Protein AF-0000000082578858 (afdb_homodimer)

Sequence (910 aa):
MRLLLPALCVVLLLPAAPALAQPATAAIPHEADAALAATVSPKGSGATVLIARGDTILYRRARGMAEAELGMPMAPDQIFRIASITKSFTAALIVQMAERGEVALDAPAARYLPELPLDPRITLRQLLSHTAGIAENDATPQPPFGPGEVPLAQQVARIAARPLRSAPGSEQRYSNSGYMLLGAVIEKVTGQSWDEAMRTRLFVPLGLADTAYDRRDAIVARRVAGYTLAEGQLRNAAAFNMSLPKTAGSLRSSAADLMRWMRALAHGWVVSAAGFAQMAQPALAGVPLQQRYGLGLYIWQIRGQTAIGHTGQIDGFASALLYLPVSDTVIVVLANNDTFDAQTLARRMAAIALGKPYPLPGAGRALPPEAAALAGTYGSDPATSRTLAFAGGRLTLVREGRPAIPLMLDARGDIRFVPDEISYFTPVRDAAGKVIRLDYFAKGEGPALALERVNMRLLLPALCVVLLLPAAPALAQPATAAIPHEADAALAATVSPKGSGATVLIARGDTILYRRARGMAEAELGMPMAPDQIFRIASITKSFTAALIVQMAERGEVALDAPAARYLPELPLDPRITLRQLLSHTAGIAENDATPQPPFGPGEVPLAQQVARIAARPLRSAPGSEQRYSNSGYMLLGAVIEKVTGQSWDEAMRTRLFVPLGLADTAYDRRDAIVARRVAGYTLAEGQLRNAAAFNMSLPKTAGSLRSSAADLMRWMRALAHGWVVSAAGFAQMAQPALAGVPLQQRYGLGLYIWQIRGQTAIGHTGQIDGFASALLYLPVSDTVIVVLANNDTFDAQTLARRMAAIALGKPYPLPGAGRALPPEAAALAGTYGSDPATSRTLAFAGGRLTLVREGRPAIPLMLDARGDIRFVPDEISYFTPVRDAAGKVIRLDYFAKGEGPALALERVN

Nearest PDB structures (foldseek):
  4gdn-assembly3_C  TM=8.578E-01  e=8.640E-23  Staphylococcus aureus subsp. aureus N315
  4gdn-assembly4_D  TM=8.494E-01  e=1.144E-22  Staphylococcus aureus subsp. aureus N315
  4gdn-assembly2_B  TM=8.668E-01  e=7.305E-22  Staphylococcus aureus subsp. aureus N315
  2drw-assembly6_F  TM=8.230E-01  e=3.522E-21  Brucella anthropi
  7mde-assembly1_A-2  TM=8.189E-01  e=6.182E-20  Escherichia coli CFT073

Structure (mmCIF, N/CA/C/O backbone):
data_AF-0000000082578858-model_v1
#
loop_
_entity.id
_entity.type
_entity.pdbx_description
1 polymer 'CubicO group peptidase (Beta-lactamase class C family)'
#
loop_
_atom_site.group_PDB
_atom_site.id
_atom_site.type_symbol
_atom_site.label_atom_id
_atom_site.label_alt_id
_atom_site.label_comp_id
_atom_site.label_asym_id
_atom_site.label_entity_id
_atom_site.label_seq_id
_atom_site.pdbx_PDB_ins_code
_atom_site.Cartn_x
_atom_site.Cartn_y
_atom_site.Cartn_z
_atom_site.occupancy
_atom_site.B_iso_or_equiv
_atom_site.auth_seq_id
_atom_site.auth_comp_id
_atom_site.auth_asym_id
_atom_site.auth_atom_id
_atom_site.pdbx_PDB_model_num
ATOM 1 N N . MET A 1 1 ? -22.266 91.875 27.531 1 33.41 1 MET A N 1
ATOM 2 C CA . MET A 1 1 ? -22.047 91.5 26.141 1 33.41 1 MET A CA 1
ATOM 3 C C . MET A 1 1 ? -20.891 90.5 26.031 1 33.41 1 MET A C 1
ATOM 5 O O . MET A 1 1 ? -19.734 90.875 25.984 1 33.41 1 MET A O 1
ATOM 9 N N . ARG A 1 2 ? -20.984 89.375 26.844 1 42.59 2 ARG A N 1
ATOM 10 C CA . ARG A 1 2 ? -20 88.312 26.984 1 42.59 2 ARG A CA 1
ATOM 11 C C . ARG A 1 2 ? -19.75 87.625 25.656 1 42.59 2 ARG A C 1
ATOM 13 O O . ARG A 1 2 ? -20.688 87.188 24.969 1 42.59 2 ARG A O 1
ATOM 20 N N . LEU A 1 3 ? -18.625 87.938 25 1 39.69 3 LEU A N 1
ATOM 21 C CA . LEU A 1 3 ? -18.109 87.5 23.719 1 39.69 3 LEU A CA 1
ATOM 22 C C . LEU A 1 3 ? -17.938 86 23.734 1 39.69 3 LEU A C 1
ATOM 24 O O . LEU A 1 3 ? -17.172 85.438 24.531 1 39.69 3 LEU A O 1
ATOM 28 N N . LEU A 1 4 ? -18.953 85.188 23.438 1 43.09 4 LEU A N 1
ATOM 29 C CA . LEU A 1 4 ? -18.922 83.75 23.266 1 43.09 4 LEU A CA 1
ATOM 30 C C . LEU A 1 4 ? -18 83.375 22.125 1 43.09 4 LEU A C 1
ATOM 32 O O . LEU A 1 4 ? -18.234 83.75 20.969 1 43.09 4 LEU A O 1
ATOM 36 N N . LEU A 1 5 ? -16.672 83.25 22.406 1 45.66 5 LEU A N 1
ATOM 37 C CA . LEU A 1 5 ? -15.758 82.75 21.359 1 45.66 5 LEU A CA 1
ATOM 38 C C . LEU A 1 5 ? -16.156 81.375 20.859 1 45.66 5 LEU A C 1
ATOM 40 O O . LEU A 1 5 ? -16.391 80.5 21.672 1 45.66 5 LEU A O 1
ATOM 44 N N . PRO A 1 6 ? -16.594 81.25 19.594 1 45.47 6 PRO A N 1
ATOM 45 C CA . PRO A 1 6 ? -16.953 79.938 19.031 1 45.47 6 PRO A CA 1
ATOM 46 C C . PRO A 1 6 ? -15.758 79 18.938 1 45.47 6 PRO A C 1
ATOM 48 O O . PRO A 1 6 ? -14.648 79.438 18.609 1 45.47 6 PRO A O 1
ATOM 51 N N . ALA A 1 7 ? -15.656 78.062 19.859 1 47.47 7 ALA A N 1
ATOM 52 C CA . ALA A 1 7 ? -14.664 77 19.797 1 47.47 7 ALA A CA 1
ATOM 53 C C . ALA A 1 7 ? -14.719 76.25 18.453 1 47.47 7 ALA A C 1
ATOM 55 O O . ALA A 1 7 ? -15.758 75.688 18.094 1 47.47 7 ALA A O 1
ATOM 56 N N . LEU A 1 8 ? -13.961 76.75 17.484 1 43.69 8 LEU A N 1
ATOM 57 C CA . LEU A 1 8 ? -13.789 76.062 16.219 1 43.69 8 LEU A CA 1
ATOM 58 C C . LEU A 1 8 ? -13.234 74.625 16.453 1 43.69 8 LEU A C 1
ATOM 60 O O . LEU A 1 8 ? -12.133 74.5 16.969 1 43.69 8 LEU A O 1
ATOM 64 N N . CYS A 1 9 ? -14.07 73.688 16.625 1 42.84 9 CYS A N 1
ATOM 65 C CA . CYS A 1 9 ? -13.68 72.25 16.641 1 42.84 9 CYS A CA 1
ATOM 66 C C . CYS A 1 9 ? -12.977 71.875 15.344 1 42.84 9 CYS A C 1
ATOM 68 O O . CYS A 1 9 ? -13.602 71.875 14.281 1 42.84 9 CYS A O 1
ATOM 70 N N . VAL A 1 10 ? -11.68 72.125 15.234 1 45.03 10 VAL A N 1
ATOM 71 C CA . VAL A 1 10 ? -10.914 71.625 14.117 1 45.03 10 VAL A CA 1
ATOM 72 C C . VAL A 1 10 ? -11 70.062 14.109 1 45.03 10 VAL A C 1
ATOM 74 O O . VAL A 1 10 ? -10.531 69.438 15.031 1 45.03 10 VAL A O 1
ATOM 77 N N . VAL A 1 11 ? -11.969 69.562 13.469 1 46.12 11 VAL A N 1
ATOM 78 C CA . VAL A 1 11 ? -11.977 68.125 13.156 1 46.12 11 VAL A CA 1
ATOM 79 C C . VAL A 1 11 ? -10.711 67.75 12.383 1 46.12 11 VAL A C 1
ATOM 81 O O . VAL A 1 11 ? -10.531 68.188 11.242 1 46.12 11 VAL A O 1
ATOM 84 N N . LEU A 1 12 ? -9.633 67.5 13.078 1 42.41 12 LEU A N 1
ATOM 85 C CA . LEU A 1 12 ? -8.492 66.875 12.406 1 42.41 12 LEU A CA 1
ATOM 86 C C . LEU A 1 12 ? -8.914 65.625 11.648 1 42.41 12 LEU A C 1
ATOM 88 O O . LEU A 1 12 ? -9.305 64.625 12.266 1 42.41 12 LEU A O 1
ATOM 92 N N . LEU A 1 13 ? -9.32 65.75 10.43 1 43.62 13 LEU A N 1
ATOM 93 C CA . LEU A 1 13 ? -9.445 64.625 9.547 1 43.62 13 LEU A CA 1
ATOM 94 C C . LEU A 1 13 ? -8.148 63.812 9.516 1 43.62 13 LEU A C 1
ATOM 96 O O . LEU A 1 13 ? -7.133 64.312 9 1 43.62 13 LEU A O 1
ATOM 100 N N . LEU A 1 14 ? -7.918 62.969 10.461 1 43.88 14 LEU A N 1
ATOM 101 C CA . LEU A 1 14 ? -6.82 62 10.297 1 43.88 14 LEU A CA 1
ATOM 102 C C . LEU A 1 14 ? -6.875 61.344 8.922 1 43.88 14 LEU A C 1
ATOM 104 O O . LEU A 1 14 ? -7.926 60.844 8.508 1 43.88 14 LEU A O 1
ATOM 108 N N . PRO A 1 15 ? -5.93 61.656 8.023 1 43.22 15 PRO A N 1
ATOM 109 C CA . PRO A 1 15 ? -5.934 60.938 6.742 1 43.22 15 PRO A CA 1
ATOM 110 C C . PRO A 1 15 ? -6.078 59.438 6.902 1 43.22 15 PRO A C 1
ATOM 112 O O . PRO A 1 15 ? -5.605 58.875 7.891 1 43.22 15 PRO A O 1
ATOM 115 N N . ALA A 1 16 ? -7.148 58.812 6.398 1 42.12 16 ALA A N 1
ATOM 116 C CA . ALA A 1 16 ? -7.293 57.375 6.285 1 42.12 16 ALA A CA 1
ATOM 117 C C . ALA A 1 16 ? -5.992 56.719 5.824 1 42.12 16 ALA A C 1
ATOM 119 O O . ALA A 1 16 ? -5.332 57.219 4.906 1 42.12 16 ALA A O 1
ATOM 120 N N . ALA A 1 17 ? -5.262 56 6.617 1 43.88 17 ALA A N 1
ATOM 121 C CA . ALA A 1 17 ? -4.121 55.219 6.188 1 43.88 17 ALA A CA 1
ATOM 122 C C . ALA A 1 17 ? -4.371 54.594 4.82 1 43.88 17 ALA A C 1
ATOM 124 O O . ALA A 1 17 ? -5.484 54.125 4.531 1 43.88 17 ALA A O 1
ATOM 125 N N . PRO A 1 18 ? -3.605 54.906 3.789 1 39.41 18 PRO A N 1
ATOM 126 C CA . PRO A 1 18 ? -3.836 54.281 2.496 1 39.41 18 PRO A CA 1
ATOM 127 C C . PRO A 1 18 ? -4.148 52.781 2.629 1 39.41 18 PRO A C 1
ATOM 129 O O . PRO A 1 18 ? -3.58 52.094 3.49 1 39.41 18 PRO A O 1
ATOM 132 N N . ALA A 1 19 ? -5.344 52.375 2.375 1 40.09 19 ALA A N 1
ATOM 133 C CA . ALA A 1 19 ? -5.664 50.969 2.236 1 40.09 19 ALA A CA 1
ATOM 134 C C . ALA A 1 19 ? -4.508 50.188 1.592 1 40.09 19 ALA A C 1
ATOM 136 O O . ALA A 1 19 ? -4.039 50.562 0.511 1 40.09 19 ALA A O 1
ATOM 137 N N . LEU A 1 20 ? -3.609 49.562 2.262 1 44.19 20 LEU A N 1
ATOM 138 C CA . LEU A 1 20 ? -2.619 48.688 1.651 1 44.19 20 LEU A CA 1
ATOM 139 C C . LEU A 1 20 ? -3.18 48.031 0.393 1 44.19 20 LEU A C 1
ATOM 141 O O . LEU A 1 20 ? -4.25 47.406 0.431 1 44.19 20 LEU A O 1
ATOM 145 N N . ALA A 1 21 ? -2.904 48.5 -0.784 1 41.44 21 ALA A N 1
ATOM 146 C CA . ALA A 1 21 ? -3.318 48.031 -2.104 1 41.44 21 ALA A CA 1
ATOM 147 C C . ALA A 1 21 ? -3.264 46.5 -2.186 1 41.44 21 ALA A C 1
ATOM 149 O O . ALA A 1 21 ? -2.223 45.875 -1.917 1 41.44 21 ALA A O 1
ATOM 150 N N . GLN A 1 22 ? -4.348 45.719 -2.064 1 53.47 22 GLN A N 1
ATOM 151 C CA . GLN A 1 22 ? -4.441 44.281 -2.375 1 53.47 22 GLN A CA 1
ATOM 152 C C . GLN A 1 22 ? -3.764 43.969 -3.703 1 53.47 22 GLN A C 1
ATOM 154 O O . GLN A 1 22 ? -3.945 44.688 -4.688 1 53.47 22 GLN A O 1
ATOM 159 N N . PRO A 1 23 ? -2.525 43.219 -3.756 1 55.09 23 PRO A N 1
ATOM 160 C CA . PRO A 1 23 ? -1.964 42.875 -5.062 1 55.09 23 PRO A CA 1
ATOM 161 C C . PRO A 1 23 ? -3.037 42.625 -6.121 1 55.09 23 PRO A C 1
ATOM 163 O O . PRO A 1 23 ? -4.129 42.156 -5.797 1 55.09 23 PRO A O 1
ATOM 166 N N . ALA A 1 24 ? -2.754 43.094 -7.293 1 59.88 24 ALA A N 1
ATOM 167 C CA . ALA A 1 24 ? -3.648 42.844 -8.422 1 59.88 24 ALA A CA 1
ATOM 168 C C . ALA A 1 24 ? -3.883 41.344 -8.609 1 59.88 24 ALA A C 1
ATOM 170 O O . ALA A 1 24 ? -2.93 40.562 -8.734 1 59.88 24 ALA A O 1
ATOM 171 N N . THR A 1 25 ? -5.027 40.812 -8.219 1 76.19 25 THR A N 1
ATOM 172 C CA . THR A 1 25 ? -5.512 39.438 -8.391 1 76.19 25 THR A CA 1
ATOM 173 C C . THR A 1 25 ? -4.969 38.844 -9.68 1 76.19 25 THR A C 1
ATOM 175 O O . THR A 1 25 ? -4.75 37.625 -9.75 1 76.19 25 THR A O 1
ATOM 178 N N . ALA A 1 26 ? -4.395 39.75 -10.523 1 81.31 26 ALA A N 1
ATOM 179 C CA . ALA A 1 26 ? -4.016 39.25 -11.844 1 81.31 26 ALA A CA 1
ATOM 180 C C . ALA A 1 26 ? -2.639 38.594 -11.812 1 81.31 26 ALA A C 1
ATOM 182 O O . ALA A 1 26 ? -2.33 37.75 -12.648 1 81.31 26 ALA A O 1
ATOM 183 N N . ALA A 1 27 ? -1.867 38.938 -10.812 1 91.06 27 ALA A N 1
ATOM 184 C CA . ALA A 1 27 ? -0.499 38.406 -10.781 1 91.06 27 ALA A CA 1
ATOM 185 C C . ALA A 1 27 ? -0.427 37.094 -10.047 1 91.06 27 ALA A C 1
ATOM 187 O O . ALA A 1 27 ? 0.558 36.344 -10.164 1 91.06 27 ALA A O 1
ATOM 188 N N . ILE A 1 28 ? -1.408 36.75 -9.336 1 95.69 28 ILE A N 1
ATOM 189 C CA . ILE A 1 28 ? -1.378 35.625 -8.406 1 95.69 28 ILE A CA 1
ATOM 190 C C . ILE A 1 28 ? -1.169 34.344 -9.18 1 95.69 28 ILE A C 1
ATOM 192 O O . ILE A 1 28 ? -0.272 33.562 -8.852 1 95.69 28 ILE A O 1
ATOM 196 N N . PRO A 1 29 ? -1.864 34.156 -10.312 1 96.75 29 PRO A N 1
ATOM 197 C CA . PRO A 1 29 ? -1.688 32.875 -11.008 1 96.75 29 PRO A CA 1
ATOM 198 C C . PRO A 1 29 ? -0.267 32.656 -11.531 1 96.75 29 PRO A C 1
ATOM 200 O O . PRO A 1 29 ? 0.299 31.578 -11.391 1 96.75 29 PRO A O 1
ATOM 203 N N . HIS A 1 30 ? 0.287 33.688 -12.062 1 96.31 30 HIS A N 1
ATOM 204 C CA . HIS A 1 30 ? 1.629 33.562 -12.625 1 96.31 30 HIS A CA 1
ATOM 205 C C . HIS A 1 30 ? 2.664 33.312 -11.531 1 96.31 30 HIS A C 1
ATOM 207 O O . HIS A 1 30 ? 3.525 32.438 -11.68 1 96.31 30 HIS A O 1
ATOM 213 N N . GLU A 1 31 ? 2.625 34.062 -10.484 1 96.25 31 GLU A N 1
ATOM 214 C CA . GLU A 1 31 ? 3.566 33.906 -9.375 1 96.25 31 GLU A CA 1
ATOM 215 C C . GLU A 1 31 ? 3.387 32.562 -8.688 1 96.25 31 GLU A C 1
ATOM 217 O O . GLU A 1 31 ? 4.367 31.922 -8.305 1 96.25 31 GLU A O 1
ATOM 222 N N . ALA A 1 32 ? 2.148 32.156 -8.5 1 98.06 32 ALA A N 1
ATOM 223 C CA . ALA A 1 32 ? 1.862 30.875 -7.875 1 98.06 32 ALA A CA 1
ATOM 224 C C . ALA A 1 32 ? 2.361 29.719 -8.742 1 98.06 32 ALA A C 1
ATOM 226 O O . ALA A 1 32 ? 2.904 28.734 -8.227 1 98.06 32 ALA A O 1
ATOM 227 N N . ASP A 1 33 ? 2.227 29.891 -10.055 1 97.81 33 ASP A N 1
ATOM 228 C CA . ASP A 1 33 ? 2.756 28.891 -10.969 1 97.81 33 ASP A CA 1
ATOM 229 C C . ASP A 1 33 ? 4.27 28.75 -10.828 1 97.81 33 ASP A C 1
ATOM 231 O O . ASP A 1 33 ? 4.801 27.641 -10.828 1 97.81 33 ASP A O 1
ATOM 235 N N . ALA A 1 34 ? 4.875 29.844 -10.781 1 95.25 34 ALA A N 1
ATOM 236 C CA . ALA A 1 34 ? 6.328 29.844 -10.656 1 95.25 34 ALA A CA 1
ATOM 237 C C . ALA A 1 34 ? 6.77 29.172 -9.367 1 95.25 34 ALA A C 1
ATOM 239 O O . ALA A 1 34 ? 7.723 28.391 -9.359 1 95.25 34 ALA A O 1
ATOM 240 N N . ALA A 1 35 ? 6.074 29.469 -8.289 1 95.12 35 ALA A N 1
ATOM 241 C CA . ALA A 1 35 ? 6.398 28.875 -7.004 1 95.12 35 ALA A CA 1
ATOM 242 C C . ALA A 1 35 ? 6.168 27.359 -7.031 1 95.12 35 ALA A C 1
ATOM 244 O O . ALA A 1 35 ? 6.996 26.594 -6.539 1 95.12 35 ALA A O 1
ATOM 245 N N . LEU A 1 36 ? 5.059 26.953 -7.59 1 96.94 36 LEU A N 1
ATOM 246 C CA . LEU A 1 36 ? 4.738 25.531 -7.699 1 96.94 36 LEU A CA 1
ATOM 247 C C . LEU A 1 36 ? 5.762 24.797 -8.57 1 96.94 36 LEU A C 1
ATOM 249 O O . LEU A 1 36 ? 6.227 23.719 -8.211 1 96.94 36 LEU A O 1
ATOM 253 N N . ALA A 1 37 ? 6.156 25.406 -9.664 1 95.12 37 ALA A N 1
ATOM 254 C CA . ALA A 1 37 ? 7.125 24.812 -10.578 1 95.12 37 ALA A CA 1
ATOM 255 C C . ALA A 1 37 ? 8.5 24.703 -9.93 1 95.12 37 ALA A C 1
ATOM 257 O O . ALA A 1 37 ? 9.242 23.75 -10.195 1 95.12 37 ALA A O 1
ATOM 258 N N . ALA A 1 38 ? 8.797 25.625 -9.094 1 91 38 ALA A N 1
ATOM 259 C CA . ALA A 1 38 ? 10.094 25.625 -8.422 1 91 38 ALA A CA 1
ATOM 260 C C . ALA A 1 38 ? 10.156 24.562 -7.336 1 91 38 ALA A C 1
ATOM 262 O O . ALA A 1 38 ? 11.242 24.156 -6.918 1 91 38 ALA A O 1
ATOM 263 N N . THR A 1 39 ? 9.023 24.109 -6.918 1 92.38 39 THR A N 1
ATOM 264 C CA . THR A 1 39 ? 8.961 23.25 -5.742 1 92.38 39 THR A CA 1
ATOM 265 C C . THR A 1 39 ? 8.648 21.812 -6.137 1 92.38 39 THR A C 1
ATOM 267 O O . THR A 1 39 ? 9.094 20.859 -5.473 1 92.38 39 THR A O 1
ATOM 270 N N . VAL A 1 40 ? 7.914 21.609 -7.227 1 95.38 40 VAL A N 1
ATOM 271 C CA . VAL A 1 40 ? 7.406 20.297 -7.578 1 95.38 40 VAL A CA 1
ATOM 272 C C . VAL A 1 40 ? 7.895 19.906 -8.977 1 95.38 40 VAL A C 1
ATOM 274 O O . VAL A 1 40 ? 7.57 20.578 -9.953 1 95.38 40 VAL A O 1
ATOM 277 N N . SER A 1 41 ? 8.625 18.812 -9.047 1 94.25 41 SER A N 1
ATOM 278 C CA . SER A 1 41 ? 9.023 18.266 -10.336 1 94.25 41 SER A CA 1
ATOM 279 C C . SER A 1 41 ? 7.836 17.625 -11.047 1 94.25 41 SER A C 1
ATOM 281 O O . SER A 1 41 ? 7.012 16.953 -10.414 1 94.25 41 SER A O 1
ATOM 283 N N . PRO A 1 42 ? 7.727 17.781 -12.336 1 95.94 42 PRO A N 1
ATOM 284 C CA . PRO A 1 42 ? 6.594 17.203 -13.062 1 95.94 42 PRO A CA 1
ATOM 285 C C . PRO A 1 42 ? 6.617 15.672 -13.07 1 95.94 42 PRO A C 1
ATOM 287 O O . PRO A 1 42 ? 5.582 15.039 -13.281 1 95.94 42 PRO A O 1
ATOM 290 N N . LYS A 1 43 ? 7.762 15.094 -12.82 1 94.56 43 LYS A N 1
ATOM 291 C CA . LYS A 1 43 ? 7.875 13.641 -12.883 1 94.56 43 LYS A CA 1
ATOM 292 C C . LYS A 1 43 ? 7.98 13.031 -11.492 1 94.56 43 LYS A C 1
ATOM 294 O O . LYS A 1 43 ? 8.055 11.812 -11.344 1 94.56 43 LYS A O 1
ATOM 299 N N . GLY A 1 44 ? 8.023 13.836 -10.5 1 96.12 44 GLY A N 1
ATOM 300 C CA . GLY A 1 44 ? 8.07 13.375 -9.117 1 96.12 44 GLY A CA 1
ATOM 301 C C . GLY A 1 44 ? 6.699 13.273 -8.477 1 96.12 44 GLY A C 1
ATOM 302 O O . GLY A 1 44 ? 5.68 13.289 -9.172 1 96.12 44 GLY A O 1
ATOM 303 N N . SER A 1 45 ? 6.707 13.086 -7.16 1 97.81 45 SER A N 1
ATOM 304 C CA . SER A 1 45 ? 5.445 13.133 -6.426 1 97.81 45 SER A CA 1
ATOM 305 C C . SER A 1 45 ? 4.703 14.438 -6.684 1 97.81 45 SER A C 1
ATOM 307 O O . SER A 1 45 ? 5.273 15.391 -7.219 1 97.81 45 SER A O 1
ATOM 309 N N . GLY A 1 46 ? 3.439 14.445 -6.375 1 98.44 46 GLY A N 1
ATOM 310 C CA . GLY A 1 46 ? 2.619 15.57 -6.797 1 98.44 46 GLY A CA 1
ATOM 311 C C . GLY A 1 46 ? 2.125 16.406 -5.637 1 98.44 46 GLY A C 1
ATOM 312 O O . GLY A 1 46 ? 2.271 16.031 -4.477 1 98.44 46 GLY A O 1
ATOM 313 N N . ALA A 1 47 ? 1.573 17.547 -6.016 1 98.75 47 ALA A N 1
ATOM 314 C CA . ALA A 1 47 ? 0.92 18.453 -5.086 1 98.75 47 ALA A CA 1
ATOM 315 C C . ALA A 1 47 ? -0.198 19.234 -5.773 1 98.75 47 ALA A C 1
ATOM 317 O O . ALA A 1 47 ? -0.163 19.438 -6.988 1 98.75 47 ALA A O 1
ATOM 318 N N . THR A 1 48 ? -1.165 19.578 -5.035 1 98.81 48 THR A N 1
ATOM 319 C CA . THR A 1 48 ? -2.205 20.5 -5.469 1 98.81 48 THR A CA 1
ATOM 320 C C . THR A 1 48 ? -2.242 21.734 -4.574 1 98.81 48 THR A C 1
ATOM 322 O O . THR A 1 48 ? -2 21.641 -3.367 1 98.81 48 THR A O 1
ATOM 325 N N . VAL A 1 49 ? -2.498 22.859 -5.18 1 98.88 49 VAL A N 1
ATOM 326 C CA . VAL A 1 49 ? -2.547 24.141 -4.473 1 98.88 49 VAL A CA 1
ATOM 327 C C . VAL A 1 49 ? -3.846 24.875 -4.809 1 98.88 49 VAL A C 1
ATOM 329 O O . VAL A 1 49 ? -4.27 24.891 -5.969 1 98.88 49 VAL A O 1
ATOM 332 N N . LEU A 1 50 ? -4.445 25.359 -3.834 1 98.88 50 LEU A N 1
ATOM 333 C CA . LEU A 1 50 ? -5.629 26.203 -3.992 1 98.88 50 LEU A CA 1
ATOM 334 C C . LEU A 1 50 ? -5.5 27.484 -3.193 1 98.88 50 LEU A C 1
ATOM 336 O O . LEU A 1 50 ? -5.078 27.469 -2.035 1 98.88 50 LEU A O 1
ATOM 340 N N . ILE A 1 51 ? -5.711 28.656 -3.795 1 98.81 51 ILE A N 1
ATOM 341 C CA . ILE A 1 51 ? -5.84 29.969 -3.172 1 98.81 51 ILE A CA 1
ATOM 342 C C . ILE A 1 51 ? -7.23 30.531 -3.451 1 98.81 51 ILE A C 1
ATOM 344 O O . ILE A 1 51 ? -7.641 30.641 -4.609 1 98.81 51 ILE A O 1
ATOM 348 N N . ALA A 1 52 ? -7.883 30.859 -2.414 1 98.44 52 ALA A N 1
ATOM 349 C CA . ALA A 1 52 ? -9.203 31.453 -2.572 1 98.44 52 ALA A CA 1
ATOM 350 C C . ALA A 1 52 ? -9.352 32.688 -1.683 1 98.44 52 ALA A C 1
ATOM 352 O O . ALA A 1 52 ? -8.859 32.719 -0.553 1 98.44 52 ALA A O 1
ATOM 353 N N . ARG A 1 53 ? -9.992 33.688 -2.109 1 97.19 53 ARG A N 1
ATOM 354 C CA . ARG A 1 53 ? -10.414 34.875 -1.37 1 97.19 53 ARG A CA 1
ATOM 355 C C . ARG A 1 53 ? -11.938 35 -1.328 1 97.19 53 ARG A C 1
ATOM 357 O O . ARG A 1 53 ? -12.578 35.188 -2.361 1 97.19 53 ARG A O 1
ATOM 364 N N . GLY A 1 54 ? -12.43 34.875 -0.082 1 94.44 54 GLY A N 1
ATOM 365 C CA . GLY A 1 54 ? -13.859 34.656 -0.04 1 94.44 54 GLY A CA 1
ATOM 366 C C . GLY A 1 54 ? -14.289 33.406 -0.829 1 94.44 54 GLY A C 1
ATOM 367 O O . GLY A 1 54 ? -13.734 32.344 -0.647 1 94.44 54 GLY A O 1
ATOM 368 N N . ASP A 1 55 ? -15.219 33.656 -1.715 1 91.25 55 ASP A N 1
ATOM 369 C CA . ASP A 1 55 ? -15.727 32.531 -2.506 1 91.25 55 ASP A CA 1
ATOM 370 C C . ASP A 1 55 ? -15.062 32.469 -3.879 1 91.25 55 ASP A C 1
ATOM 372 O O . ASP A 1 55 ? -15.359 31.594 -4.688 1 91.25 55 ASP A O 1
ATOM 376 N N . THR A 1 56 ? -14.133 33.344 -4.086 1 96.19 56 THR A N 1
ATOM 377 C CA . THR A 1 56 ? -13.477 33.406 -5.387 1 96.19 56 THR A CA 1
ATOM 378 C C . THR A 1 56 ? -12.188 32.594 -5.383 1 96.19 56 THR A C 1
ATOM 380 O O . THR A 1 56 ? -11.289 32.844 -4.582 1 96.19 56 THR A O 1
ATOM 383 N N . ILE A 1 57 ? -12.109 31.688 -6.297 1 97.62 57 ILE A N 1
ATOM 384 C CA . ILE A 1 57 ? -10.883 30.922 -6.469 1 97.62 57 ILE A CA 1
ATOM 385 C C . ILE A 1 57 ? -9.891 31.719 -7.305 1 97.62 57 ILE A C 1
ATOM 387 O O . ILE A 1 57 ? -10.164 32.062 -8.461 1 97.62 57 ILE A O 1
ATOM 391 N N . LEU A 1 58 ? -8.758 32.031 -6.77 1 97.88 58 LEU A N 1
ATOM 392 C CA . LEU A 1 58 ? -7.727 32.812 -7.445 1 97.88 58 LEU A CA 1
ATOM 393 C C . LEU A 1 58 ? -6.715 31.891 -8.133 1 97.88 58 LEU A C 1
ATOM 395 O O . LEU A 1 58 ? -6.066 32.281 -9.102 1 97.88 58 LEU A O 1
ATOM 399 N N . TYR A 1 59 ? -6.551 30.703 -7.621 1 98.25 59 TYR A N 1
ATOM 400 C CA . TYR A 1 59 ? -5.574 29.734 -8.133 1 98.25 59 TYR A CA 1
ATOM 401 C C . TYR A 1 59 ? -5.953 28.312 -7.742 1 98.25 59 TYR A C 1
ATOM 403 O O . TYR A 1 59 ? -6.316 28.062 -6.594 1 98.25 59 TYR A O 1
ATOM 411 N N . ARG A 1 60 ? -5.992 27.453 -8.617 1 98.62 60 ARG A N 1
ATOM 412 C CA . ARG A 1 60 ? -6.254 26.031 -8.43 1 98.62 60 ARG A CA 1
ATOM 413 C C . ARG A 1 60 ? -5.496 25.188 -9.453 1 98.62 60 ARG A C 1
ATOM 415 O O . ARG A 1 60 ? -5.934 25.062 -10.602 1 98.62 60 ARG A O 1
ATOM 422 N N . ARG A 1 61 ? -4.371 24.719 -9.008 1 98.69 61 ARG A N 1
ATOM 423 C CA . ARG A 1 61 ? -3.523 23.953 -9.922 1 98.69 61 ARG A CA 1
ATOM 424 C C . ARG A 1 61 ? -2.855 22.781 -9.211 1 98.69 61 ARG A C 1
ATOM 426 O O . ARG A 1 61 ? -2.902 22.688 -7.984 1 98.69 61 ARG A O 1
ATOM 433 N N . ALA A 1 62 ? -2.43 21.828 -9.992 1 98.75 62 ALA A N 1
ATOM 434 C CA . ALA A 1 62 ? -1.675 20.672 -9.523 1 98.75 62 ALA A CA 1
ATOM 435 C C . ALA A 1 62 ? -0.44 20.438 -10.391 1 98.75 62 ALA A C 1
ATOM 437 O O . ALA A 1 62 ? -0.363 20.938 -11.516 1 98.75 62 ALA A O 1
ATOM 438 N N . ARG A 1 63 ? 0.485 19.828 -9.891 1 98.62 63 ARG A N 1
ATOM 439 C CA . ARG A 1 63 ? 1.711 19.453 -10.586 1 98.62 63 ARG A CA 1
ATOM 440 C C . ARG A 1 63 ? 2.277 18.156 -10.039 1 98.62 63 ARG A C 1
ATOM 442 O O . ARG A 1 63 ? 2.037 17.812 -8.875 1 98.62 63 ARG A O 1
ATOM 449 N N . GLY A 1 64 ? 3.002 17.406 -10.891 1 98.56 64 GLY A N 1
ATOM 450 C CA . GLY A 1 64 ? 3.584 16.141 -10.484 1 98.56 64 GLY A CA 1
ATOM 451 C C . GLY A 1 64 ? 2.676 14.953 -10.75 1 98.56 64 GLY A C 1
ATOM 452 O O . GLY A 1 64 ? 1.742 15.047 -11.547 1 98.56 64 GLY A O 1
ATOM 453 N N . MET A 1 65 ? 2.996 13.828 -10.078 1 98.56 65 MET A N 1
ATOM 454 C CA . MET A 1 65 ? 2.301 12.586 -10.391 1 98.56 65 MET A CA 1
ATOM 455 C C . MET A 1 65 ? 1.372 12.18 -9.25 1 98.56 65 MET A C 1
ATOM 457 O O . MET A 1 65 ? 1.756 12.242 -8.078 1 98.56 65 MET A O 1
ATOM 461 N N . ALA A 1 66 ? 0.105 11.828 -9.586 1 98.62 66 ALA A N 1
ATOM 462 C CA . ALA A 1 66 ? -0.815 11.203 -8.648 1 98.62 66 ALA A CA 1
ATOM 463 C C . ALA A 1 66 ? -0.424 9.75 -8.383 1 98.62 66 ALA A C 1
ATOM 465 O O . ALA A 1 66 ? -0.665 9.227 -7.293 1 98.62 66 ALA A O 1
ATOM 466 N N . GLU A 1 67 ? 0.124 9.148 -9.391 1 98 67 GLU A N 1
ATOM 467 C CA . GLU A 1 67 ? 0.614 7.777 -9.391 1 98 67 GLU A CA 1
ATOM 468 C C . GLU A 1 67 ? 1.852 7.629 -10.273 1 98 67 GLU A C 1
ATOM 470 O O . GLU A 1 67 ? 1.742 7.559 -11.5 1 98 67 GLU A O 1
ATOM 475 N N . ALA A 1 68 ? 2.949 7.461 -9.695 1 97.69 68 ALA A N 1
ATOM 476 C CA . ALA A 1 68 ? 4.227 7.492 -10.398 1 97.69 68 ALA A CA 1
ATOM 477 C C . ALA A 1 68 ? 4.418 6.234 -11.242 1 97.69 68 ALA A C 1
ATOM 479 O O . ALA A 1 68 ? 4.91 6.309 -12.375 1 97.69 68 ALA A O 1
ATOM 480 N N . GLU A 1 69 ? 4.051 5.078 -10.758 1 97.56 69 GLU A N 1
ATOM 481 C CA . GLU A 1 69 ? 4.277 3.811 -11.453 1 97.56 69 GLU A CA 1
ATOM 482 C C . GLU A 1 69 ? 3.541 3.773 -12.789 1 97.56 69 GLU A C 1
ATOM 484 O O . GLU A 1 69 ? 4.031 3.191 -13.758 1 97.56 69 GLU A O 1
ATOM 489 N N . LEU A 1 70 ? 2.395 4.449 -12.805 1 97.12 70 LEU A N 1
ATOM 490 C CA . LEU A 1 70 ? 1.566 4.363 -14.008 1 97.12 70 LEU A CA 1
ATOM 491 C C . LEU A 1 70 ? 1.607 5.672 -14.789 1 97.12 70 LEU A C 1
ATOM 493 O O . LEU A 1 70 ? 0.875 5.836 -15.766 1 97.12 70 LEU A O 1
ATOM 497 N N . GLY A 1 71 ? 2.393 6.605 -14.336 1 96.94 71 GLY A N 1
ATOM 498 C CA . GLY A 1 71 ? 2.566 7.871 -15.023 1 96.94 71 GLY A CA 1
ATOM 499 C C . GLY A 1 71 ? 1.308 8.719 -15.047 1 96.94 71 GLY A C 1
ATOM 500 O O . GLY A 1 71 ? 0.996 9.359 -16.047 1 96.94 71 GLY A O 1
ATOM 501 N N . MET A 1 72 ? 0.517 8.68 -13.984 1 97.31 72 MET A N 1
ATOM 502 C CA . MET A 1 72 ? -0.716 9.461 -13.914 1 97.31 72 MET A CA 1
ATOM 503 C C . MET A 1 72 ? -0.453 10.844 -13.336 1 97.31 72 MET A C 1
ATOM 505 O O . MET A 1 72 ? -0.055 10.969 -12.172 1 97.31 72 MET A O 1
ATOM 509 N N . PRO A 1 73 ? -0.719 11.891 -14.047 1 98.12 73 PRO A N 1
ATOM 510 C CA . PRO A 1 73 ? -0.5 13.242 -13.531 1 98.12 73 PRO A CA 1
ATOM 511 C C . PRO A 1 73 ? -1.488 13.617 -12.43 1 98.12 73 PRO A C 1
ATOM 513 O O . PRO A 1 73 ? -2.629 13.148 -12.43 1 98.12 73 PRO A O 1
ATOM 516 N N . MET A 1 74 ? -1.069 14.484 -11.562 1 98.5 74 MET A N 1
ATOM 517 C CA . MET A 1 74 ? -1.897 15.016 -10.484 1 98.5 74 MET A CA 1
ATOM 518 C C . MET A 1 74 ? -2.98 15.938 -11.023 1 98.5 74 MET A C 1
ATOM 520 O O . MET A 1 74 ? -2.719 16.75 -11.914 1 98.5 74 MET A O 1
ATOM 524 N N . ALA A 1 75 ? -4.164 15.773 -10.555 1 98.44 75 ALA A N 1
ATOM 525 C CA . ALA A 1 75 ? -5.25 16.719 -10.828 1 98.44 75 ALA A CA 1
ATOM 526 C C . ALA A 1 75 ? -5.613 17.516 -9.578 1 98.44 75 ALA A C 1
ATOM 528 O O . ALA A 1 75 ? -5.363 17.062 -8.453 1 98.44 75 ALA A O 1
ATOM 529 N N . PRO A 1 76 ? -6.199 18.672 -9.734 1 98.5 76 PRO A N 1
ATOM 530 C CA . PRO A 1 76 ? -6.445 19.562 -8.594 1 98.5 76 PRO A CA 1
ATOM 531 C C . PRO A 1 76 ? -7.504 19.031 -7.637 1 98.5 76 PRO A C 1
ATOM 533 O O . PRO A 1 76 ? -7.605 19.484 -6.496 1 98.5 76 PRO A O 1
ATOM 536 N N . ASP A 1 77 ? -8.305 18.062 -8.062 1 98.06 77 ASP A N 1
ATOM 537 C CA . ASP A 1 77 ? -9.43 17.625 -7.238 1 98.06 77 ASP A CA 1
ATOM 538 C C . ASP A 1 77 ? -9.156 16.266 -6.598 1 98.06 77 ASP A C 1
ATOM 540 O O . ASP A 1 77 ? -10.086 15.586 -6.156 1 98.06 77 ASP A O 1
ATOM 544 N N . GLN A 1 78 ? -7.938 15.906 -6.539 1 98.31 78 GLN A N 1
ATOM 545 C CA . GLN A 1 78 ? -7.57 14.602 -5.992 1 98.31 78 GLN A CA 1
ATOM 546 C C . GLN A 1 78 ? -7.73 14.578 -4.477 1 98.31 78 GLN A C 1
ATOM 548 O O . GLN A 1 78 ? -7.871 15.625 -3.842 1 98.31 78 GLN A O 1
ATOM 553 N N . ILE A 1 79 ? -7.863 13.367 -3.91 1 98.81 79 ILE A N 1
ATOM 554 C CA . ILE A 1 79 ? -8.094 13.133 -2.486 1 98.81 79 ILE A CA 1
ATOM 555 C C . ILE A 1 79 ? -6.789 12.711 -1.817 1 98.81 79 ILE A C 1
ATOM 557 O O . ILE A 1 79 ? -6.055 11.875 -2.352 1 98.81 79 ILE A O 1
ATOM 561 N N . PHE A 1 80 ? -6.492 13.312 -0.65 1 98.81 80 PHE A N 1
ATOM 562 C CA . PHE A 1 80 ? -5.273 13.094 0.118 1 98.81 80 PHE A CA 1
ATOM 563 C C . PHE A 1 80 ? -5.598 12.766 1.571 1 98.81 80 PHE A C 1
ATOM 565 O O . PHE A 1 80 ? -6.656 13.148 2.076 1 98.81 80 PHE A O 1
ATOM 572 N N . ARG A 1 81 ? -4.676 12.031 2.213 1 98.75 81 ARG A N 1
ATOM 573 C CA . ARG A 1 81 ? -4.672 12.102 3.67 1 98.75 81 ARG A CA 1
ATOM 574 C C . ARG A 1 81 ? -4.227 13.484 4.145 1 98.75 81 ARG A C 1
ATOM 576 O O . ARG A 1 81 ? -3.236 14.023 3.654 1 98.75 81 ARG A O 1
ATOM 583 N N . ILE A 1 82 ? -4.918 13.992 5.074 1 98.94 82 ILE A N 1
ATOM 584 C CA . ILE A 1 82 ? -4.594 15.359 5.465 1 98.94 82 ILE A CA 1
ATOM 585 C C . ILE A 1 82 ? -3.918 15.359 6.832 1 98.94 82 ILE A C 1
ATOM 587 O O . ILE A 1 82 ? -3.541 16.422 7.344 1 98.94 82 ILE A O 1
ATOM 591 N N . ALA A 1 83 ? -3.779 14.203 7.418 1 98.5 83 ALA A N 1
ATOM 592 C CA . ALA A 1 83 ? -3.004 14.016 8.641 1 98.5 83 ALA A CA 1
ATOM 593 C C . ALA A 1 83 ? -3.49 14.953 9.742 1 98.5 83 ALA A C 1
ATOM 595 O O . ALA A 1 83 ? -4.68 14.977 10.07 1 98.5 83 ALA A O 1
ATOM 596 N N . SER A 1 84 ? -2.654 15.672 10.336 1 98.69 84 SER A N 1
ATOM 597 C CA . SER A 1 84 ? -2.918 16.422 11.562 1 98.69 84 SER A CA 1
ATOM 598 C C . SER A 1 84 ? -3.896 17.562 11.312 1 98.69 84 SER A C 1
ATOM 600 O O . SER A 1 84 ? -4.426 18.156 12.258 1 98.69 84 SER A O 1
ATOM 602 N N . ILE A 1 85 ? -4.176 17.906 10.125 1 98.94 85 ILE A N 1
ATOM 603 C CA . ILE A 1 85 ? -5.266 18.859 9.914 1 98.94 85 ILE A CA 1
ATOM 604 C C . ILE A 1 85 ? -6.551 18.312 10.523 1 98.94 85 ILE A C 1
ATOM 606 O O . ILE A 1 85 ? -7.449 19.062 10.883 1 98.94 85 ILE A O 1
ATOM 610 N N . THR A 1 86 ? -6.629 17 10.68 1 98.88 86 THR A N 1
ATOM 611 C CA . THR A 1 86 ? -7.715 16.312 11.375 1 98.88 86 THR A CA 1
ATOM 612 C C . THR A 1 86 ? -7.984 16.953 12.734 1 98.88 86 THR A C 1
ATOM 614 O O . THR A 1 86 ? -9.141 17.078 13.148 1 98.88 86 THR A O 1
ATOM 617 N N . LYS A 1 87 ? -7 17.422 13.375 1 98.88 87 LYS A N 1
ATOM 618 C CA . LYS A 1 87 ? -7.125 17.984 14.711 1 98.88 87 LYS A CA 1
ATOM 619 C C . LYS A 1 87 ? -8.031 19.219 14.703 1 98.88 87 LYS A C 1
ATOM 621 O O . LYS A 1 87 ? -8.742 19.484 15.672 1 98.88 87 LYS A O 1
ATOM 626 N N . SER A 1 88 ? -8.008 19.953 13.617 1 98.88 88 SER A N 1
ATOM 627 C CA . SER A 1 88 ? -8.867 21.125 13.555 1 98.88 88 SER A CA 1
ATOM 628 C C . SER A 1 88 ? -10.344 20.734 13.586 1 98.88 88 SER A C 1
ATOM 630 O O . SER A 1 88 ? -11.164 21.438 14.172 1 98.88 88 SER A O 1
ATOM 632 N N . PHE A 1 89 ? -10.703 19.609 12.992 1 98.94 89 PHE A N 1
ATOM 633 C CA . PHE A 1 89 ? -12.07 19.109 13.008 1 98.94 89 PHE A CA 1
ATOM 634 C C . PHE A 1 89 ? -12.461 18.641 14.398 1 98.94 89 PHE A C 1
ATOM 636 O O . PHE A 1 89 ? -13.539 18.984 14.898 1 98.94 89 PHE A O 1
ATOM 643 N N . THR A 1 90 ? -11.586 17.859 14.992 1 98.94 90 THR A N 1
ATOM 644 C CA . THR A 1 90 ? -11.844 17.375 16.344 1 98.94 90 THR A CA 1
ATOM 645 C C . THR A 1 90 ? -12.008 18.547 17.312 1 98.94 90 THR A C 1
ATOM 647 O O . THR A 1 90 ? -12.945 18.562 18.109 1 98.94 90 THR A O 1
ATOM 650 N N . ALA A 1 91 ? -11.164 19.516 17.188 1 98.94 91 ALA A N 1
ATOM 651 C CA . ALA A 1 91 ? -11.211 20.688 18.062 1 98.94 91 ALA A CA 1
ATOM 652 C C . ALA A 1 91 ? -12.492 21.484 17.844 1 98.94 91 ALA A C 1
ATOM 654 O O . ALA A 1 91 ? -13.156 21.875 18.812 1 98.94 91 ALA A O 1
ATOM 655 N N . ALA A 1 92 ? -12.82 21.656 16.625 1 98.88 92 ALA A N 1
ATOM 656 C CA . ALA A 1 92 ? -14.016 22.422 16.297 1 98.88 92 ALA A CA 1
ATOM 657 C C . ALA A 1 92 ? -15.266 21.766 16.875 1 98.88 92 ALA A C 1
ATOM 659 O O . ALA A 1 92 ? -16.172 22.438 17.375 1 98.88 92 ALA A O 1
ATOM 660 N N . LEU A 1 93 ? -15.289 20.453 16.75 1 98.88 93 LEU A N 1
ATOM 661 C CA . LEU A 1 93 ? -16.469 19.781 17.266 1 98.88 93 LEU A CA 1
ATOM 662 C C . LEU A 1 93 ? -16.547 19.922 18.781 1 98.88 93 LEU A C 1
ATOM 664 O O . LEU A 1 93 ? -17.641 20.094 19.344 1 98.88 93 LEU A O 1
ATOM 668 N N . ILE A 1 94 ? -15.445 19.875 19.5 1 98.94 94 ILE A N 1
ATOM 669 C CA . ILE A 1 94 ? -15.438 20.062 20.938 1 98.94 94 ILE A CA 1
ATOM 670 C C . ILE A 1 94 ? -15.922 21.484 21.281 1 98.94 94 ILE A C 1
ATOM 672 O O . ILE A 1 94 ? -16.75 21.656 22.172 1 98.94 94 ILE A O 1
ATOM 676 N N . VAL A 1 95 ? -15.445 22.453 20.547 1 98.88 95 VAL A N 1
ATOM 677 C CA . VAL A 1 95 ? -15.844 23.828 20.797 1 98.88 95 VAL A CA 1
ATOM 678 C C . VAL A 1 95 ? -17.328 24.016 20.484 1 98.88 95 VAL A C 1
ATOM 680 O O . VAL A 1 95 ? -18.047 24.672 21.234 1 98.88 95 VAL A O 1
ATOM 683 N N . GLN A 1 96 ? -17.75 23.406 19.375 1 98.75 96 GLN A N 1
ATOM 684 C CA . GLN A 1 96 ? -19.172 23.422 19.031 1 98.75 96 GLN A CA 1
ATOM 685 C C . GLN A 1 96 ? -20.016 22.828 20.141 1 98.75 96 GLN A C 1
ATOM 687 O O . GLN A 1 96 ? -21.062 23.375 20.516 1 98.75 96 GLN A O 1
ATOM 692 N N . MET A 1 97 ? -19.609 21.719 20.688 1 98.75 97 MET A N 1
ATOM 693 C CA . MET A 1 97 ? -20.328 21.047 21.766 1 98.75 97 MET A CA 1
ATOM 694 C C . MET A 1 97 ? -20.344 21.906 23.016 1 98.75 97 MET A C 1
ATOM 696 O O . MET A 1 97 ? -21.328 21.906 23.766 1 98.75 97 MET A O 1
ATOM 700 N N . ALA A 1 98 ? -19.312 22.625 23.25 1 98.81 98 ALA A N 1
ATOM 701 C CA . ALA A 1 98 ? -19.25 23.531 24.406 1 98.81 98 ALA A CA 1
ATOM 702 C C . ALA A 1 98 ? -20.281 24.656 24.25 1 98.81 98 ALA A C 1
ATOM 704 O O . ALA A 1 98 ? -20.953 25.016 25.219 1 98.81 98 ALA A O 1
ATOM 705 N N . GLU A 1 99 ? -20.375 25.188 23.094 1 98.44 99 GLU A N 1
ATOM 706 C CA . GLU A 1 99 ? -21.328 26.25 22.828 1 98.44 99 GLU A CA 1
ATOM 707 C C . GLU A 1 99 ? -22.766 25.766 23.016 1 98.44 99 GLU A C 1
ATOM 709 O O . GLU A 1 99 ? -23.641 26.547 23.375 1 98.44 99 GLU A O 1
ATOM 714 N N . ARG A 1 100 ? -22.953 24.531 22.844 1 97.81 100 ARG A N 1
ATOM 715 C CA . ARG A 1 100 ? -24.281 23.922 22.984 1 97.81 100 ARG A CA 1
ATOM 716 C C . ARG A 1 100 ? -24.516 23.422 24.406 1 97.81 100 ARG A C 1
ATOM 718 O O . ARG A 1 100 ? -25.547 22.828 24.688 1 97.81 100 ARG A O 1
ATOM 725 N N . GLY A 1 101 ? -23.562 23.5 25.172 1 98.31 101 GLY A N 1
ATOM 726 C CA . GLY A 1 101 ? -23.688 23.109 26.578 1 98.31 101 GLY A CA 1
ATOM 727 C C . GLY A 1 101 ? -23.5 21.625 26.797 1 98.31 101 GLY A C 1
ATOM 728 O O . GLY A 1 101 ? -23.828 21.109 27.875 1 98.31 101 GLY A O 1
ATOM 729 N N . GLU A 1 102 ? -22.969 20.906 25.844 1 98.56 102 GLU A N 1
ATOM 730 C CA . GLU A 1 102 ? -22.766 19.469 25.953 1 98.56 102 GLU A CA 1
ATOM 731 C C . GLU A 1 102 ? -21.5 19.141 26.719 1 98.56 102 GLU A C 1
ATOM 733 O O . GLU A 1 102 ? -21.406 18.078 27.344 1 98.56 102 GLU A O 1
ATOM 738 N N . VAL A 1 103 ? -20.5 20.078 26.641 1 98.75 103 VAL A N 1
ATOM 739 C CA . VAL A 1 103 ? -19.266 19.969 27.406 1 98.75 103 VAL A CA 1
ATOM 740 C C . VAL A 1 103 ? -18.859 21.359 27.922 1 98.75 103 VAL A C 1
ATOM 742 O O . VAL A 1 103 ? -19.469 22.359 27.547 1 98.75 103 VAL A O 1
ATOM 745 N N . ALA A 1 104 ? -17.922 21.359 28.812 1 98.69 104 ALA A N 1
ATOM 746 C CA . ALA A 1 104 ? -17.281 22.578 29.266 1 98.69 104 ALA A CA 1
ATOM 747 C C . ALA A 1 104 ? -15.773 22.547 29.047 1 98.69 104 ALA A C 1
ATOM 749 O O . ALA A 1 104 ? -15.102 21.609 29.484 1 98.69 104 ALA A O 1
ATOM 750 N N . LEU A 1 105 ? -15.273 23.516 28.391 1 98.62 105 LEU A N 1
ATOM 751 C CA . LEU A 1 105 ? -13.875 23.5 27.984 1 98.62 105 LEU A CA 1
ATOM 752 C C . LEU A 1 105 ? -12.961 23.484 29.203 1 98.62 105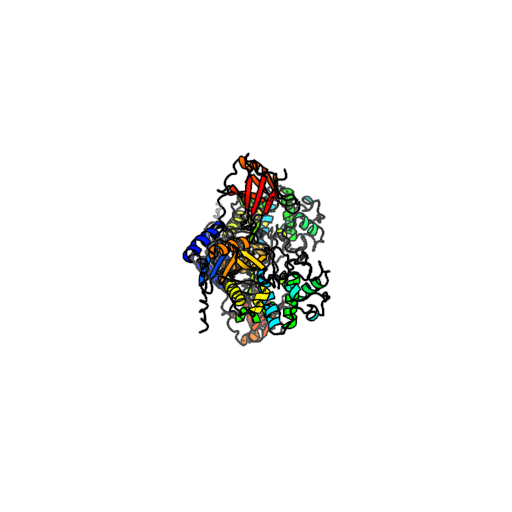 LEU A C 1
ATOM 754 O O . LEU A 1 105 ? -11.859 22.922 29.141 1 98.62 105 LEU A O 1
ATOM 758 N N . ASP A 1 106 ? -13.453 24.031 30.266 1 98.19 106 ASP A N 1
ATOM 759 C CA . ASP A 1 106 ? -12.594 24.141 31.438 1 98.19 106 ASP A CA 1
ATOM 760 C C . ASP A 1 106 ? -12.914 23.062 32.469 1 98.19 106 ASP A C 1
ATOM 762 O O . ASP A 1 106 ? -12.344 23.031 33.562 1 98.19 106 ASP A O 1
ATOM 766 N N . ALA A 1 107 ? -13.789 22.188 32.125 1 98 107 ALA A N 1
ATOM 767 C CA . ALA A 1 107 ? -14.078 21.047 33 1 98 107 ALA A CA 1
ATOM 768 C C . ALA A 1 107 ? -12.984 19.984 32.875 1 98 107 ALA A C 1
ATOM 770 O O . ALA A 1 107 ? -12.359 19.844 31.828 1 98 107 ALA A O 1
ATOM 771 N N . PRO A 1 108 ? -12.812 19.219 33.969 1 98.12 108 PRO A N 1
ATOM 772 C CA . PRO A 1 108 ? -11.883 18.094 33.875 1 98.12 108 PRO A CA 1
ATOM 773 C C . PRO A 1 108 ? -12.305 17.062 32.844 1 98.12 108 PRO A C 1
ATOM 775 O O . PRO A 1 108 ? -13.492 16.734 32.719 1 98.12 108 PRO A O 1
ATOM 778 N N . ALA A 1 109 ? -11.352 16.609 32.062 1 98.38 109 ALA A N 1
ATOM 779 C CA . ALA A 1 109 ? -11.625 15.562 31.078 1 98.38 109 ALA A CA 1
ATOM 780 C C . ALA A 1 109 ? -12.188 14.312 31.75 1 98.38 109 ALA A C 1
ATOM 782 O O . ALA A 1 109 ? -13.016 13.602 31.172 1 98.38 109 ALA A O 1
ATOM 783 N N . ALA A 1 110 ? -11.828 14.062 33 1 97.75 110 ALA A N 1
ATOM 784 C CA . ALA A 1 110 ? -12.25 12.891 33.75 1 97.75 110 ALA A CA 1
ATOM 785 C C . ALA A 1 110 ? -13.758 12.891 33.969 1 97.75 110 ALA A C 1
ATOM 787 O O . ALA A 1 110 ? -14.359 11.836 34.219 1 97.75 110 ALA A O 1
ATOM 788 N N . ARG A 1 111 ? -14.297 14.008 33.938 1 97.94 111 ARG A N 1
ATOM 789 C CA . ARG A 1 111 ? -15.75 14.117 34.062 1 97.94 111 ARG A CA 1
ATOM 790 C C . ARG A 1 111 ? -16.453 13.32 32.969 1 97.94 111 ARG A C 1
ATOM 792 O O . ARG A 1 111 ? -17.516 12.75 33.188 1 97.94 111 ARG A O 1
ATOM 799 N N . TYR A 1 112 ? -15.852 13.273 31.859 1 98.38 112 TYR A N 1
ATOM 800 C CA . TYR A 1 112 ? -16.469 12.648 30.688 1 98.38 112 TYR A CA 1
ATOM 801 C C . TYR A 1 112 ? -15.93 11.242 30.484 1 98.38 112 TYR A C 1
ATOM 803 O O . TYR A 1 112 ? -16.531 10.438 29.766 1 98.38 112 TYR A O 1
ATOM 811 N N . LEU A 1 113 ? -14.812 10.984 31.031 1 98.31 113 LEU A N 1
ATOM 812 C CA . LEU A 1 113 ? -14.172 9.68 30.906 1 98.31 113 LEU A CA 1
ATOM 813 C C . LEU A 1 113 ? -13.859 9.086 32.281 1 98.31 113 LEU A C 1
ATOM 815 O O . LEU A 1 113 ? -12.703 8.773 32.594 1 98.31 113 LEU A O 1
ATOM 819 N N . PRO A 1 114 ? -14.812 8.859 33.062 1 96.94 114 PRO A N 1
ATOM 820 C CA . PRO A 1 114 ? -14.586 8.469 34.438 1 96.94 114 PRO A CA 1
ATOM 821 C C . PRO A 1 114 ? -13.938 7.086 34.562 1 96.94 114 PRO A C 1
ATOM 823 O O . PRO A 1 114 ? -13.367 6.762 35.625 1 96.94 114 PRO A O 1
ATOM 826 N N . GLU A 1 115 ? -14.039 6.301 33.562 1 96.75 115 GLU A N 1
ATOM 827 C CA . GLU A 1 115 ? -13.492 4.945 33.594 1 96.75 115 GLU A CA 1
ATOM 828 C C . GLU A 1 115 ? -11.977 4.957 33.438 1 96.75 115 GLU A C 1
ATOM 830 O O . GLU A 1 115 ? -11.312 3.953 33.688 1 96.75 115 GLU A O 1
ATOM 835 N N . LEU A 1 116 ? -11.422 6.059 33.031 1 97.25 116 LEU A N 1
ATOM 836 C CA . LEU A 1 116 ? -9.984 6.172 32.812 1 97.25 116 LEU A CA 1
ATOM 837 C C . LEU A 1 116 ? -9.312 6.852 34 1 97.25 116 LEU A C 1
ATOM 839 O O . LEU A 1 116 ? -9.883 7.773 34.594 1 97.25 116 LEU A O 1
ATOM 843 N N . PRO A 1 117 ? -8.125 6.438 34.312 1 96.38 117 PRO A N 1
ATOM 844 C CA . PRO A 1 117 ? -7.387 7.082 35.406 1 96.38 117 PRO A CA 1
ATOM 845 C C . PRO A 1 117 ? -6.707 8.383 34.969 1 96.38 117 PRO A C 1
ATOM 847 O O . PRO A 1 117 ? -5.484 8.5 35.062 1 96.38 117 PRO A O 1
ATOM 850 N N . LEU A 1 118 ? -7.48 9.352 34.625 1 96.5 118 LEU A N 1
ATOM 851 C CA . LEU A 1 118 ? -6.945 10.633 34.156 1 96.5 118 LEU A CA 1
ATOM 852 C C . LEU A 1 118 ? -6.707 11.57 35.344 1 96.5 118 LEU A C 1
ATOM 854 O O . LEU A 1 118 ? -7.484 11.578 36.312 1 96.5 118 LEU A O 1
ATOM 858 N N . ASP A 1 119 ? -5.637 12.289 35.281 1 95.69 119 ASP A N 1
ATOM 859 C CA . ASP A 1 119 ? -5.43 13.375 36.25 1 95.69 119 ASP A CA 1
ATOM 860 C C . ASP A 1 119 ? -6.609 14.344 36.25 1 95.69 119 ASP A C 1
ATOM 862 O O . ASP A 1 119 ? -6.961 14.898 35.188 1 95.69 119 ASP A O 1
ATOM 866 N N . PRO A 1 120 ? -7.172 14.57 37.375 1 95.5 120 PRO A N 1
ATOM 867 C CA . PRO A 1 120 ? -8.375 15.406 37.438 1 95.5 120 PRO A CA 1
ATOM 868 C C . PRO A 1 120 ? -8.094 16.859 37.094 1 95.5 120 PRO A C 1
ATOM 870 O O . PRO A 1 120 ? -9.023 17.641 36.844 1 95.5 120 PRO A O 1
ATOM 873 N N . ARG A 1 121 ? -6.926 17.203 37.125 1 95.31 121 ARG A N 1
ATOM 874 C CA . ARG A 1 121 ? -6.574 18.594 36.812 1 95.31 121 ARG A CA 1
ATOM 875 C C . ARG A 1 121 ? -6.641 18.859 35.344 1 95.31 121 ARG A C 1
ATOM 877 O O . ARG A 1 121 ? -6.703 20.016 34.906 1 95.31 121 ARG A O 1
ATOM 884 N N . ILE A 1 122 ? -6.582 17.906 34.375 1 97.75 122 ILE A N 1
ATOM 885 C CA . ILE A 1 122 ? -6.555 18.031 32.938 1 97.75 122 ILE A CA 1
ATOM 886 C C . ILE A 1 122 ? -7.926 18.469 32.406 1 97.75 122 ILE A C 1
ATOM 888 O O . ILE A 1 122 ? -8.93 17.797 32.656 1 97.75 122 ILE A O 1
ATOM 892 N N . THR A 1 123 ? -7.945 19.594 31.703 1 98.44 123 THR A N 1
ATOM 893 C CA . THR A 1 123 ? -9.195 20.094 31.141 1 98.44 123 THR A CA 1
ATOM 894 C C . THR A 1 123 ? -9.25 19.828 29.641 1 98.44 123 THR A C 1
ATOM 896 O O . THR A 1 123 ? -8.242 19.484 29.031 1 98.44 123 THR A O 1
ATOM 899 N N . LEU A 1 124 ? -10.43 19.969 29.094 1 98.75 124 LEU A N 1
ATOM 900 C CA . LEU A 1 124 ? -10.578 19.844 27.656 1 98.75 124 LEU A CA 1
ATOM 901 C C . LEU A 1 124 ? -9.797 20.922 26.922 1 98.75 124 LEU A C 1
ATOM 903 O O . LEU A 1 124 ? -9.18 20.672 25.891 1 98.75 124 LEU A O 1
ATOM 907 N N . ARG A 1 125 ? -9.828 22.156 27.484 1 98.5 125 ARG A N 1
ATOM 908 C CA . ARG A 1 125 ? -9.086 23.281 26.906 1 98.5 125 ARG A CA 1
ATOM 909 C C . ARG A 1 125 ? -7.598 22.953 26.828 1 98.5 125 ARG A C 1
ATOM 911 O O . ARG A 1 125 ? -6.945 23.266 25.812 1 98.5 125 ARG A O 1
ATOM 918 N N . GLN A 1 126 ? -7.125 22.344 27.828 1 98.06 126 GLN A N 1
ATOM 919 C CA . GLN A 1 126 ? -5.703 22.016 27.875 1 98.06 126 GLN A CA 1
ATOM 920 C C . GLN A 1 126 ? -5.359 20.906 26.875 1 98.06 126 GLN A C 1
ATOM 922 O O . GLN A 1 126 ? -4.273 20.906 26.297 1 98.06 126 GLN A O 1
ATOM 927 N N . LEU A 1 127 ? -6.238 19.922 26.703 1 98.38 127 LEU A N 1
ATOM 928 C CA . LEU A 1 127 ? -6.043 18.906 25.656 1 98.38 127 LEU A CA 1
ATOM 929 C C . LEU A 1 127 ? -6.051 19.547 24.281 1 98.38 127 LEU A C 1
ATOM 931 O O . LEU A 1 127 ? -5.184 19.25 23.453 1 98.38 127 LEU A O 1
ATOM 935 N N . LEU A 1 128 ? -6.938 20.469 24.047 1 98.75 128 LEU A N 1
ATOM 936 C CA . LEU A 1 128 ? -7.09 21.141 22.766 1 98.75 128 LEU A CA 1
ATOM 937 C C . LEU A 1 128 ? -5.84 21.938 22.422 1 98.75 128 LEU A C 1
ATOM 939 O O . LEU A 1 128 ? -5.465 22.047 21.25 1 98.75 128 LEU A O 1
ATOM 943 N N . SER A 1 129 ? -5.195 22.5 23.438 1 98 129 SER A N 1
ATOM 944 C CA . SER A 1 129 ? -4.113 23.453 23.234 1 98 129 SER A CA 1
ATOM 945 C C . SER A 1 129 ? -2.75 22.812 23.438 1 98 129 SER A C 1
ATOM 947 O O . SER A 1 129 ? -1.728 23.484 23.484 1 98 129 SER A O 1
ATOM 949 N N . HIS A 1 130 ? -2.723 21.516 23.672 1 96.94 130 HIS A N 1
ATOM 950 C CA . HIS A 1 130 ? -1.498 20.75 23.891 1 96.94 130 HIS A CA 1
ATOM 951 C C . HIS A 1 130 ? -0.774 21.219 25.141 1 96.94 130 HIS A C 1
ATOM 953 O O . HIS A 1 130 ? 0.456 21.312 25.172 1 96.94 130 HIS A O 1
ATOM 959 N N . THR A 1 131 ? -1.562 21.562 26.188 1 96.19 131 THR A N 1
ATOM 960 C CA . THR A 1 131 ? -0.954 22.031 27.422 1 96.19 131 THR A CA 1
ATOM 961 C C . THR A 1 131 ? -1.305 21.094 28.578 1 96.19 131 THR A C 1
ATOM 963 O O . THR A 1 131 ? -1.065 21.422 29.75 1 96.19 131 THR A O 1
ATOM 966 N N . ALA A 1 132 ? -1.808 19.938 28.281 1 96.56 132 ALA A N 1
ATOM 967 C CA . ALA A 1 132 ? -2.303 19.047 29.328 1 96.56 132 ALA A CA 1
ATOM 968 C C . ALA A 1 132 ? -1.167 18.234 29.938 1 96.56 132 ALA A C 1
ATOM 970 O O . ALA A 1 132 ? -1.328 17.625 31 1 96.56 132 ALA A O 1
ATOM 971 N N . GLY A 1 133 ? -0.057 18.203 29.203 1 94.75 133 GLY A N 1
ATOM 972 C CA . GLY A 1 133 ? 1.065 17.438 29.719 1 94.75 133 GLY A CA 1
ATOM 973 C C . GLY A 1 133 ? 1.005 15.977 29.344 1 94.75 133 GLY A C 1
ATOM 974 O O . GLY A 1 133 ? 1.812 15.172 29.812 1 94.75 133 GLY A O 1
ATOM 975 N N . ILE A 1 134 ? 0.119 15.625 28.484 1 93.44 134 ILE A N 1
ATOM 976 C CA . ILE A 1 134 ? -0.046 14.242 28.047 1 93.44 134 ILE A CA 1
ATOM 977 C C . ILE A 1 134 ? 1.126 13.836 27.156 1 93.44 134 ILE A C 1
ATOM 979 O O . ILE A 1 134 ? 1.419 14.508 26.172 1 93.44 134 ILE A O 1
ATOM 983 N N . ALA A 1 135 ? 1.768 12.734 27.516 1 87.25 135 ALA A N 1
ATOM 984 C CA . ALA A 1 135 ? 2.904 12.242 26.734 1 87.25 135 ALA A CA 1
ATOM 985 C C . ALA A 1 135 ? 2.451 11.688 25.391 1 87.25 135 ALA A C 1
ATOM 987 O O . ALA A 1 135 ? 1.375 11.094 25.281 1 87.25 135 ALA A O 1
ATOM 988 N N . GLU A 1 136 ? 3.277 12.016 24.422 1 84.31 136 GLU A N 1
ATOM 989 C CA . GLU A 1 136 ? 3.004 11.422 23.109 1 84.31 136 GLU A CA 1
ATOM 990 C C . GLU A 1 136 ? 3.203 9.906 23.141 1 84.31 136 GLU A C 1
ATOM 992 O O . GLU A 1 136 ? 4.09 9.406 23.828 1 84.31 136 GLU A O 1
ATOM 997 N N . ASN A 1 137 ? 2.154 9.156 22.734 1 64 137 ASN A N 1
ATOM 998 C CA . ASN A 1 137 ? 2.275 7.703 22.688 1 64 137 ASN A CA 1
ATOM 999 C C . ASN A 1 137 ? 3.52 7.273 21.906 1 64 137 ASN A C 1
ATOM 1001 O O . ASN A 1 137 ? 3.699 7.66 20.75 1 64 137 ASN A O 1
ATOM 1005 N N . ASP A 1 138 ? 4.621 7.277 22.641 1 53.03 138 ASP A N 1
ATOM 1006 C CA . ASP A 1 138 ? 5.793 6.668 22.016 1 53.03 138 ASP A CA 1
ATOM 1007 C C . ASP A 1 138 ? 5.391 5.477 21.141 1 53.03 138 ASP A C 1
ATOM 1009 O O . ASP A 1 138 ? 4.309 4.91 21.328 1 53.03 138 ASP A O 1
ATOM 1013 N N . ALA A 1 139 ? 6.215 5.133 20.094 1 46.31 139 ALA A N 1
ATOM 1014 C CA . ALA A 1 139 ? 6.152 4.133 19.031 1 46.31 139 ALA A CA 1
ATOM 1015 C C . ALA A 1 139 ? 5.695 2.781 19.578 1 46.31 139 ALA A C 1
ATOM 1017 O O . ALA A 1 139 ? 6.512 1.989 20.047 1 46.31 139 ALA A O 1
ATOM 1018 N N . THR A 1 140 ? 4.746 2.82 20.531 1 44.41 140 THR A N 1
ATOM 1019 C CA . THR A 1 140 ? 4.398 1.407 20.656 1 44.41 140 THR A CA 1
ATOM 1020 C C . THR A 1 140 ? 4.543 0.702 19.297 1 44.41 140 THR A C 1
ATOM 1022 O O . THR A 1 140 ? 4.078 1.204 18.281 1 44.41 140 THR A O 1
ATOM 1025 N N . PRO A 1 141 ? 5.477 -0.141 19.375 1 43.84 141 PRO A N 1
ATOM 1026 C CA . PRO A 1 141 ? 5.582 -0.909 18.125 1 43.84 141 PRO A CA 1
ATOM 1027 C C . PRO A 1 141 ? 4.223 -1.25 17.531 1 43.84 141 PRO A C 1
ATOM 1029 O O . PRO A 1 141 ? 3.314 -1.676 18.25 1 43.84 141 PRO A O 1
ATOM 1032 N N . GLN A 1 142 ? 3.752 -0.452 16.688 1 48.31 142 GLN A N 1
ATOM 1033 C CA . GLN A 1 142 ? 2.559 -0.75 15.898 1 48.31 142 GLN A CA 1
ATOM 1034 C C . GLN A 1 142 ? 2.379 -2.256 15.719 1 48.31 142 GLN A C 1
ATOM 1036 O O . GLN A 1 142 ? 3.316 -2.955 15.336 1 48.31 142 GLN A O 1
ATOM 1041 N N . PRO A 1 143 ? 1.503 -2.83 16.469 1 44.31 143 PRO A N 1
ATOM 1042 C CA . PRO A 1 143 ? 1.284 -4.188 15.961 1 44.31 143 PRO A CA 1
ATOM 1043 C C . PRO A 1 143 ? 1.351 -4.273 14.438 1 44.31 143 PRO A C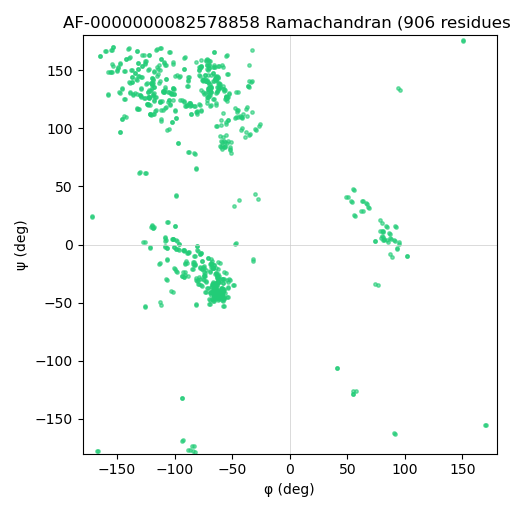 1
ATOM 1045 O O . PRO A 1 143 ? 1.062 -3.289 13.75 1 44.31 143 PRO A O 1
ATOM 1048 N N . PRO A 1 144 ? 1.989 -5.25 13.984 1 43.16 144 PRO A N 1
ATOM 1049 C CA . PRO A 1 144 ? 2.004 -5.535 12.547 1 43.16 144 PRO A CA 1
ATOM 1050 C C . PRO A 1 144 ? 0.675 -5.211 11.867 1 43.16 144 PRO A C 1
ATOM 1052 O O . PRO A 1 144 ? -0.362 -5.145 12.531 1 43.16 144 PRO A O 1
ATOM 1055 N N . PHE A 1 145 ? 0.604 -4.648 10.648 1 48.38 145 PHE A N 1
ATOM 1056 C CA . PHE A 1 145 ? -0.559 -4.445 9.797 1 48.38 145 PHE A CA 1
ATOM 1057 C C . PHE A 1 145 ? -1.604 -5.527 10.031 1 48.38 145 PHE A C 1
ATOM 1059 O O . PHE A 1 145 ? -1.549 -6.598 9.422 1 48.38 145 PHE A O 1
ATOM 1066 N N . GLY A 1 146 ? -1.845 -5.859 11.266 1 52.12 146 GLY A N 1
ATOM 1067 C CA . GLY A 1 146 ? -2.977 -6.773 11.25 1 52.12 146 GLY A CA 1
ATOM 1068 C C . GLY A 1 146 ? -4.234 -6.152 10.664 1 52.12 146 GLY A C 1
ATOM 1069 O O . GLY A 1 146 ? -4.379 -4.93 10.648 1 52.12 146 GLY A O 1
ATOM 1070 N N . PRO A 1 147 ? -4.977 -6.824 9.797 1 58.28 147 PRO A 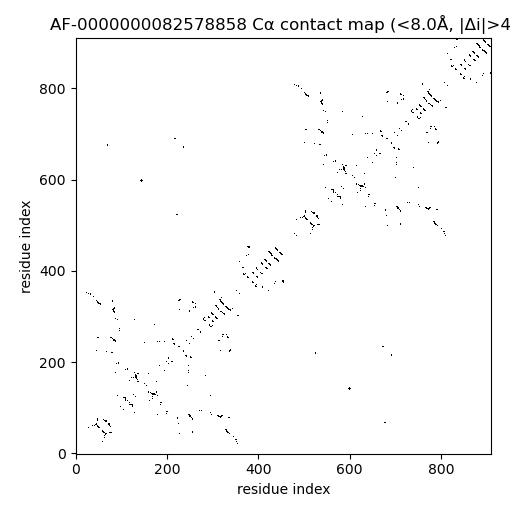N 1
ATOM 1071 C CA . PRO A 1 147 ? -6.176 -6.41 9.062 1 58.28 147 PRO A CA 1
ATOM 1072 C C . PRO A 1 147 ? -7.199 -5.707 9.953 1 58.28 147 PRO A C 1
ATOM 1074 O O . PRO A 1 147 ? -8.078 -5.008 9.453 1 58.28 147 PRO A O 1
ATOM 1077 N N . GLY A 1 148 ? -6.859 -5.547 11.266 1 72.62 148 GLY A N 1
ATOM 1078 C CA . GLY A 1 148 ? -7.98 -5.012 12.023 1 72.62 148 GLY A CA 1
ATOM 1079 C C . GLY A 1 148 ? -7.715 -3.629 12.594 1 72.62 148 GLY A C 1
ATOM 1080 O O . GLY A 1 148 ? -6.562 -3.199 12.672 1 72.62 148 GLY A O 1
ATOM 1081 N N . GLU A 1 149 ? -8.758 -2.842 12.805 1 85.94 149 GLU A N 1
ATOM 1082 C CA . GLU A 1 149 ? -8.688 -1.528 13.438 1 85.94 149 GLU A CA 1
ATOM 1083 C C . GLU A 1 149 ? -8.414 -1.647 14.93 1 85.94 149 GLU A C 1
ATOM 1085 O O . GLU A 1 149 ? -8.922 -2.553 15.594 1 85.94 149 GLU A O 1
ATOM 1090 N N . VAL A 1 150 ? -7.598 -0.744 15.438 1 87.56 150 VAL A N 1
ATOM 1091 C CA . VAL A 1 150 ? -7.398 -0.626 16.875 1 87.56 150 VAL A CA 1
ATOM 1092 C C . VAL A 1 150 ? -8.477 0.281 17.469 1 87.56 150 VAL A C 1
ATOM 1094 O O . VAL A 1 150 ? -8.57 1.457 17.109 1 87.56 150 VAL A O 1
ATOM 1097 N N . PRO A 1 151 ? -9.211 -0.257 18.344 1 91.69 151 PRO A N 1
ATOM 1098 C CA . PRO A 1 151 ? -10.281 0.56 18.922 1 91.69 151 PRO A CA 1
ATOM 1099 C C . PRO A 1 151 ? -9.75 1.755 19.703 1 91.69 151 PRO A C 1
ATOM 1101 O O . PRO A 1 151 ? -8.758 1.631 20.422 1 91.69 151 PRO A O 1
ATOM 1104 N N . LEU A 1 152 ? -10.398 2.848 19.609 1 94.81 152 LEU A N 1
ATOM 1105 C CA . LEU A 1 152 ? -10.008 4.062 20.312 1 94.81 152 LEU A CA 1
ATOM 1106 C C . LEU A 1 152 ? -9.984 3.832 21.812 1 94.81 152 LEU A C 1
ATOM 1108 O O . LEU A 1 152 ? -9.094 4.324 22.516 1 94.81 152 LEU A O 1
ATOM 1112 N N . ALA A 1 153 ? -10.938 3.061 22.312 1 95.06 153 ALA A N 1
ATOM 1113 C CA . ALA A 1 153 ? -11.047 2.785 23.75 1 95.06 153 ALA A CA 1
ATOM 1114 C C . ALA A 1 153 ? -9.766 2.137 24.281 1 95.06 153 ALA A C 1
ATOM 1116 O O . ALA A 1 153 ? -9.32 2.447 25.391 1 95.06 153 ALA A O 1
ATOM 1117 N N . GLN A 1 154 ? -9.242 1.235 23.5 1 92.25 154 GLN A N 1
ATOM 1118 C CA . GLN A 1 154 ? -8.008 0.567 23.891 1 92.25 154 GLN A CA 1
ATOM 1119 C C . GLN A 1 154 ? -6.836 1.546 23.922 1 92.25 154 GLN A C 1
ATOM 1121 O O . GLN A 1 154 ? -5.996 1.492 24.828 1 92.25 154 GLN A O 1
ATOM 1126 N N . GLN A 1 155 ? -6.801 2.391 23 1 92.88 155 GLN A N 1
ATOM 1127 C CA . GLN A 1 155 ? -5.699 3.344 22.891 1 92.88 155 GLN A CA 1
ATOM 1128 C C . GLN A 1 155 ? -5.738 4.367 24.016 1 92.88 155 GLN A C 1
ATOM 1130 O O . GLN A 1 155 ? -4.707 4.656 24.625 1 92.88 155 GLN A O 1
ATOM 1135 N N . VAL A 1 156 ? -6.883 4.844 24.328 1 95.69 156 VAL A N 1
ATOM 1136 C CA . VAL A 1 156 ? -6.965 5.887 25.344 1 95.69 156 VAL A CA 1
ATOM 1137 C C . VAL A 1 156 ? -6.738 5.273 26.734 1 95.69 156 VAL A C 1
ATOM 1139 O O . VAL A 1 156 ? -6.246 5.949 27.641 1 95.69 156 VAL A O 1
ATOM 1142 N N . ALA A 1 157 ? -7.059 4.008 26.891 1 94.75 157 ALA A N 1
ATOM 1143 C CA . ALA A 1 157 ? -6.734 3.334 28.141 1 94.75 157 ALA A CA 1
ATOM 1144 C C . ALA A 1 157 ? -5.227 3.299 28.375 1 94.75 157 ALA A C 1
ATOM 1146 O O . ALA A 1 157 ? -4.758 3.525 29.5 1 94.75 157 ALA A O 1
ATOM 1147 N N . ARG A 1 158 ? -4.523 3.023 27.312 1 92.38 158 ARG A N 1
ATOM 1148 C CA . ARG A 1 158 ? -3.066 2.998 27.391 1 92.38 158 ARG A CA 1
ATOM 1149 C C . ARG A 1 158 ? -2.512 4.391 27.672 1 92.38 158 ARG A C 1
ATOM 1151 O O . ARG A 1 158 ? -1.567 4.543 28.453 1 92.38 158 ARG A O 1
ATOM 1158 N N . ILE A 1 159 ? -3.062 5.371 27.062 1 93.94 159 ILE A N 1
ATOM 1159 C CA . ILE A 1 159 ? -2.637 6.758 27.234 1 93.94 159 ILE A CA 1
ATOM 1160 C C . ILE A 1 159 ? -2.863 7.191 28.672 1 93.94 159 ILE A C 1
ATOM 1162 O O . ILE A 1 159 ? -1.975 7.773 29.297 1 93.94 159 ILE A O 1
ATOM 1166 N N . ALA A 1 160 ? -4.004 6.867 29.203 1 94.06 160 ALA A N 1
ATOM 1167 C CA . ALA A 1 160 ? -4.406 7.309 30.531 1 94.06 160 ALA A CA 1
ATOM 1168 C C . ALA A 1 160 ? -3.562 6.641 31.609 1 94.06 160 ALA A C 1
ATOM 1170 O O . ALA A 1 160 ? -3.42 7.172 32.719 1 94.06 160 ALA A O 1
ATOM 1171 N N . ALA A 1 161 ? -3.025 5.539 31.266 1 92.25 161 ALA A N 1
ATOM 1172 C CA . ALA A 1 161 ? -2.268 4.762 32.25 1 92.25 161 ALA A CA 1
ATOM 1173 C C . ALA A 1 161 ? -0.84 5.289 32.375 1 92.25 161 ALA A C 1
ATOM 1175 O O . ALA A 1 161 ? -0.126 4.938 33.312 1 92.25 161 ALA A O 1
ATOM 1176 N N . ARG A 1 162 ? -0.454 6.16 31.516 1 92.38 162 ARG A N 1
ATOM 1177 C CA . ARG A 1 162 ? 0.907 6.688 31.531 1 92.38 162 ARG A CA 1
ATOM 1178 C C . ARG A 1 162 ? 1 7.945 32.375 1 92.38 162 ARG A C 1
ATOM 1180 O O . ARG A 1 162 ? 0.054 8.734 32.438 1 92.38 162 ARG A O 1
ATOM 1187 N N . PRO A 1 163 ? 2.164 8.148 32.938 1 92.31 163 PRO A N 1
ATOM 1188 C CA . PRO A 1 163 ? 2.352 9.391 33.688 1 92.31 163 PRO A CA 1
ATOM 1189 C C . PRO A 1 163 ? 2.4 10.625 32.781 1 92.31 163 PRO A C 1
ATOM 1191 O O . PRO A 1 163 ? 2.791 10.523 31.609 1 92.31 163 PRO A O 1
ATOM 1194 N N . LEU A 1 164 ? 2.031 11.75 33.375 1 93.94 164 LEU A N 1
ATOM 1195 C CA . LEU A 1 164 ? 2.145 13.008 32.656 1 93.94 164 LEU A CA 1
ATOM 1196 C C . LEU A 1 164 ? 3.607 13.391 32.438 1 93.94 164 LEU A C 1
ATOM 1198 O O . LEU A 1 164 ? 4.453 13.094 33.281 1 93.94 164 LEU A O 1
ATOM 1202 N N . ARG A 1 165 ? 3.873 13.992 31.375 1 92.5 165 ARG A N 1
ATOM 1203 C CA . ARG A 1 165 ? 5.219 14.484 31.094 1 92.5 165 ARG A CA 1
ATOM 1204 C C . ARG A 1 165 ? 5.492 15.781 31.828 1 92.5 165 ARG A C 1
ATOM 1206 O O . ARG A 1 165 ? 6.641 16.094 32.156 1 92.5 165 ARG A O 1
ATOM 1213 N N . SER A 1 166 ? 4.426 16.562 32.094 1 93.81 166 SER A N 1
ATOM 1214 C CA . SER A 1 166 ? 4.488 17.844 32.781 1 93.81 166 SER A CA 1
ATOM 1215 C C . SER A 1 166 ? 3.158 18.172 33.438 1 93.81 166 SER A C 1
ATOM 1217 O O . SER A 1 166 ? 2.133 17.562 33.156 1 93.81 166 SER A O 1
ATOM 1219 N N . ALA A 1 167 ? 3.25 19.203 34.312 1 94.5 167 ALA A N 1
ATOM 1220 C CA . ALA A 1 167 ? 2.014 19.625 34.969 1 94.5 167 ALA A CA 1
ATOM 1221 C C . ALA A 1 167 ? 1.072 20.297 33.969 1 94.5 167 ALA A C 1
ATOM 1223 O O . ALA A 1 167 ? 1.512 21.062 33.125 1 94.5 167 ALA A O 1
ATOM 1224 N N . PRO A 1 168 ? -0.211 19.984 34.062 1 95.5 168 PRO A N 1
ATOM 1225 C CA . PRO A 1 168 ? -1.158 20.625 33.156 1 95.5 168 PRO A CA 1
ATOM 1226 C C . PRO A 1 168 ? -1.065 22.156 33.188 1 95.5 168 PRO A C 1
ATOM 1228 O O . PRO A 1 168 ? -1.037 22.75 34.281 1 95.5 168 PRO A O 1
ATOM 1231 N N . GLY A 1 169 ? -0.91 22.734 32.031 1 93.81 169 GLY A N 1
ATOM 1232 C CA . GLY A 1 169 ? -0.887 24.188 31.906 1 93.81 169 GLY A CA 1
ATOM 1233 C C . GLY A 1 169 ? 0.513 24.766 31.953 1 93.81 169 GLY A C 1
ATOM 1234 O O . GLY A 1 169 ? 0.712 25.938 31.656 1 93.81 169 GLY A O 1
ATOM 1235 N N . SER A 1 170 ? 1.535 23.969 32.156 1 92.88 170 SER A N 1
ATOM 1236 C CA . SER A 1 170 ? 2.873 24.5 32.438 1 92.88 170 SER A CA 1
ATOM 1237 C C . SER A 1 170 ? 3.646 24.688 31.125 1 92.88 170 SER A C 1
ATOM 1239 O O . SER A 1 170 ? 4.566 25.5 31.062 1 92.88 170 SER A O 1
ATOM 1241 N N . GLU A 1 171 ? 3.305 23.938 30.172 1 92.44 171 GLU A N 1
ATOM 1242 C CA . GLU A 1 171 ? 4.012 24.016 28.891 1 92.44 171 GLU A CA 1
ATOM 1243 C C . GLU A 1 171 ? 3.123 23.562 27.734 1 92.44 171 GLU A C 1
ATOM 1245 O O . GLU A 1 171 ? 2.119 22.891 27.953 1 92.44 171 GLU A O 1
ATOM 1250 N N . GLN A 1 172 ? 3.477 24.094 26.656 1 93.81 172 GLN A N 1
ATOM 1251 C CA 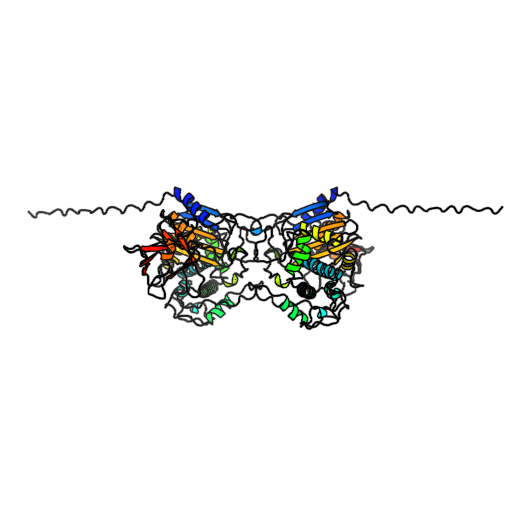. GLN A 1 172 ? 2.838 23.641 25.422 1 93.81 172 GLN A CA 1
ATOM 1252 C C . GLN A 1 172 ? 3.707 22.625 24.688 1 93.81 172 GLN A C 1
ATOM 1254 O O . GLN A 1 172 ? 4.773 22.953 24.172 1 93.81 172 GLN A O 1
ATOM 1259 N N . ARG A 1 173 ? 3.275 21.359 24.688 1 91.69 173 ARG A N 1
ATOM 1260 C CA . ARG A 1 173 ? 3.951 20.281 23.984 1 91.69 173 ARG A CA 1
ATOM 1261 C C . ARG A 1 173 ? 2.963 19.453 23.172 1 91.69 173 ARG A C 1
ATOM 1263 O O . ARG A 1 173 ? 2.078 18.797 23.719 1 91.69 173 ARG A O 1
ATOM 1270 N N . TYR A 1 174 ? 3.23 19.516 21.953 1 92.56 174 TYR A N 1
ATOM 1271 C CA . TYR A 1 174 ? 2.344 18.859 21 1 92.56 174 TYR A CA 1
ATOM 1272 C C . TYR A 1 174 ? 2.121 17.406 21.359 1 92.56 174 TYR A C 1
ATOM 1274 O O . TYR A 1 174 ? 3.076 16.672 21.625 1 92.56 174 TYR A O 1
ATOM 1282 N N . SER A 1 175 ? 0.814 16.984 21.406 1 95.19 175 SER A N 1
ATOM 1283 C CA . SER A 1 175 ? 0.46 15.633 21.828 1 95.19 175 SER A CA 1
ATOM 1284 C C . SER A 1 175 ? -0.709 15.086 21.016 1 95.19 175 SER A C 1
ATOM 1286 O O . SER A 1 175 ? -1.856 15.492 21.219 1 95.19 175 SER A O 1
ATOM 1288 N N . ASN A 1 176 ? -0.432 14.094 20.156 1 96.38 176 ASN A N 1
ATOM 1289 C CA . ASN A 1 176 ? -1.511 13.383 19.469 1 96.38 176 ASN A CA 1
ATOM 1290 C C . ASN A 1 176 ? -2.391 12.617 20.453 1 96.38 176 ASN A C 1
ATOM 1292 O O . ASN A 1 176 ? -3.605 12.531 20.281 1 96.38 176 ASN A O 1
ATOM 1296 N N . SER A 1 177 ? -1.76 12.148 21.469 1 96.12 177 SER A N 1
ATOM 1297 C CA . SER A 1 177 ? -2.461 11.391 22.5 1 96.12 177 SER A CA 1
ATOM 1298 C C . SER A 1 177 ? -3.551 12.234 23.156 1 96.12 177 SER A C 1
ATOM 1300 O O . SER A 1 177 ? -4.625 11.719 23.484 1 96.12 177 SER A O 1
ATOM 1302 N N . GLY A 1 178 ? -3.252 13.453 23.375 1 97.38 178 GLY A N 1
ATOM 1303 C CA . GLY A 1 178 ? -4.273 14.336 23.922 1 97.38 178 GLY A CA 1
ATOM 1304 C C . GLY A 1 178 ? -5.504 14.43 23.047 1 97.38 178 GLY A C 1
ATOM 1305 O O . GLY A 1 178 ? -6.629 14.484 23.547 1 97.38 178 GLY A O 1
ATOM 1306 N N . TYR A 1 179 ? -5.309 14.422 21.797 1 98.12 179 TYR A N 1
ATOM 1307 C CA . TYR A 1 179 ? -6.43 14.516 20.859 1 98.12 179 TYR A CA 1
ATOM 1308 C C . TYR A 1 179 ? -7.191 13.203 20.797 1 98.12 179 TYR A C 1
ATOM 1310 O O . TYR A 1 179 ? -8.391 13.188 20.516 1 98.12 179 TYR A O 1
ATOM 1318 N N . MET A 1 180 ? -6.512 12.102 21.078 1 97.75 180 MET A N 1
ATOM 1319 C CA . MET A 1 180 ? -7.223 10.828 21.203 1 97.75 180 MET A CA 1
ATOM 1320 C C . MET A 1 180 ? -8.203 10.859 22.375 1 97.75 180 MET A C 1
ATOM 1322 O O . MET A 1 180 ? -9.312 10.328 22.266 1 97.75 180 MET A O 1
ATOM 1326 N N . LEU A 1 181 ? -7.773 11.469 23.422 1 98 181 LEU A N 1
ATOM 1327 C CA . LEU A 1 181 ? -8.664 11.609 24.562 1 98 181 LEU A CA 1
ATOM 1328 C C . LEU A 1 181 ? -9.867 12.484 24.203 1 98 181 LEU A C 1
ATOM 1330 O O . LEU A 1 181 ? -10.992 12.188 24.609 1 98 181 LEU A O 1
ATOM 1334 N N . LEU A 1 182 ? -9.602 13.578 23.438 1 98.75 182 LEU A N 1
ATOM 1335 C CA . LEU A 1 182 ? -10.703 14.422 22.969 1 98.75 182 LEU A CA 1
ATOM 1336 C C . LEU A 1 182 ? -11.68 13.617 22.125 1 98.75 182 LEU A C 1
ATOM 1338 O O . LEU A 1 182 ? -12.891 13.797 22.219 1 98.75 182 LEU A O 1
ATOM 1342 N N . GLY A 1 183 ? -11.109 12.734 21.281 1 98.69 183 GLY A N 1
ATOM 1343 C CA . GLY A 1 183 ? -11.961 11.852 20.516 1 98.69 183 GLY A CA 1
ATOM 1344 C C . GLY A 1 183 ? -12.844 10.961 21.375 1 98.69 183 GLY A C 1
ATOM 1345 O O . GLY A 1 183 ? -14.023 10.781 21.094 1 98.69 183 GLY A O 1
ATOM 1346 N N . ALA A 1 184 ? -12.281 10.43 22.422 1 98.56 184 ALA A N 1
ATOM 1347 C CA . ALA A 1 184 ? -13.039 9.586 23.344 1 98.56 184 ALA A CA 1
ATOM 1348 C C . ALA A 1 184 ? -14.156 10.383 24.016 1 98.56 184 ALA A C 1
ATOM 1350 O O . ALA A 1 184 ? -15.25 9.859 24.234 1 98.56 184 ALA A O 1
ATOM 1351 N N . VAL A 1 185 ? -13.891 11.609 24.359 1 98.81 185 VAL A N 1
ATOM 1352 C CA . VAL A 1 185 ? -14.906 12.477 24.953 1 98.81 185 VAL A CA 1
ATOM 1353 C C . VAL A 1 185 ? -16.062 12.664 23.984 1 98.81 185 VAL A C 1
ATOM 1355 O O . VAL A 1 185 ? -17.234 12.57 24.359 1 98.81 185 VAL A O 1
ATOM 1358 N N . ILE A 1 186 ? -15.742 12.922 22.719 1 98.88 186 ILE A N 1
ATOM 1359 C CA . ILE A 1 186 ? -16.766 13.094 21.688 1 98.88 186 ILE A CA 1
ATOM 1360 C C . ILE A 1 186 ? -17.625 11.836 21.594 1 98.88 186 ILE A C 1
ATOM 1362 O O . ILE A 1 186 ? -18.859 11.922 21.562 1 98.88 186 ILE A O 1
ATOM 1366 N N . GLU A 1 187 ? -16.953 10.672 21.578 1 98.75 187 GLU A N 1
ATOM 1367 C CA . GLU A 1 187 ? -17.703 9.422 21.5 1 98.75 187 GLU A CA 1
ATOM 1368 C C . GLU A 1 187 ? -18.625 9.242 22.703 1 98.75 187 GLU A C 1
ATOM 1370 O O . GLU A 1 187 ? -19.781 8.867 22.547 1 98.75 187 GLU A O 1
ATOM 1375 N N . LYS A 1 188 ? -18.125 9.539 23.859 1 98.38 188 LYS A N 1
ATOM 1376 C CA . LYS A 1 188 ? -18.891 9.359 25.094 1 98.38 188 LYS A CA 1
ATOM 1377 C C . LYS A 1 188 ? -20.109 10.289 25.125 1 98.38 188 LYS A C 1
ATOM 1379 O O . LYS A 1 188 ? -21.203 9.859 25.469 1 98.38 188 LYS A O 1
ATOM 1384 N N . VAL A 1 189 ? -19.922 11.492 24.766 1 98.5 189 VAL A N 1
ATOM 1385 C CA . VAL A 1 189 ? -20.938 12.523 24.922 1 98.5 189 VAL A CA 1
ATOM 1386 C C . VAL A 1 189 ? -22 12.367 23.828 1 98.5 189 VAL A C 1
ATOM 1388 O O . VAL A 1 189 ? -23.188 12.57 24.078 1 98.5 189 VAL A O 1
ATOM 1391 N N . THR A 1 190 ? -21.609 11.953 22.625 1 98.19 190 THR A N 1
ATOM 1392 C CA . THR A 1 190 ? -22.531 11.883 21.5 1 98.19 190 THR A CA 1
ATOM 1393 C C . THR A 1 190 ? -23.172 10.5 21.406 1 98.19 190 THR A C 1
ATOM 1395 O O . THR A 1 190 ? -24.219 10.336 20.766 1 98.19 190 THR A O 1
ATOM 1398 N N . GLY A 1 191 ? -22.453 9.484 21.891 1 98 191 GLY A N 1
ATOM 1399 C CA . GLY A 1 191 ? -22.891 8.109 21.734 1 98 191 GLY A CA 1
ATOM 1400 C C . GLY A 1 191 ? -22.594 7.543 20.359 1 98 191 GLY A C 1
ATOM 1401 O O . GLY A 1 191 ? -23.047 6.453 20.016 1 98 191 GLY A O 1
ATOM 1402 N N . GLN A 1 192 ? -21.906 8.305 19.578 1 98 192 GLN A N 1
ATOM 1403 C CA . GLN A 1 192 ? -21.484 7.91 18.25 1 98 192 GLN A CA 1
ATOM 1404 C C . GLN A 1 192 ? -19.984 7.648 18.203 1 98 192 GLN A C 1
ATOM 1406 O O . GLN A 1 192 ? -19.234 8.148 19.031 1 98 192 GLN A O 1
ATOM 1411 N N . SER A 1 193 ? -19.562 6.797 17.25 1 98.06 193 SER A N 1
ATOM 1412 C CA . SER A 1 193 ? -18.125 6.773 16.953 1 98.06 193 SER A CA 1
ATOM 1413 C C . SER A 1 193 ? -17.625 8.148 16.531 1 98.06 193 SER A C 1
ATOM 1415 O O . SER A 1 193 ? -18.406 8.977 16.047 1 98.06 193 SER A O 1
ATOM 1417 N N . TRP A 1 194 ? -16.391 8.375 16.766 1 98.31 194 TRP A N 1
ATOM 1418 C CA . TRP A 1 194 ? -15.82 9.672 16.406 1 98.31 194 TRP A CA 1
ATOM 1419 C C . TRP A 1 194 ? -16.078 10.008 14.953 1 98.31 194 TRP A C 1
ATOM 1421 O O . TRP A 1 194 ? -16.5 11.125 14.625 1 98.31 194 TRP A O 1
ATOM 1431 N N . ASP A 1 195 ? -15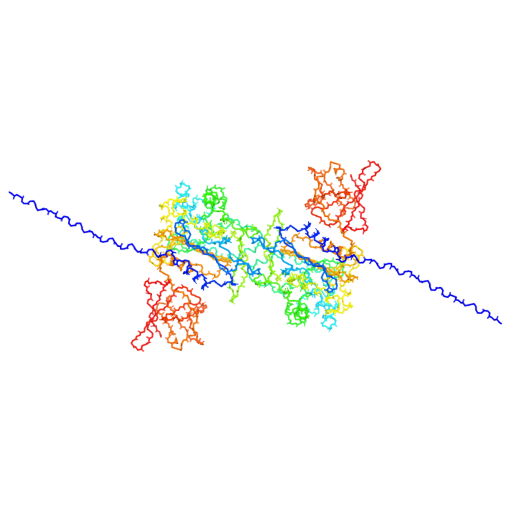.859 9.039 14.062 1 97.69 195 ASP A N 1
ATOM 1432 C CA . ASP A 1 195 ? -16.016 9.297 12.641 1 97.69 195 ASP A CA 1
ATOM 1433 C C . ASP A 1 195 ? -17.484 9.555 12.289 1 97.69 195 ASP A C 1
ATOM 1435 O O . ASP A 1 195 ? -17.781 10.367 11.406 1 97.69 195 ASP A O 1
ATOM 1439 N N . GLU A 1 196 ? -18.375 8.906 12.953 1 98.12 196 GLU A N 1
ATOM 1440 C CA . GLU A 1 196 ? -19.797 9.172 12.727 1 98.12 196 GLU A CA 1
ATOM 1441 C C . GLU A 1 196 ? -20.188 10.555 13.234 1 98.12 196 GLU A C 1
ATOM 1443 O O . GLU A 1 196 ? -20.984 11.25 12.609 1 98.12 196 GLU A O 1
ATOM 1448 N N . ALA A 1 197 ? -19.672 10.922 14.375 1 98.75 197 ALA A N 1
ATOM 1449 C CA . ALA A 1 197 ? -19.922 12.258 14.906 1 98.75 197 ALA A CA 1
ATOM 1450 C C . ALA A 1 197 ? -19.406 13.336 13.969 1 98.75 197 ALA A C 1
ATOM 1452 O O . ALA A 1 197 ? -20.094 14.336 13.711 1 98.75 197 ALA A O 1
ATOM 1453 N N . MET A 1 198 ? -18.203 13.164 13.461 1 98.75 198 MET A N 1
ATOM 1454 C CA . MET A 1 198 ? -17.641 14.102 12.492 1 98.75 198 MET A CA 1
ATOM 1455 C C . MET A 1 198 ? -18.547 14.211 11.266 1 98.75 198 MET A C 1
ATOM 1457 O O . MET A 1 198 ? -18.844 15.32 10.805 1 98.75 198 MET A O 1
ATOM 1461 N N . ARG A 1 199 ? -18.984 13.078 10.758 1 98.56 199 ARG A N 1
ATOM 1462 C CA . ARG A 1 199 ? -19.812 13.031 9.555 1 98.56 199 ARG A CA 1
ATOM 1463 C C . ARG A 1 199 ? -21.141 13.758 9.773 1 98.56 199 ARG A C 1
ATOM 1465 O O . ARG A 1 199 ? -21.516 14.625 8.984 1 98.56 199 ARG A O 1
ATOM 1472 N N . THR A 1 200 ? -21.812 13.484 10.875 1 98.31 200 THR A N 1
ATOM 1473 C CA . THR A 1 200 ? -23.172 13.969 11.078 1 98.31 200 THR A CA 1
ATOM 1474 C C . THR A 1 200 ? -23.156 15.422 11.531 1 98.31 200 THR A C 1
ATOM 1476 O O . THR A 1 200 ? -24.062 16.188 11.18 1 98.31 200 THR A O 1
ATOM 1479 N N . ARG A 1 201 ? -22.109 15.828 12.258 1 98.31 201 ARG A N 1
ATOM 1480 C CA . ARG A 1 201 ? -22.125 17.156 12.859 1 98.31 201 ARG A CA 1
ATOM 1481 C C . ARG A 1 201 ? -21.359 18.156 12 1 98.31 201 ARG A C 1
ATOM 1483 O O . ARG A 1 201 ? -21.609 19.359 12.07 1 98.31 201 ARG A O 1
ATOM 1490 N N . LEU A 1 202 ? -20.453 17.672 11.203 1 98.69 202 LEU A N 1
ATOM 1491 C CA . LEU A 1 202 ? -19.609 18.625 10.484 1 98.69 202 LEU A CA 1
ATOM 1492 C C . LEU A 1 202 ? -19.641 18.359 8.984 1 98.69 202 LEU A C 1
ATOM 1494 O O . LEU A 1 202 ? -20.031 19.234 8.203 1 98.69 202 LEU A O 1
ATOM 1498 N N . PHE A 1 203 ? -19.375 17.125 8.508 1 98.81 203 PHE A N 1
ATOM 1499 C CA . PHE A 1 203 ? -19.141 16.875 7.09 1 98.81 203 PHE A CA 1
ATOM 1500 C C . PHE A 1 203 ? -20.422 17.047 6.281 1 98.81 203 PHE A C 1
ATOM 1502 O O . PHE A 1 203 ? -20.438 17.766 5.277 1 98.81 203 PHE A O 1
ATOM 1509 N N . VAL A 1 204 ? -21.484 16.406 6.703 1 98.56 204 VAL A N 1
ATOM 1510 C CA . VAL A 1 204 ? -22.734 16.406 5.953 1 98.56 204 VAL A CA 1
ATOM 1511 C C . VAL A 1 204 ? -23.328 17.812 5.938 1 98.56 204 VAL A C 1
ATOM 1513 O O . VAL A 1 204 ? -23.625 18.344 4.871 1 98.56 204 VAL A O 1
ATOM 1516 N N . PRO A 1 205 ? -23.422 18.484 7.055 1 98.5 205 PRO A N 1
ATOM 1517 C CA . PRO A 1 205 ? -24 19.828 7.039 1 98.5 205 PRO A CA 1
ATOM 1518 C C . PRO A 1 205 ? -23.203 20.797 6.172 1 98.5 205 PRO A C 1
ATOM 1520 O O . PRO A 1 205 ? -23.781 21.734 5.59 1 98.5 205 PRO A O 1
ATOM 1523 N N . LEU A 1 206 ? -21.938 20.656 6.078 1 98.5 206 LEU A N 1
ATOM 1524 C CA . LEU A 1 206 ? -21.094 21.594 5.352 1 98.5 206 LEU A CA 1
ATOM 1525 C C . LEU A 1 206 ? -20.906 21.156 3.904 1 98.5 206 LEU A C 1
ATOM 1527 O O . LEU A 1 206 ? -20.266 21.859 3.113 1 98.5 206 LEU A O 1
ATOM 1531 N N . GLY A 1 207 ? -21.422 20.016 3.559 1 98.5 207 GLY A N 1
ATOM 1532 C CA . GLY A 1 207 ? -21.266 19.484 2.211 1 98.5 207 GLY A CA 1
ATOM 1533 C C . GLY A 1 207 ? -19.844 19.078 1.889 1 98.5 207 GLY A C 1
ATOM 1534 O O . GLY A 1 207 ? -19.375 19.25 0.76 1 98.5 207 GLY A O 1
ATOM 1535 N N . LEU A 1 208 ? -19.078 18.625 2.848 1 98.75 208 LEU A N 1
ATOM 1536 C CA . LEU A 1 208 ? -17.719 18.156 2.629 1 98.75 208 LEU A CA 1
ATOM 1537 C C . LEU A 1 208 ? -17.703 16.719 2.129 1 98.75 208 LEU A C 1
ATOM 1539 O O . LEU A 1 208 ? -17.266 15.812 2.846 1 98.75 208 LEU A O 1
ATOM 1543 N N . ALA A 1 209 ? -17.969 16.5 0.908 1 98.19 209 ALA A N 1
ATOM 1544 C CA . ALA A 1 209 ? -18.219 15.18 0.326 1 98.19 209 ALA A CA 1
ATOM 1545 C C . ALA A 1 209 ? -16.922 14.383 0.198 1 98.19 209 ALA A C 1
ATOM 1547 O O . ALA A 1 209 ? -16.938 13.148 0.149 1 98.19 209 ALA A O 1
ATOM 1548 N N . ASP A 1 210 ? -15.805 15.102 0.13 1 98.69 210 ASP A N 1
ATOM 1549 C CA . ASP A 1 210 ? -14.523 14.438 -0.06 1 98.69 210 ASP A CA 1
ATOM 1550 C C . ASP A 1 210 ? -13.82 14.211 1.276 1 98.69 210 ASP A C 1
ATOM 1552 O O . ASP A 1 210 ? -12.703 13.68 1.316 1 98.69 210 ASP A O 1
ATOM 1556 N N . THR A 1 211 ? -14.406 14.609 2.391 1 98.88 211 THR A N 1
ATOM 1557 C CA . THR A 1 211 ? -13.789 14.508 3.709 1 98.88 211 THR A CA 1
ATOM 1558 C C . THR A 1 211 ? -14.406 13.352 4.504 1 98.88 211 THR A C 1
ATOM 1560 O O . THR A 1 211 ? -15.625 13.258 4.621 1 98.88 211 THR A O 1
ATOM 1563 N N . ALA A 1 212 ? -13.547 12.422 4.973 1 98.69 212 ALA A N 1
ATOM 1564 C CA . ALA A 1 212 ? -14.008 11.258 5.73 1 98.69 212 ALA A CA 1
ATOM 1565 C C . ALA A 1 212 ? -12.852 10.578 6.453 1 98.69 212 ALA A C 1
ATOM 1567 O O . ALA A 1 212 ? -11.68 10.852 6.164 1 98.69 212 ALA A O 1
ATOM 1568 N N . TYR A 1 213 ? -13.227 9.773 7.43 1 98 213 TYR A N 1
ATOM 1569 C CA . TYR A 1 213 ? -12.266 8.836 7.992 1 98 213 TYR A CA 1
ATOM 1570 C C . TYR A 1 213 ? -11.664 7.953 6.902 1 98 213 TYR A C 1
ATOM 1572 O O . TYR A 1 213 ? -12.391 7.379 6.09 1 98 213 TYR A O 1
ATOM 1580 N N . ASP A 1 214 ? -10.328 7.93 6.855 1 96.56 214 ASP A N 1
ATOM 1581 C CA . ASP A 1 214 ? -9.664 7.191 5.781 1 96.56 214 ASP A CA 1
ATOM 1582 C C . ASP A 1 214 ? -9.438 5.734 6.176 1 96.56 214 ASP A C 1
ATOM 1584 O O . ASP A 1 214 ? -9.086 5.441 7.324 1 96.56 214 ASP A O 1
ATOM 1588 N N . ARG A 1 215 ? -9.688 4.852 5.297 1 92.62 215 ARG A N 1
ATOM 1589 C CA . ARG A 1 215 ? -9.367 3.436 5.41 1 92.62 215 ARG A CA 1
ATOM 1590 C C . ARG A 1 215 ? -8.492 2.977 4.242 1 92.62 215 ARG A C 1
ATOM 1592 O O . ARG A 1 215 ? -8.828 3.223 3.082 1 92.62 215 ARG A O 1
ATOM 1599 N N . ARG A 1 216 ? -7.453 2.295 4.586 1 89 216 ARG A N 1
ATOM 1600 C CA . ARG A 1 216 ? -6.48 1.915 3.564 1 89 216 ARG A CA 1
ATOM 1601 C C . ARG A 1 216 ? -7.094 0.944 2.562 1 89 216 ARG A C 1
ATOM 1603 O O . ARG A 1 216 ? -6.809 1.016 1.365 1 89 216 ARG A O 1
ATOM 1610 N N . ASP A 1 217 ? -7.914 0.068 3.049 1 92.5 217 ASP A N 1
ATOM 1611 C CA . ASP A 1 217 ? -8.383 -1.022 2.199 1 92.5 217 ASP A CA 1
ATOM 1612 C C . ASP A 1 217 ? -9.57 -0.581 1.346 1 92.5 217 ASP A C 1
ATOM 1614 O O . ASP A 1 217 ? -9.938 -1.261 0.385 1 92.5 217 ASP A O 1
ATOM 1618 N N . ALA A 1 218 ? -10.211 0.532 1.663 1 94.56 218 ALA A N 1
ATOM 1619 C CA . ALA A 1 218 ? -11.359 1.002 0.889 1 94.56 218 ALA A CA 1
ATOM 1620 C C . ALA A 1 218 ? -10.914 1.616 -0.434 1 94.56 218 ALA A C 1
ATOM 1622 O O . ALA A 1 218 ? -9.891 2.309 -0.492 1 94.56 218 ALA A O 1
ATOM 1623 N N . ILE A 1 219 ? -11.641 1.388 -1.455 1 97.12 219 ILE A N 1
ATOM 1624 C CA . ILE A 1 219 ? -11.422 2.082 -2.719 1 97.12 219 ILE A CA 1
ATOM 1625 C C . ILE A 1 219 ? -12.062 3.467 -2.666 1 97.12 219 ILE A C 1
ATOM 1627 O O . ILE A 1 219 ? -13.281 3.588 -2.572 1 97.12 219 ILE A O 1
ATOM 1631 N N . VAL A 1 220 ? -11.281 4.48 -2.678 1 97.81 220 VAL A N 1
ATOM 1632 C CA . VAL A 1 220 ? -11.734 5.867 -2.666 1 97.81 220 VAL A CA 1
ATOM 1633 C C . VAL A 1 220 ? -11.445 6.52 -4.016 1 97.81 220 VAL A C 1
ATOM 1635 O O . VAL A 1 220 ? -10.289 6.684 -4.402 1 97.81 220 VAL A O 1
ATOM 1638 N N . ALA A 1 221 ? -12.562 6.898 -4.727 1 97.69 221 ALA A N 1
ATOM 1639 C CA . ALA A 1 221 ? -12.391 7.547 -6.023 1 97.69 221 ALA A CA 1
ATOM 1640 C C . ALA A 1 221 ? -11.508 8.789 -5.906 1 97.69 221 ALA A C 1
ATOM 1642 O O . ALA A 1 221 ? -11.711 9.617 -5.016 1 97.69 221 ALA A O 1
ATOM 1643 N N . ARG A 1 222 ? -10.43 8.891 -6.738 1 98.31 222 ARG A N 1
ATOM 1644 C CA . ARG A 1 222 ? -9.547 10.039 -6.898 1 98.31 222 ARG A CA 1
ATOM 1645 C C . ARG A 1 222 ? -8.484 10.062 -5.805 1 98.31 222 ARG A C 1
ATOM 1647 O O . ARG A 1 222 ? -7.719 11.023 -5.699 1 98.31 222 ARG A O 1
ATOM 1654 N N . ARG A 1 223 ? -8.406 9.055 -4.918 1 98.44 223 ARG A N 1
ATOM 1655 C CA . ARG A 1 223 ? -7.336 9.008 -3.934 1 98.44 223 ARG A CA 1
ATOM 1656 C C . ARG A 1 223 ? -5.988 8.758 -4.605 1 98.44 223 ARG A C 1
ATOM 1658 O O . ARG A 1 223 ? -5.867 7.867 -5.449 1 98.44 223 ARG A O 1
ATOM 1665 N N . VAL A 1 224 ? -5.012 9.523 -4.273 1 98.56 224 VAL A N 1
ATOM 1666 C CA . VAL A 1 224 ? -3.688 9.422 -4.887 1 98.56 224 VAL A CA 1
ATOM 1667 C C . VAL A 1 224 ? -2.816 8.469 -4.07 1 98.56 224 VAL A C 1
ATOM 1669 O O . VAL A 1 224 ? -3.102 8.203 -2.902 1 98.56 224 VAL A O 1
ATOM 1672 N N . ALA A 1 225 ? -1.747 7.961 -4.676 1 97.75 225 ALA A N 1
ATOM 1673 C CA . ALA A 1 225 ? -0.74 7.16 -3.984 1 97.75 225 ALA A CA 1
ATOM 1674 C C . ALA A 1 225 ? 0.107 8.023 -3.055 1 97.75 225 ALA A C 1
ATOM 1676 O O . ALA A 1 225 ? 0.222 9.234 -3.258 1 97.75 225 ALA A O 1
ATOM 1677 N N . GLY A 1 226 ? 0.68 7.438 -2.02 1 98.12 226 GLY A N 1
ATOM 1678 C CA . GLY A 1 226 ? 1.564 8.125 -1.095 1 98.12 226 GLY A CA 1
ATOM 1679 C C . GLY A 1 226 ? 3.021 7.738 -1.261 1 98.12 226 GLY A C 1
ATOM 1680 O O . GLY A 1 226 ? 3.338 6.566 -1.458 1 98.12 226 GLY A O 1
ATOM 1681 N N . TYR A 1 227 ? 3.908 8.703 -1.117 1 98.31 227 TYR A N 1
ATOM 1682 C CA . TYR A 1 227 ? 5.324 8.469 -1.372 1 98.31 227 TYR A CA 1
ATOM 1683 C C . TYR A 1 227 ? 6.18 9.031 -0.245 1 98.31 227 TYR A C 1
ATOM 1685 O O . TYR A 1 227 ? 5.676 9.734 0.639 1 98.31 227 TYR A O 1
ATOM 1693 N N . THR A 1 228 ? 7.426 8.648 -0.216 1 96.69 228 THR A N 1
ATOM 1694 C CA . THR A 1 228 ? 8.484 9.219 0.609 1 96.69 228 THR A CA 1
ATOM 1695 C C . THR A 1 228 ? 9.773 9.375 -0.196 1 96.69 228 THR A C 1
ATOM 1697 O O . THR A 1 228 ? 9.922 8.766 -1.26 1 96.69 228 THR A O 1
ATOM 1700 N N . LEU A 1 229 ? 10.539 10.305 0.133 1 93.56 229 LEU A N 1
ATOM 1701 C CA . LEU A 1 229 ? 11.867 10.43 -0.448 1 93.56 229 LEU A CA 1
ATOM 1702 C C . LEU A 1 229 ? 12.93 9.867 0.495 1 93.56 229 LEU A C 1
ATOM 1704 O O . LEU A 1 229 ? 13.055 10.328 1.634 1 93.56 229 LEU A O 1
ATOM 1708 N N . ALA A 1 230 ? 13.57 8.828 0.062 1 88.25 230 ALA A N 1
ATOM 1709 C CA . ALA A 1 230 ? 14.648 8.227 0.831 1 88.25 230 ALA A CA 1
ATOM 1710 C C . ALA A 1 230 ? 15.922 8.102 -0.008 1 88.25 230 ALA A C 1
ATOM 1712 O O . ALA A 1 230 ? 15.891 7.555 -1.111 1 88.25 230 ALA A O 1
ATOM 1713 N N . GLU A 1 231 ? 17.016 8.656 0.536 1 85.12 231 GLU A N 1
ATOM 1714 C CA . GLU A 1 231 ? 18.297 8.633 -0.149 1 85.12 231 GLU A CA 1
ATOM 1715 C C . GLU A 1 231 ? 18.188 9.219 -1.555 1 85.12 231 GLU A C 1
ATOM 1717 O O . GLU A 1 231 ? 18.688 8.633 -2.518 1 85.12 231 GLU A O 1
ATOM 1722 N N . GLY A 1 232 ? 17.391 10.211 -1.673 1 86.44 232 GLY A N 1
ATOM 1723 C CA . GLY A 1 232 ? 17.266 10.945 -2.92 1 86.44 232 GLY A CA 1
ATOM 1724 C C . GLY A 1 232 ? 16.359 10.266 -3.93 1 86.44 232 GLY A C 1
ATOM 1725 O O . GLY A 1 232 ? 16.25 10.719 -5.074 1 86.44 232 GLY A O 1
ATOM 1726 N N . GLN A 1 233 ? 15.734 9.227 -3.498 1 93.06 233 GLN A N 1
ATOM 1727 C CA . GLN A 1 233 ? 14.883 8.484 -4.414 1 93.06 233 GLN A CA 1
ATOM 1728 C C . GLN A 1 233 ? 13.438 8.445 -3.918 1 93.06 233 GLN A C 1
ATOM 1730 O O . GLN A 1 233 ? 13.195 8.32 -2.715 1 93.06 233 GLN A O 1
ATOM 1735 N N . LEU A 1 234 ? 12.547 8.617 -4.898 1 96.5 234 LEU A N 1
ATOM 1736 C CA . LEU A 1 234 ? 11.133 8.469 -4.594 1 96.5 234 LEU A CA 1
ATOM 1737 C C . LEU A 1 234 ? 10.789 7.008 -4.309 1 96.5 234 LEU A C 1
ATOM 1739 O O . LEU A 1 234 ? 11.188 6.113 -5.059 1 96.5 234 LEU A O 1
ATOM 1743 N N . ARG A 1 235 ? 10.148 6.742 -3.252 1 96.81 235 ARG A N 1
ATOM 1744 C CA . ARG A 1 235 ? 9.719 5.41 -2.844 1 96.81 235 ARG A CA 1
ATOM 1745 C C . ARG A 1 235 ? 8.25 5.418 -2.424 1 96.81 235 ARG A C 1
ATOM 1747 O O . ARG A 1 235 ? 7.727 6.449 -1.999 1 96.81 235 ARG A O 1
ATOM 1754 N N . ASN A 1 236 ? 7.578 4.277 -2.607 1 95.88 236 ASN A N 1
ATOM 1755 C CA . ASN A 1 236 ? 6.258 4.133 -2.006 1 95.88 236 ASN A CA 1
ATOM 1756 C C . ASN A 1 236 ? 6.324 4.23 -0.484 1 95.88 236 ASN A C 1
ATOM 1758 O O . ASN A 1 236 ? 7.199 3.633 0.145 1 95.88 236 ASN A O 1
ATOM 1762 N N . ALA A 1 237 ? 5.426 4.984 0.048 1 94.94 237 ALA A N 1
ATOM 1763 C CA . ALA A 1 237 ? 5.398 5.109 1.503 1 94.94 237 ALA A CA 1
ATOM 1764 C C . ALA A 1 237 ? 4.949 3.805 2.156 1 94.94 237 ALA A C 1
ATOM 1766 O O . ALA A 1 237 ? 4.289 2.979 1.521 1 94.94 237 ALA A O 1
ATOM 1767 N N . ALA A 1 238 ? 5.316 3.66 3.398 1 88.56 238 ALA A N 1
ATOM 1768 C CA . ALA A 1 238 ? 4.883 2.494 4.164 1 88.56 238 ALA A CA 1
ATOM 1769 C C . ALA A 1 238 ? 3.375 2.518 4.391 1 88.56 238 ALA A C 1
ATOM 1771 O O . ALA A 1 238 ? 2.77 3.59 4.473 1 88.56 238 ALA A O 1
ATOM 1772 N N . ALA A 1 239 ? 2.816 1.333 4.438 1 85.81 239 ALA A N 1
ATOM 1773 C CA . ALA A 1 239 ? 1.415 1.249 4.84 1 85.81 239 ALA A CA 1
ATOM 1774 C C . ALA A 1 239 ? 1.232 1.685 6.289 1 85.81 239 ALA A C 1
ATOM 1776 O O . ALA A 1 239 ? 2.076 1.396 7.141 1 85.81 239 ALA A O 1
ATOM 1777 N N . PHE A 1 240 ? 0.122 2.357 6.469 1 86.62 240 PHE A N 1
ATOM 1778 C CA . PHE A 1 240 ? -0.145 2.867 7.809 1 86.62 240 PHE A CA 1
ATOM 1779 C C . PHE A 1 240 ? -1.596 2.619 8.203 1 86.62 240 PHE A C 1
ATOM 1781 O O . PHE A 1 240 ? -2.51 2.869 7.418 1 86.62 240 PHE A O 1
ATOM 1788 N N . ASN A 1 241 ? -1.8 2.039 9.398 1 89.19 241 ASN A N 1
ATOM 1789 C CA . ASN A 1 241 ? -3.139 1.833 9.945 1 89.19 241 ASN A CA 1
ATOM 1790 C C . ASN A 1 241 ? -3.717 3.123 10.516 1 89.19 241 ASN A C 1
ATOM 1792 O O . ASN A 1 241 ? -3.268 3.596 11.562 1 89.19 241 ASN A O 1
ATOM 1796 N N . MET A 1 242 ? -4.75 3.619 9.961 1 92.56 242 MET A N 1
ATOM 1797 C CA . MET A 1 242 ? -5.254 4.957 10.273 1 92.56 242 MET A CA 1
ATOM 1798 C C . MET A 1 242 ? -6.02 4.953 11.586 1 92.56 242 MET A C 1
ATOM 1800 O O . MET A 1 242 ? -6.344 6.016 12.125 1 92.56 242 MET A O 1
ATOM 1804 N N . SER A 1 243 ? -6.277 3.775 12.164 1 92.06 243 SER A N 1
ATOM 1805 C CA . SER A 1 243 ? -6.879 3.727 13.484 1 92.06 243 SER A CA 1
ATOM 1806 C C . SER A 1 243 ? -5.895 4.184 14.562 1 92.06 243 SER A C 1
ATOM 1808 O O . SER A 1 243 ? -6.293 4.484 15.688 1 92.06 243 SER A O 1
ATOM 1810 N N . LEU A 1 244 ? -4.695 4.293 14.164 1 91 244 LEU A N 1
ATOM 1811 C CA . LEU A 1 244 ? -3.676 4.684 15.133 1 91 244 LEU A CA 1
ATOM 1812 C C . LEU A 1 244 ? -3.676 6.195 15.336 1 91 244 LEU A C 1
ATOM 1814 O O . LEU A 1 244 ? -3.811 6.668 16.469 1 91 244 LEU A O 1
ATOM 1818 N N . PRO A 1 245 ? -3.613 6.961 14.25 1 93.25 245 PRO A N 1
ATOM 1819 C CA . PRO A 1 245 ? -3.74 8.398 14.484 1 93.25 245 PRO A CA 1
ATOM 1820 C C . PRO A 1 245 ? -5.176 8.828 14.789 1 93.25 245 PRO A C 1
ATOM 1822 O O . PRO A 1 245 ? -5.395 9.812 15.5 1 93.25 245 PRO A O 1
ATOM 1825 N N . LYS A 1 246 ? -6.145 8.102 14.234 1 94.88 246 LYS A N 1
ATOM 1826 C CA . LYS A 1 246 ? -7.578 8.227 14.492 1 94.88 246 LYS A CA 1
ATOM 1827 C C . LYS A 1 246 ? -7.988 9.695 14.602 1 94.88 246 LYS A C 1
ATOM 1829 O O . LYS A 1 246 ? -7.844 10.461 13.641 1 94.88 246 LYS A O 1
ATOM 1834 N N . THR A 1 247 ? -8.281 10.227 15.812 1 98.12 247 THR A N 1
ATOM 1835 C CA . THR A 1 247 ? -8.906 11.523 16.047 1 98.12 247 THR A CA 1
ATOM 1836 C C . THR A 1 247 ? -7.898 12.648 15.867 1 98.12 247 THR A C 1
ATOM 1838 O O . THR A 1 247 ? -8.273 13.82 15.828 1 98.12 247 THR A O 1
ATOM 1841 N N . ALA A 1 248 ? -6.629 12.273 15.695 1 97.81 248 ALA A N 1
ATOM 1842 C CA . ALA A 1 248 ? -5.566 13.273 15.578 1 97.81 248 ALA A CA 1
ATOM 1843 C C . ALA A 1 248 ? -5.066 13.383 14.141 1 97.81 248 ALA A C 1
ATOM 1845 O O . ALA A 1 248 ? -4.352 14.32 13.797 1 97.81 248 ALA A O 1
ATOM 1846 N N . GLY A 1 249 ? -5.465 12.383 13.273 1 97.88 249 GLY A N 1
ATOM 1847 C CA . GLY A 1 249 ? -4.742 12.484 12.016 1 97.88 249 GLY A CA 1
ATOM 1848 C C . GLY A 1 249 ? -5.273 11.547 10.945 1 97.88 249 GLY A C 1
ATOM 1849 O O . GLY A 1 249 ? -4.566 11.234 9.984 1 97.88 249 GLY A O 1
ATOM 1850 N N . SER A 1 250 ? -6.547 11.086 10.977 1 97.5 250 SER A N 1
ATOM 1851 C CA . SER A 1 250 ? -6.953 9.953 10.156 1 97.5 250 SER A CA 1
ATOM 1852 C C . SER A 1 250 ? -7.848 10.398 9 1 97.5 250 SER A C 1
ATOM 1854 O O . SER A 1 250 ? -8.383 9.57 8.266 1 97.5 250 SER A O 1
ATOM 1856 N N . LEU A 1 251 ? -8.039 11.711 8.797 1 98.88 251 LEU A N 1
ATOM 1857 C CA . LEU A 1 251 ? -9 12.141 7.793 1 98.88 251 LEU A CA 1
ATOM 1858 C C . LEU A 1 251 ? -8.344 12.258 6.422 1 98.88 251 LEU A C 1
ATOM 1860 O O . LEU A 1 251 ? -7.176 12.641 6.32 1 98.88 251 LEU A O 1
ATOM 1864 N N . ARG A 1 252 ? -9.07 11.93 5.398 1 98.81 252 ARG A N 1
ATOM 1865 C CA . ARG A 1 252 ? -8.797 12.289 4.012 1 98.81 252 ARG A CA 1
ATOM 1866 C C . ARG A 1 252 ? -9.672 13.453 3.566 1 98.81 252 ARG A C 1
ATOM 1868 O O . ARG A 1 252 ? -10.758 13.672 4.117 1 98.81 252 ARG A O 1
ATOM 1875 N N . SER A 1 253 ? -9.227 14.188 2.57 1 98.94 253 SER A N 1
ATOM 1876 C CA . SER A 1 253 ? -9.992 15.328 2.07 1 98.94 253 SER A CA 1
ATOM 1877 C C . SER A 1 253 ? -9.445 15.812 0.73 1 98.94 253 SER A C 1
ATOM 1879 O O . SER A 1 253 ? -8.617 15.141 0.112 1 98.94 253 SER A O 1
ATOM 1881 N N . SER A 1 254 ? -10.031 16.891 0.163 1 98.88 254 SER A N 1
ATOM 1882 C CA . SER A 1 254 ? -9.617 17.609 -1.045 1 98.88 254 SER A CA 1
ATOM 1883 C C . SER A 1 254 ? -9.359 19.078 -0.762 1 98.88 254 SER A C 1
ATOM 1885 O O . SER A 1 254 ? -9.734 19.594 0.298 1 98.88 254 SER A O 1
ATOM 1887 N N . ALA A 1 255 ? -8.68 19.656 -1.679 1 98.88 255 ALA A N 1
ATOM 1888 C CA . ALA A 1 255 ? -8.406 21.078 -1.518 1 98.88 255 ALA A CA 1
ATOM 1889 C C . ALA A 1 255 ? -9.695 21.891 -1.431 1 98.88 255 ALA A C 1
ATOM 1891 O O . ALA A 1 255 ? -9.82 22.797 -0.601 1 98.88 255 ALA A O 1
ATOM 1892 N N . ALA A 1 256 ? -10.664 21.547 -2.223 1 98.69 256 ALA A N 1
ATOM 1893 C CA . ALA A 1 256 ? -11.938 22.266 -2.23 1 98.69 256 ALA A CA 1
ATOM 1894 C C . ALA A 1 256 ? -12.672 22.094 -0.905 1 98.69 256 ALA A C 1
ATOM 1896 O O . ALA A 1 256 ? -13.219 23.047 -0.36 1 98.69 256 ALA A O 1
ATOM 1897 N N . ASP A 1 257 ? -12.711 20.875 -0.408 1 98.88 257 ASP A N 1
ATOM 1898 C CA . ASP A 1 257 ? -13.359 20.641 0.873 1 98.88 257 ASP A CA 1
ATOM 1899 C C . ASP A 1 257 ? -12.68 21.406 1.999 1 98.88 257 ASP A C 1
ATOM 1901 O O . ASP A 1 257 ? -13.344 21.953 2.881 1 98.88 257 ASP A O 1
ATOM 1905 N N . LEU A 1 258 ? -11.344 21.422 1.99 1 98.94 258 LEU A N 1
ATOM 1906 C CA . LEU A 1 258 ? -10.617 22.094 3.061 1 98.94 258 LEU A CA 1
ATOM 1907 C C . LEU A 1 258 ? -10.836 23.594 2.994 1 98.94 258 LEU A C 1
ATOM 1909 O O . LEU A 1 258 ? -10.875 24.266 4.027 1 98.94 258 LEU A O 1
ATOM 1913 N N . MET A 1 259 ? -10.914 24.109 1.772 1 98.75 259 MET A N 1
ATOM 1914 C CA . MET A 1 259 ? -11.281 25.516 1.625 1 98.75 259 MET A CA 1
ATOM 1915 C C . MET A 1 259 ? -12.633 25.797 2.264 1 98.75 259 MET A C 1
ATOM 1917 O O . MET A 1 259 ? -12.766 26.734 3.053 1 98.75 259 MET A O 1
ATOM 1921 N N . ARG A 1 260 ? -13.617 24.984 1.96 1 98.5 260 ARG A N 1
ATOM 1922 C CA . ARG A 1 260 ? -14.953 25.141 2.525 1 98.5 260 ARG A CA 1
ATOM 1923 C C . ARG A 1 260 ? -14.922 25.016 4.043 1 98.5 260 ARG A C 1
ATOM 1925 O O . ARG A 1 260 ? -15.586 25.781 4.75 1 98.5 260 ARG A O 1
ATOM 1932 N N . TRP A 1 261 ? -14.188 24.062 4.504 1 98.75 261 TRP A N 1
ATOM 1933 C CA . TRP A 1 261 ? -14.039 23.828 5.938 1 98.75 261 TRP A CA 1
ATOM 1934 C C . TRP A 1 261 ? -13.516 25.078 6.645 1 98.75 261 TRP A C 1
ATOM 1936 O O . TRP A 1 261 ? -14.117 25.547 7.617 1 98.75 261 TRP A O 1
ATOM 1946 N N . MET A 1 262 ? -12.414 25.609 6.141 1 98.62 262 MET A N 1
ATOM 1947 C CA . MET A 1 262 ? -11.773 26.734 6.809 1 98.62 262 MET A CA 1
ATOM 1948 C C . MET A 1 262 ? -12.68 27.969 6.773 1 98.62 262 MET A C 1
ATOM 1950 O O . MET A 1 262 ? -12.766 28.703 7.754 1 98.62 262 MET A O 1
ATOM 1954 N N . ARG A 1 263 ? -13.328 28.156 5.719 1 97.75 263 ARG A N 1
ATOM 1955 C CA . ARG A 1 263 ? -14.258 29.281 5.625 1 97.75 263 ARG A CA 1
ATOM 1956 C C . ARG A 1 263 ? -15.422 29.109 6.594 1 97.75 263 ARG A C 1
ATOM 1958 O O . ARG A 1 263 ? -15.812 30.062 7.266 1 97.75 263 ARG A O 1
ATOM 1965 N N . ALA A 1 264 ? -15.953 27.922 6.598 1 98.31 264 ALA A N 1
ATOM 1966 C CA . ALA A 1 264 ? -17.062 27.656 7.512 1 98.31 264 ALA A CA 1
ATOM 1967 C C . ALA A 1 264 ? -16.641 27.891 8.961 1 98.31 264 ALA A C 1
ATOM 1969 O O . ALA A 1 264 ? -17.406 28.438 9.75 1 98.31 264 ALA A O 1
ATOM 1970 N N . LEU A 1 265 ? -15.477 27.453 9.266 1 98.44 265 LEU A N 1
ATOM 1971 C CA . LEU A 1 265 ? -14.961 27.609 10.625 1 98.44 265 LEU A CA 1
ATOM 1972 C C . LEU A 1 265 ? -14.781 29.078 10.977 1 98.44 265 LEU A C 1
ATOM 1974 O O . LEU A 1 265 ? -15.141 29.5 12.07 1 98.44 265 LEU A O 1
ATOM 1978 N N . ALA A 1 266 ? -14.344 29.875 10.07 1 97.62 266 ALA A N 1
ATOM 1979 C CA . ALA A 1 266 ? -13.984 31.266 10.305 1 97.62 266 ALA A CA 1
ATOM 1980 C C . ALA A 1 266 ? -15.219 32.156 10.281 1 97.62 266 ALA A C 1
ATOM 1982 O O . ALA A 1 266 ? -15.203 33.281 10.828 1 97.62 266 ALA A O 1
ATOM 1983 N N . HIS A 1 267 ? -16.328 31.688 9.727 1 96.81 267 HIS A N 1
ATOM 1984 C CA . HIS A 1 267 ? -17.438 32.594 9.484 1 96.81 267 HIS A CA 1
ATOM 1985 C C . HIS A 1 267 ? -18.688 32.188 10.273 1 96.81 267 HIS A C 1
ATOM 1987 O O . HIS A 1 267 ? -19.797 32.594 9.953 1 96.81 267 HIS A O 1
ATOM 1993 N N . GLY A 1 268 ? -18.547 31.375 11.188 1 95.44 268 GLY A N 1
ATOM 1994 C CA . GLY A 1 268 ? -19.609 31.172 12.148 1 95.44 268 GLY A CA 1
ATOM 1995 C C . GLY A 1 268 ? -20.547 30.047 11.766 1 95.44 268 GLY A C 1
ATOM 1996 O O . GLY A 1 268 ? -21.625 29.906 12.344 1 95.44 268 GLY A O 1
ATOM 1997 N N . TRP A 1 269 ? -20.141 29.219 10.82 1 95.94 269 TRP A N 1
ATOM 1998 C CA . TRP A 1 269 ? -21.031 28.156 10.375 1 95.94 269 TRP A CA 1
ATOM 1999 C C . TRP A 1 269 ? -20.812 26.891 11.18 1 95.94 269 TRP A C 1
ATOM 2001 O O . TRP A 1 269 ? -21.641 25.984 11.172 1 95.94 269 TRP A O 1
ATOM 2011 N N . VAL A 1 270 ? -19.703 26.781 11.898 1 98 270 VAL A N 1
ATOM 2012 C CA . VAL A 1 270 ? -19.375 25.625 12.711 1 98 270 VAL A CA 1
ATOM 2013 C C . VAL A 1 270 ? -19.422 26 14.188 1 98 270 VAL A C 1
ATOM 2015 O O . VAL A 1 270 ? -20.062 25.328 14.992 1 98 270 VAL A O 1
ATOM 2018 N N . VAL A 1 271 ? -18.703 27.078 14.508 1 98.38 271 VAL A N 1
ATOM 2019 C CA . VAL A 1 271 ? -18.688 27.719 15.828 1 98.38 271 VAL A CA 1
ATOM 2020 C C . VAL A 1 271 ? -19 29.203 15.695 1 98.38 271 VAL A C 1
ATOM 2022 O O . VAL A 1 271 ? -18.922 29.766 14.602 1 98.38 271 VAL A O 1
ATOM 2025 N N . SER A 1 272 ? -19.344 29.797 16.781 1 98.25 272 SER A N 1
ATOM 2026 C CA . SER A 1 272 ? -19.594 31.234 16.781 1 98.25 272 SER A CA 1
ATOM 2027 C C . SER A 1 272 ? -18.312 32 16.484 1 98.25 272 SER A C 1
ATOM 2029 O O . SER A 1 272 ? -17.219 31.453 16.516 1 98.25 272 SER A O 1
ATOM 2031 N N . ALA A 1 273 ? -18.5 33.281 16.172 1 96.81 273 ALA A N 1
ATOM 2032 C CA . ALA A 1 273 ? -17.344 34.156 15.992 1 96.81 273 ALA A CA 1
ATOM 2033 C C . ALA A 1 273 ? -16.453 34.156 17.234 1 96.81 273 ALA A C 1
ATOM 2035 O O . ALA A 1 273 ? -15.227 34.188 17.109 1 96.81 273 ALA A O 1
ATOM 2036 N N . ALA A 1 274 ? -17.094 34.188 18.328 1 97.06 274 ALA A N 1
ATOM 2037 C CA . ALA A 1 274 ? -16.344 34.125 19.578 1 97.06 274 ALA A CA 1
ATOM 2038 C C . ALA A 1 274 ? -15.617 32.781 19.734 1 97.06 274 ALA A C 1
ATOM 2040 O O . ALA A 1 274 ? -14.492 32.75 20.234 1 97.06 274 ALA A O 1
ATOM 2041 N N . GLY A 1 275 ? -16.328 31.75 19.344 1 97.81 275 GLY A N 1
ATOM 2042 C CA . GLY A 1 275 ? -15.688 30.438 19.375 1 97.81 275 GLY A CA 1
ATOM 2043 C C . GLY A 1 275 ? -14.445 30.359 18.5 1 97.81 275 GLY A C 1
ATOM 2044 O O . GLY A 1 275 ? -13.406 29.875 18.938 1 97.81 275 GLY A O 1
ATOM 2045 N N . PHE A 1 276 ? -14.602 30.891 17.312 1 98.19 276 PHE A N 1
ATOM 2046 C CA . PHE A 1 276 ? -13.461 30.891 16.406 1 98.19 276 PHE A CA 1
ATOM 2047 C C . PHE A 1 276 ? -12.328 31.75 16.953 1 98.19 276 PHE A C 1
ATOM 2049 O O . PHE A 1 276 ? -11.156 31.391 16.859 1 98.19 276 PHE A O 1
ATOM 2056 N N . ALA A 1 277 ? -12.648 32.875 17.484 1 97.25 277 ALA A N 1
ATOM 2057 C CA . ALA A 1 277 ? -11.641 33.75 18.078 1 97.25 277 ALA A CA 1
ATOM 2058 C C . ALA A 1 277 ? -10.875 33.031 19.172 1 97.25 277 ALA A C 1
ATOM 2060 O O . ALA A 1 277 ? -9.656 33.188 19.312 1 97.25 277 ALA A O 1
ATOM 2061 N N . GLN A 1 278 ? -11.578 32.25 19.906 1 96.81 278 GLN A N 1
ATOM 2062 C CA . GLN A 1 278 ? -10.938 31.484 20.969 1 96.81 278 GLN A CA 1
ATOM 2063 C C . GLN A 1 278 ? -9.984 30.438 20.391 1 96.81 278 GLN A C 1
ATOM 2065 O O . GLN A 1 278 ? -8.891 30.234 20.906 1 96.81 278 GLN A O 1
ATOM 2070 N N . MET A 1 279 ? -10.414 29.781 19.359 1 98.5 279 MET A N 1
ATOM 2071 C CA . MET A 1 279 ? -9.586 28.781 18.719 1 98.5 279 MET A CA 1
ATOM 2072 C C . MET A 1 279 ? -8.312 29.391 18.156 1 98.5 279 MET A C 1
ATOM 2074 O O . MET A 1 279 ? -7.262 28.75 18.125 1 98.5 279 MET A O 1
ATOM 2078 N N . ALA A 1 280 ? -8.438 30.656 17.781 1 97.31 280 ALA A N 1
ATOM 2079 C CA . ALA A 1 280 ? -7.359 31.328 17.047 1 97.31 280 ALA A CA 1
ATOM 2080 C C . ALA A 1 280 ? -6.523 32.188 17.984 1 97.31 280 ALA A C 1
ATOM 2082 O O . ALA A 1 280 ? -5.75 33.031 17.531 1 97.31 280 ALA A O 1
ATOM 2083 N N . GLN A 1 281 ? -6.633 32 19.234 1 95.81 281 GLN A N 1
ATOM 2084 C CA . GLN A 1 281 ? -5.844 32.719 20.234 1 95.81 281 GLN A CA 1
ATOM 2085 C C . GLN A 1 281 ? -4.801 31.812 20.875 1 95.81 281 GLN A C 1
ATOM 2087 O O . GLN A 1 281 ? -5.105 30.688 21.25 1 95.81 281 GLN A O 1
ATOM 2092 N N . PRO A 1 282 ? -3.602 32.344 20.969 1 95.19 282 PRO A N 1
ATOM 2093 C CA . PRO A 1 282 ? -2.59 31.516 21.625 1 95.19 282 PRO A CA 1
ATOM 2094 C C . PRO A 1 282 ? -3.004 31.094 23.047 1 95.19 282 PRO A C 1
ATOM 2096 O O . PRO A 1 282 ? -3.48 31.922 23.828 1 95.19 282 PRO A O 1
ATOM 2099 N N . ALA A 1 283 ? -2.826 29.875 23.328 1 92.75 283 ALA A N 1
ATOM 2100 C CA . ALA A 1 283 ? -3.279 29.312 24.609 1 92.75 283 ALA A CA 1
ATOM 2101 C C . ALA A 1 283 ? -2.307 29.656 25.734 1 92.75 283 ALA A C 1
ATOM 2103 O O . ALA A 1 283 ? -2.697 29.734 26.891 1 92.75 283 ALA A O 1
ATOM 2104 N N . LEU A 1 284 ? -1.103 29.703 25.359 1 89.38 284 LEU A N 1
ATOM 2105 C CA . LEU A 1 284 ? -0.079 30 26.359 1 89.38 284 LEU A CA 1
ATOM 2106 C C . LEU A 1 284 ? 0.754 31.203 25.938 1 89.38 284 LEU A C 1
ATOM 2108 O O . LEU A 1 284 ? 1.126 31.328 24.766 1 89.38 284 LEU A O 1
ATOM 2112 N N . ALA A 1 285 ? 1.001 31.969 26.844 1 83.38 285 ALA A N 1
ATOM 2113 C CA . ALA A 1 285 ? 1.857 33.125 26.609 1 83.38 285 ALA A CA 1
ATOM 2114 C C . ALA A 1 285 ? 3.326 32.719 26.562 1 83.38 285 ALA A C 1
ATOM 2116 O O . ALA A 1 285 ? 3.709 31.688 27.094 1 83.38 285 ALA A O 1
ATOM 2117 N N . GLY A 1 286 ? 4.121 33.438 25.875 1 82.06 286 GLY A N 1
ATOM 2118 C CA . GLY A 1 286 ? 5.559 33.219 25.891 1 82.06 286 GLY A CA 1
ATOM 2119 C C . GLY A 1 286 ? 6.02 32.219 24.859 1 82.06 286 GLY A C 1
ATOM 2120 O O . GLY A 1 286 ? 7.219 31.969 24.719 1 82.06 286 GLY A O 1
ATOM 2121 N N . VAL A 1 287 ? 5.109 31.578 24.297 1 83.19 287 VAL A N 1
ATOM 2122 C CA . VAL A 1 287 ? 5.457 30.641 23.234 1 83.19 287 VAL A CA 1
ATOM 2123 C C . VAL A 1 287 ? 5.93 31.391 22 1 83.19 287 VAL A C 1
ATOM 2125 O O . VAL A 1 287 ? 5.336 32.406 21.625 1 83.19 287 VAL A O 1
ATOM 2128 N N . PRO A 1 288 ? 7.039 30.891 21.422 1 78.31 288 PRO A N 1
ATOM 2129 C CA . PRO A 1 288 ? 7.516 31.547 20.203 1 78.31 288 PRO A CA 1
ATOM 2130 C C . PRO A 1 288 ? 6.441 31.625 19.125 1 78.31 288 PRO A C 1
ATOM 2132 O O . PRO A 1 288 ? 5.613 30.719 19 1 78.31 288 PRO A O 1
ATOM 2135 N N . LEU A 1 289 ? 6.543 32.656 18.422 1 72.38 289 LEU A N 1
ATOM 2136 C CA . LEU A 1 289 ? 5.535 33.031 17.438 1 72.38 289 LEU A CA 1
ATOM 2137 C C . LEU A 1 289 ? 5.266 31.859 16.469 1 72.38 289 LEU A C 1
ATOM 2139 O O . LEU A 1 289 ? 4.113 31.609 16.109 1 72.38 289 LEU A O 1
ATOM 2143 N N . GLN A 1 290 ? 6.285 31.172 16.156 1 74.25 290 GLN A N 1
ATOM 2144 C CA . GLN A 1 290 ? 6.168 30.141 15.125 1 74.25 290 GLN A CA 1
ATOM 2145 C C . GLN A 1 290 ? 5.555 28.859 15.695 1 74.25 290 GLN A C 1
ATOM 2147 O O . GLN A 1 290 ? 5.191 27.953 14.953 1 74.25 290 GLN A O 1
ATOM 2152 N N . GLN A 1 291 ? 5.258 28.859 16.953 1 82.81 291 GLN A N 1
ATOM 2153 C CA . GLN A 1 291 ? 4.785 27.656 17.609 1 82.81 291 GLN A CA 1
ATOM 2154 C C . GLN A 1 291 ? 3.463 27.891 18.328 1 82.81 291 GLN A C 1
ATOM 2156 O O . GLN A 1 291 ? 2.926 26.984 18.969 1 82.81 291 GLN A O 1
ATOM 2161 N N . ARG A 1 292 ? 3.016 29.109 18.156 1 92.56 292 ARG A N 1
ATOM 2162 C CA . ARG A 1 292 ? 1.79 29.453 18.875 1 92.56 292 ARG A CA 1
ATOM 2163 C C . ARG A 1 292 ? 0.623 28.594 18.406 1 92.56 292 ARG A C 1
ATOM 2165 O O . ARG A 1 292 ? 0.468 28.344 17.219 1 92.56 292 ARG A O 1
ATOM 2172 N N . TYR A 1 293 ? -0.046 28.078 19.391 1 97 293 TYR A N 1
ATOM 2173 C CA . TYR A 1 293 ? -1.157 27.156 19.188 1 97 293 TYR A CA 1
ATOM 2174 C C . TYR A 1 293 ? -2.359 27.547 20.031 1 97 293 TYR A C 1
ATOM 2176 O O . TYR A 1 293 ? -2.205 27.953 21.188 1 97 293 TYR A O 1
ATOM 2184 N N . GLY A 1 294 ? -3.539 27.641 19.422 1 98 294 GLY A N 1
ATOM 2185 C CA . GLY A 1 294 ? -4.793 27.828 20.125 1 98 294 GLY A CA 1
ATOM 2186 C C . GLY A 1 294 ? -5.512 26.531 20.422 1 98 294 GLY A C 1
ATOM 2187 O O . GLY A 1 294 ? -4.918 25.594 20.969 1 98 294 GLY A O 1
ATOM 2188 N N . LEU A 1 295 ? -6.785 26.547 20.109 1 98.5 295 LEU A N 1
ATOM 2189 C CA . LEU A 1 295 ? -7.547 25.312 20.234 1 98.5 295 LEU A CA 1
ATOM 2190 C C . LEU A 1 295 ? -7.652 24.594 18.891 1 98.5 295 LEU A C 1
ATOM 2192 O O . LEU A 1 295 ? -8.641 24.75 18.172 1 98.5 295 LEU A O 1
ATOM 2196 N N . GLY A 1 296 ? -6.684 23.781 18.594 1 98.5 296 GLY A N 1
ATOM 2197 C CA . GLY A 1 296 ? -6.711 22.953 17.391 1 98.5 296 GLY A CA 1
ATOM 2198 C C . GLY A 1 296 ? -6.141 23.672 16.188 1 98.5 296 GLY A C 1
ATOM 2199 O O . GLY A 1 296 ? -6.145 23.125 15.078 1 98.5 296 GLY A O 1
ATOM 2200 N N . LEU A 1 297 ? -5.582 24.906 16.406 1 98.5 297 LEU A N 1
ATOM 2201 C CA . LEU A 1 297 ? -5.074 25.688 15.289 1 98.5 297 LEU A CA 1
ATOM 2202 C C . LEU A 1 297 ? -3.738 26.328 15.648 1 98.5 297 LEU A C 1
ATOM 2204 O O . LEU A 1 297 ? -3.566 26.844 16.75 1 98.5 297 LEU A O 1
ATOM 2208 N N . TYR A 1 298 ? -2.855 26.312 14.68 1 97.81 298 TYR A N 1
ATOM 2209 C CA . TYR A 1 298 ? -1.642 27.109 14.789 1 97.81 298 TYR A CA 1
ATOM 2210 C C . TYR A 1 298 ? -1.926 28.578 14.461 1 97.81 298 TYR A C 1
ATOM 2212 O O . TYR A 1 298 ? -2.85 28.875 13.703 1 97.81 298 TYR A O 1
ATOM 2220 N N . ILE A 1 299 ? -1.126 29.422 15.094 1 96.5 299 ILE A N 1
ATOM 2221 C CA . ILE A 1 299 ? -1.16 30.859 14.836 1 96.5 299 ILE A CA 1
ATOM 2222 C C . ILE A 1 299 ? 0.214 31.328 14.359 1 96.5 299 ILE A C 1
ATOM 2224 O O . ILE A 1 299 ? 1.167 31.375 15.148 1 96.5 299 ILE A O 1
ATOM 2228 N N . TRP A 1 300 ? 0.24 31.719 13.125 1 94.12 300 TRP A N 1
ATOM 2229 C CA . TRP A 1 300 ? 1.497 32.125 12.5 1 94.12 300 TRP A CA 1
ATOM 2230 C C . TRP A 1 300 ? 1.456 33.594 12.102 1 94.12 300 TRP A C 1
ATOM 2232 O O . TRP A 1 300 ? 0.426 34.25 12.242 1 94.12 300 TRP A O 1
ATOM 2242 N N . GLN A 1 301 ? 2.621 34.062 11.781 1 92.81 301 GLN A N 1
ATOM 2243 C CA . GLN A 1 301 ? 2.773 35.375 11.164 1 92.81 301 GLN A CA 1
ATOM 2244 C C . GLN A 1 301 ? 3.41 35.25 9.781 1 92.81 301 GLN A C 1
ATOM 2246 O O . GLN A 1 301 ? 4.449 34.625 9.617 1 92.81 301 GLN A O 1
ATOM 2251 N N . ILE A 1 302 ? 2.744 35.875 8.773 1 94.88 302 ILE A N 1
ATOM 2252 C CA . ILE A 1 302 ? 3.26 35.875 7.41 1 94.88 302 ILE A CA 1
ATOM 2253 C C . ILE A 1 302 ? 3.207 37.281 6.852 1 94.88 302 ILE A C 1
ATOM 2255 O O . ILE A 1 302 ? 2.125 37.844 6.684 1 94.88 302 ILE A O 1
ATOM 2259 N N . ARG A 1 303 ? 4.363 37.844 6.551 1 93.94 303 ARG A N 1
ATOM 2260 C CA . ARG A 1 303 ? 4.492 39.188 5.996 1 93.94 303 ARG A CA 1
ATOM 2261 C C . ARG A 1 303 ? 3.699 40.188 6.82 1 93.94 303 ARG A C 1
ATOM 2263 O O . ARG A 1 303 ? 2.959 41 6.27 1 93.94 303 ARG A O 1
ATOM 2270 N N . GLY A 1 304 ? 3.795 40 8.102 1 91.75 304 GLY A N 1
ATOM 2271 C CA . GLY A 1 304 ? 3.209 40.938 9.039 1 91.75 304 GLY A CA 1
ATOM 2272 C C . GLY A 1 304 ? 1.74 40.656 9.312 1 91.75 304 GLY A C 1
ATOM 2273 O O . GLY A 1 304 ? 1.106 41.406 10.086 1 91.75 304 GLY A O 1
ATOM 2274 N N . GLN A 1 305 ? 1.208 39.625 8.742 1 94.75 305 GLN A N 1
ATOM 2275 C CA . GLN A 1 305 ? -0.199 39.312 8.953 1 94.75 305 GLN A CA 1
ATOM 2276 C C . GLN A 1 305 ? -0.353 38 9.695 1 94.75 305 GLN A C 1
ATOM 2278 O O . GLN A 1 305 ? 0.434 37.062 9.484 1 94.75 305 GLN A O 1
ATOM 2283 N N . THR A 1 306 ? -1.378 37.938 10.508 1 95.5 306 THR A N 1
ATOM 2284 C CA . THR A 1 306 ? -1.703 36.688 11.203 1 95.5 306 THR A CA 1
ATOM 2285 C C . THR A 1 306 ? -2.248 35.656 10.219 1 95.5 306 THR A C 1
ATOM 2287 O O . THR A 1 306 ? -3.055 35.969 9.352 1 95.5 306 THR A O 1
ATOM 2290 N N . ALA A 1 307 ? -1.742 34.5 10.32 1 96.94 307 ALA A N 1
ATOM 2291 C CA . ALA A 1 307 ? -2.248 33.344 9.594 1 96.94 307 ALA A CA 1
ATOM 2292 C C . ALA A 1 307 ? -2.656 32.219 10.547 1 96.94 307 ALA A C 1
ATOM 2294 O O . ALA A 1 307 ? -1.928 31.922 11.492 1 96.94 307 ALA A O 1
ATOM 2295 N N . ILE A 1 308 ? -3.832 31.672 10.312 1 98.25 308 ILE A N 1
ATOM 2296 C CA . ILE A 1 308 ? -4.391 30.625 11.18 1 98.25 308 ILE A CA 1
ATOM 2297 C C . ILE A 1 308 ? -4.578 29.344 10.375 1 98.25 308 ILE A C 1
ATOM 2299 O O . ILE A 1 308 ? -5.02 29.375 9.227 1 98.25 308 ILE A O 1
ATOM 2303 N N . GLY A 1 309 ? -4.195 28.234 10.961 1 98.31 309 GLY A N 1
ATOM 2304 C CA . GLY A 1 309 ? -4.418 26.984 10.25 1 98.31 309 GLY A CA 1
ATOM 2305 C C . GLY A 1 309 ? -3.723 25.797 10.891 1 98.31 309 GLY A C 1
ATOM 2306 O O . GLY A 1 309 ? -3.572 25.75 12.117 1 98.31 309 GLY A O 1
ATOM 2307 N N . HIS A 1 310 ? -3.426 24.781 10.156 1 98.69 310 HIS A N 1
ATOM 2308 C CA . HIS A 1 310 ? -2.77 23.562 10.617 1 98.69 310 HIS A CA 1
ATOM 2309 C C . HIS A 1 310 ? -2.037 22.859 9.469 1 98.69 310 HIS A C 1
ATOM 2311 O O . HIS A 1 310 ? -2.439 22.984 8.312 1 98.69 310 HIS A O 1
ATOM 2317 N N . THR A 1 311 ? -0.977 22.219 9.789 1 98.12 311 THR A N 1
ATOM 2318 C CA . THR A 1 311 ? -0.264 21.375 8.828 1 98.12 311 THR A CA 1
ATOM 2319 C C . THR A 1 311 ? -0.383 19.906 9.203 1 98.12 311 THR A C 1
ATOM 2321 O O . THR A 1 311 ? -0.843 19.562 10.297 1 98.12 311 THR A O 1
ATOM 2324 N N . GLY A 1 312 ? -0.149 19.078 8.203 1 98.44 312 GLY A N 1
ATOM 2325 C CA . GLY A 1 312 ? -0.21 17.641 8.43 1 98.44 312 GLY A CA 1
ATOM 2326 C C . GLY A 1 312 ? 0.893 16.875 7.727 1 98.44 312 GLY A C 1
ATOM 2327 O O . GLY A 1 312 ? 1.296 17.25 6.617 1 98.44 312 GLY A O 1
ATOM 2328 N N . GLN A 1 313 ? 1.421 15.93 8.398 1 97.81 313 GLN A N 1
ATOM 2329 C CA . GLN A 1 313 ? 2.371 14.977 7.844 1 97.81 313 GLN A CA 1
ATOM 2330 C C . GLN A 1 313 ? 2.084 13.562 8.336 1 97.81 313 GLN A C 1
ATOM 2332 O O . GLN A 1 313 ? 1.812 13.352 9.523 1 97.81 313 GLN A O 1
ATOM 2337 N N . ILE A 1 314 ? 2.029 12.656 7.457 1 96.62 314 ILE A N 1
ATOM 2338 C CA . ILE A 1 314 ? 1.822 11.242 7.738 1 96.62 314 ILE A CA 1
ATOM 2339 C C . ILE A 1 314 ? 2.438 10.398 6.621 1 96.62 314 ILE A C 1
ATOM 2341 O O . ILE A 1 314 ? 2.859 10.93 5.594 1 96.62 314 ILE A O 1
ATOM 2345 N N . ASP A 1 315 ? 2.535 9.117 6.773 1 93.69 315 ASP A N 1
ATOM 2346 C CA . ASP A 1 315 ? 3.188 8.258 5.789 1 93.69 315 ASP A CA 1
ATOM 2347 C C . ASP A 1 315 ? 2.598 8.477 4.398 1 93.69 315 ASP A C 1
ATOM 2349 O O . ASP A 1 315 ? 1.432 8.148 4.156 1 93.69 315 ASP A O 1
ATOM 2353 N N . GLY A 1 316 ? 3.402 9.148 3.574 1 97.69 316 GLY A N 1
ATOM 2354 C CA . GLY A 1 316 ? 3.041 9.297 2.174 1 97.69 316 GLY A CA 1
ATOM 2355 C C . GLY A 1 316 ? 2.471 10.664 1.852 1 97.69 316 GLY A C 1
ATOM 2356 O O . GLY A 1 316 ? 2.32 11.023 0.68 1 97.69 316 GLY A O 1
ATOM 2357 N N . PHE A 1 317 ? 2.17 11.477 2.885 1 98.69 317 PHE A N 1
ATOM 2358 C CA . PHE A 1 317 ? 1.407 12.688 2.582 1 98.69 317 PHE A CA 1
ATOM 2359 C C . PHE A 1 317 ? 1.868 13.852 3.449 1 98.69 317 PHE A C 1
ATOM 2361 O O . PHE A 1 317 ? 2.312 13.648 4.582 1 98.69 317 PHE A O 1
ATOM 2368 N N . ALA A 1 318 ? 1.76 15.016 2.92 1 98.75 318 ALA A N 1
ATOM 2369 C CA . ALA A 1 318 ? 1.947 16.281 3.609 1 98.75 318 ALA A CA 1
ATOM 2370 C C . ALA A 1 318 ? 0.871 17.297 3.209 1 98.75 318 ALA A C 1
ATOM 2372 O O . ALA A 1 318 ? 0.425 17.312 2.059 1 98.75 318 ALA A O 1
ATOM 2373 N N . SER A 1 319 ? 0.459 18.094 4.152 1 98.88 319 SER A N 1
ATOM 2374 C CA . SER A 1 319 ? -0.643 19.016 3.889 1 98.88 319 SER A CA 1
ATOM 2375 C C . SER A 1 319 ? -0.478 20.312 4.676 1 98.88 319 SER A C 1
ATOM 2377 O O . SER A 1 319 ? 0.241 20.359 5.676 1 98.88 319 SER A O 1
ATOM 2379 N N . ALA A 1 320 ? -1.087 21.391 4.184 1 98.88 320 ALA A N 1
ATOM 2380 C CA . ALA A 1 320 ? -1.149 22.688 4.859 1 98.88 320 ALA A CA 1
ATOM 2381 C C . ALA A 1 320 ? -2.451 23.406 4.535 1 98.88 320 ALA A C 1
ATOM 2383 O O . ALA A 1 320 ? -2.887 23.438 3.381 1 98.88 320 ALA A O 1
ATOM 2384 N N . LEU A 1 321 ? -3.053 23.844 5.516 1 98.94 321 LEU A N 1
ATOM 2385 C CA . LEU A 1 321 ? -4.246 24.688 5.457 1 98.94 321 LEU A CA 1
ATOM 2386 C C . LEU A 1 321 ? -4.027 25.984 6.215 1 98.94 321 LEU A C 1
ATOM 2388 O O . LEU A 1 321 ? -3.744 25.984 7.414 1 98.94 321 LEU A O 1
ATOM 2392 N N . LEU A 1 322 ? -4.172 27.156 5.473 1 98.44 322 LEU A N 1
ATOM 2393 C CA . LEU A 1 322 ? -3.943 28.469 6.059 1 98.44 322 LEU A CA 1
ATOM 2394 C C . LEU A 1 322 ? -5.102 29.406 5.746 1 98.44 322 LEU A C 1
ATOM 2396 O O . LEU A 1 322 ? -5.648 29.391 4.641 1 98.44 322 LEU A O 1
ATOM 2400 N N . TYR A 1 323 ? -5.359 30.219 6.707 1 98.56 323 TYR A N 1
ATOM 2401 C CA . TYR A 1 323 ? -6.379 31.266 6.582 1 98.56 323 TYR A CA 1
ATOM 2402 C C . TYR A 1 323 ? -5.828 32.625 6.996 1 98.56 323 TYR A C 1
ATOM 2404 O O . TYR A 1 323 ? -5.25 32.75 8.07 1 98.56 323 TYR A O 1
ATOM 2412 N N . LEU A 1 324 ? -5.977 33.594 6.133 1 98.38 324 LEU A N 1
ATOM 2413 C CA . LEU A 1 324 ? -5.656 35 6.402 1 98.38 324 LEU A CA 1
ATOM 2414 C C . LEU A 1 324 ? -6.922 35.812 6.684 1 98.38 324 LEU A C 1
ATOM 2416 O O . LEU A 1 324 ? -7.621 36.219 5.754 1 98.38 324 LEU A O 1
ATOM 2420 N N . PRO A 1 325 ? -7.098 36.125 7.965 1 97.38 325 PRO A N 1
ATOM 2421 C CA . PRO A 1 325 ? -8.383 36.75 8.328 1 97.38 325 PRO A CA 1
ATOM 2422 C C . PRO A 1 325 ? -8.594 38.125 7.688 1 97.38 325 PRO A C 1
ATOM 2424 O O . PRO A 1 325 ? -9.703 38.438 7.246 1 97.38 325 PRO A O 1
ATOM 2427 N N . VAL A 1 326 ? -7.57 38.906 7.625 1 96.38 326 VAL A N 1
ATOM 2428 C CA . VAL A 1 326 ? -7.73 40.281 7.168 1 96.38 326 VAL A CA 1
ATOM 2429 C C . VAL A 1 326 ? -8.18 40.312 5.711 1 96.38 326 VAL A C 1
ATOM 2431 O O . VAL A 1 326 ? -9.078 41.062 5.336 1 96.38 326 VAL A O 1
ATOM 2434 N N . SER A 1 327 ? -7.652 39.469 4.906 1 95.75 327 SER A N 1
ATOM 2435 C CA . SER A 1 327 ? -8 39.438 3.488 1 95.75 327 SER A CA 1
ATOM 2436 C C . SER A 1 327 ? -9.023 38.344 3.189 1 95.75 327 SER A C 1
ATOM 2438 O O . SER A 1 327 ? -9.461 38.219 2.047 1 95.75 327 SER A O 1
ATOM 2440 N N . ASP A 1 328 ? -9.375 37.562 4.184 1 97.56 328 ASP A N 1
ATOM 2441 C CA . ASP A 1 328 ? -10.281 36.438 4.02 1 97.56 328 ASP A CA 1
ATOM 2442 C C . ASP A 1 328 ? -9.773 35.469 2.945 1 97.56 328 ASP A C 1
ATOM 2444 O O . ASP A 1 328 ? -10.508 35.125 2.014 1 97.56 328 ASP A O 1
ATOM 2448 N N . THR A 1 329 ? -8.547 35.156 3.016 1 98.31 329 THR A N 1
ATOM 2449 C CA . THR A 1 329 ? -7.895 34.312 2.023 1 98.31 329 THR A CA 1
ATOM 2450 C C . THR A 1 329 ? -7.578 32.938 2.609 1 98.31 329 THR A C 1
ATOM 2452 O O . THR A 1 329 ? -7.062 32.812 3.725 1 98.31 329 THR A O 1
ATOM 2455 N N . VAL A 1 330 ? -7.93 31.859 1.893 1 98.81 330 VAL A N 1
ATOM 2456 C CA . VAL A 1 330 ? -7.605 30.484 2.273 1 98.81 330 VAL A CA 1
ATOM 2457 C C . VAL A 1 330 ? -6.566 29.922 1.314 1 98.81 330 VAL A C 1
ATOM 2459 O O . VAL A 1 330 ? -6.664 30.109 0.099 1 98.81 330 VAL A O 1
ATOM 2462 N N . ILE A 1 331 ? -5.523 29.328 1.828 1 98.88 331 ILE A N 1
ATOM 2463 C CA . ILE A 1 331 ? -4.5 28.625 1.069 1 98.88 331 ILE A CA 1
ATOM 2464 C C . ILE A 1 331 ? -4.504 27.141 1.456 1 98.88 331 ILE A C 1
ATOM 2466 O O . ILE A 1 331 ? -4.457 26.797 2.641 1 98.88 331 ILE A O 1
ATOM 2470 N N . VAL A 1 332 ? -4.594 26.25 0.494 1 98.94 332 VAL A N 1
ATOM 2471 C CA . VAL A 1 332 ? -4.508 24.797 0.711 1 98.94 332 VAL A CA 1
ATOM 2472 C C . VAL A 1 332 ? -3.375 24.219 -0.129 1 98.94 332 VAL A C 1
ATOM 2474 O O . VAL A 1 332 ? -3.271 24.5 -1.326 1 98.94 332 VAL A O 1
ATOM 2477 N N . VAL A 1 333 ? -2.506 23.516 0.474 1 98.94 333 VAL A N 1
ATOM 2478 C CA . VAL A 1 333 ? -1.479 22.719 -0.197 1 98.94 333 VAL A CA 1
ATOM 2479 C C . VAL A 1 333 ? -1.589 21.266 0.228 1 98.94 333 VAL A C 1
ATOM 2481 O O . VAL A 1 333 ? -1.53 20.953 1.419 1 98.94 333 VAL A O 1
ATOM 2484 N N . LEU A 1 334 ? -1.799 20.359 -0.689 1 98.94 334 LEU A N 1
ATOM 2485 C CA . LEU A 1 334 ? -1.824 18.922 -0.459 1 98.94 334 LEU A CA 1
ATOM 2486 C C . LEU A 1 334 ? -0.784 18.203 -1.322 1 98.94 334 LEU A C 1
ATOM 2488 O O . LEU A 1 334 ? -0.726 18.422 -2.535 1 98.94 334 LEU A O 1
ATOM 2492 N N . ALA A 1 335 ? 0.051 17.422 -0.705 1 98.88 335 ALA A N 1
ATOM 2493 C CA . ALA A 1 335 ? 1.099 16.703 -1.421 1 98.88 335 ALA A CA 1
ATOM 2494 C C . ALA A 1 335 ? 1.082 15.219 -1.067 1 98.88 335 ALA A C 1
ATOM 2496 O O . ALA A 1 335 ? 0.785 14.852 0.072 1 98.88 335 ALA A O 1
ATOM 2497 N N . ASN A 1 336 ? 1.385 14.352 -2.053 1 98.81 336 ASN A N 1
ATOM 2498 C CA . ASN A 1 336 ? 1.396 12.914 -1.808 1 98.81 336 ASN A CA 1
ATOM 2499 C C . ASN A 1 336 ? 2.812 12.398 -1.573 1 98.81 336 ASN A C 1
ATOM 2501 O O . ASN A 1 336 ? 3.205 11.375 -2.135 1 98.81 336 ASN A O 1
ATOM 2505 N N . ASN A 1 337 ? 3.545 13.141 -0.835 1 98.56 337 ASN A N 1
ATOM 2506 C CA . ASN A 1 337 ? 4.895 12.852 -0.363 1 98.56 337 ASN A CA 1
ATOM 2507 C C . ASN A 1 337 ? 5.113 13.359 1.058 1 98.56 337 ASN A C 1
ATOM 2509 O O . ASN A 1 337 ? 5.004 14.562 1.312 1 98.56 337 ASN A O 1
ATOM 2513 N N . ASP A 1 338 ? 5.551 12.391 1.902 1 97.88 338 ASP A N 1
ATOM 2514 C CA . ASP A 1 338 ? 5.59 12.758 3.316 1 97.88 338 ASP A CA 1
ATOM 2515 C C . ASP A 1 338 ? 6.84 13.562 3.641 1 97.88 338 ASP A C 1
ATOM 2517 O O . ASP A 1 338 ? 6.961 14.117 4.734 1 97.88 338 ASP A O 1
ATOM 2521 N N . THR A 1 339 ? 7.746 13.758 2.713 1 95.12 339 THR A N 1
ATOM 2522 C CA . THR A 1 339 ? 8.938 14.578 2.912 1 95.12 339 THR A CA 1
ATOM 2523 C C . THR A 1 339 ? 8.75 15.961 2.297 1 95.12 339 THR A C 1
ATOM 2525 O O . THR A 1 339 ? 9.625 16.812 2.4 1 95.12 339 THR A O 1
ATOM 2528 N N . PHE A 1 340 ? 7.633 16.172 1.688 1 95.88 340 PHE A N 1
ATOM 2529 C CA . PHE A 1 340 ? 7.32 17.438 1.059 1 95.88 340 PHE A CA 1
ATOM 2530 C C . PHE A 1 340 ? 7.078 18.516 2.111 1 95.88 340 PHE A C 1
ATOM 2532 O O . PHE A 1 340 ? 6.379 18.281 3.1 1 95.88 340 PHE A O 1
ATOM 2539 N N . ASP A 1 341 ? 7.633 19.672 1.958 1 95.38 341 ASP A N 1
ATOM 2540 C CA . ASP A 1 341 ? 7.43 20.781 2.891 1 95.38 341 ASP A CA 1
ATOM 2541 C C . ASP A 1 341 ? 6.203 21.594 2.508 1 95.38 341 ASP A C 1
ATOM 2543 O O . ASP A 1 341 ? 6.332 22.734 2.029 1 95.38 341 ASP A O 1
ATOM 2547 N N . ALA A 1 342 ? 5.109 21.141 2.836 1 97.81 342 ALA A N 1
ATOM 2548 C CA . ALA A 1 342 ? 3.848 21.781 2.48 1 97.81 342 ALA A CA 1
ATOM 2549 C C . ALA A 1 342 ? 3.697 23.125 3.186 1 97.81 342 ALA A C 1
ATOM 2551 O O . ALA A 1 342 ? 3.109 24.062 2.637 1 97.81 342 ALA A O 1
ATOM 2552 N N . GLN A 1 343 ? 4.215 23.219 4.383 1 96 343 GLN A N 1
ATOM 2553 C CA . GLN A 1 343 ? 4.098 24.469 5.145 1 96 343 GLN A CA 1
ATOM 2554 C C . GLN A 1 343 ? 4.816 25.609 4.438 1 96 343 GLN A C 1
ATOM 2556 O O . GLN A 1 343 ? 4.273 26.719 4.328 1 96 343 GLN A O 1
ATOM 2561 N N . THR A 1 344 ? 6 25.328 3.992 1 94.62 344 THR A N 1
ATOM 2562 C CA . THR A 1 344 ? 6.789 26.359 3.326 1 94.62 344 THR A CA 1
ATOM 2563 C C . THR A 1 344 ? 6.113 26.812 2.033 1 94.62 344 THR A C 1
ATOM 2565 O O . THR A 1 344 ? 6.043 28 1.742 1 94.62 344 THR A O 1
ATOM 2568 N N . LEU A 1 345 ? 5.641 25.859 1.275 1 96.81 345 LEU A N 1
ATOM 2569 C CA . LEU A 1 345 ? 4.953 26.25 0.048 1 96.81 345 LEU A CA 1
ATOM 2570 C C . LEU A 1 345 ? 3.697 27.047 0.36 1 96.81 345 LEU A C 1
ATOM 2572 O O . LEU A 1 345 ? 3.408 28.047 -0.314 1 96.81 345 LEU A O 1
ATOM 2576 N N . ALA A 1 346 ? 2.955 26.656 1.351 1 98.25 346 ALA A N 1
ATOM 2577 C CA . ALA A 1 346 ? 1.763 27.406 1.744 1 98.25 346 ALA A CA 1
ATOM 2578 C C . ALA A 1 346 ? 2.119 28.844 2.15 1 98.25 346 ALA A C 1
ATOM 2580 O O . ALA A 1 346 ? 1.401 29.781 1.816 1 98.25 346 ALA A O 1
ATOM 2581 N N . ARG A 1 347 ? 3.166 28.984 2.879 1 96.75 347 ARG A N 1
ATOM 2582 C CA . ARG A 1 347 ? 3.637 30.312 3.275 1 96.75 347 ARG A CA 1
ATOM 2583 C C . ARG A 1 347 ? 3.967 31.156 2.055 1 96.75 347 ARG A C 1
ATOM 2585 O O . ARG A 1 347 ? 3.6 32.344 1.994 1 96.75 347 ARG A O 1
ATOM 2592 N N . ARG A 1 348 ? 4.66 30.578 1.104 1 96.44 348 ARG A N 1
ATOM 2593 C CA . ARG A 1 348 ? 4.961 31.297 -0.135 1 96.44 348 ARG A CA 1
ATOM 2594 C C . ARG A 1 348 ? 3.684 31.719 -0.848 1 96.44 348 ARG A C 1
ATOM 2596 O O . ARG A 1 348 ? 3.58 32.844 -1.326 1 96.44 348 ARG A O 1
ATOM 2603 N N . MET A 1 349 ? 2.764 30.781 -0.896 1 98.06 349 MET A N 1
ATOM 2604 C CA . MET A 1 349 ? 1.505 31.078 -1.575 1 98.06 349 MET A CA 1
ATOM 2605 C C . MET A 1 349 ? 0.738 32.188 -0.852 1 98.06 349 MET A C 1
ATOM 2607 O O . MET A 1 349 ? 0.135 33.031 -1.49 1 98.06 349 MET A O 1
ATOM 2611 N N . ALA A 1 350 ? 0.756 32.156 0.448 1 97.94 350 ALA A N 1
ATOM 2612 C CA . ALA A 1 350 ? 0.122 33.188 1.237 1 97.94 350 ALA A CA 1
ATOM 2613 C C . ALA A 1 350 ? 0.762 34.562 0.957 1 97.94 350 ALA A C 1
ATOM 2615 O O . ALA A 1 350 ? 0.061 35.562 0.783 1 97.94 350 ALA A O 1
ATOM 2616 N N . ALA A 1 351 ? 2.043 34.594 0.902 1 96.88 351 ALA A N 1
ATOM 2617 C CA . ALA A 1 351 ? 2.76 35.844 0.622 1 96.88 351 ALA A CA 1
ATOM 2618 C C . ALA A 1 351 ? 2.412 36.375 -0.765 1 96.88 351 ALA A C 1
ATOM 2620 O O . ALA A 1 351 ? 2.273 37.562 -0.955 1 96.88 351 ALA A O 1
ATOM 2621 N N . ILE A 1 352 ? 2.318 35.438 -1.684 1 97.19 352 ILE A N 1
ATOM 2622 C CA . ILE A 1 352 ? 1.912 35.812 -3.035 1 97.19 352 ILE A CA 1
ATOM 2623 C C . ILE A 1 352 ? 0.511 36.406 -3.008 1 97.19 352 ILE A C 1
ATOM 2625 O O . ILE A 1 352 ? 0.267 37.469 -3.621 1 97.19 352 ILE A O 1
ATOM 2629 N N . ALA A 1 353 ? -0.396 35.812 -2.285 1 97.5 353 ALA A N 1
ATOM 2630 C CA . ALA A 1 353 ? -1.764 36.312 -2.172 1 97.5 353 ALA A CA 1
ATOM 2631 C C . ALA A 1 353 ? -1.79 37.719 -1.539 1 97.5 353 ALA A C 1
ATOM 2633 O O . ALA A 1 353 ? -2.689 38.5 -1.816 1 97.5 353 ALA A O 1
ATOM 2634 N N . LEU A 1 354 ? -0.812 38.031 -0.719 1 95.81 354 LEU A N 1
ATOM 2635 C CA . LEU A 1 354 ? -0.729 39.312 -0.022 1 95.81 354 LEU A CA 1
ATOM 2636 C C . LEU A 1 354 ? -0.005 40.344 -0.873 1 95.81 354 LEU A C 1
ATOM 2638 O O . LEU A 1 354 ? 0.068 41.531 -0.5 1 95.81 354 LEU A O 1
ATOM 2642 N N . GLY A 1 355 ? 0.547 39.906 -2.012 1 94.75 355 GLY A N 1
ATOM 2643 C CA . GLY A 1 355 ? 1.286 40.781 -2.889 1 94.75 355 GLY A CA 1
ATOM 2644 C C . GLY A 1 355 ? 2.705 41.062 -2.416 1 94.75 355 GLY A C 1
ATOM 2645 O O . GLY A 1 355 ? 3.305 42.062 -2.77 1 94.75 355 GLY A O 1
ATOM 2646 N N . LYS A 1 356 ? 3.191 40.188 -1.579 1 94.06 356 LYS A N 1
ATOM 2647 C CA . LYS A 1 356 ? 4.535 40.312 -1.019 1 94.06 356 LYS A CA 1
ATOM 2648 C C . LYS A 1 356 ? 5.289 39 -1.146 1 94.06 356 LYS A C 1
ATOM 2650 O O . LYS A 1 356 ? 5.785 38.438 -0.153 1 94.06 356 LYS A O 1
ATOM 2655 N N . PRO A 1 357 ? 5.496 38.531 -2.381 1 94.25 357 PRO A N 1
ATOM 2656 C CA . PRO A 1 357 ? 6.102 37.219 -2.572 1 94.25 357 PRO A CA 1
ATOM 2657 C C . PRO A 1 357 ? 7.531 37.156 -2.041 1 94.25 357 PRO A C 1
ATOM 2659 O O . PRO A 1 357 ? 8.273 38.125 -2.113 1 94.25 357 PRO A O 1
ATOM 2662 N N . TYR A 1 358 ? 7.863 35.969 -1.45 1 91.94 358 TYR A N 1
ATOM 2663 C CA . TYR A 1 358 ? 9.258 35.656 -1.141 1 91.94 358 TYR A CA 1
ATOM 2664 C C . TYR A 1 358 ? 10.047 35.375 -2.412 1 91.94 358 TYR A C 1
ATOM 2666 O O . TYR A 1 358 ? 9.492 34.906 -3.408 1 91.94 358 TYR A O 1
ATOM 2674 N N . PRO A 1 359 ? 11.336 35.688 -2.328 1 86.56 359 PRO A N 1
ATOM 2675 C CA . PRO A 1 359 ? 12.148 35.281 -3.471 1 86.56 359 PRO A CA 1
ATOM 2676 C C . PRO A 1 359 ? 12.164 33.75 -3.656 1 86.56 359 PRO A C 1
ATOM 2678 O O . PRO A 1 359 ? 12.195 33 -2.674 1 86.56 359 PRO A O 1
ATOM 2681 N N . LEU A 1 360 ? 12.078 33.344 -4.922 1 85.19 360 LEU A N 1
ATOM 2682 C CA . LEU A 1 360 ? 12.172 31.922 -5.227 1 85.19 360 LEU A CA 1
ATOM 2683 C C . LEU A 1 360 ? 13.617 31.453 -5.188 1 85.19 360 LEU A C 1
ATOM 2685 O O . LEU A 1 360 ? 14.539 32.219 -5.441 1 85.19 360 LEU A O 1
ATOM 2689 N N . PRO A 1 361 ? 13.742 30.062 -4.848 1 71.12 361 PRO A N 1
ATOM 2690 C CA . PRO A 1 361 ? 15.102 29.516 -4.832 1 71.12 361 PRO A CA 1
ATOM 2691 C C . PRO A 1 361 ? 15.758 29.547 -6.211 1 71.12 361 PRO A C 1
ATOM 2693 O O . PRO A 1 361 ? 15.094 29.312 -7.223 1 71.12 361 PRO A O 1
ATOM 2696 N N . GLY A 1 362 ? 16.781 30.172 -6.375 1 68.44 362 GLY A N 1
ATOM 2697 C CA . GLY A 1 362 ? 17.5 30.094 -7.637 1 68.44 362 GLY A CA 1
ATOM 2698 C C . GLY A 1 362 ? 18.297 28.797 -7.781 1 68.44 362 GLY A C 1
ATOM 2699 O O . GLY A 1 362 ? 18.344 28 -6.852 1 68.44 362 GLY A O 1
ATOM 2700 N N . ALA A 1 363 ? 18.656 28.359 -9.07 1 63.59 363 ALA A N 1
ATOM 2701 C CA . ALA A 1 363 ? 19.516 27.203 -9.297 1 63.59 363 ALA A CA 1
ATOM 2702 C C . ALA A 1 363 ? 20.844 27.344 -8.539 1 63.59 363 ALA A C 1
ATOM 2704 O O . ALA A 1 363 ? 21.359 28.438 -8.391 1 63.59 363 ALA A O 1
ATOM 2705 N N . GLY A 1 364 ? 21.109 26.359 -7.715 1 61.44 364 GLY A N 1
ATOM 2706 C CA . GLY A 1 364 ? 22.375 26.344 -7.004 1 61.44 364 GLY A CA 1
ATOM 2707 C C . GLY A 1 364 ? 23.562 26.672 -7.891 1 61.44 364 GLY A C 1
ATOM 2708 O O . GLY A 1 364 ? 23.594 26.297 -9.062 1 61.44 364 GLY A O 1
ATOM 2709 N N . ARG A 1 365 ? 24.234 27.781 -7.609 1 65.12 365 ARG A N 1
ATOM 2710 C CA . ARG A 1 365 ? 25.484 28.016 -8.305 1 65.12 365 ARG A CA 1
ATOM 2711 C C . ARG A 1 365 ? 26.672 27.531 -7.473 1 65.12 365 ARG A C 1
ATOM 2713 O O . ARG A 1 365 ? 26.578 27.422 -6.246 1 65.12 365 ARG A O 1
ATOM 2720 N N . ALA A 1 366 ? 27.672 27.016 -8.242 1 70.75 366 ALA A N 1
ATOM 2721 C CA . ALA A 1 366 ? 28.938 26.719 -7.578 1 70.75 366 ALA A CA 1
ATOM 2722 C C . ALA A 1 366 ? 29.359 27.859 -6.668 1 70.75 366 ALA A C 1
ATOM 2724 O O . ALA A 1 366 ? 29.219 29.031 -7.027 1 70.75 366 ALA A O 1
ATOM 2725 N N . LEU A 1 367 ? 29.734 27.469 -5.398 1 82.62 367 LEU A N 1
ATOM 2726 C CA . LEU A 1 367 ? 30.141 28.5 -4.441 1 82.62 367 LEU A CA 1
ATOM 2727 C C . LEU A 1 367 ? 31.531 29.016 -4.773 1 82.62 367 LEU A C 1
ATOM 2729 O O . LEU A 1 367 ? 32.438 28.234 -5.082 1 82.62 367 LEU A O 1
ATOM 2733 N N . PRO A 1 368 ? 31.656 30.312 -4.84 1 82.38 368 PRO A N 1
ATOM 2734 C CA . PRO A 1 368 ? 33 30.875 -5.023 1 82.38 368 PRO A CA 1
ATOM 2735 C C . PRO A 1 368 ? 33.938 30.547 -3.867 1 82.38 368 PRO A C 1
ATOM 2737 O O . PRO A 1 368 ? 33.5 30.25 -2.758 1 82.38 368 PRO A O 1
ATOM 2740 N N . PRO A 1 369 ? 35.219 30.516 -4.125 1 82.38 369 PRO A N 1
ATOM 2741 C CA . PRO A 1 369 ? 36.188 30.219 -3.072 1 82.38 369 PRO A CA 1
ATOM 2742 C C . PRO A 1 369 ? 36.031 31.125 -1.855 1 82.38 369 PRO A C 1
ATOM 2744 O O . PRO A 1 369 ? 36.344 30.719 -0.731 1 82.38 369 PRO A O 1
ATOM 2747 N N . GLU A 1 370 ? 35.625 32.312 -2.064 1 84.75 370 GLU A N 1
ATOM 2748 C CA . GLU A 1 370 ? 35.438 33.281 -0.987 1 84.75 370 GLU A CA 1
ATOM 2749 C C . GLU A 1 370 ? 34.406 32.812 0.02 1 84.75 370 GLU A C 1
ATOM 2751 O O . GLU A 1 370 ? 34.344 33.312 1.144 1 84.75 370 GLU A O 1
ATOM 2756 N N . ALA A 1 371 ? 33.625 31.812 -0.391 1 90.75 371 ALA A N 1
ATOM 2757 C CA . ALA A 1 371 ? 32.625 31.281 0.507 1 90.75 371 ALA A CA 1
ATOM 2758 C C . ALA A 1 371 ? 33.25 30.562 1.692 1 90.75 371 ALA A C 1
ATOM 2760 O O . ALA A 1 371 ? 32.625 30.375 2.734 1 90.75 371 ALA A O 1
ATOM 2761 N N . ALA A 1 372 ? 34.5 30.188 1.539 1 91.62 372 ALA A N 1
ATOM 2762 C CA . ALA A 1 372 ? 35.25 29.547 2.629 1 91.62 372 ALA A CA 1
ATOM 2763 C C . ALA A 1 372 ? 35.312 30.453 3.857 1 91.62 372 ALA A C 1
ATOM 2765 O O . ALA A 1 372 ? 35.344 29.969 4.988 1 91.62 372 ALA A O 1
ATOM 2766 N N . ALA A 1 373 ? 35.281 31.781 3.582 1 92.5 373 ALA A N 1
ATOM 2767 C CA . ALA A 1 373 ? 35.344 32.75 4.672 1 92.5 373 ALA A CA 1
ATOM 2768 C C . ALA A 1 373 ? 34.125 32.688 5.559 1 92.5 373 ALA A C 1
ATOM 2770 O O . ALA A 1 373 ? 34.125 33.188 6.684 1 92.5 373 ALA A O 1
ATOM 2771 N N . LEU A 1 374 ? 33.062 32.094 5.098 1 94.75 374 LEU A N 1
ATOM 2772 C CA . LEU A 1 374 ? 31.828 31.984 5.84 1 94.75 374 LEU A CA 1
ATOM 2773 C C . LEU A 1 374 ? 31.922 30.875 6.891 1 94.75 374 LEU A C 1
ATOM 2775 O O . LEU A 1 374 ? 31.109 30.844 7.828 1 94.75 374 LEU A O 1
ATOM 2779 N N . ALA A 1 375 ? 32.875 29.953 6.723 1 94.44 375 ALA A N 1
ATOM 2780 C CA . ALA A 1 375 ? 33.031 28.844 7.672 1 94.44 375 ALA A CA 1
ATOM 2781 C C . ALA A 1 375 ? 33.344 29.375 9.07 1 94.44 375 ALA A C 1
ATOM 2783 O O . ALA A 1 375 ? 34.125 30.297 9.227 1 94.44 375 ALA A O 1
ATOM 2784 N N . GLY A 1 376 ? 32.75 28.812 10.031 1 93.12 376 GLY A N 1
ATOM 2785 C CA . GLY A 1 376 ? 32.906 29.219 11.414 1 93.12 376 GLY A CA 1
ATOM 2786 C C . GLY A 1 376 ? 31.688 28.969 12.273 1 93.12 376 GLY A C 1
ATOM 2787 O O . GLY A 1 376 ? 30.703 28.422 11.805 1 93.12 376 GLY A O 1
ATOM 2788 N N . THR A 1 377 ? 31.891 29.266 13.539 1 93.5 377 THR A N 1
ATOM 2789 C CA . THR A 1 377 ? 30.797 29.156 14.492 1 93.5 377 THR A CA 1
ATOM 2790 C C . THR A 1 377 ? 30.234 30.531 14.82 1 93.5 377 THR A C 1
ATOM 2792 O O . THR A 1 377 ? 30.984 31.484 15.078 1 93.5 377 THR A O 1
ATOM 2795 N N . TYR A 1 378 ? 28.969 30.609 14.727 1 93.81 378 TYR A N 1
ATOM 2796 C CA . TYR A 1 378 ? 28.266 31.859 14.961 1 93.81 378 TYR A CA 1
ATOM 2797 C C . TYR A 1 378 ? 27.266 31.703 16.109 1 93.81 378 TYR A C 1
ATOM 2799 O O . TYR A 1 378 ? 26.469 30.75 16.125 1 93.81 378 TYR A O 1
ATOM 2807 N N . GLY A 1 379 ? 27.125 32.656 17 1 89.62 379 GLY A N 1
ATOM 2808 C CA . GLY A 1 379 ? 26.266 32.594 18.172 1 89.62 379 GLY A CA 1
ATOM 2809 C C . GLY A 1 379 ? 26.984 32.125 19.422 1 89.62 379 GLY A C 1
ATOM 2810 O O . GLY A 1 379 ? 27.797 31.203 19.375 1 89.62 379 GLY A O 1
ATOM 2811 N N . SER A 1 380 ? 26.781 32.781 20.531 1 78 380 SER A N 1
ATOM 2812 C CA . SER A 1 380 ? 27.5 32.5 21.766 1 78 380 SER A CA 1
ATOM 2813 C C . SER A 1 380 ? 26.734 31.5 22.625 1 78 380 SER A C 1
ATOM 2815 O O . SER A 1 380 ? 27.312 30.859 23.5 1 78 380 SER A O 1
ATOM 2817 N N . ASP A 1 381 ? 25.484 31.391 22.469 1 78.06 381 ASP A N 1
ATOM 2818 C CA . ASP A 1 381 ? 24.656 30.438 23.203 1 78.06 381 ASP A CA 1
ATOM 2819 C C . ASP A 1 381 ? 24.656 29.078 22.5 1 78.06 381 ASP A C 1
ATOM 2821 O O . ASP A 1 381 ? 24.359 28.984 21.312 1 78.06 381 ASP A O 1
ATOM 2825 N N . PRO A 1 382 ? 25.109 28.109 23.234 1 68.56 382 PRO A N 1
ATOM 2826 C CA . PRO A 1 382 ? 25.188 26.781 22.641 1 68.56 382 PRO A CA 1
ATOM 2827 C C . PRO A 1 382 ? 23.875 26.344 22 1 68.56 382 PRO A C 1
ATOM 2829 O O . PRO A 1 382 ? 23.875 25.594 21.016 1 68.56 382 PRO A O 1
ATOM 2832 N N . ALA A 1 383 ? 22.797 26.828 22.562 1 69.5 383 ALA A N 1
ATOM 2833 C CA . ALA A 1 383 ? 21.484 26.406 22.078 1 69.5 383 ALA A CA 1
ATOM 2834 C C . ALA A 1 383 ? 21.172 27.016 20.734 1 69.5 383 ALA A C 1
ATOM 2836 O O . ALA A 1 383 ? 20.406 26.453 19.938 1 69.5 383 ALA A O 1
ATOM 2837 N N . THR A 1 384 ? 21.812 28.094 20.422 1 74.62 384 THR A N 1
ATOM 2838 C CA . THR A 1 384 ? 21.438 28.828 19.219 1 74.62 384 THR A CA 1
ATOM 2839 C C . THR A 1 384 ? 22.625 28.938 18.266 1 74.62 384 THR A C 1
ATOM 2841 O O . THR A 1 384 ? 22.484 29.469 17.156 1 74.62 384 THR A O 1
ATOM 2844 N N . SER A 1 385 ? 23.719 28.391 18.75 1 83.81 385 SER A N 1
ATOM 2845 C CA . SER A 1 385 ? 24.922 28.531 17.922 1 83.81 385 SER A CA 1
ATOM 2846 C C . SER A 1 385 ? 24.781 27.75 16.625 1 83.81 385 SER A C 1
ATOM 2848 O O . SER A 1 385 ? 24.078 26.734 16.562 1 83.81 385 SER A O 1
ATOM 2850 N N . ARG A 1 386 ? 25.266 28.328 15.531 1 87.75 386 ARG A N 1
ATOM 2851 C CA . ARG A 1 386 ? 25.328 27.719 14.203 1 87.75 386 ARG A CA 1
ATOM 2852 C C . ARG A 1 386 ? 26.766 27.594 13.727 1 87.75 386 ARG A C 1
ATOM 2854 O O . ARG A 1 386 ? 27.547 28.547 13.812 1 87.75 386 ARG A O 1
ATOM 2861 N N . THR A 1 387 ? 27.109 26.422 13.281 1 92.56 387 THR A N 1
ATOM 2862 C CA . THR A 1 387 ? 28.438 26.203 12.711 1 92.56 387 THR A CA 1
ATOM 2863 C C . THR A 1 387 ? 28.344 25.906 11.219 1 92.56 387 THR A C 1
ATOM 2865 O O . THR A 1 387 ? 27.641 24.969 10.812 1 92.56 387 THR A O 1
ATOM 2868 N N . LEU A 1 388 ? 29.016 26.719 10.461 1 94.94 388 LEU A N 1
ATOM 2869 C CA . LEU A 1 388 ? 29.125 26.5 9.023 1 94.94 388 LEU A CA 1
ATOM 2870 C C . LEU A 1 388 ? 30.469 25.891 8.664 1 94.94 388 LEU A C 1
ATOM 2872 O O . LEU A 1 388 ? 31.516 26.297 9.195 1 94.94 388 LEU A O 1
ATOM 2876 N N . ALA A 1 389 ? 30.406 24.891 7.82 1 94.25 389 ALA A N 1
ATOM 2877 C CA . ALA A 1 389 ? 31.625 24.25 7.312 1 94.25 389 ALA A CA 1
ATOM 2878 C C . ALA A 1 389 ? 31.719 24.375 5.793 1 94.25 389 ALA A C 1
ATOM 2880 O O . ALA A 1 389 ? 30.688 24.391 5.105 1 94.25 389 ALA A O 1
ATOM 2881 N N . PHE A 1 390 ? 32.875 24.578 5.359 1 92.81 390 PHE A N 1
ATOM 2882 C CA . PHE A 1 390 ? 33.156 24.625 3.93 1 92.81 390 PHE A CA 1
ATOM 2883 C C . PHE A 1 390 ? 34.188 23.562 3.541 1 92.81 390 PHE A C 1
ATOM 2885 O O . PHE A 1 390 ? 35.312 23.594 4.008 1 92.81 390 PHE A O 1
ATOM 2892 N N . ALA A 1 391 ? 33.75 22.578 2.781 1 90 391 ALA A N 1
ATOM 2893 C CA . ALA A 1 391 ? 34.625 21.5 2.314 1 90 391 ALA A CA 1
ATOM 2894 C C . ALA A 1 391 ? 34.219 21.031 0.918 1 90 391 ALA A C 1
ATOM 2896 O O . ALA A 1 391 ? 33.031 20.875 0.63 1 90 391 ALA A O 1
ATOM 2897 N N . GLY A 1 392 ? 35.219 20.859 0.03 1 86.88 392 GLY A N 1
ATOM 2898 C CA . GLY A 1 392 ? 34.969 20.344 -1.307 1 86.88 392 GLY A CA 1
ATOM 2899 C C . GLY A 1 392 ? 34.062 21.25 -2.127 1 86.88 392 GLY A C 1
ATOM 2900 O O . GLY A 1 392 ? 33.219 20.781 -2.883 1 86.88 392 GLY A O 1
ATOM 2901 N N . GLY A 1 393 ? 34.156 22.484 -1.797 1 87.38 393 GLY A N 1
ATOM 2902 C CA . GLY A 1 393 ? 33.375 23.453 -2.564 1 87.38 393 GLY A CA 1
ATOM 2903 C C . GLY A 1 393 ? 31.938 23.531 -2.123 1 87.38 393 GLY A C 1
ATOM 2904 O O . GLY A 1 393 ? 31.094 24.094 -2.832 1 87.38 393 GLY A O 1
ATOM 2905 N N . ARG A 1 394 ? 31.656 22.906 -0.969 1 90.12 394 ARG A N 1
ATOM 2906 C CA . ARG A 1 394 ? 30.297 22.922 -0.456 1 90.12 394 ARG A CA 1
ATOM 2907 C C . ARG A 1 394 ? 30.234 23.594 0.915 1 90.12 394 ARG A C 1
ATOM 2909 O O . ARG A 1 394 ? 31.156 23.438 1.723 1 90.12 394 ARG A O 1
ATOM 2916 N N . LEU A 1 395 ? 29.219 24.391 1.108 1 92.56 395 LEU A N 1
ATOM 2917 C CA . LEU A 1 395 ? 28.922 25 2.4 1 92.56 395 LEU A CA 1
ATOM 2918 C C . LEU A 1 395 ? 27.797 24.234 3.1 1 92.56 395 LEU A C 1
ATOM 2920 O O . LEU A 1 395 ? 26.781 23.906 2.479 1 92.56 395 LEU A O 1
ATOM 2924 N N . THR A 1 396 ? 28.047 23.875 4.387 1 94.31 396 THR A N 1
ATOM 2925 C CA . THR A 1 396 ? 27.031 23.125 5.125 1 94.31 396 THR A CA 1
ATOM 2926 C C . THR A 1 396 ? 26.844 23.719 6.527 1 94.31 396 THR A C 1
ATOM 2928 O O . THR A 1 396 ? 27.766 24.312 7.078 1 94.31 396 THR A O 1
ATOM 2931 N N . LEU A 1 397 ? 25.656 23.641 7.031 1 93.12 397 LEU A N 1
ATOM 2932 C CA . LEU A 1 397 ? 25.375 23.891 8.438 1 93.12 397 LEU A CA 1
ATOM 2933 C C . LEU A 1 397 ? 25.547 22.609 9.266 1 93.12 397 LEU A C 1
ATOM 2935 O O . LEU A 1 397 ? 24.906 21.594 8.977 1 93.12 397 LEU A O 1
ATOM 2939 N N . VAL A 1 398 ? 26.391 22.656 10.203 1 89.75 398 VAL A N 1
ATOM 2940 C CA . VAL A 1 398 ? 26.734 21.469 10.977 1 89.75 398 VAL A CA 1
ATOM 2941 C C . VAL A 1 398 ? 26.016 21.5 12.328 1 89.75 398 VAL A C 1
ATOM 2943 O O . VAL A 1 398 ? 25.984 22.547 12.984 1 89.75 398 VAL A O 1
ATOM 2946 N N . ARG A 1 399 ? 25.297 20.547 12.641 1 78.69 399 ARG A N 1
ATOM 2947 C CA . ARG A 1 399 ? 24.656 20.359 13.938 1 78.69 399 ARG A CA 1
ATOM 2948 C C . ARG A 1 399 ? 25.109 19.062 14.594 1 78.69 399 ARG A C 1
ATOM 2950 O O . ARG A 1 399 ? 25.234 18.047 13.93 1 78.69 399 ARG A O 1
ATOM 2957 N N . GLU A 1 400 ? 25.453 19.094 15.82 1 73.38 400 GLU A N 1
ATOM 2958 C CA . GLU A 1 400 ? 25.906 17.891 16.516 1 73.38 400 GLU A CA 1
ATOM 2959 C C . GLU A 1 400 ? 24.859 16.781 16.453 1 73.38 400 GLU A C 1
ATOM 2961 O O . GLU A 1 400 ? 23.688 17 16.781 1 73.38 400 GLU A O 1
ATOM 2966 N N . GLY A 1 401 ? 25.312 15.719 16.125 1 75.75 401 GLY A N 1
ATOM 2967 C CA . GLY A 1 401 ? 24.484 14.523 16.156 1 75.75 401 GLY A CA 1
ATOM 2968 C C . GLY A 1 401 ? 23.469 14.484 15.016 1 75.75 401 GLY A C 1
ATOM 2969 O O . GLY A 1 401 ? 22.625 13.594 14.977 1 75.75 401 GLY A O 1
ATOM 2970 N N . ARG A 1 402 ? 23.469 15.477 14.086 1 80.62 402 ARG A N 1
ATOM 2971 C CA . ARG A 1 402 ? 22.531 15.508 12.977 1 80.62 402 ARG A CA 1
ATOM 2972 C C . ARG A 1 402 ? 23.266 15.617 11.641 1 80.62 402 ARG A C 1
ATOM 2974 O O . ARG A 1 402 ? 24.422 16.016 11.594 1 80.62 402 ARG A O 1
ATOM 2981 N N . PRO A 1 403 ? 22.609 15.18 10.664 1 81.94 403 PRO A N 1
ATOM 2982 C CA . PRO A 1 403 ? 23.219 15.352 9.344 1 81.94 403 PRO A CA 1
ATOM 2983 C C . PRO A 1 403 ? 23.422 16.828 8.977 1 81.94 403 PRO A C 1
ATOM 2985 O O . PRO A 1 403 ? 22.594 17.672 9.32 1 81.94 403 PRO A O 1
ATOM 2988 N N . ALA A 1 404 ? 24.516 17.016 8.32 1 89.12 404 ALA A N 1
ATOM 2989 C CA . ALA A 1 404 ? 24.797 18.375 7.844 1 89.12 404 ALA A CA 1
ATOM 2990 C C . ALA A 1 404 ? 23.75 18.828 6.84 1 89.12 404 ALA A C 1
ATOM 2992 O O . ALA A 1 404 ? 23.219 18.016 6.066 1 89.12 404 ALA A O 1
ATOM 2993 N N . ILE A 1 405 ? 23.391 20.094 6.832 1 90.69 405 ILE A N 1
ATOM 2994 C CA . ILE A 1 405 ? 22.406 20.688 5.918 1 90.69 405 ILE A CA 1
ATOM 2995 C C . ILE A 1 405 ? 23.141 21.484 4.836 1 90.69 405 ILE A C 1
ATOM 2997 O O . ILE A 1 405 ? 23.859 22.438 5.145 1 90.69 405 ILE A O 1
ATOM 3001 N N . PRO A 1 406 ? 22.938 21.109 3.615 1 89.56 406 PRO A N 1
ATOM 3002 C CA . PRO A 1 406 ? 23.594 21.875 2.545 1 89.56 406 PRO A CA 1
ATOM 3003 C C . PRO A 1 406 ? 23.078 23.312 2.455 1 89.56 406 PRO A C 1
ATOM 3005 O O . PRO A 1 406 ? 21.891 23.562 2.654 1 89.56 406 PRO A O 1
ATOM 3008 N N . LEU A 1 407 ? 24 24.188 2.113 1 91.06 407 LEU A N 1
ATOM 3009 C CA . LEU A 1 407 ? 23.703 25.609 1.941 1 91.06 407 LEU A CA 1
ATOM 3010 C C . LEU A 1 407 ? 24.156 26.094 0.571 1 91.06 407 LEU A C 1
ATOM 3012 O O . LEU A 1 407 ? 25 25.469 -0.067 1 91.06 407 LEU A O 1
ATOM 3016 N N . MET A 1 408 ? 23.562 27.156 0.156 1 88.81 408 MET A N 1
ATOM 3017 C CA . MET A 1 408 ? 23.953 27.812 -1.081 1 88.81 408 MET A CA 1
ATOM 3018 C C . MET A 1 408 ? 23.938 29.328 -0.907 1 88.81 408 MET A C 1
ATOM 3020 O O . MET A 1 408 ? 23.391 29.844 0.065 1 88.81 408 MET A O 1
ATOM 3024 N N . LEU A 1 409 ? 24.656 30 -1.823 1 88.5 409 LEU A N 1
ATOM 3025 C CA . LEU A 1 409 ? 24.609 31.453 -1.885 1 88.5 409 LEU A CA 1
ATOM 3026 C C . LEU A 1 409 ? 23.719 31.938 -3.027 1 88.5 409 LEU A C 1
ATOM 3028 O O . LEU A 1 409 ? 23.812 31.422 -4.148 1 88.5 409 LEU A O 1
ATOM 3032 N N . ASP A 1 410 ? 22.828 32.812 -2.705 1 86 410 ASP A N 1
ATOM 3033 C CA . ASP A 1 410 ? 22.016 33.375 -3.787 1 86 410 ASP A CA 1
ATOM 3034 C C . ASP A 1 410 ? 22.703 34.562 -4.422 1 86 410 ASP A C 1
ATOM 3036 O O . ASP A 1 410 ? 23.859 34.875 -4.113 1 86 410 ASP A O 1
ATOM 3040 N N . ALA A 1 411 ? 22.016 35.219 -5.402 1 80.25 411 ALA A N 1
ATOM 3041 C CA . ALA A 1 411 ? 22.594 36.312 -6.188 1 80.25 411 ALA A CA 1
ATOM 3042 C C . ALA A 1 411 ? 22.953 37.5 -5.309 1 80.25 411 ALA A C 1
ATOM 3044 O O . ALA A 1 411 ? 23.859 38.281 -5.629 1 80.25 411 ALA A O 1
ATOM 3045 N N . ARG A 1 412 ? 22.344 37.594 -4.133 1 82.5 412 ARG A N 1
ATOM 3046 C CA . ARG A 1 412 ? 22.562 38.75 -3.242 1 82.5 412 ARG A CA 1
ATOM 3047 C C . ARG A 1 412 ? 23.609 38.406 -2.188 1 82.5 412 ARG A C 1
ATOM 3049 O O . ARG A 1 412 ? 23.969 39.281 -1.382 1 82.5 412 ARG A O 1
ATOM 3056 N N . GLY A 1 413 ? 24.031 37.219 -2.219 1 85.69 413 GLY A N 1
ATOM 3057 C CA . GLY A 1 413 ? 25.047 36.812 -1.263 1 85.69 413 GLY A CA 1
ATOM 3058 C C . GLY A 1 413 ? 24.469 36.25 0.017 1 85.69 413 GLY A C 1
ATOM 3059 O O . GLY A 1 413 ? 25.203 35.938 0.957 1 85.69 413 GLY A O 1
ATOM 3060 N N . ASP A 1 414 ? 23.203 36.156 0.026 1 90.12 414 ASP A N 1
ATOM 3061 C CA . ASP A 1 414 ? 22.562 35.531 1.183 1 90.12 414 ASP A CA 1
ATOM 3062 C C . ASP A 1 414 ? 22.766 34 1.167 1 90.12 414 ASP A C 1
ATOM 3064 O O . ASP A 1 414 ? 22.844 33.406 0.099 1 90.12 414 ASP A O 1
ATOM 3068 N N . ILE A 1 415 ? 22.891 33.5 2.379 1 91.12 415 ILE A N 1
ATOM 3069 C CA . ILE A 1 415 ? 23.062 32.062 2.541 1 91.12 415 ILE A CA 1
ATOM 3070 C C . ILE A 1 415 ? 21.703 31.391 2.689 1 91.12 415 ILE A C 1
ATOM 3072 O O . ILE A 1 415 ? 20.969 31.656 3.646 1 91.12 415 ILE A O 1
ATOM 3076 N N . ARG A 1 416 ? 21.422 30.516 1.77 1 90.81 416 ARG A N 1
ATOM 3077 C CA . ARG A 1 416 ? 20.125 29.844 1.77 1 90.81 416 ARG A CA 1
ATOM 3078 C C . ARG A 1 416 ? 20.281 28.359 2.037 1 90.81 416 ARG A C 1
ATOM 3080 O O . ARG A 1 416 ? 21.312 27.766 1.71 1 90.81 416 ARG A O 1
ATOM 3087 N N . PHE A 1 417 ? 19.219 27.828 2.631 1 89.62 417 PHE A N 1
ATOM 3088 C CA . PHE A 1 417 ? 19.188 26.391 2.887 1 89.62 417 PHE A CA 1
ATOM 3089 C C . PHE A 1 417 ? 18.828 25.625 1.62 1 89.62 417 PHE A C 1
ATOM 3091 O O . PHE A 1 417 ? 18.125 26.141 0.752 1 89.62 417 PHE A O 1
ATOM 3098 N N . VAL A 1 418 ? 19.406 24.422 1.456 1 83.12 418 VAL A N 1
ATOM 3099 C CA . VAL A 1 418 ? 19.047 23.469 0.406 1 83.12 418 VAL A CA 1
ATOM 3100 C C . VAL A 1 418 ? 18.531 22.188 1.033 1 83.12 418 VAL A C 1
ATOM 3102 O O . VAL A 1 418 ? 19.297 21.391 1.583 1 83.12 418 VAL A O 1
ATOM 3105 N N . PRO A 1 419 ? 17.234 21.859 0.873 1 80.31 419 PRO A N 1
ATOM 3106 C CA . PRO A 1 419 ? 16.234 22.609 0.114 1 80.31 419 PRO A CA 1
ATOM 3107 C C . PRO A 1 419 ? 15.836 23.922 0.789 1 80.31 419 PRO A C 1
ATOM 3109 O O . PRO A 1 419 ? 16.031 24.078 1.997 1 80.31 419 PRO A O 1
ATOM 3112 N N . ASP A 1 420 ? 15.312 24.797 -0.037 1 82 420 ASP A N 1
ATOM 3113 C CA . ASP A 1 420 ? 14.938 26.125 0.43 1 82 420 ASP A CA 1
ATOM 3114 C C . ASP A 1 420 ? 13.828 26.062 1.471 1 82 420 ASP A C 1
ATOM 3116 O O . ASP A 1 420 ? 12.797 25.422 1.245 1 82 420 ASP A O 1
ATOM 3120 N N . GLU A 1 421 ? 14.016 26.75 2.596 1 86.62 421 GLU A N 1
ATOM 3121 C CA . GLU A 1 421 ? 13.008 26.828 3.648 1 86.62 421 GLU A CA 1
ATOM 3122 C C . GLU A 1 421 ? 12.578 28.266 3.906 1 86.62 421 GLU A C 1
ATOM 3124 O O . GLU A 1 421 ? 12.008 28.578 4.953 1 86.62 421 GLU A O 1
ATOM 3129 N N . ILE A 1 422 ? 12.867 29.156 2.996 1 91.19 422 ILE A N 1
ATOM 3130 C CA . ILE A 1 422 ? 12.562 30.578 3.043 1 91.19 422 ILE A CA 1
ATOM 3131 C C . ILE A 1 422 ? 13.531 31.281 3.99 1 91.19 422 ILE A C 1
ATOM 3133 O O . ILE A 1 422 ? 13.977 32.406 3.723 1 91.19 422 ILE A O 1
ATOM 3137 N N . SER A 1 423 ? 13.977 30.641 5.105 1 91.31 423 SER A N 1
ATOM 3138 C CA . SER A 1 423 ? 14.953 31.219 6.027 1 91.31 423 SER A CA 1
ATOM 3139 C C . SER A 1 423 ? 16.312 31.391 5.359 1 91.31 423 SER A C 1
ATOM 3141 O O . SER A 1 423 ? 16.656 30.641 4.441 1 91.31 423 SER A O 1
ATOM 3143 N N . TYR A 1 424 ? 17.031 32.312 5.832 1 90.75 424 TYR A N 1
ATOM 3144 C CA . TYR A 1 424 ? 18.344 32.562 5.254 1 90.75 424 TYR A CA 1
ATOM 3145 C C . TYR A 1 424 ? 19.234 33.344 6.215 1 90.75 424 TYR A C 1
ATOM 3147 O O . TYR A 1 424 ? 18.766 33.812 7.25 1 90.75 424 TYR A O 1
ATOM 3155 N N . PHE A 1 425 ? 20.516 33.375 5.906 1 92.81 425 PHE A N 1
ATOM 3156 C CA . PHE A 1 425 ? 21.484 34.188 6.617 1 92.81 425 PHE A CA 1
ATOM 3157 C C . PHE A 1 425 ? 22.031 35.281 5.715 1 92.81 425 PHE A C 1
ATOM 3159 O O . PHE A 1 425 ? 22.25 35.062 4.523 1 92.81 425 PHE A O 1
ATOM 3166 N N . THR A 1 426 ? 22.172 36.406 6.262 1 94 426 THR A N 1
ATOM 3167 C CA . THR A 1 426 ? 22.938 37.469 5.605 1 94 426 THR A CA 1
ATOM 3168 C C . THR A 1 426 ? 24.281 37.688 6.312 1 94 426 THR A C 1
ATOM 3170 O O . THR A 1 426 ? 24.312 38.062 7.492 1 94 426 THR A O 1
ATOM 3173 N N . PRO A 1 427 ? 25.344 37.469 5.586 1 95.25 427 PRO A N 1
ATOM 3174 C CA . PRO A 1 427 ? 26.641 37.75 6.195 1 95.25 427 PRO A CA 1
ATOM 3175 C C . PRO A 1 427 ? 26.891 39.25 6.375 1 95.25 427 PRO A C 1
ATOM 3177 O O . PRO A 1 427 ? 26.609 40.031 5.469 1 95.25 427 PRO A O 1
ATOM 3180 N N . VAL A 1 428 ? 27.297 39.562 7.555 1 96.06 428 VAL A N 1
ATOM 3181 C CA . VAL A 1 428 ? 27.719 40.938 7.852 1 96.06 428 VAL A CA 1
ATOM 3182 C C . VAL A 1 428 ? 29.25 41 7.938 1 96.06 428 VAL A C 1
ATOM 3184 O O . VAL A 1 428 ? 29.859 40.25 8.68 1 96.06 428 VAL A O 1
ATOM 3187 N N . ARG A 1 429 ? 29.797 41.906 7.285 1 94 429 ARG A N 1
ATOM 3188 C CA . ARG A 1 429 ? 31.25 42 7.188 1 94 429 ARG A CA 1
ATOM 3189 C C . ARG A 1 429 ? 31.766 43.312 7.797 1 94 429 ARG A C 1
ATOM 3191 O O . ARG A 1 429 ? 31.047 44.312 7.805 1 94 429 ARG A O 1
ATOM 3198 N N . ASP A 1 430 ? 32.969 43.25 8.336 1 94.62 430 ASP A N 1
ATOM 3199 C CA . ASP A 1 430 ? 33.594 44.469 8.82 1 94.62 430 ASP A CA 1
ATOM 3200 C C . ASP A 1 430 ? 34.312 45.219 7.684 1 94.62 430 ASP A C 1
ATOM 3202 O O . ASP A 1 430 ? 34.125 44.875 6.512 1 94.62 430 ASP A O 1
ATOM 3206 N N . ALA A 1 431 ? 35.031 46.281 8.07 1 93.88 431 ALA A N 1
ATOM 3207 C CA . ALA A 1 431 ? 35.656 47.156 7.09 1 93.88 431 ALA A CA 1
ATOM 3208 C C . ALA A 1 431 ? 36.719 46.406 6.301 1 93.88 431 ALA A C 1
ATOM 3210 O O . ALA A 1 431 ? 37.031 46.75 5.152 1 93.88 431 ALA A O 1
ATOM 3211 N N . ALA A 1 432 ? 37.281 45.344 6.859 1 92.62 432 ALA A N 1
ATOM 3212 C CA . ALA A 1 432 ? 38.344 44.531 6.219 1 92.62 432 ALA A CA 1
ATOM 3213 C C . ALA A 1 432 ? 37.75 43.406 5.387 1 92.62 432 ALA A C 1
ATOM 3215 O O . ALA A 1 432 ? 38.469 42.656 4.727 1 92.62 432 ALA A O 1
ATOM 3216 N N . GLY A 1 433 ? 36.406 43.25 5.492 1 90.94 433 GLY A N 1
ATOM 3217 C CA . GLY A 1 433 ? 35.75 42.219 4.691 1 90.94 433 GLY A CA 1
ATOM 3218 C C . GLY A 1 433 ? 35.562 40.906 5.434 1 90.94 433 GLY A C 1
ATOM 3219 O O . GLY A 1 433 ? 35.031 39.969 4.883 1 90.94 433 GLY A O 1
ATOM 3220 N N . LYS A 1 434 ? 35.969 40.875 6.613 1 92.56 434 LYS A N 1
ATOM 3221 C CA . LYS A 1 434 ? 35.812 39.688 7.422 1 92.56 434 LYS A CA 1
ATOM 3222 C C . LYS A 1 434 ? 34.375 39.5 7.914 1 92.56 434 LYS A C 1
ATOM 3224 O O . LYS A 1 434 ? 33.781 40.469 8.375 1 92.56 434 LYS A O 1
ATOM 3229 N N . VAL A 1 435 ? 33.844 38.312 7.754 1 95.75 435 VAL A N 1
ATOM 3230 C CA . VAL A 1 435 ? 32.5 38.031 8.25 1 95.75 435 VAL A CA 1
ATOM 3231 C C . VAL A 1 435 ? 32.5 38.031 9.773 1 95.75 435 VAL A C 1
ATOM 3233 O O . VAL A 1 435 ? 33.156 37.219 10.406 1 95.75 435 VAL A O 1
ATOM 3236 N N . ILE A 1 436 ? 31.719 38.906 10.383 1 95.31 436 ILE A N 1
ATOM 3237 C CA . ILE A 1 436 ? 31.781 39.031 11.836 1 95.31 436 ILE A CA 1
ATOM 3238 C C . ILE A 1 436 ? 30.453 38.562 12.438 1 95.31 436 ILE A C 1
ATOM 3240 O O . ILE A 1 436 ? 30.359 38.375 13.656 1 95.31 436 ILE A O 1
ATOM 3244 N N . ARG A 1 437 ? 29.5 38.5 11.578 1 95.31 437 ARG A N 1
ATOM 3245 C CA . ARG A 1 437 ? 28.172 38.156 12.062 1 95.31 437 ARG A CA 1
ATOM 3246 C C . ARG A 1 437 ? 27.312 37.562 10.953 1 95.31 437 ARG A C 1
ATOM 3248 O O . ARG A 1 437 ? 27.516 37.875 9.773 1 95.31 437 ARG A O 1
ATOM 3255 N N . LEU A 1 438 ? 26.453 36.688 11.344 1 95.31 438 LEU A N 1
ATOM 3256 C CA . LEU A 1 438 ? 25.375 36.281 10.469 1 95.31 438 LEU A CA 1
ATOM 3257 C C . LEU A 1 438 ? 24.031 36.781 11 1 95.31 438 LEU A C 1
ATOM 3259 O O . LEU A 1 438 ? 23.688 36.531 12.156 1 95.31 438 LEU A O 1
ATOM 3263 N N . ASP A 1 439 ? 23.297 37.531 10.188 1 94.69 439 ASP A N 1
ATOM 3264 C CA . ASP A 1 439 ? 21.906 37.844 10.492 1 94.69 439 ASP A CA 1
ATOM 3265 C C . ASP A 1 439 ? 20.953 36.75 9.992 1 94.69 439 ASP A C 1
ATOM 3267 O O . ASP A 1 439 ? 20.828 36.562 8.781 1 94.69 439 ASP A O 1
ATOM 3271 N N . TYR A 1 440 ? 20.391 36.125 10.938 1 92.62 440 TYR A N 1
ATOM 3272 C CA . TYR A 1 440 ? 19.484 35.031 10.594 1 92.62 440 TYR A CA 1
ATOM 3273 C C . TYR A 1 440 ? 18.062 35.531 10.477 1 92.62 440 TYR A C 1
ATOM 3275 O O . TYR A 1 440 ? 17.516 36.094 11.43 1 92.62 440 TYR A O 1
ATOM 3283 N N . PHE A 1 441 ? 17.438 35.312 9.336 1 90.81 441 PHE A N 1
ATOM 3284 C CA . PHE A 1 441 ? 16.047 35.656 9.078 1 90.81 441 PHE A CA 1
ATOM 3285 C C . PHE A 1 441 ? 15.188 34.406 9.055 1 90.81 441 PHE A C 1
ATOM 3287 O O . PHE A 1 441 ? 15.117 33.688 8.039 1 90.81 441 PHE A O 1
ATOM 3294 N N . ALA A 1 442 ? 14.531 34.188 10.227 1 87.81 442 ALA A N 1
ATOM 3295 C CA . ALA A 1 442 ? 13.672 33 10.328 1 87.81 442 ALA A CA 1
ATOM 3296 C C . ALA A 1 442 ? 12.422 33.156 9.461 1 87.81 442 ALA A C 1
ATOM 3298 O O . ALA A 1 442 ? 11.734 34.188 9.531 1 87.81 442 ALA A O 1
ATOM 3299 N N . LYS A 1 443 ? 12.188 32.188 8.633 1 89.19 443 LYS A N 1
ATOM 3300 C CA . LYS A 1 443 ? 11.047 32.156 7.719 1 89.19 443 LYS A CA 1
ATOM 3301 C C . LYS A 1 443 ? 11.016 33.375 6.82 1 89.19 443 LYS A C 1
ATOM 3303 O O . LYS A 1 443 ? 9.945 33.875 6.441 1 89.19 443 LYS A O 1
ATOM 3308 N N . GLY A 1 444 ? 12.203 33.969 6.629 1 87 444 GLY A N 1
ATOM 3309 C CA . GLY A 1 444 ? 12.391 35.031 5.664 1 87 444 GLY A CA 1
ATOM 3310 C C . GLY A 1 444 ? 11.914 36.406 6.172 1 87 444 GLY A C 1
ATOM 3311 O O . GLY A 1 444 ? 11.703 37.312 5.383 1 87 444 GLY A O 1
ATOM 3312 N N . GLU A 1 445 ? 11.672 36.344 7.445 1 88.56 445 GLU A N 1
ATOM 3313 C CA . GLU A 1 445 ? 11.141 37.594 7.996 1 88.56 445 GLU A CA 1
ATOM 3314 C C . GLU A 1 445 ? 12.023 38.125 9.117 1 88.56 445 GLU A C 1
ATOM 3316 O O . GLU A 1 445 ? 12.773 37.375 9.742 1 88.56 445 GLU A O 1
ATOM 3321 N N . GLY A 1 446 ? 12.016 39.5 9.266 1 85.38 446 GLY A N 1
ATOM 3322 C CA . GLY A 1 446 ? 12.742 40.125 10.359 1 85.38 446 GLY A CA 1
ATOM 3323 C C . GLY A 1 446 ? 11.961 40.156 11.656 1 85.38 446 GLY A C 1
ATOM 3324 O O . GLY A 1 446 ? 10.805 39.75 11.703 1 85.38 446 GLY A O 1
ATOM 3325 N N . PRO A 1 447 ? 12.484 40.719 12.648 1 87.06 447 PRO A N 1
ATOM 3326 C CA . PRO A 1 447 ? 13.883 41.156 12.727 1 87.06 447 PRO A CA 1
ATOM 3327 C C . PRO A 1 447 ? 14.867 39.969 12.695 1 87.06 447 PRO A C 1
ATOM 3329 O O . PRO A 1 447 ? 14.508 38.844 13.07 1 87.06 447 PRO A O 1
ATOM 3332 N N . ALA A 1 448 ? 16.016 40.281 12.258 1 91 448 ALA A N 1
ATOM 3333 C CA . ALA A 1 448 ? 17.047 39.25 12.164 1 91 448 ALA A CA 1
ATOM 3334 C C . ALA A 1 448 ? 17.609 38.906 13.547 1 91 448 ALA A C 1
ATOM 3336 O O . ALA A 1 448 ? 17.641 39.75 14.438 1 91 448 ALA A O 1
ATOM 3337 N N . LEU A 1 449 ? 17.859 37.656 13.75 1 89.69 449 LEU A N 1
ATOM 3338 C CA . LEU A 1 449 ? 18.672 37.219 14.883 1 89.69 449 LEU A CA 1
ATOM 3339 C C . LEU A 1 449 ? 20.156 37.375 14.57 1 89.69 449 LEU A C 1
ATOM 3341 O O . LEU A 1 449 ? 20.672 36.719 13.664 1 89.69 449 LEU A O 1
ATOM 3345 N N . ALA A 1 450 ? 20.781 38.219 15.273 1 92.44 450 ALA A N 1
ATOM 3346 C CA . ALA A 1 450 ? 22.203 38.438 15.055 1 92.44 450 ALA A CA 1
ATOM 3347 C C . ALA A 1 450 ? 23.047 37.344 15.711 1 92.44 450 ALA A C 1
ATOM 3349 O O . ALA A 1 450 ? 22.938 37.125 16.922 1 92.44 450 ALA A O 1
ATOM 3350 N N . LEU A 1 451 ? 23.797 36.688 14.906 1 94.06 451 LEU A N 1
ATOM 3351 C CA . LEU A 1 451 ? 24.719 35.656 15.398 1 94.06 451 LEU A CA 1
ATOM 3352 C C . LEU A 1 451 ? 26.156 36.094 15.219 1 94.06 451 LEU A C 1
ATOM 3354 O O . LEU A 1 451 ? 26.703 36.031 14.117 1 94.06 451 LEU A O 1
ATOM 3358 N N . GLU A 1 452 ? 26.75 36.438 16.281 1 94.25 452 GLU A N 1
ATOM 3359 C CA . GLU A 1 452 ? 28.125 36.906 16.219 1 94.25 452 GLU A CA 1
ATOM 3360 C C . GLU A 1 452 ? 29.094 35.75 15.969 1 94.25 452 GLU A C 1
ATOM 3362 O O . GLU A 1 452 ? 28.906 34.656 16.5 1 94.25 452 GLU A O 1
ATOM 3367 N N . ARG A 1 453 ? 30.047 36.062 15.211 1 94.12 453 ARG A N 1
ATOM 3368 C CA . ARG A 1 453 ? 31.078 35.062 14.953 1 94.12 453 ARG A CA 1
ATOM 3369 C C . ARG A 1 453 ? 31.906 34.781 16.203 1 94.12 453 ARG A C 1
ATOM 3371 O O . ARG A 1 453 ? 32.344 35.719 16.875 1 94.12 453 ARG A O 1
ATOM 3378 N N . VAL A 1 454 ? 32.156 33.562 16.516 1 91.5 454 VAL A N 1
ATOM 3379 C CA . VAL A 1 454 ? 32.875 33.188 17.703 1 91.5 454 VAL A CA 1
ATOM 3380 C C . VAL A 1 454 ? 34.312 32.812 17.344 1 91.5 454 VAL A C 1
ATOM 3382 O O . VAL A 1 454 ? 35.25 33 18.156 1 91.5 454 VAL A O 1
ATOM 3385 N N . ASN A 1 455 ? 34.531 32.125 16.25 1 81.31 455 ASN A N 1
ATOM 3386 C CA . ASN A 1 455 ? 35.875 31.766 15.812 1 81.31 455 ASN A CA 1
ATOM 3387 C C . ASN A 1 455 ? 36.094 32.125 14.344 1 81.31 455 ASN A C 1
ATOM 3389 O O . ASN A 1 455 ? 35.125 32.312 13.594 1 81.31 455 ASN A O 1
ATOM 3393 N N . MET B 1 1 ? 12.398 -77.438 -60.188 1 33.5 1 MET B N 1
ATOM 3394 C CA . MET B 1 1 ? 11.758 -76.188 -60.531 1 33.5 1 MET B CA 1
ATOM 3395 C C . MET B 1 1 ? 11.031 -75.562 -59.344 1 33.5 1 MET B C 1
ATOM 3397 O O . MET B 1 1 ? 9.977 -76.062 -58.938 1 33.5 1 MET B O 1
ATOM 3401 N N . ARG B 1 2 ? 11.844 -75.188 -58.312 1 42.28 2 ARG B N 1
ATOM 3402 C CA . ARG B 1 2 ? 11.484 -74.625 -57 1 42.28 2 ARG B CA 1
ATOM 3403 C C . ARG B 1 2 ? 10.75 -73.312 -57.156 1 42.28 2 ARG B C 1
ATOM 3405 O O . ARG B 1 2 ? 11.266 -72.375 -57.781 1 42.28 2 ARG B O 1
ATOM 3412 N N . LEU B 1 3 ? 9.406 -73.375 -57.188 1 40 3 LEU B N 1
ATOM 3413 C CA . LEU B 1 3 ? 8.492 -72.25 -57.312 1 40 3 LEU B CA 1
ATOM 3414 C C . LEU B 1 3 ? 8.734 -71.188 -56.219 1 40 3 LEU B C 1
ATOM 3416 O O . LEU B 1 3 ? 8.68 -71.562 -55.031 1 40 3 LEU B O 1
ATOM 3420 N N . LEU B 1 4 ? 9.516 -70.188 -56.5 1 43.12 4 LEU B N 1
ATOM 3421 C CA . LEU B 1 4 ? 9.766 -69 -55.719 1 43.12 4 LEU B CA 1
ATOM 3422 C C . LEU B 1 4 ? 8.477 -68.188 -55.469 1 43.12 4 LEU B C 1
ATOM 3424 O O . LEU B 1 4 ? 7.832 -67.75 -56.438 1 43.12 4 LEU B O 1
ATOM 3428 N N . LEU B 1 5 ? 7.703 -68.562 -54.438 1 46.03 5 LEU B N 1
ATOM 3429 C CA . LEU B 1 5 ? 6.516 -67.812 -54.094 1 46.03 5 LEU B CA 1
ATOM 3430 C C . LEU B 1 5 ? 6.887 -66.375 -53.75 1 46.03 5 LEU B C 1
ATOM 3432 O O . LEU B 1 5 ? 7.75 -66.125 -52.906 1 46.03 5 LEU B O 1
ATOM 3436 N N . PRO B 1 6 ? 6.594 -65.375 -54.625 1 45.69 6 PRO B N 1
ATOM 3437 C CA . PRO B 1 6 ? 6.883 -64 -54.281 1 45.69 6 PRO B CA 1
ATOM 3438 C C . PRO B 1 6 ? 6.098 -63.5 -53.062 1 45.69 6 PRO B C 1
ATOM 3440 O O . PRO B 1 6 ? 4.91 -63.781 -52.938 1 45.69 6 PRO B O 1
ATOM 3443 N N . ALA B 1 7 ? 6.734 -63.438 -51.938 1 47.41 7 ALA B N 1
ATOM 3444 C CA . ALA B 1 7 ? 6.148 -62.844 -50.75 1 47.41 7 ALA B CA 1
ATOM 3445 C C . ALA B 1 7 ? 5.707 -61.406 -51.031 1 47.41 7 ALA B C 1
ATOM 3447 O O . ALA B 1 7 ? 6.531 -60.531 -51.375 1 47.41 7 ALA B O 1
ATOM 3448 N N . LEU B 1 8 ? 4.477 -61.219 -51.5 1 43.78 8 LEU B N 1
ATOM 3449 C CA . LEU B 1 8 ? 3.889 -59.906 -51.625 1 43.78 8 LEU B CA 1
ATOM 3450 C C . LEU B 1 8 ? 3.859 -59.188 -50.281 1 43.78 8 LEU B C 1
ATOM 3452 O O . LEU B 1 8 ? 3.217 -59.656 -49.344 1 43.78 8 LEU B O 1
ATOM 3456 N N . CYS B 1 9 ? 4.863 -58.438 -50 1 43.53 9 CYS B N 1
ATOM 3457 C CA . CYS B 1 9 ? 4.879 -57.5 -48.844 1 43.53 9 CYS B CA 1
ATOM 3458 C C . CYS B 1 9 ? 3.729 -56.5 -48.969 1 43.53 9 CYS B C 1
ATOM 3460 O O . CYS B 1 9 ? 3.736 -55.625 -49.812 1 43.53 9 CYS B O 1
ATOM 3462 N N . VAL B 1 10 ? 2.529 -56.906 -48.562 1 45.75 10 VAL B N 1
ATOM 3463 C CA . VAL B 1 10 ? 1.464 -55.906 -48.406 1 45.75 10 VAL B CA 1
ATOM 3464 C C . VAL B 1 10 ? 1.88 -54.844 -47.406 1 45.75 10 VAL B C 1
ATOM 3466 O O . VAL B 1 10 ? 2.062 -55.125 -46.219 1 45.75 10 VAL B O 1
ATOM 3469 N N . VAL B 1 11 ? 2.521 -53.844 -47.875 1 46.69 11 VAL B N 1
ATOM 3470 C CA . VAL B 1 11 ? 2.701 -52.625 -47.062 1 46.69 11 VAL B CA 1
ATOM 3471 C C . VAL B 1 11 ? 1.34 -52.094 -46.625 1 46.69 11 VAL B C 1
ATOM 3473 O O . VAL B 1 11 ? 0.545 -51.656 -47.469 1 46.69 11 VAL B O 1
ATOM 3476 N N . LEU B 1 12 ? 0.812 -52.594 -45.562 1 42.59 12 LEU B N 1
ATOM 3477 C CA . LEU B 1 12 ? -0.337 -51.938 -44.969 1 42.59 12 LEU B CA 1
ATOM 3478 C C . LEU B 1 12 ? -0.039 -50.469 -44.688 1 42.59 12 LEU B C 1
ATOM 3480 O O . LEU B 1 12 ? 0.799 -50.125 -43.844 1 42.59 12 LEU B O 1
ATOM 3484 N N . LEU B 1 13 ? -0.262 -49.656 -45.656 1 44.41 13 LEU B N 1
ATOM 3485 C CA . LEU B 1 13 ? -0.309 -48.219 -45.406 1 44.41 13 LEU B CA 1
ATOM 3486 C C . LEU B 1 13 ? -1.275 -47.906 -44.25 1 44.41 13 LEU B C 1
ATOM 3488 O O . LEU B 1 13 ? -2.49 -48.062 -44.406 1 44.41 13 LEU B O 1
ATOM 3492 N N . LEU B 1 14 ? -0.861 -48.031 -43.031 1 44.16 14 LEU B N 1
ATOM 3493 C CA . LEU B 1 14 ? -1.68 -47.469 -41.969 1 44.16 14 LEU B CA 1
ATOM 3494 C C . LEU B 1 14 ? -2.102 -46.062 -42.281 1 44.16 14 LEU B C 1
ATOM 3496 O O . LEU B 1 14 ? -1.266 -45.219 -42.656 1 44.16 14 LEU B O 1
ATOM 3500 N N . PRO B 1 15 ? -3.387 -45.812 -42.594 1 43.53 15 PRO B N 1
ATOM 3501 C CA . PRO B 1 15 ? -3.789 -44.406 -42.781 1 43.53 15 PRO B CA 1
ATOM 3502 C C . PRO B 1 15 ? -3.271 -43.469 -41.688 1 43.53 15 PRO B C 1
ATOM 3504 O O . PRO B 1 15 ? -3.17 -43.875 -40.531 1 43.53 15 PRO B O 1
ATOM 3507 N N . ALA B 1 16 ? -2.402 -42.5 -42 1 42.88 16 ALA B N 1
ATOM 3508 C CA . ALA B 1 16 ? -2.014 -41.438 -41.094 1 42.88 16 ALA B CA 1
ATOM 3509 C C . ALA B 1 16 ? -3.219 -40.906 -40.344 1 42.88 16 ALA B C 1
ATOM 3511 O O . ALA B 1 16 ? -4.285 -40.688 -40.906 1 42.88 16 ALA B O 1
ATOM 3512 N N . ALA B 1 17 ? -3.375 -41.125 -39.062 1 43.84 17 ALA B N 1
ATOM 3513 C CA . ALA B 1 17 ? -4.395 -40.469 -38.25 1 43.84 17 ALA B CA 1
ATOM 3514 C C . ALA B 1 17 ? -4.586 -39.031 -38.656 1 43.84 17 ALA B C 1
ATOM 3516 O O . ALA B 1 17 ? -3.617 -38.312 -38.969 1 43.84 17 ALA B O 1
ATOM 3517 N N . PRO B 1 18 ? -5.758 -38.594 -39.156 1 39.47 18 PRO B N 1
ATOM 3518 C CA . PRO B 1 18 ? -5.934 -37.188 -39.531 1 39.47 18 PRO B CA 1
ATOM 3519 C C . PRO B 1 18 ? -5.285 -36.25 -38.531 1 39.47 18 PRO B C 1
ATOM 3521 O O . PRO B 1 18 ? -5.293 -36.531 -37.312 1 39.47 18 PRO B O 1
ATOM 3524 N N . ALA B 1 19 ? -4.242 -35.562 -38.906 1 40.03 19 ALA B N 1
ATOM 3525 C CA . ALA B 1 19 ? -3.732 -34.469 -38.094 1 40.03 19 ALA B CA 1
ATOM 3526 C C . ALA B 1 19 ? -4.871 -33.719 -37.406 1 40.03 19 ALA B C 1
ATOM 3528 O O . ALA B 1 19 ? -5.805 -33.25 -38.062 1 40.03 19 ALA B O 1
ATOM 3529 N N . LEU B 1 20 ? -5.273 -33.969 -36.219 1 44.44 20 LEU B N 1
ATOM 3530 C CA . LEU B 1 20 ? -6.227 -33.125 -35.5 1 44.44 20 LEU B CA 1
ATOM 3531 C C . LEU B 1 20 ? -6.102 -31.656 -35.969 1 44.44 20 LEU B C 1
ATOM 3533 O O . LEU B 1 20 ? -5.012 -31.094 -35.938 1 44.44 20 LEU B O 1
ATOM 3537 N N . ALA B 1 21 ? -6.922 -31.156 -36.844 1 41.53 21 ALA B N 1
ATOM 3538 C CA . ALA B 1 21 ? -6.988 -29.812 -37.406 1 41.53 21 ALA B CA 1
ATOM 3539 C C . ALA B 1 21 ? -6.781 -28.75 -36.344 1 41.53 21 ALA B C 1
ATOM 3541 O O . ALA B 1 21 ? -7.5 -28.734 -35.344 1 41.53 21 ALA B O 1
ATOM 3542 N N . GLN B 1 22 ? -5.609 -28.125 -36.125 1 53.66 22 GLN B N 1
ATOM 3543 C CA . GLN B 1 22 ? -5.375 -26.938 -35.312 1 53.66 22 GLN B CA 1
ATOM 3544 C C . GLN B 1 22 ? -6.457 -25.891 -35.562 1 53.66 22 GLN B C 1
ATOM 3546 O O . GLN B 1 22 ? -6.836 -25.625 -36.688 1 53.66 22 GLN B O 1
ATOM 3551 N N . PRO B 1 23 ? -7.438 -25.562 -34.531 1 55.31 23 PRO B N 1
ATOM 3552 C CA . PRO B 1 23 ? -8.406 -24.484 -34.781 1 55.31 23 PRO B CA 1
ATOM 3553 C C . PRO B 1 23 ? -7.82 -23.359 -35.625 1 55.31 23 PRO B C 1
ATOM 3555 O O . PRO B 1 23 ? -6.621 -23.078 -35.562 1 55.31 23 PRO B O 1
ATOM 3558 N N . ALA B 1 24 ? -8.633 -22.891 -36.5 1 60.12 24 ALA B N 1
ATOM 3559 C CA . ALA B 1 24 ? -8.242 -21.734 -37.312 1 60.12 24 ALA B CA 1
ATOM 3560 C C . ALA B 1 24 ? -7.828 -20.562 -36.438 1 60.12 24 ALA B C 1
ATOM 3562 O O . ALA B 1 24 ? -8.578 -20.141 -35.562 1 60.12 24 ALA B O 1
ATOM 3563 N N . THR B 1 25 ? -6.555 -20.25 -36.312 1 76.19 25 THR B N 1
ATOM 3564 C CA . THR B 1 25 ? -5.934 -19.141 -35.625 1 76.19 25 THR B CA 1
ATOM 3565 C C . THR B 1 25 ? -6.832 -17.906 -35.656 1 76.19 25 THR B C 1
ATOM 3567 O O . THR B 1 25 ? -6.828 -17.094 -34.75 1 76.19 25 THR B O 1
ATOM 3570 N N . ALA B 1 26 ? -7.871 -18 -36.562 1 81.19 26 ALA B N 1
ATOM 3571 C CA . ALA B 1 26 ? -8.664 -16.797 -36.781 1 81.19 26 ALA B CA 1
ATOM 3572 C C . ALA B 1 26 ? -9.75 -16.656 -35.719 1 81.19 26 ALA B C 1
ATOM 3574 O O . ALA B 1 26 ? -10.211 -15.539 -35.438 1 81.19 26 ALA B O 1
ATOM 3575 N N . ALA B 1 27 ? -10.086 -17.75 -35.094 1 91 27 ALA B N 1
ATOM 3576 C CA . ALA B 1 27 ? -11.195 -17.703 -34.125 1 91 27 ALA B CA 1
ATOM 3577 C C . ALA B 1 27 ? -10.695 -17.359 -32.75 1 91 27 ALA B C 1
ATOM 3579 O O . ALA B 1 27 ? -11.477 -16.969 -31.859 1 91 27 ALA B O 1
ATOM 3580 N N . ILE B 1 28 ? -9.461 -17.469 -32.531 1 95.69 28 ILE B N 1
ATOM 3581 C CA . ILE B 1 28 ? -8.883 -17.406 -31.188 1 95.69 28 ILE B CA 1
ATOM 3582 C C . ILE B 1 28 ? -9.133 -16.016 -30.578 1 95.69 28 ILE B C 1
ATOM 3584 O O . ILE B 1 28 ? -9.648 -15.906 -29.469 1 95.69 28 ILE B O 1
ATOM 3588 N N . PRO B 1 29 ? -8.945 -14.945 -31.359 1 96.69 29 PRO B N 1
ATOM 3589 C CA . PRO B 1 29 ? -9.141 -13.633 -30.75 1 96.69 29 PRO B CA 1
ATOM 3590 C C . PRO B 1 29 ? -10.586 -13.391 -30.312 1 96.69 29 PRO B C 1
ATOM 3592 O O . PRO B 1 29 ? -10.82 -12.883 -29.203 1 96.69 29 PRO B O 1
ATOM 3595 N N . HIS B 1 30 ? -11.5 -13.773 -31.094 1 96.31 30 HIS B N 1
ATOM 3596 C CA . HIS B 1 30 ? -12.906 -13.547 -30.766 1 96.31 30 HIS B CA 1
ATOM 3597 C C . HIS B 1 30 ? -13.328 -14.367 -29.562 1 96.31 30 HIS B C 1
ATOM 3599 O O . HIS B 1 30 ? -13.984 -13.852 -28.656 1 96.31 30 HIS B O 1
ATOM 3605 N N . GLU B 1 31 ? -13 -15.617 -29.531 1 96.31 31 GLU B N 1
ATOM 3606 C CA . GLU B 1 31 ? -13.359 -16.5 -28.422 1 96.31 31 GLU B CA 1
ATOM 3607 C C . GLU B 1 31 ? -12.656 -16.062 -27.141 1 96.31 31 GLU B C 1
ATOM 3609 O O . GLU B 1 31 ? -13.25 -16.109 -26.062 1 96.31 31 GLU B O 1
ATOM 3614 N N . ALA B 1 32 ? -11.391 -15.695 -27.25 1 98.06 32 ALA B N 1
ATOM 3615 C CA . ALA B 1 32 ? -10.633 -15.242 -26.094 1 98.06 32 ALA B CA 1
ATOM 3616 C C . ALA B 1 32 ? -11.203 -13.945 -25.531 1 98.06 32 ALA B C 1
ATOM 3618 O O . ALA B 1 32 ? -11.289 -13.773 -24.312 1 98.06 32 ALA B O 1
ATOM 3619 N N . ASP B 1 33 ? -11.656 -13.086 -26.438 1 97.81 33 ASP B N 1
ATOM 3620 C CA . ASP B 1 33 ? -12.312 -11.859 -26 1 97.81 33 ASP B CA 1
ATOM 3621 C C . ASP B 1 33 ? -13.578 -12.156 -25.203 1 97.81 33 ASP B C 1
ATOM 3623 O O . ASP B 1 33 ? -13.836 -11.523 -24.172 1 97.81 33 ASP B O 1
ATOM 3627 N N . ALA B 1 34 ? -14.312 -13.031 -25.719 1 95.38 34 ALA B N 1
ATOM 3628 C CA . ALA B 1 34 ? -15.555 -13.391 -25.062 1 95.38 34 ALA B CA 1
ATOM 3629 C C . ALA B 1 34 ? -15.281 -13.969 -23.672 1 95.38 34 ALA B C 1
ATOM 3631 O O . ALA B 1 34 ? -15.977 -13.641 -22.703 1 95.38 34 ALA B O 1
ATOM 3632 N N . ALA B 1 35 ? -14.281 -14.82 -23.578 1 95.19 35 ALA B N 1
ATOM 3633 C CA . ALA B 1 35 ? -13.922 -15.422 -22.297 1 95.19 35 ALA B CA 1
ATOM 3634 C C . ALA B 1 35 ? -13.438 -14.359 -21.312 1 95.19 35 ALA B C 1
ATOM 3636 O O . ALA B 1 35 ? -13.828 -14.367 -20.141 1 95.19 35 ALA B O 1
ATOM 3637 N N . LEU B 1 36 ? -12.594 -13.461 -21.781 1 97 36 LEU B N 1
ATOM 3638 C CA . LEU B 1 36 ? -12.078 -12.383 -20.953 1 97 36 LEU B CA 1
ATOM 3639 C C . LEU B 1 36 ? -13.203 -11.477 -20.484 1 97 36 LEU B C 1
ATOM 3641 O O . LEU B 1 36 ? -13.258 -11.102 -19.297 1 97 36 LEU B O 1
ATOM 3645 N N . ALA B 1 37 ? -14.133 -11.156 -21.344 1 95.25 37 ALA B N 1
ATOM 3646 C CA . ALA B 1 37 ? -15.258 -10.281 -21.031 1 95.25 37 ALA B CA 1
ATOM 3647 C C . ALA B 1 37 ? -16.188 -10.945 -20.016 1 95.25 37 ALA B C 1
ATOM 3649 O O . ALA B 1 37 ? -16.781 -10.266 -19.172 1 95.25 37 ALA B O 1
ATOM 3650 N N . ALA B 1 38 ? -16.281 -12.219 -20.094 1 91.12 38 ALA B N 1
ATOM 3651 C CA . ALA B 1 38 ? -17.172 -12.961 -19.203 1 91.12 38 ALA B CA 1
ATOM 3652 C C . ALA B 1 38 ? -16.562 -13.055 -17.797 1 91.12 38 ALA B C 1
ATOM 3654 O O . ALA B 1 38 ? -17.281 -13.297 -16.828 1 91.12 38 ALA B O 1
ATOM 3655 N N . THR B 1 39 ? -15.297 -12.852 -17.719 1 92.38 39 THR B N 1
ATOM 3656 C CA . THR B 1 39 ? -14.594 -13.125 -16.469 1 92.38 39 THR B CA 1
ATOM 3657 C C . THR B 1 39 ? -14.211 -11.828 -15.766 1 92.38 39 THR B C 1
ATOM 3659 O O . THR B 1 39 ? -14.141 -11.773 -14.531 1 92.38 39 THR B O 1
ATOM 3662 N N . VAL B 1 40 ? -13.953 -10.766 -16.531 1 95.38 40 VAL B N 1
ATOM 3663 C CA . VAL B 1 40 ? -13.398 -9.539 -15.977 1 95.38 40 VAL B CA 1
ATOM 3664 C C . VAL B 1 40 ? -14.336 -8.367 -16.266 1 95.38 40 VAL B C 1
ATOM 3666 O O . VAL B 1 40 ? -14.586 -8.031 -17.422 1 95.38 40 VAL B O 1
ATOM 3669 N N . SER B 1 41 ? -14.805 -7.734 -15.211 1 94.25 41 SER B N 1
ATOM 3670 C CA . SER B 1 41 ? -15.578 -6.508 -15.359 1 94.25 41 SER B CA 1
ATOM 3671 C C . SER B 1 41 ? -14.695 -5.336 -15.773 1 94.25 41 SER B C 1
ATOM 3673 O O . SER B 1 41 ? -13.57 -5.199 -15.281 1 94.25 41 SER B O 1
ATOM 3675 N N . PRO B 1 42 ? -15.164 -4.488 -16.641 1 95.88 42 PRO B N 1
ATOM 3676 C CA . PRO B 1 42 ? -14.344 -3.357 -17.078 1 95.88 42 PRO B CA 1
ATOM 3677 C C . PRO B 1 42 ? -14.07 -2.35 -15.969 1 95.88 42 PRO B C 1
ATOM 3679 O O . PRO B 1 42 ? -13.117 -1.574 -16.047 1 95.88 42 PRO B O 1
ATOM 3682 N N . LYS B 1 43 ? -14.883 -2.373 -14.945 1 94.5 43 LYS B N 1
ATOM 3683 C CA . LYS B 1 43 ? -14.734 -1.384 -13.883 1 94.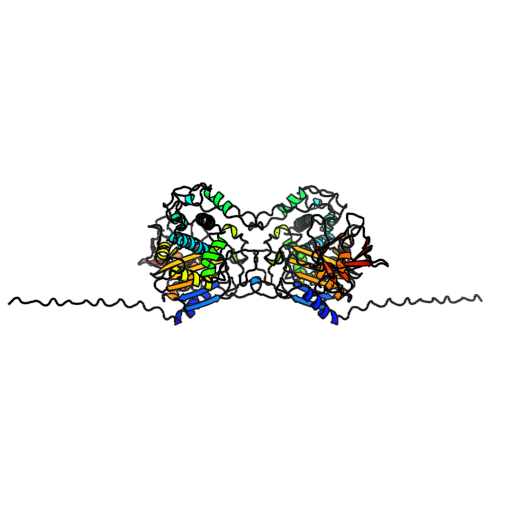5 43 LYS B CA 1
ATOM 3684 C C . LYS B 1 43 ? -14.133 -2.014 -12.625 1 94.5 43 LYS B C 1
ATOM 3686 O O . LYS B 1 43 ? -13.906 -1.327 -11.625 1 94.5 43 LYS B O 1
ATOM 3691 N N . GLY B 1 44 ? -13.914 -3.275 -12.641 1 96.06 44 GLY B N 1
ATOM 3692 C CA . GLY B 1 44 ? -13.297 -3.982 -11.531 1 96.06 44 GLY B CA 1
ATOM 3693 C C . GLY B 1 44 ? -11.789 -4.113 -11.664 1 96.06 44 GLY B C 1
ATOM 3694 O O . GLY B 1 44 ? -11.172 -3.424 -12.477 1 96.06 44 GLY B O 1
ATOM 3695 N N . SER B 1 45 ? -11.227 -4.945 -10.812 1 97.81 45 SER B N 1
ATOM 3696 C CA . SER B 1 45 ? -9.805 -5.262 -10.961 1 97.81 45 SER B CA 1
ATOM 3697 C C . SER B 1 45 ? -9.5 -5.793 -12.352 1 97.81 45 SER B C 1
ATOM 3699 O O . SER B 1 45 ? -10.414 -6.141 -13.102 1 97.81 45 SER B O 1
ATOM 3701 N N . GLY B 1 46 ? -8.25 -5.762 -12.711 1 98.44 46 GLY B N 1
ATOM 3702 C CA . GLY B 1 46 ? -7.906 -6.043 -14.094 1 98.44 46 GLY B CA 1
ATOM 3703 C C . GLY B 1 46 ? -7.148 -7.348 -14.273 1 98.44 46 GLY B C 1
ATOM 3704 O O . GLY B 1 46 ? -6.73 -7.965 -13.289 1 98.44 46 GLY B O 1
ATOM 3705 N N . ALA B 1 47 ? -7.039 -7.723 -15.523 1 98.75 47 ALA B N 1
ATOM 3706 C CA . ALA B 1 47 ? -6.25 -8.875 -15.945 1 98.75 47 ALA B CA 1
ATOM 3707 C C . ALA B 1 47 ? -5.691 -8.68 -17.344 1 98.75 47 ALA B C 1
ATOM 3709 O O . ALA B 1 47 ? -6.266 -7.949 -18.156 1 98.75 47 ALA B O 1
ATOM 3710 N N . THR B 1 48 ? -4.582 -9.242 -17.594 1 98.81 48 THR B N 1
ATOM 3711 C CA . THR B 1 48 ? -4.02 -9.336 -18.938 1 98.81 48 THR B CA 1
ATOM 3712 C C . THR B 1 48 ? -3.85 -10.797 -19.344 1 98.81 48 THR B C 1
ATOM 3714 O O . THR B 1 48 ? -3.553 -11.656 -18.5 1 98.81 48 THR B O 1
ATOM 3717 N N . VAL B 1 49 ? -4.09 -11.07 -20.609 1 98.88 49 VAL B N 1
ATOM 3718 C CA . VAL B 1 49 ? -4 -12.414 -21.156 1 98.88 49 VAL B CA 1
ATOM 3719 C C . VAL B 1 49 ? -3.123 -12.398 -22.406 1 98.88 49 VAL B C 1
ATOM 3721 O O . VAL B 1 49 ? -3.23 -11.492 -23.234 1 98.88 49 VAL B O 1
ATOM 3724 N N . LEU B 1 50 ? -2.277 -13.312 -22.469 1 98.88 50 LEU B N 1
ATOM 3725 C CA . LEU B 1 50 ? -1.45 -13.523 -23.656 1 98.88 50 LEU B CA 1
ATOM 3726 C C . LEU B 1 50 ? -1.486 -14.984 -24.094 1 98.88 50 LEU B C 1
ATOM 3728 O O . LEU B 1 50 ? -1.38 -15.883 -23.266 1 98.88 50 LEU B O 1
ATOM 3732 N N . ILE B 1 51 ? -1.771 -15.273 -25.359 1 98.81 51 ILE B N 1
ATOM 3733 C CA . ILE B 1 51 ? -1.653 -16.562 -26.016 1 98.81 51 ILE B CA 1
ATOM 3734 C C . ILE B 1 51 ? -0.644 -16.484 -27.156 1 98.81 51 ILE B C 1
ATOM 3736 O O . ILE B 1 51 ? -0.777 -15.633 -28.047 1 98.81 51 ILE B O 1
ATOM 3740 N N . ALA B 1 52 ? 0.309 -17.312 -27.094 1 98.44 52 ALA B N 1
ATOM 3741 C CA . ALA B 1 52 ? 1.303 -17.344 -28.156 1 98.44 52 ALA B CA 1
ATOM 3742 C C . ALA B 1 52 ? 1.562 -18.766 -28.625 1 98.44 52 ALA B C 1
ATOM 3744 O O . ALA B 1 52 ? 1.598 -19.703 -27.812 1 98.44 52 ALA B O 1
ATOM 3745 N N . ARG B 1 53 ? 1.755 -19.016 -29.859 1 97.19 53 ARG B N 1
ATOM 3746 C CA . ARG B 1 53 ? 2.209 -20.25 -30.484 1 97.19 53 ARG B CA 1
ATOM 3747 C C . ARG B 1 53 ? 3.559 -20.062 -31.172 1 97.19 53 ARG B C 1
ATOM 3749 O O . ARG B 1 53 ? 3.666 -19.312 -32.156 1 97.19 53 ARG B O 1
ATOM 3756 N N . GLY B 1 54 ? 4.531 -20.797 -30.609 1 94.38 54 GLY B N 1
ATOM 3757 C CA . GLY B 1 54 ? 5.871 -20.391 -31 1 94.38 54 GLY B CA 1
ATOM 3758 C C . GLY B 1 54 ? 6.16 -18.922 -30.734 1 94.38 54 GLY B C 1
ATOM 3759 O O . GLY B 1 54 ? 5.957 -18.453 -29.609 1 94.38 54 GLY B O 1
ATOM 3760 N N . ASP B 1 55 ? 6.578 -18.25 -31.766 1 91.25 55 ASP B N 1
ATOM 3761 C CA . ASP B 1 55 ? 6.922 -16.844 -31.594 1 91.25 55 ASP B CA 1
ATOM 3762 C C . ASP B 1 55 ? 5.77 -15.938 -32.031 1 91.25 55 ASP B C 1
ATOM 3764 O O . ASP B 1 55 ? 5.871 -14.711 -31.984 1 91.25 55 ASP B O 1
ATOM 3768 N N . THR B 1 56 ? 4.695 -16.531 -32.406 1 96.12 56 THR B N 1
ATOM 3769 C CA . THR B 1 56 ? 3.561 -15.766 -32.875 1 96.12 56 THR B CA 1
ATOM 3770 C C . THR B 1 56 ? 2.572 -15.477 -31.75 1 96.12 56 THR B C 1
ATOM 3772 O O . THR B 1 56 ? 2.051 -16.406 -31.125 1 96.12 56 THR B O 1
ATOM 3775 N N . ILE B 1 57 ? 2.301 -14.234 -31.578 1 97.62 57 ILE B N 1
ATOM 3776 C CA . ILE B 1 57 ? 1.288 -13.844 -30.609 1 97.62 57 ILE B CA 1
ATOM 3777 C C . ILE B 1 57 ? -0.1 -13.953 -31.234 1 97.62 57 ILE B C 1
ATOM 3779 O O . ILE B 1 57 ? -0.4 -13.273 -32.219 1 97.62 57 ILE B O 1
ATOM 3783 N N . LEU B 1 58 ? -0.938 -14.766 -30.688 1 97.81 58 LEU B N 1
ATOM 3784 C CA . LEU B 1 58 ? -2.283 -14.992 -31.203 1 97.81 58 LEU B CA 1
ATOM 3785 C C . LEU B 1 58 ? -3.291 -14.078 -30.5 1 97.81 58 LEU B C 1
ATOM 3787 O O . LEU B 1 58 ? -4.344 -13.773 -31.062 1 97.81 58 LEU B O 1
ATOM 3791 N N . TYR B 1 59 ? -2.992 -13.695 -29.297 1 98.25 59 TYR B N 1
ATOM 3792 C CA . TYR B 1 59 ? -3.889 -12.883 -28.469 1 98.25 59 TYR B CA 1
ATOM 3793 C C . TYR B 1 59 ? -3.115 -12.148 -27.391 1 98.25 59 TYR B C 1
ATOM 3795 O O . TYR B 1 59 ? -2.268 -12.742 -26.719 1 98.25 59 TYR B O 1
ATOM 3803 N N . ARG B 1 60 ? -3.275 -10.93 -27.266 1 98.62 60 ARG B N 1
ATOM 3804 C CA . ARG B 1 60 ? -2.695 -10.07 -26.234 1 98.62 60 ARG B CA 1
ATOM 3805 C C . ARG B 1 60 ? -3.633 -8.922 -25.891 1 98.62 60 ARG B C 1
ATOM 3807 O O . ARG B 1 60 ? -3.691 -7.922 -26.609 1 98.62 60 ARG B O 1
ATOM 3814 N N . ARG B 1 61 ? -4.367 -9.141 -24.828 1 98.69 61 ARG B N 1
ATOM 3815 C CA . ARG B 1 61 ? -5.352 -8.141 -24.438 1 98.69 61 ARG B CA 1
ATOM 3816 C C . ARG B 1 61 ? -5.426 -8.016 -22.922 1 98.69 61 ARG B C 1
ATOM 3818 O O . ARG B 1 61 ? -4.863 -8.836 -22.188 1 98.69 61 ARG B O 1
ATOM 3825 N N . ALA B 1 62 ? -5.941 -6.906 -22.484 1 98.75 62 ALA B N 1
ATOM 3826 C CA . ALA B 1 62 ? -6.199 -6.625 -21.078 1 98.75 62 ALA B CA 1
ATOM 3827 C C . ALA B 1 62 ? -7.609 -6.082 -20.875 1 98.75 62 ALA B C 1
ATOM 3829 O O . ALA B 1 62 ? -8.242 -5.605 -21.828 1 98.75 62 ALA B O 1
ATOM 3830 N N . ARG B 1 63 ? -8.109 -6.219 -19.781 1 98.62 63 ARG B N 1
ATOM 3831 C CA . ARG B 1 63 ? -9.414 -5.703 -19.391 1 98.62 63 ARG B CA 1
ATOM 3832 C C . ARG B 1 63 ? -9.438 -5.352 -17.906 1 98.62 63 ARG B C 1
ATOM 3834 O O . ARG B 1 63 ? -8.688 -5.918 -17.109 1 98.62 63 ARG B O 1
ATOM 3841 N N . GLY B 1 64 ? -10.297 -4.387 -17.531 1 98.56 64 GLY B N 1
ATOM 3842 C CA . GLY B 1 64 ? -10.398 -3.953 -16.156 1 98.56 64 GLY B CA 1
ATOM 3843 C C . GLY B 1 64 ? -9.477 -2.797 -15.812 1 98.56 64 GLY B C 1
ATOM 3844 O O . GLY B 1 64 ? -9.008 -2.09 -16.703 1 98.56 64 GLY B O 1
ATOM 3845 N N . MET B 1 65 ? -9.258 -2.596 -14.484 1 98.56 65 MET B N 1
ATOM 3846 C CA . MET B 1 65 ? -8.531 -1.413 -14.039 1 98.56 65 MET B CA 1
ATOM 3847 C C . MET B 1 65 ? -7.156 -1.793 -13.508 1 98.56 65 MET B C 1
ATOM 3849 O O . MET B 1 65 ? -7.023 -2.752 -12.742 1 98.56 65 MET B O 1
ATOM 3853 N N . ALA B 1 66 ? -6.105 -1.069 -13.969 1 98.62 66 ALA B N 1
ATOM 3854 C CA . ALA B 1 66 ? -4.773 -1.16 -13.367 1 98.62 66 ALA B CA 1
ATOM 3855 C C . ALA B 1 66 ? -4.734 -0.465 -12.016 1 98.62 66 ALA B C 1
ATOM 3857 O O . ALA B 1 66 ? -3.971 -0.862 -11.125 1 98.62 66 ALA B O 1
ATOM 3858 N N . GLU B 1 67 ? -5.527 0.558 -11.914 1 98 67 GLU B N 1
ATOM 3859 C CA . GLU B 1 67 ? -5.699 1.371 -10.711 1 98 67 GLU B CA 1
ATOM 3860 C C . GLU B 1 67 ? -7.137 1.866 -10.578 1 98 67 GLU B C 1
ATOM 3862 O O . GLU B 1 67 ? -7.535 2.82 -11.25 1 98 67 GLU B O 1
ATOM 3867 N N . ALA B 1 68 ? -7.836 1.356 -9.688 1 97.75 68 ALA B N 1
ATOM 3868 C CA . ALA B 1 68 ? -9.273 1.603 -9.57 1 97.75 68 ALA B CA 1
ATOM 3869 C C . ALA B 1 68 ? -9.547 3.01 -9.047 1 97.75 68 ALA B C 1
ATOM 3871 O O . ALA B 1 68 ? -10.461 3.684 -9.516 1 97.75 68 ALA B O 1
ATOM 3872 N N . GLU B 1 69 ? -8.797 3.484 -8.086 1 97.56 69 GLU B N 1
ATOM 3873 C CA . GLU B 1 69 ? -9.039 4.781 -7.457 1 97.56 69 GLU B CA 1
ATOM 3874 C C . GLU B 1 69 ? -8.93 5.914 -8.469 1 97.56 69 GLU B C 1
ATOM 3876 O O . GLU B 1 69 ? -9.664 6.906 -8.383 1 97.56 69 GLU B O 1
ATOM 3881 N N . LEU B 1 70 ? -8.047 5.707 -9.453 1 97.19 70 LEU B N 1
ATOM 3882 C CA . LEU B 1 70 ? -7.793 6.793 -10.391 1 97.19 70 LEU B CA 1
ATOM 3883 C C . LEU B 1 70 ? -8.406 6.488 -11.75 1 97.19 70 LEU B C 1
ATOM 3885 O O . LEU B 1 70 ? -8.188 7.227 -12.719 1 97.19 70 LEU B O 1
ATOM 3889 N N . GLY B 1 71 ? -9.094 5.395 -11.859 1 96.94 71 GLY B N 1
ATOM 3890 C CA . GLY B 1 71 ? -9.781 5.027 -13.086 1 96.94 71 GLY B CA 1
ATOM 3891 C C . GLY B 1 71 ? -8.828 4.715 -14.227 1 96.94 71 GLY B C 1
ATOM 3892 O O . GLY B 1 71 ? -9.086 5.086 -15.375 1 96.94 71 GLY B O 1
ATOM 3893 N N . MET B 1 72 ? -7.688 4.125 -13.945 1 97.31 72 MET B N 1
ATOM 3894 C CA . MET B 1 72 ? -6.707 3.793 -14.977 1 97.31 72 MET B CA 1
ATOM 3895 C C . MET B 1 72 ? -6.969 2.404 -15.547 1 97.31 72 MET B C 1
ATOM 3897 O O . MET B 1 72 ? -6.867 1.405 -14.828 1 97.31 72 MET B O 1
ATOM 3901 N N . PRO B 1 73 ? -7.227 2.279 -16.812 1 98.12 73 PRO B N 1
ATOM 3902 C CA . PRO B 1 73 ? -7.465 0.965 -17.422 1 98.12 73 PRO B CA 1
ATOM 3903 C C . PRO B 1 73 ? -6.203 0.109 -17.484 1 98.12 73 PRO B C 1
ATOM 3905 O O . PRO B 1 73 ? -5.098 0.642 -17.625 1 98.12 73 PRO B O 1
ATOM 3908 N N . MET B 1 74 ? -6.395 -1.186 -17.453 1 98.5 74 MET B N 1
ATOM 3909 C CA . MET B 1 74 ? -5.312 -2.16 -17.578 1 98.5 74 MET B CA 1
ATOM 3910 C C . MET B 1 74 ? -4.754 -2.166 -19 1 98.5 74 MET B C 1
ATOM 3912 O O . MET B 1 74 ? -5.508 -2.107 -19.969 1 98.5 74 MET B O 1
ATOM 3916 N N . ALA B 1 75 ? -3.461 -2.17 -19.109 1 98.44 75 ALA B N 1
ATOM 3917 C CA . ALA B 1 75 ? -2.789 -2.381 -20.391 1 98.44 75 ALA B CA 1
ATOM 3918 C C . ALA B 1 75 ? -2.1 -3.742 -20.438 1 98.44 75 ALA B C 1
ATOM 3920 O O . ALA B 1 75 ? -1.781 -4.316 -19.391 1 98.44 75 ALA B O 1
ATOM 3921 N N . PRO B 1 76 ? -1.868 -4.301 -21.609 1 98.5 76 PRO B N 1
ATOM 3922 C CA . PRO B 1 76 ? -1.348 -5.664 -21.734 1 98.5 76 PRO B CA 1
ATOM 3923 C C . PRO B 1 76 ? 0.095 -5.789 -21.25 1 98.5 76 PRO B C 1
ATOM 3925 O O . PRO B 1 76 ? 0.573 -6.898 -21 1 98.5 76 PRO B O 1
ATOM 3928 N N . ASP B 1 77 ? 0.824 -4.68 -21.109 1 98.06 77 ASP B N 1
ATOM 3929 C CA . ASP B 1 77 ? 2.25 -4.77 -20.812 1 98.06 77 ASP B CA 1
ATOM 3930 C C . ASP B 1 77 ? 2.533 -4.391 -19.359 1 98.06 77 ASP B C 1
ATOM 3932 O O . ASP B 1 77 ? 3.674 -4.086 -19 1 98.06 77 ASP B O 1
ATOM 3936 N N . GLN B 1 78 ? 1.538 -4.43 -18.547 1 98.31 78 GLN B N 1
ATOM 3937 C CA . GLN B 1 78 ? 1.685 -4.035 -17.156 1 98.31 78 GLN B CA 1
ATOM 3938 C C . GLN B 1 78 ? 2.459 -5.082 -16.359 1 98.31 78 GLN B C 1
ATOM 3940 O O . GLN B 1 78 ? 2.65 -6.207 -16.828 1 98.31 78 GLN B O 1
ATOM 3945 N N . ILE B 1 79 ? 3.049 -4.66 -15.234 1 98.81 79 ILE B N 1
ATOM 3946 C CA . ILE B 1 79 ? 3.881 -5.496 -14.375 1 98.81 79 ILE B CA 1
ATOM 3947 C C . ILE B 1 79 ? 3.074 -5.949 -13.156 1 98.81 79 ILE B C 1
ATOM 3949 O O . ILE B 1 79 ? 2.355 -5.152 -12.547 1 98.81 79 ILE B O 1
ATOM 3953 N N . PHE B 1 80 ? 3.172 -7.262 -12.836 1 98.88 80 PHE B N 1
ATOM 3954 C CA . PHE B 1 80 ? 2.447 -7.91 -11.75 1 98.88 80 PHE B CA 1
ATOM 3955 C C . PHE B 1 80 ? 3.4 -8.68 -10.844 1 98.88 80 PHE B C 1
ATOM 3957 O O . PHE B 1 80 ? 4.477 -9.102 -11.281 1 98.88 80 PHE B O 1
ATOM 3964 N N . ARG B 1 81 ? 2.984 -8.828 -9.578 1 98.75 81 ARG B N 1
ATOM 3965 C CA . ARG B 1 81 ? 3.57 -9.938 -8.828 1 98.75 81 ARG B CA 1
ATOM 3966 C C . ARG B 1 81 ? 3.105 -11.281 -9.375 1 98.75 81 ARG B C 1
ATOM 3968 O O . ARG B 1 81 ? 1.916 -11.477 -9.633 1 98.75 81 ARG B O 1
ATOM 3975 N N . ILE B 1 82 ? 4.012 -12.156 -9.508 1 98.94 82 ILE B N 1
ATOM 3976 C CA . ILE B 1 82 ? 3.619 -13.406 -10.148 1 98.94 82 ILE B CA 1
ATOM 3977 C C . ILE B 1 82 ? 3.578 -14.531 -9.117 1 98.94 82 ILE B C 1
ATOM 3979 O O . ILE B 1 82 ? 3.256 -15.672 -9.445 1 98.94 82 ILE B O 1
ATOM 3983 N N . ALA B 1 83 ? 3.912 -14.219 -7.906 1 98.5 83 ALA B N 1
ATOM 3984 C CA . ALA B 1 83 ? 3.764 -15.133 -6.773 1 98.5 83 ALA B CA 1
ATOM 3985 C C . ALA B 1 83 ? 4.473 -16.453 -7.043 1 98.5 83 ALA B C 1
ATOM 3987 O O . ALA B 1 83 ? 5.66 -16.484 -7.367 1 98.5 83 ALA B O 1
ATOM 3988 N N . SER B 1 84 ? 3.838 -17.516 -6.891 1 98.69 84 SER B N 1
ATOM 3989 C CA . SER B 1 84 ? 4.434 -18.859 -6.867 1 98.69 84 SER B CA 1
ATOM 3990 C C . SER B 1 84 ? 4.988 -19.234 -8.234 1 98.69 84 SER B C 1
ATOM 3992 O O . SER B 1 84 ? 5.734 -20.203 -8.359 1 98.69 84 SER B O 1
ATOM 3994 N N . ILE B 1 85 ? 4.676 -18.562 -9.266 1 98.94 85 ILE B N 1
ATOM 3995 C CA . ILE B 1 85 ? 5.375 -18.812 -10.516 1 98.94 85 ILE B CA 1
ATOM 3996 C C . ILE B 1 85 ? 6.879 -18.656 -10.312 1 98.94 85 ILE B C 1
ATOM 3998 O O . ILE B 1 85 ? 7.684 -19.234 -11.039 1 98.94 85 ILE B O 1
ATOM 4002 N N . THR B 1 86 ? 7.266 -17.875 -9.305 1 98.94 86 THR B N 1
ATOM 4003 C CA . THR B 1 86 ? 8.648 -17.719 -8.875 1 98.94 86 THR B CA 1
ATOM 4004 C C . THR B 1 86 ? 9.328 -19.062 -8.711 1 98.94 86 THR B C 1
ATOM 4006 O O . THR B 1 86 ? 10.5 -19.234 -9.039 1 98.94 86 THR B O 1
ATOM 4009 N N . LYS B 1 87 ? 8.625 -20.047 -8.289 1 98.88 87 LYS B N 1
ATOM 4010 C CA . LYS B 1 87 ? 9.18 -21.359 -8.016 1 98.88 87 LYS B CA 1
ATOM 4011 C C . LYS B 1 87 ? 9.742 -22 -9.281 1 98.88 87 LYS B C 1
ATOM 4013 O O . LYS B 1 87 ? 10.734 -22.734 -9.227 1 98.88 87 LYS B O 1
ATOM 4018 N N . SER B 1 88 ? 9.141 -21.703 -10.406 1 98.88 88 SER B N 1
ATOM 4019 C CA . SER B 1 88 ? 9.656 -22.266 -11.648 1 98.88 88 SER B CA 1
ATOM 4020 C C . SER B 1 88 ? 11.055 -21.734 -11.945 1 98.88 88 SER B C 1
ATOM 4022 O O . SER B 1 88 ? 11.898 -22.469 -12.477 1 98.88 88 SER B O 1
ATOM 4024 N N . PHE B 1 89 ? 11.344 -20.5 -11.609 1 98.94 89 PHE B N 1
ATOM 4025 C CA . PHE B 1 89 ? 12.664 -19.922 -11.805 1 98.94 89 PHE B CA 1
ATOM 4026 C C . PHE B 1 89 ? 13.68 -20.531 -10.852 1 98.94 89 PHE B C 1
ATOM 4028 O O . PHE B 1 89 ? 14.773 -20.922 -11.273 1 98.94 89 PHE B O 1
ATOM 4035 N N . THR B 1 90 ? 13.289 -20.609 -9.594 1 98.94 90 THR B N 1
ATOM 4036 C CA . THR B 1 90 ? 14.172 -21.219 -8.602 1 98.94 90 THR B CA 1
ATOM 4037 C C . THR B 1 90 ? 14.492 -22.672 -8.984 1 98.94 90 THR B C 1
ATOM 4039 O O . THR B 1 90 ? 15.656 -23.078 -8.938 1 98.94 90 THR B O 1
ATOM 4042 N N . ALA B 1 91 ? 13.508 -23.391 -9.414 1 98.94 91 ALA B N 1
ATOM 4043 C CA . ALA B 1 91 ? 13.68 -24.797 -9.805 1 98.94 91 ALA B CA 1
ATOM 4044 C C . ALA B 1 91 ? 14.586 -24.906 -11.023 1 98.94 91 ALA B C 1
ATOM 4046 O O . ALA B 1 91 ? 15.492 -25.75 -11.047 1 98.94 91 ALA B O 1
ATOM 4047 N N . ALA B 1 92 ? 14.336 -24.078 -11.969 1 98.88 92 ALA B N 1
ATOM 4048 C CA . ALA B 1 92 ? 15.125 -24.125 -13.195 1 98.88 92 ALA B CA 1
ATOM 4049 C C . ALA B 1 92 ? 16.594 -23.859 -12.914 1 98.88 92 ALA B C 1
ATOM 4051 O O . ALA B 1 92 ? 17.469 -24.5 -13.5 1 98.88 92 ALA B O 1
ATOM 4052 N N . LEU B 1 93 ? 16.828 -22.891 -12.047 1 98.88 93 LEU B N 1
ATOM 4053 C CA . LEU B 1 93 ? 18.219 -22.594 -11.75 1 98.88 93 LEU B CA 1
ATOM 4054 C C . LEU B 1 93 ? 18.891 -23.766 -11.047 1 98.88 93 LEU B C 1
ATOM 4056 O O . LEU B 1 93 ? 20.047 -24.078 -11.32 1 98.88 93 LEU B O 1
ATOM 4060 N N . ILE B 1 94 ? 18.203 -24.484 -10.164 1 98.94 94 ILE B N 1
ATOM 4061 C CA . ILE B 1 94 ? 18.75 -25.656 -9.508 1 98.94 94 ILE B CA 1
ATOM 4062 C C . ILE B 1 94 ? 19.047 -26.734 -10.539 1 98.94 94 ILE B C 1
ATOM 4064 O O . ILE B 1 94 ? 20.125 -27.344 -10.523 1 98.94 94 ILE B O 1
ATOM 4068 N N . VAL B 1 95 ? 18.141 -26.938 -11.453 1 98.88 95 VAL B N 1
ATOM 4069 C CA . VAL B 1 95 ? 18.328 -27.953 -12.484 1 98.88 95 VAL B CA 1
ATOM 4070 C C . VAL B 1 95 ? 19.484 -27.562 -13.398 1 98.88 95 VAL B C 1
ATOM 4072 O O . VAL B 1 95 ? 20.312 -28.406 -13.766 1 98.88 95 VAL B O 1
ATOM 4075 N N . GLN B 1 96 ? 19.531 -26.266 -13.742 1 98.75 96 GLN B N 1
ATOM 4076 C CA . GLN B 1 96 ? 20.641 -25.766 -14.539 1 98.75 96 GLN B CA 1
ATOM 4077 C C . GLN B 1 96 ? 21.984 -26 -13.828 1 98.75 96 GLN B C 1
ATOM 4079 O O . GLN B 1 96 ? 22.938 -26.438 -14.453 1 98.75 96 GLN B O 1
ATOM 4084 N N . MET B 1 97 ? 22.047 -25.75 -12.57 1 98.81 97 MET B N 1
ATOM 4085 C CA . MET B 1 97 ? 23.25 -25.953 -11.781 1 98.81 97 MET B CA 1
ATOM 4086 C C . MET B 1 97 ? 23.625 -27.422 -11.727 1 98.81 97 MET B C 1
ATOM 4088 O O . MET B 1 97 ? 24.812 -27.781 -11.719 1 98.81 97 MET B O 1
ATOM 4092 N N . ALA B 1 98 ? 22.656 -28.266 -11.688 1 98.81 98 ALA B N 1
ATOM 4093 C CA . ALA B 1 98 ? 22.906 -29.719 -11.688 1 98.81 98 ALA B CA 1
ATOM 4094 C C . ALA B 1 98 ? 23.547 -30.156 -13.008 1 98.81 98 ALA B C 1
ATOM 4096 O O . ALA B 1 98 ? 24.484 -30.953 -13.016 1 98.81 98 ALA B O 1
ATOM 4097 N N . GLU B 1 99 ? 23.047 -29.625 -14.062 1 98.44 99 GLU B N 1
ATOM 4098 C CA . GLU B 1 99 ? 23.594 -29.969 -15.375 1 98.44 99 GLU B CA 1
ATOM 4099 C C . GLU B 1 99 ? 25.031 -29.5 -15.516 1 98.44 99 GLU B C 1
ATOM 4101 O O . GLU B 1 99 ? 25.828 -30.094 -16.25 1 98.44 99 GLU B O 1
ATOM 4106 N N . ARG B 1 100 ? 25.375 -28.516 -14.781 1 97.81 100 ARG B N 1
ATOM 4107 C CA . ARG B 1 100 ? 26.719 -27.953 -14.82 1 97.81 100 ARG B CA 1
ATOM 4108 C C . ARG B 1 100 ? 27.609 -28.609 -13.766 1 97.81 100 ARG B C 1
ATOM 4110 O O . ARG B 1 100 ? 28.781 -28.234 -13.617 1 97.81 100 ARG B O 1
ATOM 4117 N N . GLY B 1 101 ? 27.078 -29.406 -13.008 1 98.31 101 GLY B N 1
ATOM 4118 C CA . GLY B 1 101 ? 27.828 -30.156 -12.008 1 98.31 101 GLY B CA 1
ATOM 4119 C C . GLY B 1 101 ? 28.047 -29.375 -10.727 1 98.31 101 GLY B C 1
ATOM 4120 O O . GLY B 1 101 ? 28.859 -29.75 -9.891 1 98.31 101 GLY B O 1
ATOM 4121 N N . GLU B 1 102 ? 27.312 -28.312 -10.523 1 98.56 102 GLU B N 1
ATOM 4122 C CA . GLU B 1 102 ? 27.453 -27.469 -9.336 1 98.56 102 GLU B CA 1
ATOM 4123 C C . GLU B 1 102 ? 26.719 -28.062 -8.148 1 98.56 102 GLU B C 1
ATOM 4125 O O . GLU B 1 102 ? 27.094 -27.828 -6.996 1 98.56 102 GLU B O 1
ATOM 4130 N N . VAL B 1 103 ? 25.594 -28.812 -8.453 1 98.75 103 VAL B N 1
ATOM 4131 C CA . VAL B 1 103 ? 24.844 -29.547 -7.441 1 98.75 103 VAL B CA 1
ATOM 4132 C C . VAL B 1 103 ? 24.422 -30.906 -7.996 1 98.75 103 VAL B C 1
ATOM 4134 O O . VAL B 1 103 ? 24.625 -31.188 -9.18 1 98.75 103 VAL B O 1
ATOM 4137 N N . ALA B 1 104 ? 23.953 -31.719 -7.113 1 98.69 104 ALA B N 1
ATOM 4138 C CA . ALA B 1 104 ? 23.344 -33 -7.492 1 98.69 104 ALA B CA 1
ATOM 4139 C C . ALA B 1 104 ? 21.922 -33.094 -6.961 1 98.69 104 ALA B C 1
ATOM 4141 O O . ALA B 1 104 ? 21.688 -32.938 -5.762 1 98.69 104 ALA B O 1
ATOM 4142 N N . LEU B 1 105 ? 21.031 -33.375 -7.82 1 98.62 105 LEU B N 1
ATOM 4143 C CA . LEU B 1 105 ? 19.609 -33.344 -7.461 1 98.62 105 LEU B CA 1
ATOM 4144 C C . LEU B 1 105 ? 19.297 -34.375 -6.395 1 98.62 105 LEU B C 1
ATOM 4146 O O . LEU B 1 105 ? 18.406 -34.188 -5.57 1 98.62 105 LEU B O 1
ATOM 4150 N N . ASP B 1 106 ? 20.062 -35.406 -6.41 1 98.19 106 ASP B N 1
ATOM 4151 C CA . ASP B 1 106 ? 19.766 -36.5 -5.484 1 98.19 106 ASP B CA 1
ATOM 4152 C C . ASP B 1 106 ? 20.688 -36.469 -4.27 1 98.19 106 ASP B C 1
ATOM 4154 O O . ASP B 1 106 ? 20.641 -37.344 -3.414 1 98.19 106 ASP B O 1
ATOM 4158 N N . ALA B 1 107 ? 21.484 -35.5 -4.18 1 98.06 107 ALA B N 1
ATOM 4159 C CA . ALA B 1 107 ? 22.328 -35.312 -2.992 1 98.06 107 ALA B CA 1
ATOM 4160 C C . ALA B 1 107 ? 21.516 -34.75 -1.836 1 98.06 107 ALA B C 1
ATOM 4162 O O . ALA B 1 107 ? 20.547 -34 -2.051 1 98.06 107 ALA B O 1
ATOM 4163 N N . PRO B 1 108 ? 21.969 -35.031 -0.613 1 98.12 108 PRO B N 1
ATOM 4164 C CA . PRO B 1 108 ? 21.328 -34.406 0.538 1 98.12 108 PRO B CA 1
ATOM 4165 C C . PRO B 1 108 ? 21.469 -32.906 0.533 1 98.12 108 PRO B C 1
ATOM 4167 O O . PRO B 1 108 ? 22.547 -32.375 0.227 1 98.12 108 PRO B O 1
ATOM 4170 N N . ALA B 1 109 ? 20.375 -32.219 0.828 1 98.38 109 ALA B N 1
ATOM 4171 C CA . ALA B 1 109 ? 20.422 -30.766 0.929 1 98.38 109 ALA B CA 1
ATOM 4172 C C . ALA B 1 109 ? 21.438 -30.312 1.971 1 98.38 109 ALA B C 1
ATOM 4174 O O . ALA B 1 109 ? 22.062 -29.266 1.817 1 98.38 109 ALA B O 1
ATOM 4175 N N . ALA B 1 110 ? 21.672 -31.109 2.994 1 97.75 110 ALA B N 1
ATOM 4176 C CA . ALA B 1 110 ? 22.594 -30.812 4.094 1 97.75 110 ALA B CA 1
ATOM 4177 C C . ALA B 1 110 ? 24.016 -30.672 3.596 1 97.75 110 ALA B C 1
ATOM 4179 O O . ALA B 1 110 ? 24.844 -30.016 4.234 1 97.75 110 ALA B O 1
ATOM 4180 N N . ARG B 1 111 ? 24.281 -31.281 2.537 1 97.94 111 ARG B N 1
ATOM 4181 C CA . ARG B 1 111 ? 25.594 -31.156 1.923 1 97.94 111 ARG B CA 1
ATOM 4182 C C . ARG B 1 111 ? 25.922 -29.703 1.604 1 97.94 111 ARG B C 1
ATOM 4184 O O . ARG B 1 111 ? 27.062 -29.266 1.704 1 97.94 111 ARG B O 1
ATOM 4191 N N . TYR B 1 112 ? 24.938 -28.984 1.278 1 98.38 112 TYR B N 1
ATOM 4192 C CA . TYR B 1 112 ? 25.125 -27.609 0.829 1 98.38 112 TYR B CA 1
ATOM 4193 C C . TYR B 1 112 ? 24.828 -26.625 1.953 1 98.38 112 TYR B C 1
ATOM 4195 O O . TYR B 1 112 ? 25.219 -25.453 1.886 1 98.38 112 TYR B O 1
ATOM 4203 N N . LEU B 1 113 ? 24.109 -27.078 2.914 1 98.31 113 LEU B N 1
ATOM 4204 C CA . LEU B 1 113 ? 23.75 -26.234 4.055 1 98.31 113 LEU B CA 1
ATOM 4205 C C . LEU B 1 113 ? 24.156 -26.906 5.367 1 98.31 113 LEU B C 1
ATOM 4207 O O . LEU B 1 113 ? 23.312 -27.141 6.238 1 98.31 113 LEU B O 1
ATOM 4211 N N . PRO B 1 114 ? 25.359 -27.141 5.566 1 96.88 114 PRO B N 1
ATOM 4212 C CA . PRO B 1 114 ? 25.797 -27.922 6.711 1 96.88 114 PRO B CA 1
ATOM 4213 C C . PRO B 1 114 ? 25.547 -27.234 8.047 1 96.88 114 PRO B C 1
ATOM 4215 O O . PRO B 1 114 ? 25.531 -27.891 9.094 1 96.88 114 PRO B O 1
ATOM 4218 N N . GLU B 1 115 ? 25.375 -25.953 8.016 1 96.75 115 GLU B N 1
ATOM 4219 C CA . GLU B 1 115 ? 25.172 -25.203 9.25 1 96.75 115 GLU B CA 1
ATOM 4220 C C . GLU B 1 115 ? 23.75 -25.391 9.781 1 96.75 115 GLU B C 1
ATOM 4222 O O . GLU B 1 115 ? 23.469 -25.031 10.93 1 96.75 115 GLU B O 1
ATOM 4227 N N . LEU B 1 116 ? 22.875 -25.906 8.984 1 97.25 116 LEU B N 1
ATOM 4228 C CA . LEU B 1 116 ? 21.484 -26.109 9.383 1 97.25 116 LEU B CA 1
ATOM 4229 C C . LEU B 1 116 ? 21.25 -27.547 9.828 1 97.25 116 LEU B C 1
ATOM 4231 O O . LEU B 1 116 ? 21.812 -28.484 9.25 1 97.25 116 LEU B O 1
ATOM 4235 N N . PRO B 1 117 ? 20.391 -27.734 10.781 1 96.31 117 PRO B N 1
ATOM 4236 C CA . PRO B 1 117 ? 20.062 -29.094 11.219 1 96.31 117 PRO B CA 1
ATOM 4237 C C . PRO B 1 117 ? 19.031 -29.766 10.32 1 96.31 117 PRO B C 1
ATOM 4239 O O . PRO B 1 117 ? 17.953 -30.156 10.789 1 96.31 117 PRO B O 1
ATOM 4242 N N . LEU B 1 118 ? 19.391 -30 9.102 1 96.5 118 LEU B N 1
ATOM 4243 C CA . LEU B 1 118 ? 18.469 -30.625 8.148 1 96.5 118 LEU B CA 1
ATOM 4244 C C . LEU B 1 118 ? 18.578 -32.156 8.211 1 96.5 118 LEU B C 1
ATOM 4246 O O . LEU B 1 118 ? 19.656 -32.688 8.414 1 96.5 118 LEU B O 1
ATOM 4250 N N . ASP B 1 119 ? 17.453 -32.781 8.094 1 95.62 119 ASP B N 1
ATOM 4251 C CA . ASP B 1 119 ? 17.453 -34.25 7.926 1 95.62 119 ASP B CA 1
ATOM 4252 C C . ASP B 1 119 ? 18.312 -34.656 6.734 1 95.62 119 ASP B C 1
ATOM 4254 O O . ASP B 1 119 ? 18.094 -34.188 5.609 1 95.62 119 ASP B O 1
ATOM 4258 N N . PRO B 1 120 ? 19.25 -35.531 6.977 1 95.44 120 PRO B N 1
ATOM 4259 C CA . PRO B 1 120 ? 20.188 -35.875 5.902 1 95.44 120 PRO B CA 1
ATOM 4260 C C . PRO B 1 120 ? 19.5 -36.656 4.766 1 95.44 120 PRO B C 1
ATOM 4262 O O . PRO B 1 120 ? 20.094 -36.781 3.689 1 95.44 120 PRO B O 1
ATOM 4265 N N . ARG B 1 121 ? 18.422 -37.125 5.02 1 95.25 121 ARG B N 1
ATOM 4266 C CA . ARG B 1 121 ? 17.734 -37.906 3.998 1 95.25 121 ARG B CA 1
ATOM 4267 C C . ARG B 1 121 ? 17.125 -36.969 2.941 1 95.25 121 ARG B C 1
ATOM 4269 O O . ARG B 1 121 ? 16.781 -37.438 1.846 1 95.25 121 ARG B O 1
ATOM 4276 N N . ILE B 1 122 ? 16.859 -35.656 3.131 1 97.81 122 ILE B N 1
ATOM 4277 C CA . ILE B 1 122 ? 16.203 -34.719 2.244 1 97.81 122 ILE B CA 1
ATOM 4278 C C . ILE B 1 122 ? 17.125 -34.375 1.077 1 97.81 122 ILE B C 1
ATOM 4280 O O . ILE B 1 122 ? 18.25 -33.875 1.28 1 97.81 122 ILE B O 1
ATOM 4284 N N . THR B 1 123 ? 16.625 -34.594 -0.127 1 98.44 123 THR B N 1
ATOM 4285 C CA . THR B 1 123 ? 17.406 -34.281 -1.312 1 98.44 123 THR B CA 1
ATOM 4286 C C . THR B 1 123 ? 16.891 -33 -1.977 1 98.44 123 THR B C 1
ATOM 4288 O O . THR B 1 123 ? 15.805 -32.531 -1.652 1 98.44 123 THR B O 1
ATOM 4291 N N . LEU B 1 124 ? 17.688 -32.469 -2.861 1 98.75 124 LEU B N 1
ATOM 4292 C CA . LEU B 1 124 ? 17.25 -31.312 -3.629 1 98.75 124 LEU B CA 1
ATOM 4293 C C . LEU B 1 124 ? 16.047 -31.656 -4.492 1 98.75 124 LEU B C 1
ATOM 4295 O O . LEU B 1 124 ? 15.117 -30.844 -4.621 1 98.75 124 LEU B O 1
ATOM 4299 N N . ARG B 1 125 ? 16.062 -32.875 -5.094 1 98.5 125 ARG B N 1
ATOM 4300 C CA . ARG B 1 125 ? 14.953 -33.312 -5.914 1 98.5 125 ARG B CA 1
ATOM 4301 C C . ARG B 1 125 ? 13.656 -33.344 -5.113 1 98.5 125 ARG B C 1
ATOM 4303 O O . ARG B 1 125 ? 12.602 -32.938 -5.617 1 98.5 125 ARG B O 1
ATOM 4310 N N . GLN B 1 126 ? 13.766 -33.75 -3.918 1 98.06 126 GLN B N 1
ATOM 4311 C CA . GLN B 1 126 ? 12.586 -33.844 -3.07 1 98.06 126 GLN B CA 1
ATOM 4312 C C . GLN B 1 126 ? 12.078 -32.469 -2.674 1 98.06 126 GLN B C 1
ATOM 4314 O O . GLN B 1 126 ? 10.875 -32.25 -2.535 1 98.06 126 GLN B O 1
ATOM 4319 N N . LEU B 1 127 ? 12.977 -31.5 -2.416 1 98.38 127 LEU B N 1
ATOM 4320 C CA . LEU B 1 127 ? 12.57 -30.125 -2.178 1 98.38 127 LEU B CA 1
ATOM 4321 C C . LEU B 1 127 ? 11.875 -29.547 -3.404 1 98.38 127 LEU B C 1
ATOM 4323 O O . LEU B 1 127 ? 10.82 -28.906 -3.287 1 98.38 127 LEU B O 1
ATOM 4327 N N . LEU B 1 128 ? 12.398 -29.812 -4.566 1 98.75 128 LEU B N 1
ATOM 4328 C CA . LEU B 1 128 ? 11.867 -29.297 -5.824 1 98.75 128 LEU B CA 1
ATOM 4329 C C . LEU B 1 128 ? 10.461 -29.828 -6.078 1 98.75 128 LEU B C 1
ATOM 4331 O O . LEU B 1 128 ? 9.617 -29.125 -6.637 1 98.75 128 LEU B O 1
ATOM 4335 N N . SER B 1 129 ? 10.203 -31.062 -5.664 1 98.06 129 SER B N 1
ATOM 4336 C CA . SER B 1 129 ? 8.969 -31.75 -6.02 1 98.06 129 SER B CA 1
ATOM 4337 C C . SER B 1 129 ? 7.973 -31.734 -4.867 1 98.06 129 SER B C 1
ATOM 4339 O O . SER B 1 129 ? 6.953 -32.438 -4.914 1 98.06 129 SER B O 1
ATOM 4341 N N . HIS B 1 130 ? 8.289 -31.062 -3.799 1 96.94 130 HIS B N 1
ATOM 4342 C CA . HIS B 1 130 ? 7.438 -30.953 -2.621 1 96.94 130 HIS B CA 1
ATOM 4343 C C . HIS B 1 130 ? 7.227 -32.312 -1.966 1 96.94 130 HIS B C 1
ATOM 4345 O O . HIS B 1 130 ? 6.121 -32.625 -1.511 1 96.94 130 HIS B O 1
ATOM 4351 N N . THR B 1 131 ? 8.289 -33.125 -1.964 1 96.19 131 THR B N 1
ATOM 4352 C CA . THR B 1 131 ? 8.164 -34.438 -1.367 1 96.19 131 THR B CA 1
ATOM 4353 C C . THR B 1 131 ? 9.133 -34.594 -0.197 1 96.19 131 THR B C 1
ATOM 4355 O O . THR B 1 131 ? 9.336 -35.719 0.305 1 96.19 131 THR B O 1
ATOM 4358 N N . ALA B 1 132 ? 9.68 -33.531 0.269 1 96.62 132 ALA B N 1
ATOM 4359 C CA . ALA B 1 132 ? 10.727 -33.594 1.288 1 96.62 132 ALA B CA 1
ATOM 4360 C C . ALA B 1 132 ? 10.117 -33.719 2.686 1 96.62 132 ALA B C 1
ATOM 4362 O O . ALA B 1 132 ? 10.82 -34.062 3.643 1 96.62 132 ALA B O 1
ATOM 4363 N N . GLY B 1 133 ? 8.844 -33.375 2.756 1 94.81 133 GLY B N 1
ATOM 4364 C CA . GLY B 1 133 ? 8.195 -33.469 4.059 1 94.81 133 GLY B CA 1
ATOM 4365 C C . GLY B 1 133 ? 8.375 -32.188 4.887 1 94.81 133 GLY B C 1
ATOM 4366 O O . GLY B 1 133 ? 8.008 -32.156 6.062 1 94.81 133 GLY B O 1
ATOM 4367 N N . ILE B 1 134 ? 8.883 -31.188 4.301 1 93.62 134 ILE B N 1
ATOM 4368 C CA . ILE B 1 134 ? 9.117 -29.922 4.992 1 93.62 134 ILE B CA 1
ATOM 4369 C C . ILE B 1 134 ? 7.781 -29.234 5.281 1 93.62 134 ILE B C 1
ATOM 4371 O O . ILE B 1 134 ? 6.984 -29.016 4.367 1 93.62 134 ILE B O 1
ATOM 4375 N N . ALA B 1 135 ? 7.566 -28.875 6.527 1 87.56 135 ALA B N 1
ATOM 4376 C CA . ALA B 1 135 ? 6.332 -28.203 6.93 1 87.56 135 ALA B CA 1
ATOM 4377 C C . ALA B 1 135 ? 6.285 -26.781 6.395 1 87.56 135 ALA B C 1
ATOM 4379 O O . ALA B 1 135 ? 7.312 -26.094 6.324 1 87.56 135 ALA B O 1
ATOM 4380 N N . GLU B 1 136 ? 5.078 -26.453 5.973 1 84.69 136 GLU B N 1
ATOM 4381 C CA . GLU B 1 136 ? 4.895 -25.062 5.562 1 84.69 136 GLU B CA 1
ATOM 4382 C C . GLU B 1 136 ? 5.031 -24.125 6.75 1 84.69 136 GLU B C 1
ATOM 4384 O O . GLU B 1 136 ? 4.637 -24.453 7.867 1 84.69 136 GLU B O 1
ATOM 4389 N N . ASN B 1 137 ? 5.945 -23.125 6.629 1 64.19 137 ASN B N 1
ATOM 4390 C CA . ASN B 1 137 ? 6.102 -22.141 7.691 1 64.19 137 ASN B CA 1
ATOM 4391 C C . ASN B 1 137 ? 4.766 -21.531 8.094 1 64.19 137 ASN B C 1
ATOM 4393 O O . ASN B 1 137 ? 4.066 -20.953 7.258 1 64.19 137 ASN B O 1
ATOM 4397 N N . ASP B 1 138 ? 4.059 -22.297 8.883 1 53.22 138 ASP B N 1
ATOM 4398 C CA . ASP B 1 138 ? 2.855 -21.688 9.453 1 53.22 138 ASP B CA 1
ATOM 4399 C C . ASP B 1 138 ? 3.053 -20.203 9.688 1 53.22 138 ASP B C 1
ATOM 4401 O O . ASP B 1 138 ? 4.188 -19.719 9.711 1 53.22 138 ASP B O 1
ATOM 4405 N N . ALA B 1 139 ? 1.901 -19.406 9.977 1 46.47 139 ALA B N 1
ATOM 4406 C CA . ALA B 1 139 ? 1.589 -18 10.156 1 46.47 139 ALA B CA 1
ATOM 4407 C C . ALA B 1 139 ? 2.58 -17.328 11.102 1 46.47 139 ALA B C 1
ATOM 4409 O O . ALA B 1 139 ? 2.355 -17.281 12.32 1 46.47 139 ALA B O 1
ATOM 4410 N N . THR B 1 140 ? 3.834 -17.812 11.047 1 44.5 140 THR B N 1
ATOM 4411 C CA . THR B 1 140 ? 4.508 -16.844 11.906 1 44.5 140 THR B CA 1
ATOM 4412 C C . THR B 1 140 ? 3.934 -15.453 11.703 1 44.5 140 THR B C 1
ATOM 4414 O O . THR B 1 140 ? 3.787 -14.992 10.57 1 44.5 140 THR B O 1
ATOM 4417 N N . PRO B 1 141 ? 3.295 -15.109 12.719 1 44.28 141 PRO B N 1
ATOM 4418 C CA . PRO B 1 141 ? 2.828 -13.727 12.602 1 44.28 141 PRO B CA 1
ATOM 4419 C C . PRO B 1 141 ? 3.85 -12.82 11.914 1 44.28 141 PRO B C 1
ATOM 4421 O O . PRO B 1 141 ? 5.043 -12.898 12.211 1 44.28 141 PRO B O 1
ATOM 4424 N N . GLN B 1 142 ? 3.705 -12.609 10.68 1 49.03 142 GLN B N 1
ATOM 4425 C CA . GLN B 1 142 ? 4.496 -11.602 9.984 1 49.03 142 GLN B CA 1
ATOM 4426 C C . GLN B 1 142 ? 4.961 -10.508 10.945 1 49.03 142 GLN B C 1
ATOM 4428 O O . GLN B 1 142 ? 4.16 -9.977 11.719 1 49.03 142 GLN B O 1
ATOM 4433 N N . PRO B 1 143 ? 6.188 -10.531 11.336 1 44.62 143 PRO B N 1
ATOM 4434 C CA . PRO B 1 143 ? 6.492 -9.266 12 1 44.62 143 PRO B CA 1
ATOM 4435 C C . PRO B 1 143 ? 5.789 -8.07 11.359 1 44.62 143 PRO B C 1
ATOM 4437 O O . PRO B 1 143 ? 5.477 -8.102 10.164 1 44.62 143 PRO B O 1
ATOM 4440 N N . PRO B 1 144 ? 5.273 -7.262 12.156 1 43.56 144 PRO B N 1
ATOM 4441 C CA . PRO B 1 144 ? 4.715 -6.008 11.633 1 43.56 144 PRO B CA 1
ATOM 4442 C C . PRO B 1 144 ? 5.512 -5.453 10.453 1 43.56 144 PRO B C 1
ATOM 4444 O O . PRO B 1 144 ? 6.691 -5.773 10.297 1 43.56 144 PRO B O 1
ATOM 4447 N N . PHE B 1 145 ? 4.945 -4.98 9.367 1 48.19 145 PHE B N 1
ATOM 4448 C CA . PHE B 1 145 ? 5.562 -4.285 8.242 1 48.19 145 PHE B CA 1
ATOM 4449 C C . PHE B 1 145 ? 6.816 -3.543 8.688 1 48.19 145 PHE B C 1
ATOM 4451 O O . PHE B 1 145 ? 6.742 -2.391 9.117 1 48.19 145 PHE B O 1
ATOM 4458 N N . GLY B 1 146 ? 7.586 -4.133 9.555 1 52.25 146 GLY B N 1
ATOM 4459 C CA . GLY B 1 146 ? 8.758 -3.287 9.719 1 52.25 146 GLY B CA 1
ATOM 4460 C C . GLY B 1 146 ? 9.5 -3.045 8.414 1 52.25 146 GLY B C 1
ATOM 4461 O O . GLY B 1 146 ? 9.383 -3.822 7.469 1 52.25 146 GLY B O 1
ATOM 4462 N N . PRO B 1 147 ? 9.93 -1.834 8.109 1 58.25 147 PRO B N 1
ATOM 4463 C CA . PRO B 1 147 ? 10.602 -1.348 6.902 1 58.25 147 PRO B CA 1
ATOM 4464 C C . PRO B 1 147 ? 11.758 -2.248 6.469 1 58.25 147 PRO B C 1
ATOM 4466 O O . PRO B 1 147 ? 12.195 -2.178 5.32 1 58.25 147 PRO B O 1
ATOM 4469 N N . GLY B 1 148 ? 11.992 -3.344 7.238 1 72.69 148 GLY B N 1
ATOM 4470 C CA . GLY B 1 148 ? 13.211 -4.02 6.809 1 72.69 148 GLY B CA 1
ATOM 4471 C C . GLY B 1 148 ? 12.961 -5.395 6.227 1 72.69 148 GLY B C 1
ATOM 4472 O O . GLY B 1 148 ? 11.891 -5.98 6.445 1 72.69 148 GLY B O 1
ATOM 4473 N N . GLU B 1 149 ? 13.828 -5.867 5.375 1 86 149 GLU B N 1
ATOM 4474 C CA . GLU B 1 149 ? 13.789 -7.207 4.793 1 86 149 GLU B CA 1
ATOM 4475 C C . GLU B 1 149 ? 14.188 -8.266 5.82 1 86 149 GLU B C 1
ATOM 4477 O O . GLU B 1 149 ? 15.078 -8.039 6.641 1 86 149 GLU B O 1
ATOM 4482 N N . VAL B 1 150 ? 13.492 -9.398 5.773 1 87.69 150 VAL B N 1
ATOM 4483 C CA . VAL B 1 150 ? 13.883 -10.555 6.566 1 87.69 150 VAL B CA 1
ATOM 4484 C C . VAL B 1 150 ? 14.914 -11.383 5.797 1 87.69 150 VAL B C 1
ATOM 4486 O O . VAL B 1 150 ? 14.625 -11.883 4.707 1 87.69 150 VAL B O 1
ATOM 4489 N N . PRO B 1 151 ? 16.031 -11.508 6.367 1 91.75 151 PRO B N 1
ATOM 4490 C CA . PRO B 1 151 ? 17.062 -12.258 5.652 1 91.75 151 PRO B CA 1
ATOM 4491 C C . PRO B 1 151 ? 16.703 -13.727 5.441 1 91.75 151 PRO B C 1
ATOM 4493 O O . PRO B 1 151 ? 16.141 -14.359 6.34 1 91.75 151 PRO B O 1
ATOM 4496 N N . LEU B 1 152 ? 17.031 -14.258 4.324 1 94.81 152 LEU B N 1
ATOM 4497 C CA . LEU B 1 152 ? 16.734 -15.648 3.994 1 94.81 152 LEU B CA 1
ATOM 4498 C C . LEU B 1 152 ? 17.391 -16.594 5 1 94.81 152 LEU B C 1
ATOM 4500 O O . LEU B 1 152 ? 16.797 -17.594 5.398 1 94.81 152 LEU B O 1
ATOM 4504 N N . ALA B 1 153 ? 18.578 -16.266 5.441 1 95.12 153 ALA B N 1
ATOM 4505 C CA . ALA B 1 153 ? 19.328 -17.094 6.383 1 95.12 153 ALA B CA 1
ATOM 4506 C C . ALA B 1 153 ? 18.531 -17.297 7.672 1 95.12 153 ALA B C 1
ATOM 4508 O O . ALA B 1 153 ? 18.531 -18.391 8.242 1 95.12 153 ALA B O 1
ATOM 4509 N N . GLN B 1 154 ? 17.906 -16.234 8.117 1 92.38 154 GLN B N 1
ATOM 4510 C CA . GLN B 1 154 ? 17.109 -16.312 9.328 1 92.38 154 GLN B CA 1
ATOM 4511 C C . GLN B 1 154 ? 15.883 -17.219 9.117 1 92.38 154 GLN B C 1
ATOM 4513 O O . GLN B 1 154 ? 15.523 -18 10 1 92.38 154 GLN B O 1
ATOM 4518 N N . GLN B 1 155 ? 15.312 -17.109 8.016 1 92.94 155 GLN B N 1
ATOM 4519 C CA . GLN B 1 155 ? 14.109 -17.875 7.715 1 92.94 155 GLN B CA 1
ATOM 4520 C C . GLN B 1 155 ? 14.414 -19.359 7.586 1 92.94 155 GLN B C 1
ATOM 4522 O O . GLN B 1 155 ? 13.695 -20.203 8.141 1 92.94 155 GLN B O 1
ATOM 4527 N N . VAL B 1 156 ? 15.469 -19.688 6.93 1 95.75 156 VAL B N 1
ATOM 4528 C CA . VAL B 1 156 ? 15.766 -21.094 6.707 1 95.75 156 VAL B CA 1
ATOM 4529 C C . VAL B 1 156 ? 16.25 -21.734 8.008 1 95.75 156 VAL B C 1
ATOM 4531 O O . VAL B 1 156 ? 16.062 -22.938 8.227 1 95.75 156 VAL B O 1
ATOM 4534 N N . ALA B 1 157 ? 16.844 -20.953 8.891 1 94.81 157 ALA B N 1
ATOM 4535 C CA . ALA B 1 157 ? 17.203 -21.484 10.203 1 94.81 157 ALA B CA 1
ATOM 4536 C C . ALA B 1 157 ? 15.969 -21.922 10.977 1 94.81 157 ALA B C 1
ATOM 4538 O O . ALA B 1 157 ? 15.969 -22.969 11.625 1 94.81 157 ALA B O 1
ATOM 4539 N N . ARG B 1 158 ? 14.945 -21.094 10.867 1 92.44 158 ARG B N 1
ATOM 4540 C CA . ARG B 1 158 ? 13.695 -21.422 11.539 1 92.44 158 ARG B CA 1
ATOM 4541 C C . ARG B 1 158 ? 13.047 -22.656 10.914 1 92.44 158 ARG B C 1
ATOM 4543 O O . ARG B 1 158 ? 12.5 -23.5 11.617 1 92.44 158 ARG B O 1
ATOM 4550 N N . ILE B 1 159 ? 13.094 -22.75 9.641 1 94 159 ILE B N 1
ATOM 4551 C CA . ILE B 1 159 ? 12.516 -23.875 8.906 1 94 159 ILE B CA 1
ATOM 4552 C C . ILE B 1 159 ? 13.234 -25.172 9.289 1 94 159 ILE B C 1
ATOM 4554 O O . ILE B 1 159 ? 12.594 -26.188 9.578 1 94 159 ILE B O 1
ATOM 4558 N N . ALA B 1 160 ? 14.531 -25.109 9.344 1 94.25 160 ALA B N 1
ATOM 4559 C CA . ALA B 1 160 ? 15.359 -26.297 9.586 1 94.25 160 ALA B CA 1
ATOM 4560 C C . ALA B 1 160 ? 15.18 -26.797 11.016 1 94.25 160 ALA B C 1
ATOM 4562 O O . ALA B 1 160 ? 15.406 -27.984 11.297 1 94.25 160 ALA B O 1
ATOM 4563 N N . ALA B 1 161 ? 14.766 -25.922 11.844 1 92.19 161 ALA B N 1
ATOM 4564 C CA . ALA B 1 161 ? 14.641 -26.266 13.258 1 92.19 161 ALA B CA 1
ATOM 4565 C C . ALA B 1 161 ? 13.32 -26.984 13.539 1 92.19 161 ALA B C 1
ATOM 4567 O O . ALA B 1 161 ? 13.148 -27.578 14.602 1 92.19 161 ALA B O 1
ATOM 4568 N N . ARG B 1 162 ? 12.453 -27.016 12.602 1 92.5 162 ARG B N 1
ATOM 4569 C CA . ARG B 1 162 ? 11.141 -27.625 12.789 1 92.5 162 ARG B CA 1
ATOM 4570 C C . ARG B 1 162 ? 11.172 -29.094 12.383 1 92.5 162 ARG B C 1
ATOM 4572 O O . ARG B 1 162 ? 11.883 -29.484 11.453 1 92.5 162 ARG B O 1
ATOM 4579 N N . PRO B 1 163 ? 10.312 -29.844 13.023 1 92.44 163 PRO B N 1
ATOM 4580 C CA . PRO B 1 163 ? 10.211 -31.234 12.609 1 92.44 163 PRO B CA 1
ATOM 4581 C C . PRO B 1 163 ? 9.562 -31.406 11.242 1 92.44 163 PRO B C 1
ATOM 4583 O O . PRO B 1 163 ? 8.75 -30.578 10.836 1 92.44 163 PRO B O 1
ATOM 4586 N N . LEU B 1 164 ? 9.922 -32.531 10.602 1 94.06 164 LEU B N 1
ATOM 4587 C CA . LEU B 1 164 ? 9.281 -32.844 9.336 1 94.06 164 LEU B CA 1
ATOM 4588 C C . LEU B 1 164 ? 7.824 -33.25 9.547 1 94.06 164 LEU B C 1
ATOM 4590 O O . LEU B 1 164 ? 7.477 -33.812 10.578 1 94.06 164 LEU B O 1
ATOM 4594 N N . ARG B 1 165 ? 7.035 -32.906 8.625 1 92.62 165 ARG B N 1
ATOM 4595 C CA . ARG B 1 165 ? 5.629 -33.281 8.664 1 92.62 165 ARG B CA 1
ATOM 4596 C C . ARG B 1 165 ? 5.441 -34.75 8.25 1 92.62 165 ARG B C 1
ATOM 4598 O O . ARG B 1 165 ? 4.48 -35.406 8.664 1 92.62 165 ARG B O 1
ATOM 4605 N N . SER B 1 166 ? 6.348 -35.219 7.391 1 93.88 166 SER B N 1
ATOM 4606 C CA . SER B 1 166 ? 6.332 -36.594 6.875 1 93.88 166 SER B CA 1
ATOM 4607 C C . SER B 1 166 ? 7.73 -37.031 6.453 1 93.88 166 SER B C 1
ATOM 4609 O O . SER B 1 166 ? 8.633 -36.219 6.309 1 93.88 166 SER B O 1
ATOM 4611 N N . ALA B 1 167 ? 7.812 -38.375 6.23 1 94.62 167 ALA B N 1
ATOM 4612 C CA . ALA B 1 167 ? 9.102 -38.906 5.77 1 94.62 167 ALA B CA 1
ATOM 4613 C C . ALA B 1 167 ? 9.398 -38.438 4.344 1 94.62 167 ALA B C 1
ATOM 4615 O O . ALA B 1 167 ? 8.508 -38.406 3.494 1 94.62 167 ALA B O 1
ATOM 4616 N N . PRO B 1 168 ? 10.641 -38.062 4.086 1 95.5 168 PRO B N 1
ATOM 4617 C CA . PRO B 1 168 ? 10.984 -37.625 2.725 1 95.5 168 PRO B CA 1
ATOM 4618 C C . PRO B 1 168 ? 10.625 -38.688 1.678 1 95.5 168 PRO B C 1
ATOM 4620 O O . PRO B 1 168 ? 10.93 -39.875 1.854 1 95.5 168 PRO B O 1
ATOM 4623 N N . GLY B 1 169 ? 9.898 -38.25 0.696 1 93.81 169 GLY B N 1
ATOM 4624 C CA . GLY B 1 169 ? 9.547 -39.125 -0.412 1 93.81 169 GLY B CA 1
ATOM 4625 C C . GLY B 1 169 ? 8.211 -39.812 -0.228 1 93.81 169 GLY B C 1
ATOM 4626 O O . GLY B 1 169 ? 7.684 -40.438 -1.164 1 93.81 169 GLY B O 1
ATOM 4627 N N . SER B 1 170 ? 7.543 -39.656 0.878 1 92.81 170 SER B N 1
ATOM 4628 C CA . SER B 1 170 ? 6.355 -40.438 1.19 1 92.81 170 SER B CA 1
ATOM 4629 C C . SER B 1 170 ? 5.094 -39.781 0.649 1 92.81 170 SER B C 1
ATOM 4631 O O . SER B 1 170 ? 4.09 -40.438 0.4 1 92.81 170 SER B O 1
ATOM 4633 N N . GLU B 1 171 ? 5.141 -38.531 0.516 1 92.44 171 GLU B N 1
ATOM 4634 C CA . GLU B 1 171 ? 3.971 -37.812 0.037 1 92.44 171 GLU B CA 1
ATOM 4635 C C . GLU B 1 171 ? 4.375 -36.5 -0.637 1 92.44 171 GLU B C 1
ATOM 4637 O O . GLU B 1 171 ? 5.488 -36 -0.438 1 92.44 171 GLU B O 1
ATOM 4642 N N . GLN B 1 172 ? 3.514 -36.125 -1.468 1 93.81 172 GLN B N 1
ATOM 4643 C CA . GLN B 1 172 ? 3.658 -34.781 -2.086 1 93.81 172 GLN B CA 1
ATOM 4644 C C . GLN B 1 172 ? 2.779 -33.75 -1.392 1 93.81 172 GLN B C 1
ATOM 4646 O O . GLN B 1 172 ? 1.552 -33.812 -1.489 1 93.81 172 GLN B O 1
ATOM 4651 N N . ARG B 1 173 ? 3.398 -32.844 -0.653 1 91.62 173 ARG B N 1
ATOM 4652 C CA . ARG B 1 173 ? 2.715 -31.75 0.028 1 91.62 173 ARG B CA 1
ATOM 4653 C C . ARG B 1 173 ? 3.412 -30.422 -0.235 1 91.62 173 ARG B C 1
ATOM 4655 O O . ARG B 1 173 ? 4.551 -30.219 0.186 1 91.62 173 ARG B O 1
ATOM 4662 N N . TYR B 1 174 ? 2.67 -29.641 -0.843 1 92.56 174 TYR B N 1
ATOM 4663 C CA . TYR B 1 174 ? 3.186 -28.344 -1.268 1 92.56 174 TYR B CA 1
ATOM 4664 C C . TYR B 1 174 ? 3.816 -27.594 -0.097 1 92.56 174 TYR B C 1
ATOM 4666 O O . TYR B 1 174 ? 3.215 -27.484 0.976 1 92.56 174 TYR B O 1
ATOM 4674 N N . SER B 1 175 ? 5.074 -27.078 -0.301 1 95.25 175 SER B N 1
ATOM 4675 C CA . SER B 1 175 ? 5.824 -26.422 0.765 1 95.25 175 SER B CA 1
ATOM 4676 C C . SER B 1 175 ? 6.633 -25.25 0.228 1 95.25 175 SER B C 1
ATOM 4678 O O . SER B 1 175 ? 7.66 -25.438 -0.422 1 95.25 175 SER B O 1
ATOM 4680 N N . ASN B 1 176 ? 6.219 -24.016 0.593 1 96.31 176 ASN B N 1
ATOM 4681 C CA . ASN B 1 176 ? 7.035 -22.859 0.285 1 96.31 176 ASN B CA 1
ATOM 4682 C C . ASN B 1 176 ? 8.375 -22.891 1.018 1 96.31 176 ASN B C 1
ATOM 4684 O O . ASN B 1 176 ? 9.391 -22.469 0.477 1 96.31 176 ASN B O 1
ATOM 4688 N N . SER B 1 177 ? 8.32 -23.438 2.178 1 96.19 177 SER B N 1
ATOM 4689 C CA . SER B 1 177 ? 9.523 -23.547 3.006 1 96.19 177 SER B CA 1
ATOM 4690 C C . SER B 1 177 ? 10.602 -24.359 2.309 1 96.19 177 SER B C 1
ATOM 4692 O O . SER B 1 177 ? 11.789 -24.047 2.416 1 96.19 177 SER B O 1
ATOM 4694 N N . GLY B 1 178 ? 10.195 -25.391 1.669 1 97.44 178 GLY B N 1
ATOM 4695 C CA . GLY B 1 178 ? 11.156 -26.172 0.907 1 97.44 178 GLY B CA 1
ATOM 4696 C C . GLY B 1 178 ? 11.875 -25.359 -0.158 1 97.44 178 GLY B C 1
ATOM 4697 O O . GLY B 1 178 ? 13.07 -25.547 -0.384 1 97.44 178 GLY B O 1
ATOM 4698 N N . TYR B 1 179 ? 11.188 -24.484 -0.77 1 98.19 179 TYR B N 1
ATOM 4699 C CA . TYR B 1 179 ? 11.781 -23.656 -1.813 1 98.19 179 TYR B CA 1
ATOM 4700 C C . TYR B 1 179 ? 12.68 -22.594 -1.213 1 98.19 179 TYR B C 1
ATOM 4702 O O . TYR B 1 179 ? 13.633 -22.141 -1.856 1 98.19 179 TYR B O 1
ATOM 4710 N N . MET B 1 180 ? 12.406 -22.203 0.029 1 97.81 180 MET B N 1
ATOM 4711 C CA . MET B 1 180 ? 13.336 -21.312 0.721 1 97.81 180 MET B CA 1
ATOM 4712 C C . MET B 1 180 ? 14.68 -22 0.941 1 97.81 180 MET B C 1
ATOM 4714 O O . MET B 1 180 ? 15.727 -21.359 0.817 1 97.81 180 MET B O 1
ATOM 4718 N N . LEU B 1 181 ? 14.609 -23.234 1.254 1 98.06 181 LEU B N 1
ATOM 4719 C CA . LEU B 1 181 ? 15.852 -23.984 1.412 1 98.06 181 LEU B CA 1
ATOM 4720 C C . LEU B 1 181 ? 16.609 -24.078 0.09 1 98.06 181 LEU B C 1
ATOM 4722 O O . LEU B 1 181 ? 17.828 -23.969 0.063 1 98.06 181 LEU B O 1
ATOM 4726 N N . LEU B 1 182 ? 15.844 -24.297 -1.02 1 98.81 182 LEU B N 1
ATOM 4727 C CA . LEU B 1 182 ? 16.469 -24.297 -2.338 1 98.81 182 LEU B CA 1
ATOM 4728 C C . LEU B 1 182 ? 17.141 -22.969 -2.625 1 98.81 182 LEU B C 1
ATOM 4730 O O . LEU B 1 182 ? 18.234 -22.922 -3.207 1 98.81 182 LEU B O 1
ATOM 4734 N N . GLY B 1 183 ? 16.453 -21.891 -2.215 1 98.75 183 GLY B N 1
ATOM 4735 C CA . GLY B 1 183 ? 17.062 -20.578 -2.348 1 98.75 183 GLY B CA 1
ATOM 4736 C C . GLY B 1 183 ? 18.375 -20.453 -1.592 1 98.75 183 GLY B C 1
ATOM 4737 O O . GLY B 1 183 ? 19.344 -19.891 -2.107 1 98.75 183 GLY B O 1
ATOM 4738 N N . ALA B 1 184 ? 18.406 -20.969 -0.398 1 98.62 184 ALA B N 1
ATOM 4739 C CA . ALA B 1 184 ? 19.625 -20.922 0.41 1 98.62 184 ALA B CA 1
ATOM 4740 C C . ALA B 1 184 ? 20.75 -21.719 -0.252 1 98.62 184 ALA B C 1
ATOM 4742 O O . ALA B 1 184 ? 21.922 -21.312 -0.21 1 98.62 184 ALA B O 1
ATOM 4743 N N . VAL B 1 185 ? 20.422 -22.828 -0.853 1 98.81 185 VAL B N 1
ATOM 4744 C CA . VAL B 1 185 ? 21.406 -23.641 -1.569 1 98.81 185 VAL B CA 1
ATOM 4745 C C . VAL B 1 185 ? 21.984 -22.828 -2.725 1 98.81 185 VAL B C 1
ATOM 4747 O O . VAL B 1 185 ? 23.203 -22.812 -2.926 1 98.81 185 VAL B O 1
ATOM 4750 N N . ILE B 1 186 ? 21.141 -22.156 -3.471 1 98.88 186 ILE B N 1
ATOM 4751 C CA . ILE B 1 186 ? 21.578 -21.328 -4.586 1 98.88 186 ILE B CA 1
ATOM 4752 C C . ILE B 1 186 ? 22.562 -20.266 -4.082 1 98.88 186 ILE B C 1
ATOM 4754 O O . ILE B 1 186 ? 23.625 -20.062 -4.672 1 98.88 186 ILE B O 1
ATOM 4758 N N . GLU B 1 187 ? 22.172 -19.609 -2.967 1 98.75 187 GLU B N 1
ATOM 4759 C CA . GLU B 1 187 ? 23.047 -18.578 -2.422 1 98.75 187 GLU B CA 1
ATOM 4760 C C . GLU B 1 187 ? 24.391 -19.156 -2.01 1 98.75 187 GLU B C 1
ATOM 4762 O O . GLU B 1 187 ? 25.438 -18.562 -2.301 1 98.75 187 GLU B O 1
ATOM 4767 N N . LYS B 1 188 ? 24.375 -20.281 -1.378 1 98.38 188 LYS B N 1
ATOM 4768 C CA . LYS B 1 188 ? 25.594 -20.906 -0.887 1 98.38 188 LYS B CA 1
ATOM 4769 C C . LYS B 1 188 ? 26.516 -21.312 -2.041 1 98.38 188 LYS B C 1
ATOM 4771 O O . LYS B 1 188 ? 27.719 -21.062 -1.993 1 98.38 188 LYS B O 1
ATOM 4776 N N . VAL B 1 189 ? 25.984 -21.891 -3.027 1 98.5 189 VAL B N 1
ATOM 4777 C CA . VAL B 1 189 ? 26.75 -22.484 -4.117 1 98.5 189 VAL B CA 1
ATOM 4778 C C . VAL B 1 189 ? 27.266 -21.375 -5.039 1 98.5 189 VAL B C 1
ATOM 4780 O O . VAL B 1 189 ? 28.391 -21.469 -5.543 1 98.5 189 VAL B O 1
ATOM 4783 N N . THR B 1 190 ? 26.5 -20.312 -5.238 1 98.19 190 THR B N 1
ATOM 4784 C CA . THR B 1 190 ? 26.891 -19.281 -6.191 1 98.19 190 THR B CA 1
ATOM 4785 C C . THR B 1 190 ? 27.688 -18.172 -5.508 1 98.19 190 THR B C 1
ATOM 4787 O O . THR B 1 190 ? 28.375 -17.406 -6.168 1 98.19 190 THR B O 1
ATOM 4790 N N . GLY B 1 191 ? 27.438 -17.969 -4.207 1 98 191 GLY B N 1
ATOM 4791 C CA . GLY B 1 191 ? 28.031 -16.859 -3.484 1 98 191 GLY B CA 1
ATOM 4792 C C . GLY B 1 191 ? 27.297 -15.547 -3.701 1 98 191 GLY B C 1
ATOM 4793 O O . GLY B 1 191 ? 27.781 -14.492 -3.285 1 98 191 GLY B O 1
ATOM 4794 N N . GLN B 1 192 ? 26.234 -15.625 -4.406 1 98 192 GLN B N 1
ATOM 4795 C CA . GLN B 1 192 ? 25.375 -14.477 -4.68 1 98 192 GLN B CA 1
ATOM 4796 C C . GLN B 1 192 ? 24.078 -14.562 -3.893 1 98 192 GLN B C 1
ATOM 4798 O O . GLN B 1 192 ? 23.656 -15.648 -3.479 1 98 192 GLN B O 1
ATOM 4803 N N . SER B 1 193 ? 23.469 -13.383 -3.633 1 98.06 193 SER B N 1
ATOM 4804 C CA . SER B 1 193 ? 22.094 -13.438 -3.18 1 98.06 193 SER B CA 1
ATOM 4805 C C . SER B 1 193 ? 21.203 -14.133 -4.207 1 98.06 193 SER B C 1
ATOM 4807 O O . SER B 1 193 ? 21.531 -14.188 -5.391 1 98.06 193 SER B O 1
ATOM 4809 N N . TRP B 1 194 ? 20.141 -14.68 -3.734 1 98.31 194 TRP B N 1
ATOM 4810 C CA . TRP B 1 194 ? 19.219 -15.398 -4.625 1 98.31 194 TRP B CA 1
ATOM 4811 C C . TRP B 1 194 ? 18.781 -14.508 -5.781 1 98.31 194 TRP B C 1
ATOM 4813 O O . TRP B 1 194 ? 18.812 -14.93 -6.941 1 98.31 194 TRP B O 1
ATOM 4823 N N . ASP B 1 195 ? 18.422 -13.266 -5.48 1 97.69 195 ASP B N 1
ATOM 4824 C CA . ASP B 1 195 ? 17.922 -12.375 -6.52 1 97.69 195 ASP B CA 1
ATOM 4825 C C . ASP B 1 195 ? 19.031 -12.016 -7.512 1 97.69 195 ASP B C 1
ATOM 4827 O O . ASP B 1 195 ? 18.781 -11.859 -8.703 1 97.69 195 ASP B O 1
ATOM 4831 N N . GLU B 1 196 ? 20.219 -11.891 -7.035 1 98.19 196 GLU B N 1
ATOM 4832 C CA . GLU B 1 196 ? 21.344 -11.633 -7.938 1 98.19 196 GLU B CA 1
ATOM 4833 C C . GLU B 1 196 ? 21.625 -12.844 -8.82 1 98.19 196 GLU B C 1
ATOM 4835 O O . GLU B 1 196 ? 21.953 -12.695 -10 1 98.19 196 GLU B O 1
ATOM 4840 N N . ALA B 1 197 ? 21.562 -14.016 -8.25 1 98.75 197 ALA B N 1
ATOM 4841 C CA . ALA B 1 197 ? 21.766 -15.234 -9.023 1 98.75 197 ALA B CA 1
ATOM 4842 C C . ALA B 1 197 ? 20.703 -15.375 -10.109 1 98.75 197 ALA B C 1
ATOM 4844 O O . ALA B 1 197 ? 21.016 -15.711 -11.258 1 98.75 197 ALA B O 1
ATOM 4845 N N . MET B 1 198 ? 19.453 -15.125 -9.766 1 98.75 198 MET B N 1
ATOM 4846 C CA . MET B 1 198 ? 18.375 -15.141 -10.75 1 98.75 198 MET B CA 1
ATOM 4847 C C . MET B 1 198 ? 18.656 -14.156 -11.883 1 98.75 198 MET B C 1
ATOM 4849 O O . MET B 1 198 ? 18.5 -14.5 -13.055 1 98.75 198 MET B O 1
ATOM 4853 N N . ARG B 1 199 ? 19.047 -12.945 -11.516 1 98.56 199 ARG B N 1
ATOM 4854 C CA . ARG B 1 199 ? 19.297 -11.883 -12.492 1 98.56 199 ARG B CA 1
ATOM 4855 C C . ARG B 1 199 ? 20.422 -12.266 -13.438 1 98.56 199 ARG B C 1
ATOM 4857 O O . ARG B 1 199 ? 20.266 -12.203 -14.664 1 98.56 199 ARG B O 1
ATOM 4864 N N . THR B 1 200 ? 21.531 -12.766 -12.914 1 98.31 200 THR B N 1
ATOM 4865 C CA . THR B 1 200 ? 22.734 -12.969 -13.703 1 98.31 200 THR B CA 1
ATOM 4866 C C . THR B 1 200 ? 22.641 -14.258 -14.516 1 98.31 200 THR B C 1
ATOM 4868 O O . THR B 1 200 ? 23.141 -14.336 -15.633 1 98.31 200 THR B O 1
ATOM 4871 N N . ARG B 1 201 ? 21.922 -15.258 -13.977 1 98.31 201 ARG B N 1
ATOM 4872 C CA . ARG B 1 201 ? 21.938 -16.562 -14.617 1 98.31 201 ARG B CA 1
ATOM 4873 C C . ARG B 1 201 ? 20.703 -16.766 -15.5 1 98.31 201 ARG B C 1
ATOM 4875 O O . ARG B 1 201 ? 20.719 -17.562 -16.438 1 98.31 201 ARG B O 1
ATOM 4882 N N . LEU B 1 202 ? 19.656 -16.031 -15.211 1 98.69 202 LEU B N 1
ATOM 4883 C CA . LEU B 1 202 ? 18.422 -16.297 -15.945 1 98.69 202 LEU B CA 1
ATOM 4884 C C . LEU B 1 202 ? 17.891 -15.023 -16.594 1 98.69 202 LEU B C 1
ATOM 4886 O O . LEU B 1 202 ? 17.75 -14.961 -17.812 1 98.69 202 LEU B O 1
ATOM 4890 N N . PHE B 1 203 ? 17.688 -13.93 -15.867 1 98.81 203 PHE B N 1
ATOM 4891 C CA . PHE B 1 203 ? 16.938 -12.781 -16.359 1 98.81 203 PHE B CA 1
ATOM 4892 C C . PHE B 1 203 ? 17.703 -12.062 -17.453 1 98.81 203 PHE B C 1
ATOM 4894 O O . PHE B 1 203 ? 17.172 -11.797 -18.531 1 98.81 203 PHE B O 1
ATOM 4901 N N . VAL B 1 204 ? 18.953 -11.727 -17.203 1 98.56 204 VAL B N 1
ATOM 4902 C CA . VAL B 1 204 ? 19.766 -10.938 -18.125 1 98.56 204 VAL B CA 1
ATOM 4903 C C . VAL B 1 204 ? 20.016 -11.742 -19.406 1 98.56 204 VAL B C 1
ATOM 4905 O O . VAL B 1 204 ? 19.734 -11.273 -20.516 1 98.56 204 VAL B O 1
ATOM 4908 N N . PRO B 1 205 ? 20.422 -12.984 -19.312 1 98.5 205 PRO B N 1
ATOM 4909 C CA . PRO B 1 205 ? 20.688 -13.75 -20.531 1 98.5 205 PRO B CA 1
ATOM 4910 C C . PRO B 1 205 ? 19.438 -13.914 -21.391 1 98.5 205 PRO B C 1
ATOM 4912 O O . PRO B 1 205 ? 19.531 -13.992 -22.625 1 98.5 205 PRO B O 1
ATOM 4915 N N . LEU B 1 206 ? 18.281 -13.992 -20.812 1 98.5 206 LEU B N 1
ATOM 4916 C CA . LEU B 1 206 ? 17.047 -14.25 -21.547 1 98.5 206 LEU B CA 1
ATOM 4917 C C . LEU B 1 206 ? 16.375 -12.945 -21.953 1 98.5 206 LEU B C 1
ATOM 4919 O O . LEU B 1 206 ? 15.352 -12.961 -22.641 1 98.5 206 LEU B O 1
ATOM 4923 N N . GLY B 1 207 ? 16.906 -11.844 -21.531 1 98.5 207 GLY B N 1
ATOM 4924 C CA . GLY B 1 207 ? 16.312 -10.547 -21.828 1 98.5 207 GLY B CA 1
ATOM 4925 C C . GLY B 1 207 ? 15 -10.312 -21.125 1 98.5 207 GLY B C 1
ATOM 4926 O O . GLY B 1 207 ? 14.086 -9.695 -21.672 1 98.5 207 GLY B O 1
ATOM 4927 N N . LEU B 1 208 ? 14.812 -10.859 -19.938 1 98.75 208 LEU B N 1
ATOM 4928 C CA . LEU B 1 208 ? 13.594 -10.664 -19.172 1 98.75 208 LEU B CA 1
ATOM 4929 C C . LEU B 1 208 ? 13.648 -9.352 -18.391 1 98.75 208 LEU B C 1
ATOM 4931 O O . LEU B 1 208 ? 13.742 -9.359 -17.156 1 98.75 208 LEU B O 1
ATOM 4935 N N . ALA B 1 209 ? 13.414 -8.266 -19.016 1 98.19 209 ALA B N 1
ATOM 4936 C CA . ALA B 1 209 ? 13.648 -6.926 -18.484 1 98.19 209 ALA B CA 1
ATOM 4937 C C . ALA B 1 209 ? 12.586 -6.555 -17.438 1 98.19 209 ALA B C 1
ATOM 4939 O O . ALA B 1 209 ? 12.82 -5.699 -16.594 1 98.19 209 ALA B O 1
ATOM 4940 N N . ASP B 1 210 ? 11.438 -7.203 -17.531 1 98.69 210 ASP B N 1
ATOM 4941 C CA . ASP B 1 210 ? 10.344 -6.875 -16.625 1 98.69 210 ASP B CA 1
ATOM 4942 C C . ASP B 1 210 ? 10.312 -7.828 -15.438 1 98.69 210 ASP B C 1
ATOM 4944 O O . ASP B 1 210 ? 9.445 -7.715 -14.57 1 98.69 210 ASP B O 1
ATOM 4948 N N . THR B 1 211 ? 11.227 -8.781 -15.352 1 98.88 211 THR B N 1
ATOM 4949 C CA . THR B 1 211 ? 11.242 -9.789 -14.297 1 98.88 211 THR B CA 1
ATOM 4950 C C . THR B 1 211 ? 12.336 -9.492 -13.273 1 98.88 211 THR B C 1
ATOM 4952 O O . THR B 1 211 ? 13.492 -9.281 -13.641 1 98.88 211 THR B O 1
ATOM 4955 N N . ALA B 1 212 ? 11.945 -9.383 -11.984 1 98.69 212 ALA B N 1
ATOM 4956 C CA . ALA B 1 212 ? 12.898 -9.078 -10.922 1 98.69 212 ALA B CA 1
ATOM 4957 C C . ALA B 1 212 ? 12.297 -9.367 -9.547 1 98.69 212 ALA B C 1
ATOM 4959 O O . ALA B 1 212 ? 11.086 -9.562 -9.422 1 98.69 212 ALA B O 1
ATOM 4960 N N . TYR B 1 213 ? 13.164 -9.469 -8.602 1 97.94 213 TYR B N 1
ATOM 4961 C CA . TYR B 1 213 ? 12.727 -9.438 -7.211 1 97.94 213 TYR B CA 1
ATOM 4962 C C . TYR B 1 213 ? 11.906 -8.188 -6.93 1 97.94 213 TYR B C 1
ATOM 4964 O O . TYR B 1 213 ? 12.336 -7.074 -7.25 1 97.94 213 TYR B O 1
ATOM 4972 N N . ASP B 1 214 ? 10.711 -8.391 -6.371 1 96.5 214 ASP B N 1
ATOM 4973 C CA . ASP B 1 214 ? 9.82 -7.258 -6.156 1 96.5 214 ASP B CA 1
ATOM 4974 C C . ASP B 1 214 ? 10.062 -6.621 -4.793 1 96.5 214 ASP B C 1
ATOM 4976 O O . ASP B 1 214 ? 10.281 -7.324 -3.803 1 96.5 214 ASP B O 1
ATOM 4980 N N . ARG B 1 215 ? 10.094 -5.34 -4.738 1 92.69 215 ARG B N 1
ATOM 4981 C CA . ARG B 1 215 ? 10.125 -4.547 -3.514 1 92.69 215 ARG B CA 1
ATOM 4982 C C . ARG B 1 215 ? 8.953 -3.564 -3.467 1 92.69 215 ARG B C 1
ATOM 4984 O O . ARG B 1 215 ? 8.727 -2.816 -4.418 1 92.69 215 ARG B O 1
ATOM 4991 N N . ARG B 1 216 ? 8.297 -3.574 -2.354 1 89.06 216 ARG B N 1
ATOM 4992 C CA . ARG B 1 216 ? 7.086 -2.766 -2.242 1 89.06 216 ARG B CA 1
ATOM 4993 C C . ARG B 1 216 ? 7.406 -1.279 -2.338 1 89.06 216 ARG B C 1
ATOM 4995 O O . ARG B 1 216 ? 6.648 -0.511 -2.934 1 89.06 216 ARG B O 1
ATOM 5002 N N . ASP B 1 217 ? 8.508 -0.897 -1.767 1 92.44 217 ASP B N 1
ATOM 5003 C CA . ASP B 1 217 ? 8.797 0.528 -1.64 1 92.44 217 ASP B CA 1
ATOM 5004 C C . ASP B 1 217 ? 9.414 1.081 -2.922 1 92.44 217 ASP B C 1
ATOM 5006 O O . ASP B 1 217 ? 9.484 2.297 -3.109 1 92.44 217 ASP B O 1
ATOM 5010 N N . ALA B 1 218 ? 9.891 0.232 -3.824 1 94.56 218 ALA B N 1
ATOM 5011 C CA . ALA B 1 218 ? 10.5 0.699 -5.066 1 94.56 218 ALA B CA 1
ATOM 5012 C C . ALA B 1 218 ? 9.438 1.169 -6.055 1 94.56 218 ALA B C 1
ATOM 5014 O O . ALA B 1 218 ? 8.375 0.562 -6.164 1 94.56 218 ALA B O 1
ATOM 5015 N N . ILE B 1 219 ? 9.711 2.199 -6.746 1 97.12 219 ILE B N 1
ATOM 5016 C CA . ILE B 1 219 ? 8.859 2.611 -7.855 1 97.12 219 ILE B CA 1
ATOM 5017 C C . ILE B 1 219 ? 9.188 1.783 -9.094 1 97.12 219 ILE B C 1
ATOM 5019 O O . ILE B 1 219 ? 10.297 1.869 -9.633 1 97.12 219 ILE B O 1
ATOM 5023 N N . VAL B 1 220 ? 8.289 0.986 -9.523 1 97.81 220 VAL B N 1
ATOM 5024 C CA . VAL B 1 220 ? 8.438 0.146 -10.703 1 97.81 220 VAL B CA 1
ATOM 5025 C C . VAL B 1 220 ? 7.5 0.638 -11.805 1 97.81 220 VAL B C 1
ATOM 5027 O O . VAL B 1 220 ? 6.277 0.584 -11.656 1 97.81 220 VAL B O 1
ATOM 5030 N N . ALA B 1 221 ? 8.125 1.118 -12.93 1 97.75 221 ALA B N 1
ATOM 5031 C CA . ALA B 1 221 ? 7.316 1.596 -14.047 1 97.75 221 ALA B CA 1
ATOM 5032 C C . ALA B 1 221 ? 6.34 0.521 -14.516 1 97.75 221 ALA B C 1
ATOM 5034 O O . ALA B 1 221 ? 6.723 -0.636 -14.711 1 97.75 221 ALA B O 1
ATOM 5035 N N . ARG B 1 222 ? 5.023 0.85 -14.609 1 98.31 222 ARG B N 1
ATOM 5036 C CA . ARG B 1 222 ? 3.943 0.037 -15.164 1 98.31 222 ARG B CA 1
ATOM 5037 C C . ARG B 1 222 ? 3.449 -0.982 -14.141 1 98.31 222 ARG B C 1
ATOM 5039 O O . ARG B 1 222 ? 2.633 -1.848 -14.469 1 98.31 222 ARG B O 1
ATOM 5046 N N . ARG B 1 223 ? 3.939 -0.969 -12.891 1 98.5 223 ARG B N 1
ATOM 5047 C CA . ARG B 1 223 ? 3.4 -1.861 -11.875 1 98.5 223 ARG B CA 1
ATOM 5048 C C . ARG B 1 223 ? 1.977 -1.466 -11.5 1 98.5 223 ARG B C 1
ATOM 5050 O O . ARG B 1 223 ? 1.695 -0.29 -11.258 1 98.5 223 ARG B O 1
ATOM 5057 N N . VAL B 1 224 ? 1.087 -2.398 -11.477 1 98.56 224 VAL B N 1
ATOM 5058 C CA . VAL B 1 224 ? -0.322 -2.143 -11.195 1 98.56 224 VAL B CA 1
ATOM 5059 C C . VAL B 1 224 ? -0.579 -2.27 -9.695 1 98.56 224 VAL B C 1
ATOM 5061 O O . VAL B 1 224 ? 0.209 -2.887 -8.977 1 98.56 224 VAL B O 1
ATOM 5064 N N . ALA B 1 225 ? -1.685 -1.705 -9.227 1 97.75 225 ALA B N 1
ATOM 5065 C CA . ALA B 1 225 ? -2.143 -1.87 -7.848 1 97.75 225 ALA B CA 1
ATOM 5066 C C . ALA B 1 225 ? -2.68 -3.279 -7.617 1 97.75 225 ALA B C 1
ATOM 5068 O O . ALA B 1 225 ? -3.104 -3.953 -8.555 1 97.75 225 ALA B O 1
ATOM 5069 N N . GLY B 1 226 ? -2.643 -3.756 -6.371 1 98.12 226 GLY B N 1
ATOM 5070 C CA . GLY B 1 226 ? -3.182 -5.055 -6 1 98.12 226 GLY B CA 1
ATOM 5071 C C . GLY B 1 226 ? -4.473 -4.957 -5.207 1 98.12 226 GLY B C 1
ATOM 5072 O O . GLY B 1 226 ? -4.609 -4.094 -4.336 1 98.12 226 GLY B O 1
ATOM 5073 N N . TYR B 1 227 ? -5.387 -5.867 -5.453 1 98.31 227 TYR B N 1
ATOM 5074 C CA . TYR B 1 227 ? -6.707 -5.805 -4.84 1 98.31 227 TYR B CA 1
ATOM 5075 C C . TYR B 1 227 ? -7.109 -7.16 -4.27 1 98.31 227 TYR B C 1
ATOM 5077 O O . TYR B 1 227 ? -6.43 -8.164 -4.492 1 98.31 227 TYR B O 1
ATOM 5085 N N . THR B 1 228 ? -8.141 -7.164 -3.461 1 96.62 228 THR B N 1
ATOM 5086 C CA . THR B 1 228 ? -8.852 -8.344 -2.979 1 96.62 228 THR B CA 1
ATOM 5087 C C . THR B 1 228 ? -10.359 -8.117 -3.008 1 96.62 228 THR B C 1
ATOM 5089 O O . THR B 1 228 ? -10.82 -6.973 -3.094 1 96.62 228 THR B O 1
ATOM 5092 N N . LEU B 1 229 ? -11.078 -9.117 -3.18 1 93.5 229 LEU B N 1
ATOM 5093 C CA . LEU B 1 229 ? -12.531 -9.047 -3.043 1 93.5 229 LEU B CA 1
ATOM 5094 C C . LEU B 1 229 ? -12.977 -9.562 -1.682 1 93.5 229 LEU B C 1
ATOM 5096 O O . LEU B 1 229 ? -12.703 -10.719 -1.334 1 93.5 229 LEU B O 1
ATOM 5100 N N . ALA B 1 230 ? -13.516 -8.688 -0.903 1 88.12 230 ALA B N 1
ATOM 5101 C CA . ALA B 1 230 ? -14.047 -9.055 0.409 1 88.12 230 ALA B CA 1
ATOM 5102 C C . ALA B 1 230 ? -15.5 -8.609 0.558 1 88.12 230 ALA B C 1
ATOM 5104 O O . ALA B 1 230 ? -15.828 -7.441 0.339 1 88.12 230 ALA B O 1
ATOM 5105 N N . GLU B 1 231 ? -16.344 -9.57 0.912 1 85 231 GLU B N 1
ATOM 5106 C CA . GLU B 1 231 ? -17.781 -9.312 1.081 1 85 231 GLU B CA 1
ATOM 5107 C C . GLU B 1 231 ? -18.375 -8.656 -0.163 1 85 231 GLU B C 1
ATOM 5109 O O . GLU B 1 231 ? -19.094 -7.672 -0.063 1 85 231 GLU B O 1
ATOM 5114 N N . GLY B 1 232 ? -17.906 -9.078 -1.284 1 86.25 232 GLY B N 1
ATOM 5115 C CA . GLY B 1 232 ? -18.453 -8.633 -2.559 1 86.25 232 GLY B CA 1
ATOM 5116 C C . GLY B 1 232 ? -17.938 -7.277 -2.992 1 86.25 232 GLY B C 1
ATOM 5117 O O . GLY B 1 232 ? -18.391 -6.727 -3.998 1 86.25 232 GLY B O 1
ATOM 5118 N N . GLN B 1 233 ? -17 -6.785 -2.256 1 93 233 GLN B N 1
ATOM 5119 C CA . GLN B 1 233 ? -16.469 -5.461 -2.572 1 93 233 GLN B CA 1
ATOM 5120 C C . GLN B 1 233 ? -14.977 -5.52 -2.873 1 93 233 GLN B C 1
ATOM 5122 O O . GLN B 1 233 ? -14.234 -6.262 -2.221 1 93 233 GLN B O 1
ATOM 5127 N N . LEU B 1 234 ? -14.625 -4.766 -3.91 1 96.5 234 LEU B N 1
ATOM 5128 C CA . LEU B 1 234 ? -13.211 -4.609 -4.219 1 96.5 234 LEU B CA 1
ATOM 5129 C C . LEU B 1 234 ? -12.508 -3.777 -3.15 1 96.5 234 LEU B C 1
ATOM 5131 O O . LEU B 1 234 ? -13 -2.717 -2.76 1 96.5 234 LEU B O 1
ATOM 5135 N N . ARG B 1 235 ? -11.453 -4.242 -2.635 1 96.88 235 ARG B N 1
ATOM 5136 C CA . ARG B 1 235 ? -10.641 -3.564 -1.627 1 96.88 235 ARG B CA 1
ATOM 5137 C C . ARG B 1 235 ? -9.164 -3.592 -2.004 1 96.88 235 ARG B C 1
ATOM 5139 O O . ARG B 1 235 ? -8.719 -4.48 -2.736 1 96.88 235 ARG B O 1
ATOM 5146 N N . ASN B 1 236 ? -8.422 -2.578 -1.562 1 95.88 236 ASN B N 1
ATOM 5147 C CA . ASN B 1 236 ? -6.973 -2.662 -1.67 1 95.88 236 ASN B CA 1
ATOM 5148 C C . ASN B 1 236 ? -6.418 -3.84 -0.874 1 95.88 236 ASN B C 1
ATOM 5150 O O . ASN B 1 236 ? -6.816 -4.062 0.271 1 95.88 236 ASN B O 1
ATOM 5154 N N . ALA B 1 237 ? -5.543 -4.551 -1.487 1 95.06 237 ALA B N 1
ATOM 5155 C CA . ALA B 1 237 ? -4.938 -5.68 -0.785 1 95.06 237 ALA B CA 1
ATOM 5156 C C . ALA B 1 237 ? -4.012 -5.199 0.33 1 95.06 237 ALA B C 1
ATOM 5158 O O . ALA B 1 237 ? -3.527 -4.066 0.299 1 95.06 237 ALA B O 1
ATOM 5159 N N . ALA B 1 238 ? -3.799 -6.074 1.274 1 88.56 238 ALA B N 1
ATOM 5160 C CA . ALA B 1 238 ? -2.871 -5.766 2.359 1 88.56 238 ALA B CA 1
ATOM 5161 C C . ALA B 1 238 ? -1.439 -5.66 1.844 1 88.56 238 ALA B C 1
ATOM 5163 O O . ALA B 1 238 ? -1.076 -6.312 0.863 1 88.56 238 ALA B O 1
ATOM 5164 N N . ALA B 1 239 ? -0.692 -4.805 2.488 1 85.75 239 ALA B N 1
ATOM 5165 C CA . ALA B 1 239 ? 0.738 -4.77 2.189 1 85.75 239 ALA B CA 1
ATOM 5166 C C . ALA B 1 239 ? 1.414 -6.078 2.596 1 85.75 239 ALA B C 1
ATOM 5168 O O . ALA B 1 239 ? 1.065 -6.672 3.617 1 85.75 239 ALA B O 1
ATOM 5169 N N . PHE B 1 240 ? 2.344 -6.438 1.761 1 86.69 240 PHE B N 1
ATOM 5170 C CA . PHE B 1 240 ? 3.031 -7.695 2.018 1 86.69 240 PHE B CA 1
ATOM 5171 C C . PHE B 1 240 ? 4.535 -7.543 1.824 1 86.69 240 PHE B C 1
ATOM 5173 O O . PHE B 1 240 ? 4.984 -6.973 0.829 1 86.69 240 PHE B O 1
ATOM 5180 N N . ASN B 1 241 ? 5.32 -7.973 2.826 1 89.19 241 ASN B N 1
ATOM 5181 C CA . ASN B 1 241 ? 6.777 -7.977 2.729 1 89.19 241 ASN B CA 1
ATOM 5182 C C . ASN B 1 241 ? 7.277 -9.133 1.872 1 89.19 241 ASN B C 1
ATOM 5184 O O . ASN B 1 241 ? 7.219 -10.297 2.289 1 89.19 241 ASN B O 1
ATOM 5188 N N . MET B 1 242 ? 7.879 -8.867 0.768 1 92.56 242 MET B N 1
ATOM 5189 C CA . MET B 1 242 ? 8.195 -9.875 -0.236 1 92.56 242 MET B CA 1
ATOM 5190 C C . MET B 1 242 ? 9.422 -10.688 0.173 1 92.56 242 MET B C 1
ATOM 5192 O O . MET B 1 242 ? 9.727 -11.711 -0.44 1 92.56 242 MET B O 1
ATOM 5196 N N . SER B 1 243 ? 10.109 -10.273 1.239 1 92.12 243 SER B N 1
ATOM 5197 C CA . SER B 1 243 ? 11.203 -11.086 1.754 1 92.12 243 SER B CA 1
ATOM 5198 C C . SER B 1 243 ? 10.68 -12.352 2.426 1 92.12 243 SER B C 1
ATOM 5200 O O . SER B 1 243 ? 11.438 -13.289 2.668 1 92.12 243 SER B O 1
ATOM 5202 N N . LEU B 1 244 ? 9.43 -12.375 2.621 1 91.06 244 LEU B N 1
ATOM 5203 C CA . LEU B 1 244 ? 8.844 -13.531 3.291 1 91.06 244 LEU B CA 1
ATOM 5204 C C . LEU B 1 244 ? 8.641 -14.68 2.309 1 91.06 244 LEU B C 1
ATOM 5206 O O . LEU B 1 244 ? 9.133 -15.789 2.533 1 91.06 244 LEU B O 1
ATOM 5210 N N . PRO B 1 245 ? 7.98 -14.414 1.188 1 93.31 245 PRO B N 1
ATOM 5211 C CA . PRO B 1 245 ? 7.914 -15.508 0.218 1 93.31 245 PRO B CA 1
ATOM 5212 C C . PRO B 1 245 ? 9.234 -15.734 -0.51 1 93.31 245 PRO B C 1
ATOM 5214 O O . PRO B 1 245 ? 9.531 -16.859 -0.921 1 93.31 245 PRO B O 1
ATOM 5217 N N . LYS B 1 246 ? 10.008 -14.664 -0.699 1 94.88 246 LYS B N 1
ATOM 5218 C CA . LYS B 1 246 ? 11.367 -14.656 -1.235 1 94.88 246 LYS B CA 1
ATOM 5219 C C . LYS B 1 246 ? 11.5 -15.625 -2.406 1 94.88 246 LYS B C 1
ATOM 5221 O O . LYS B 1 246 ? 10.828 -15.469 -3.428 1 94.88 246 LYS B O 1
ATOM 5226 N N . THR B 1 247 ? 12.164 -16.797 -2.236 1 98.12 247 THR B N 1
ATOM 5227 C CA . THR B 1 247 ? 12.57 -17.703 -3.309 1 98.12 247 THR B CA 1
ATOM 5228 C C . THR B 1 247 ? 11.383 -18.516 -3.811 1 98.12 247 THR B C 1
ATOM 5230 O O . THR B 1 247 ? 11.477 -19.188 -4.84 1 98.12 247 THR B O 1
ATOM 5233 N N . ALA B 1 248 ? 10.25 -18.391 -3.111 1 97.81 248 ALA B N 1
ATOM 5234 C CA . ALA B 1 248 ? 9.062 -19.172 -3.457 1 97.81 248 ALA B CA 1
ATOM 5235 C C . ALA B 1 248 ? 8.008 -18.297 -4.121 1 97.81 248 ALA B C 1
ATOM 5237 O O . ALA B 1 248 ? 7.047 -18.812 -4.703 1 97.81 248 ALA B O 1
ATOM 5238 N N . GLY B 1 249 ? 8.188 -16.922 -4.047 1 97.88 249 GLY B N 1
ATOM 5239 C CA . GLY B 1 249 ? 7.004 -16.234 -4.52 1 97.88 249 GLY B CA 1
ATOM 5240 C C . GLY B 1 249 ? 7.211 -14.727 -4.652 1 97.88 249 GLY B C 1
ATOM 5241 O O . GLY B 1 249 ? 6.246 -13.961 -4.664 1 97.88 249 GLY B O 1
ATOM 5242 N N . SER B 1 250 ? 8.445 -14.195 -4.832 1 97.56 250 SER B N 1
ATOM 5243 C CA . SER B 1 250 ? 8.688 -12.766 -4.633 1 97.56 250 SER B CA 1
ATOM 5244 C C . SER B 1 250 ? 8.922 -12.055 -5.961 1 97.56 250 SER B C 1
ATOM 5246 O O . SER B 1 250 ? 9.25 -10.867 -5.98 1 97.56 250 SER B O 1
ATOM 5248 N N . LEU B 1 251 ? 8.766 -12.734 -7.098 1 98.88 251 LEU B N 1
ATOM 5249 C CA . LEU B 1 251 ? 9.125 -12.102 -8.367 1 98.88 251 LEU B CA 1
ATOM 5250 C C . LEU B 1 251 ? 7.949 -11.312 -8.93 1 98.88 251 LEU B C 1
ATOM 5252 O O . LEU B 1 251 ? 6.793 -11.719 -8.781 1 98.88 251 LEU B O 1
ATOM 5256 N N . ARG B 1 252 ? 8.234 -10.227 -9.547 1 98.81 252 ARG B N 1
ATOM 5257 C CA . ARG B 1 252 ? 7.348 -9.516 -10.461 1 98.81 252 ARG B CA 1
ATOM 5258 C C . ARG B 1 252 ? 7.719 -9.797 -11.914 1 98.81 252 ARG B C 1
ATOM 5260 O O . ARG B 1 252 ? 8.867 -10.125 -12.219 1 98.81 252 ARG B O 1
ATOM 5267 N N . SER B 1 253 ? 6.777 -9.633 -12.82 1 98.94 253 SER B N 1
ATOM 5268 C CA . SER B 1 253 ? 7.027 -9.875 -14.234 1 98.94 253 SER B CA 1
ATOM 5269 C C . SER B 1 253 ? 5.898 -9.328 -15.102 1 98.94 253 SER B C 1
ATOM 5271 O O . SER B 1 253 ? 5.031 -8.602 -14.609 1 98.94 253 SER B O 1
ATOM 5273 N N . SER B 1 254 ? 5.977 -9.523 -16.438 1 98.88 254 SER B N 1
ATOM 5274 C CA . SER B 1 254 ? 4.973 -9.195 -17.453 1 98.88 254 SER B CA 1
ATOM 5275 C C . SER B 1 254 ? 4.574 -10.43 -18.25 1 98.88 254 SER B C 1
ATOM 5277 O O . SER B 1 254 ? 5.246 -11.461 -18.188 1 98.88 254 SER B O 1
ATOM 5279 N N . ALA B 1 255 ? 3.473 -10.281 -18.906 1 98.88 255 ALA B N 1
ATOM 5280 C CA . ALA B 1 255 ? 3.018 -11.398 -19.734 1 98.88 255 ALA B CA 1
ATOM 5281 C C . ALA B 1 255 ? 4.047 -11.742 -20.797 1 98.88 255 ALA B C 1
ATOM 5283 O O . ALA B 1 255 ? 4.324 -12.914 -21.047 1 98.88 255 ALA B O 1
ATOM 5284 N N . ALA B 1 256 ? 4.645 -10.758 -21.391 1 98.69 256 ALA B N 1
ATOM 5285 C CA . ALA B 1 256 ? 5.637 -10.977 -22.438 1 98.69 256 ALA B CA 1
ATOM 5286 C C . ALA B 1 256 ? 6.875 -11.68 -21.891 1 98.69 256 ALA B C 1
ATOM 5288 O O . ALA B 1 256 ? 7.402 -12.602 -22.5 1 98.69 256 ALA B O 1
ATOM 5289 N N . ASP B 1 257 ? 7.348 -11.227 -20.75 1 98.88 257 ASP B N 1
ATOM 5290 C CA . ASP B 1 257 ? 8.508 -11.867 -20.141 1 98.88 257 ASP B CA 1
ATOM 5291 C C . ASP B 1 257 ? 8.219 -13.328 -19.781 1 98.88 257 ASP B C 1
ATOM 5293 O O . ASP B 1 257 ? 9.07 -14.195 -19.969 1 98.88 257 ASP B O 1
ATOM 5297 N N . LEU B 1 258 ? 7.02 -13.586 -19.25 1 98.94 258 LEU B N 1
ATOM 5298 C CA . LEU B 1 258 ? 6.688 -14.945 -18.844 1 98.94 258 LEU B CA 1
ATOM 5299 C C . LEU B 1 258 ? 6.562 -15.859 -20.062 1 98.94 258 LEU B C 1
ATOM 5301 O O . LEU B 1 258 ? 6.902 -17.047 -20 1 98.94 258 LEU B O 1
ATOM 5305 N N . MET B 1 259 ? 6.027 -15.289 -21.141 1 98.75 259 MET B N 1
ATOM 5306 C CA . MET B 1 259 ? 6.016 -16.047 -22.391 1 98.75 259 MET B CA 1
ATOM 5307 C C . MET B 1 259 ? 7.43 -16.438 -22.812 1 98.75 259 MET B C 1
ATOM 5309 O O . MET B 1 259 ? 7.695 -17.594 -23.109 1 98.75 259 MET B O 1
ATOM 5313 N N . ARG B 1 260 ? 8.344 -15.484 -22.781 1 98.5 260 ARG B N 1
ATOM 5314 C CA . ARG B 1 260 ? 9.734 -15.742 -23.141 1 98.5 260 ARG B CA 1
ATOM 5315 C C . ARG B 1 260 ? 10.359 -16.766 -22.203 1 98.5 260 ARG B C 1
ATOM 5317 O O . ARG B 1 260 ? 11.094 -17.656 -22.641 1 98.5 260 ARG B O 1
ATOM 5324 N N . TRP B 1 261 ? 10.078 -16.625 -20.969 1 98.75 261 TRP B N 1
ATOM 5325 C CA . TRP B 1 261 ? 10.586 -17.531 -19.938 1 98.75 261 TRP B CA 1
ATOM 5326 C C . TRP B 1 261 ? 10.172 -18.969 -20.234 1 98.75 261 TRP B C 1
ATOM 5328 O O . TRP B 1 261 ? 11.016 -19.875 -20.281 1 98.75 261 TRP B O 1
ATOM 5338 N N . MET B 1 262 ? 8.875 -19.156 -20.438 1 98.62 262 MET B N 1
ATOM 5339 C CA . MET B 1 262 ? 8.367 -20.516 -20.625 1 98.62 262 MET B CA 1
ATOM 5340 C C . MET B 1 262 ? 8.914 -21.141 -21.906 1 98.62 262 MET B C 1
ATOM 5342 O O . MET B 1 262 ? 9.258 -22.312 -21.938 1 98.62 262 MET B O 1
ATOM 5346 N N . ARG B 1 263 ? 9.023 -20.375 -22.891 1 97.75 263 ARG B N 1
ATOM 5347 C CA . ARG B 1 263 ? 9.594 -20.859 -24.141 1 97.75 263 ARG B CA 1
ATOM 5348 C C . ARG B 1 263 ? 11.062 -21.234 -23.969 1 97.75 263 ARG B C 1
ATOM 5350 O O . ARG B 1 263 ? 11.508 -22.281 -24.453 1 97.75 263 ARG B O 1
ATOM 5357 N N . ALA B 1 264 ? 11.766 -20.344 -23.328 1 98.31 264 ALA B N 1
ATOM 5358 C CA . ALA B 1 264 ? 13.18 -20.625 -23.094 1 98.31 264 ALA B CA 1
ATOM 5359 C C . ALA B 1 264 ? 13.359 -21.906 -22.281 1 98.31 264 ALA B C 1
ATOM 5361 O O . ALA B 1 264 ? 14.258 -22.703 -22.562 1 98.31 264 ALA B O 1
ATOM 5362 N N . LEU B 1 265 ? 12.539 -22.062 -21.312 1 98.44 265 LEU B N 1
ATOM 5363 C CA . LEU B 1 265 ? 12.609 -23.234 -20.453 1 98.44 265 LEU B CA 1
ATOM 5364 C C . LEU B 1 265 ? 12.312 -24.5 -21.25 1 98.44 265 LEU B C 1
ATOM 5366 O O . LEU B 1 265 ? 13 -25.516 -21.109 1 98.44 265 LEU B O 1
ATOM 5370 N N . ALA B 1 266 ? 11.391 -24.469 -22.156 1 97.62 266 ALA B N 1
ATOM 5371 C CA . ALA B 1 266 ? 10.898 -25.625 -22.891 1 97.62 266 ALA B CA 1
ATOM 5372 C C . ALA B 1 266 ? 11.812 -25.969 -24.062 1 97.62 266 ALA B C 1
ATOM 5374 O O . ALA B 1 266 ? 11.812 -27.094 -24.547 1 97.62 266 ALA B O 1
ATOM 5375 N N . HIS B 1 267 ? 12.68 -25.031 -24.469 1 96.81 267 HIS B N 1
ATOM 5376 C CA . HIS B 1 267 ? 13.398 -25.25 -25.719 1 96.81 267 HIS B CA 1
ATOM 5377 C C . HIS B 1 267 ? 14.906 -25.297 -25.5 1 96.81 267 HIS B C 1
ATOM 5379 O O . HIS B 1 267 ? 15.688 -25.125 -26.438 1 96.81 267 HIS B O 1
ATOM 5385 N N . GLY B 1 268 ? 15.305 -25.453 -24.375 1 95.5 268 GLY B N 1
ATOM 5386 C CA . GLY B 1 268 ? 16.703 -25.812 -24.125 1 95.5 268 GLY B CA 1
ATOM 5387 C C . GLY B 1 268 ? 17.594 -24.609 -23.922 1 95.5 268 GLY B C 1
ATOM 5388 O O . GLY B 1 268 ? 18.828 -24.734 -23.953 1 95.5 268 GLY B O 1
ATOM 5389 N N . TRP B 1 269 ? 17 -23.453 -23.672 1 96 269 TRP B N 1
ATOM 5390 C CA . TRP B 1 269 ? 17.812 -22.25 -23.516 1 96 269 TRP B CA 1
ATOM 5391 C C . TRP B 1 269 ? 18.188 -22.047 -22.047 1 96 269 TRP B C 1
ATOM 5393 O O . TRP B 1 269 ? 19.109 -21.281 -21.75 1 96 269 TRP B O 1
ATOM 5403 N N . VAL B 1 270 ? 17.5 -22.719 -21.141 1 98 270 VAL B N 1
ATOM 5404 C CA . VAL B 1 270 ? 17.781 -22.594 -19.703 1 98 270 VAL B CA 1
ATOM 5405 C C . VAL B 1 270 ? 18.344 -23.906 -19.172 1 98 270 VAL B C 1
ATOM 5407 O O . VAL B 1 270 ? 19.391 -23.922 -18.516 1 98 270 VAL B O 1
ATOM 5410 N N . VAL B 1 271 ? 17.641 -24.984 -19.5 1 98.44 271 VAL B N 1
ATOM 5411 C CA . VAL B 1 271 ? 18.047 -26.359 -19.219 1 98.44 271 VAL B CA 1
ATOM 5412 C C . VAL B 1 271 ? 17.984 -27.188 -20.484 1 98.44 271 VAL B C 1
ATOM 5414 O O . VAL B 1 271 ? 17.359 -26.781 -21.469 1 98.44 271 VAL B O 1
ATOM 5417 N N . SER B 1 272 ? 18.625 -28.312 -20.453 1 98.25 272 SER B N 1
ATOM 5418 C CA . SER B 1 272 ? 18.578 -29.219 -21.594 1 98.25 272 SER B CA 1
ATOM 5419 C C . SER B 1 272 ? 17.156 -29.766 -21.812 1 98.25 272 SER B C 1
ATOM 5421 O O . SER B 1 272 ? 16.312 -29.625 -20.938 1 98.25 272 SER B O 1
ATOM 5423 N N . ALA B 1 273 ? 16.969 -30.344 -22.969 1 96.81 273 ALA B N 1
ATOM 5424 C CA . ALA B 1 273 ? 15.695 -31.016 -23.234 1 96.81 273 ALA B CA 1
ATOM 5425 C C . ALA B 1 273 ? 15.406 -32.094 -22.188 1 96.81 273 ALA B C 1
ATOM 5427 O O . ALA B 1 273 ? 14.266 -32.25 -21.75 1 96.81 273 ALA B O 1
ATOM 5428 N N . ALA B 1 274 ? 16.438 -32.75 -21.844 1 97.12 274 ALA B N 1
ATOM 5429 C CA . ALA B 1 274 ? 16.297 -33.781 -20.812 1 97.12 274 ALA B CA 1
ATOM 5430 C C . ALA B 1 274 ? 15.961 -33.156 -19.469 1 97.12 274 ALA B C 1
ATOM 5432 O O . ALA B 1 274 ? 15.172 -33.719 -18.688 1 97.12 274 ALA B O 1
ATOM 5433 N N . GLY B 1 275 ? 16.641 -32.062 -19.203 1 97.88 275 GLY B N 1
ATOM 5434 C CA . GLY B 1 275 ? 16.328 -31.312 -17.984 1 97.88 275 GLY B CA 1
ATOM 5435 C C . GLY B 1 275 ? 14.883 -30.875 -17.906 1 97.88 275 GLY B C 1
ATOM 5436 O O . GLY B 1 275 ? 14.227 -31.062 -16.875 1 97.88 275 GLY B O 1
ATOM 5437 N N . PHE B 1 276 ? 14.422 -30.344 -19.016 1 98.19 276 PHE B N 1
ATOM 5438 C CA . PHE B 1 276 ? 13.031 -29.906 -19.031 1 98.19 276 PHE B CA 1
ATOM 5439 C C . PHE B 1 276 ? 12.086 -31.094 -18.891 1 98.19 276 PHE B C 1
ATOM 5441 O O . PHE B 1 276 ? 11.07 -31 -18.188 1 98.19 276 PHE B O 1
ATOM 5448 N N . ALA B 1 277 ? 12.367 -32.156 -19.531 1 97.25 277 ALA B N 1
ATOM 5449 C CA . ALA B 1 277 ? 11.555 -33.344 -19.422 1 97.25 277 ALA B CA 1
ATOM 5450 C C . ALA B 1 277 ? 11.469 -33.812 -17.984 1 97.25 277 ALA B C 1
ATOM 5452 O O . ALA B 1 277 ? 10.406 -34.281 -17.531 1 97.25 277 ALA B O 1
ATOM 5453 N N . GLN B 1 278 ? 12.539 -33.719 -17.312 1 96.88 278 GLN B N 1
ATOM 5454 C CA . GLN B 1 278 ? 12.555 -34.094 -15.906 1 96.88 278 GLN B CA 1
ATOM 5455 C C . GLN B 1 278 ? 11.672 -33.156 -15.078 1 96.88 278 GLN B C 1
ATOM 5457 O O . GLN B 1 278 ? 10.953 -33.625 -14.18 1 96.88 278 GLN B O 1
ATOM 5462 N N . MET B 1 279 ? 11.766 -31.906 -15.344 1 98.5 279 MET B N 1
ATOM 5463 C CA . MET B 1 279 ? 10.953 -30.938 -14.617 1 98.5 279 MET B CA 1
ATOM 5464 C C . MET B 1 279 ? 9.469 -31.172 -14.852 1 98.5 279 MET B C 1
ATOM 5466 O O . MET B 1 279 ? 8.648 -30.938 -13.969 1 98.5 279 MET B O 1
ATOM 5470 N N . ALA B 1 280 ? 9.172 -31.719 -16.031 1 97.31 280 ALA B N 1
ATOM 5471 C CA . ALA B 1 280 ? 7.789 -31.844 -16.469 1 97.31 280 ALA B CA 1
ATOM 5472 C C . ALA B 1 280 ? 7.262 -33.25 -16.234 1 97.31 280 ALA B C 1
ATOM 5474 O O . ALA B 1 280 ? 6.219 -33.625 -16.781 1 97.31 280 ALA B O 1
ATOM 5475 N N . GLN B 1 281 ? 7.922 -34 -15.453 1 95.81 281 GLN B N 1
ATOM 5476 C CA . GLN B 1 281 ? 7.492 -35.344 -15.109 1 95.81 281 GLN B CA 1
ATOM 5477 C C . GLN B 1 281 ? 6.996 -35.406 -13.664 1 95.81 281 GLN B C 1
ATOM 5479 O O . GLN B 1 281 ? 7.641 -34.875 -12.758 1 95.81 281 GLN B O 1
ATOM 5484 N N . PRO B 1 282 ? 5.863 -36.094 -13.5 1 95.25 282 PRO B N 1
ATOM 5485 C CA . PRO B 1 282 ? 5.395 -36.219 -12.117 1 95.25 282 PRO B CA 1
ATOM 5486 C C . PRO B 1 282 ? 6.426 -36.875 -11.203 1 95.25 282 PRO B C 1
ATOM 5488 O O . PRO B 1 282 ? 7.016 -37.906 -11.57 1 95.25 282 PRO B O 1
ATOM 5491 N N . ALA B 1 283 ? 6.629 -36.312 -10.086 1 92.81 283 ALA B N 1
ATOM 5492 C CA . ALA B 1 283 ? 7.668 -36.781 -9.172 1 92.81 283 ALA B CA 1
ATOM 5493 C C . ALA B 1 283 ? 7.203 -38 -8.398 1 92.81 283 ALA B C 1
ATOM 5495 O O . ALA B 1 283 ? 8.023 -38.844 -7.977 1 92.81 283 ALA B O 1
ATOM 5496 N N . LEU B 1 284 ? 5.965 -38 -8.133 1 89.56 284 LEU B N 1
ATOM 5497 C CA . LEU B 1 284 ? 5.41 -39.125 -7.379 1 89.56 284 LEU B CA 1
ATOM 5498 C C . LEU B 1 284 ? 4.266 -39.781 -8.148 1 89.56 284 LEU B C 1
ATOM 5500 O O . LEU B 1 284 ? 3.428 -39.094 -8.727 1 89.56 284 LEU B O 1
ATOM 5504 N N . ALA B 1 285 ? 4.285 -41 -8.086 1 83.44 285 ALA B N 1
ATOM 5505 C CA . ALA B 1 285 ? 3.205 -41.75 -8.711 1 83.44 285 ALA B CA 1
ATOM 5506 C C . ALA B 1 285 ? 1.948 -41.75 -7.844 1 83.44 285 ALA B C 1
ATOM 5508 O O . ALA B 1 285 ? 2.023 -41.5 -6.637 1 83.44 285 ALA B O 1
ATOM 5509 N N . GLY B 1 286 ? 0.826 -41.875 -8.422 1 82.12 286 GLY B N 1
ATOM 5510 C CA . GLY B 1 286 ? -0.418 -42 -7.684 1 82.12 286 GLY B CA 1
ATOM 5511 C C . GLY B 1 286 ? -1.055 -40.688 -7.312 1 82.12 286 GLY B C 1
ATOM 5512 O O . GLY B 1 286 ? -2.145 -40.656 -6.738 1 82.12 286 GLY B O 1
ATOM 5513 N N . VAL B 1 287 ? -0.356 -39.688 -7.539 1 83.12 287 VAL B N 1
ATOM 5514 C CA . VAL B 1 287 ? -0.926 -38.375 -7.293 1 83.12 287 VAL B CA 1
ATOM 5515 C C . VAL B 1 287 ? -2 -38.062 -8.336 1 83.12 287 VAL B C 1
ATOM 5517 O O . VAL B 1 287 ? -1.818 -38.344 -9.523 1 83.12 287 VAL B O 1
ATOM 5520 N N . PRO B 1 288 ? -3.143 -37.531 -7.844 1 78.25 288 PRO B N 1
ATOM 5521 C CA . PRO B 1 288 ? -4.199 -37.156 -8.797 1 78.25 288 PRO B CA 1
ATOM 5522 C C . PRO B 1 288 ? -3.707 -36.219 -9.891 1 78.25 288 PRO B C 1
ATOM 5524 O O . PRO B 1 288 ? -2.85 -35.375 -9.648 1 78.25 288 PRO B O 1
ATOM 5527 N N . LEU B 1 289 ? -4.285 -36.406 -10.984 1 72.75 289 LEU B N 1
ATOM 5528 C CA . LEU B 1 289 ? -3.869 -35.75 -12.203 1 72.75 289 LEU B CA 1
ATOM 5529 C C . LEU B 1 289 ? -3.807 -34.219 -12 1 72.75 289 LEU B C 1
ATOM 5531 O O . LEU B 1 289 ? -2.889 -33.562 -12.484 1 72.75 289 LEU B O 1
ATOM 5535 N N . GLN B 1 290 ? -4.711 -33.719 -11.242 1 74.5 290 GLN B N 1
ATOM 5536 C CA . GLN B 1 290 ? -4.836 -32.281 -11.102 1 74.5 290 GLN B CA 1
ATOM 5537 C C . GLN B 1 290 ? -3.807 -31.734 -10.117 1 74.5 290 GLN B C 1
ATOM 5539 O O . GLN B 1 290 ? -3.621 -30.531 -10.016 1 74.5 290 GLN B O 1
ATOM 5544 N N . GLN B 1 291 ? -3.023 -32.594 -9.562 1 83 291 GLN B N 1
ATOM 5545 C CA . GLN B 1 291 ? -2.1 -32.188 -8.508 1 83 291 GLN B CA 1
ATOM 5546 C C . GLN B 1 291 ? -0.67 -32.625 -8.836 1 83 291 GLN B C 1
ATOM 5548 O O . GLN B 1 291 ? 0.247 -32.375 -8.047 1 83 291 GLN B O 1
ATOM 5553 N N . ARG B 1 292 ? -0.56 -33.219 -9.984 1 92.5 292 ARG B N 1
ATOM 5554 C CA . ARG B 1 292 ? 0.759 -33.719 -10.344 1 92.5 292 ARG B CA 1
ATOM 5555 C C . ARG B 1 292 ? 1.77 -32.562 -10.453 1 92.5 292 ARG B C 1
ATOM 5557 O O . ARG B 1 292 ? 1.461 -31.516 -11 1 92.5 292 ARG B O 1
ATOM 5564 N N . TYR B 1 293 ? 2.871 -32.812 -9.828 1 97 293 TYR B N 1
ATOM 5565 C CA . TYR B 1 293 ? 3.945 -31.828 -9.734 1 97 293 TYR B CA 1
ATOM 5566 C C . TYR B 1 293 ? 5.297 -32.469 -10.039 1 97 293 TYR B C 1
ATOM 5568 O O . TYR B 1 293 ? 5.562 -33.594 -9.625 1 97 293 TYR B O 1
ATOM 5576 N N . GLY B 1 294 ? 6.074 -31.859 -10.922 1 98 294 GLY B N 1
ATOM 5577 C CA . GLY B 1 294 ? 7.449 -32.25 -11.18 1 98 294 GLY B CA 1
ATOM 5578 C C . GLY B 1 294 ? 8.461 -31.469 -10.367 1 98 294 GLY B C 1
ATOM 5579 O O . GLY B 1 294 ? 8.336 -31.375 -9.141 1 98 294 GLY B O 1
ATOM 5580 N N . LEU B 1 295 ? 9.461 -31 -11.086 1 98.5 295 LEU B N 1
ATOM 5581 C CA . LEU B 1 295 ? 10.43 -30.125 -10.43 1 98.5 295 LEU B CA 1
ATOM 5582 C C . LEU B 1 295 ? 10.109 -28.656 -10.688 1 98.5 295 LEU B C 1
ATOM 5584 O O . LEU B 1 295 ? 10.656 -28.047 -11.609 1 98.5 295 LEU B O 1
ATOM 5588 N N . GLY B 1 296 ? 9.281 -28.094 -9.867 1 98.5 296 GLY B N 1
ATOM 5589 C CA . GLY B 1 296 ? 8.961 -26.672 -9.953 1 98.5 296 GLY B CA 1
ATOM 5590 C C . GLY B 1 296 ? 7.816 -26.375 -10.898 1 98.5 296 GLY B C 1
ATOM 5591 O O . GLY B 1 296 ? 7.469 -25.219 -11.109 1 98.5 296 GLY B O 1
ATOM 5592 N N . LEU B 1 297 ? 7.18 -27.469 -11.445 1 98.5 297 LEU B N 1
ATOM 5593 C CA . LEU B 1 297 ? 6.113 -27.281 -12.422 1 98.5 297 LEU B CA 1
ATOM 5594 C C . LEU B 1 297 ? 4.949 -28.219 -12.141 1 98.5 297 LEU B C 1
ATOM 5596 O O . LEU B 1 297 ? 5.16 -29.391 -11.828 1 98.5 297 LEU B O 1
ATOM 5600 N N . TYR B 1 298 ? 3.768 -27.688 -12.297 1 97.81 298 TYR B N 1
ATOM 5601 C CA . TYR B 1 298 ? 2.578 -28.531 -12.32 1 97.81 298 TYR B CA 1
ATOM 5602 C C . TYR B 1 298 ? 2.418 -29.203 -13.68 1 97.81 298 TYR B C 1
ATOM 5604 O O . TYR B 1 298 ? 2.871 -28.672 -14.695 1 97.81 298 TYR B O 1
ATOM 5612 N N . ILE B 1 299 ? 1.805 -30.391 -13.617 1 96.5 299 ILE B N 1
ATOM 5613 C CA . ILE B 1 299 ? 1.452 -31.141 -14.82 1 96.5 299 ILE B CA 1
ATOM 5614 C C . ILE B 1 299 ? -0.056 -31.375 -14.852 1 96.5 299 ILE B C 1
ATOM 5616 O O . ILE B 1 299 ? -0.585 -32.156 -14.062 1 96.5 299 ILE B O 1
ATOM 5620 N N . TRP B 1 300 ? -0.672 -30.719 -15.789 1 94.06 300 TRP B N 1
ATOM 5621 C CA . TRP B 1 300 ? -2.125 -30.781 -15.906 1 94.06 300 TRP B CA 1
ATOM 5622 C C . TRP B 1 300 ? -2.541 -31.453 -17.203 1 94.06 300 TRP B C 1
ATOM 5624 O O . TRP B 1 300 ? -1.692 -31.797 -18.031 1 94.06 300 TRP B O 1
ATOM 5634 N N . GLN B 1 301 ? -3.789 -31.75 -17.25 1 92.69 301 GLN B N 1
ATOM 5635 C CA . GLN B 1 301 ? -4.434 -32.188 -18.484 1 92.69 301 GLN B CA 1
ATOM 5636 C C . GLN B 1 301 ? -5.551 -31.234 -18.906 1 92.69 301 GLN B C 1
ATOM 5638 O O . GLN B 1 301 ? -6.414 -30.906 -18.094 1 92.69 301 GLN B O 1
ATOM 5643 N N . ILE B 1 302 ? -5.492 -30.781 -20.156 1 94.88 302 ILE B N 1
ATOM 5644 C CA . ILE B 1 302 ? -6.52 -29.891 -20.703 1 94.88 302 ILE B CA 1
ATOM 5645 C C . ILE B 1 302 ? -6.984 -30.422 -22.062 1 94.88 302 ILE B C 1
ATOM 5647 O O . ILE B 1 302 ? -6.203 -30.453 -23.016 1 94.88 302 ILE B O 1
ATOM 5651 N N . ARG B 1 303 ? -8.25 -30.781 -22.141 1 93.81 303 ARG B N 1
ATOM 5652 C CA . ARG B 1 303 ? -8.852 -31.297 -23.359 1 93.81 303 ARG B CA 1
ATOM 5653 C C . ARG B 1 303 ? -8 -32.406 -23.969 1 93.81 303 ARG B C 1
ATOM 5655 O O . ARG B 1 303 ? -7.734 -32.406 -25.172 1 93.81 303 ARG B O 1
ATOM 5662 N N . GLY B 1 304 ? -7.516 -33.219 -23.094 1 91.69 304 GLY B N 1
ATOM 5663 C CA . GLY B 1 304 ? -6.789 -34.406 -23.5 1 91.69 304 GLY B CA 1
ATOM 5664 C C . GLY B 1 304 ? -5.316 -34.156 -23.781 1 91.69 304 GLY B C 1
ATOM 5665 O O . GLY B 1 304 ? -4.574 -35.062 -24.141 1 91.69 304 GLY B O 1
ATOM 5666 N N . GLN B 1 305 ? -4.871 -32.969 -23.562 1 94.69 305 GLN B N 1
ATOM 5667 C CA . GLN B 1 305 ? -3.473 -32.625 -23.797 1 94.69 305 GLN B CA 1
ATOM 5668 C C . GLN B 1 305 ? -2.773 -32.25 -22.484 1 94.69 305 GLN B C 1
ATOM 5670 O O . GLN B 1 305 ? -3.377 -31.641 -21.609 1 94.69 305 GLN B O 1
ATOM 5675 N N . THR B 1 306 ? -1.509 -32.625 -22.422 1 95.5 306 THR B N 1
ATOM 5676 C CA . THR B 1 306 ? -0.693 -32.219 -21.266 1 95.5 306 THR B CA 1
ATOM 5677 C C . THR B 1 306 ? -0.415 -30.734 -21.281 1 95.5 306 THR B C 1
ATOM 5679 O O . THR B 1 306 ? -0.127 -30.156 -22.328 1 95.5 306 THR B O 1
ATOM 5682 N N . ALA B 1 307 ? -0.608 -30.141 -20.188 1 96.94 307 ALA B N 1
ATOM 5683 C CA . ALA B 1 307 ? -0.238 -28.75 -19.953 1 96.94 307 ALA B CA 1
ATOM 5684 C C . ALA B 1 307 ? 0.734 -28.625 -18.781 1 96.94 307 ALA B C 1
ATOM 5686 O O . ALA B 1 307 ? 0.536 -29.25 -17.734 1 96.94 307 ALA B O 1
ATOM 5687 N N . ILE B 1 308 ? 1.799 -27.875 -18.984 1 98.25 308 ILE B N 1
ATOM 5688 C CA . ILE B 1 308 ? 2.85 -27.703 -17.984 1 98.25 308 ILE B CA 1
ATOM 5689 C C . ILE B 1 308 ? 2.936 -26.234 -17.578 1 98.25 308 ILE B C 1
ATOM 5691 O O . ILE B 1 308 ? 2.842 -25.344 -18.406 1 98.25 308 ILE B O 1
ATOM 5695 N N . GLY B 1 309 ? 3.039 -25.984 -16.297 1 98.31 309 GLY B N 1
ATOM 5696 C CA . GLY B 1 309 ? 3.188 -24.609 -15.867 1 98.31 309 GLY B CA 1
ATOM 5697 C C . GLY B 1 309 ? 3.062 -24.422 -14.367 1 98.31 309 GLY B C 1
ATOM 5698 O O . GLY B 1 309 ? 3.449 -25.312 -13.602 1 98.31 309 GLY B O 1
ATOM 5699 N N . HIS B 1 310 ? 2.695 -23.281 -13.906 1 98.69 310 HIS B N 1
ATOM 5700 C CA . HIS B 1 310 ? 2.533 -22.922 -12.5 1 98.69 310 HIS B CA 1
ATOM 5701 C C . HIS B 1 310 ? 1.546 -21.781 -12.328 1 98.69 310 HIS B C 1
ATOM 5703 O O . HIS B 1 310 ? 1.402 -20.938 -13.219 1 98.69 310 HIS B O 1
ATOM 5709 N N . THR B 1 311 ? 0.848 -21.781 -11.242 1 98.06 311 THR B N 1
ATOM 5710 C CA . THR B 1 311 ? -0.02 -20.656 -10.875 1 98.06 311 THR B CA 1
ATOM 5711 C C . THR B 1 311 ? 0.523 -19.938 -9.648 1 98.06 311 THR B C 1
ATOM 5713 O O . THR B 1 311 ? 1.445 -20.422 -8.992 1 98.06 311 THR B O 1
ATOM 5716 N N . GLY B 1 312 ? 0.072 -18.719 -9.5 1 98.44 312 GLY B N 1
ATOM 5717 C CA . GLY B 1 312 ? 0.502 -17.922 -8.359 1 98.44 312 GLY B CA 1
ATOM 5718 C C . GLY B 1 312 ? -0.62 -17.109 -7.738 1 98.44 312 GLY B C 1
ATOM 5719 O O . GLY B 1 312 ? -1.51 -16.625 -8.445 1 98.44 312 GLY B O 1
ATOM 5720 N N . GLN B 1 313 ? -0.63 -17.062 -6.461 1 97.81 313 GLN B N 1
ATOM 5721 C CA . GLN B 1 313 ? -1.521 -16.203 -5.684 1 97.81 313 GLN B CA 1
ATOM 5722 C C . GLN B 1 313 ? -0.787 -15.57 -4.508 1 97.81 313 GLN B C 1
ATOM 5724 O O . GLN B 1 313 ? -0.017 -16.25 -3.814 1 97.81 313 GLN B O 1
ATOM 5729 N N . ILE B 1 314 ? -0.92 -14.328 -4.355 1 96.69 314 ILE B N 1
ATOM 5730 C CA . ILE B 1 314 ? -0.35 -13.555 -3.26 1 96.69 314 ILE B CA 1
ATOM 5731 C C . ILE B 1 314 ? -1.196 -12.312 -3.014 1 96.69 314 ILE B C 1
ATOM 5733 O O . ILE B 1 314 ? -2.1 -12 -3.795 1 96.69 314 ILE B O 1
ATOM 5737 N N . ASP B 1 315 ? -0.977 -11.594 -1.966 1 93.69 315 ASP B N 1
ATOM 5738 C CA . ASP B 1 315 ? -1.803 -10.438 -1.622 1 93.69 315 ASP B CA 1
ATOM 5739 C C . ASP B 1 315 ? -1.89 -9.461 -2.789 1 93.69 315 ASP B C 1
ATOM 5741 O O . ASP B 1 315 ? -0.888 -8.852 -3.172 1 93.69 315 ASP B O 1
ATOM 5745 N N . GLY B 1 316 ? -3.078 -9.461 -3.395 1 97.69 316 GLY B N 1
ATOM 5746 C CA . GLY B 1 316 ? -3.365 -8.484 -4.43 1 97.69 316 GLY B CA 1
ATOM 5747 C C . GLY B 1 316 ? -3.254 -9.047 -5.832 1 97.69 316 GLY B C 1
ATOM 5748 O O . GLY B 1 316 ? -3.672 -8.406 -6.801 1 97.69 316 GLY B O 1
ATOM 5749 N N . PHE B 1 317 ? -2.721 -10.266 -5.973 1 98.69 317 PHE B N 1
ATOM 5750 C CA . PHE B 1 317 ? -2.402 -10.695 -7.328 1 98.69 317 PHE B CA 1
ATOM 5751 C C . PHE B 1 317 ? -2.676 -12.188 -7.5 1 98.69 317 PHE B C 1
ATOM 5753 O O . PHE B 1 317 ? -2.559 -12.961 -6.547 1 98.69 317 PHE B O 1
ATOM 5760 N N . ALA B 1 318 ? -3.023 -12.555 -8.68 1 98.69 318 ALA B N 1
ATOM 5761 C CA . ALA B 1 318 ? -3.148 -13.93 -9.141 1 98.69 318 ALA B CA 1
ATOM 5762 C C . ALA B 1 318 ? -2.553 -14.102 -10.539 1 98.69 318 ALA B C 1
ATOM 5764 O O . ALA B 1 318 ? -2.639 -13.188 -11.367 1 98.69 318 ALA B O 1
ATOM 5765 N N . SER B 1 319 ? -1.952 -15.234 -10.781 1 98.88 319 SER B N 1
ATOM 5766 C CA . SER B 1 319 ? -1.259 -15.445 -12.047 1 98.88 319 SER B CA 1
ATOM 5767 C C . SER B 1 319 ? -1.332 -16.906 -12.484 1 98.88 319 SER B C 1
ATOM 5769 O O . SER B 1 319 ? -1.569 -17.797 -11.664 1 98.88 319 SER B O 1
ATOM 5771 N N . ALA B 1 320 ? -1.194 -17.141 -13.781 1 98.88 320 ALA B N 1
ATOM 5772 C CA . ALA B 1 320 ? -1.108 -18.469 -14.367 1 98.88 320 ALA B CA 1
ATOM 5773 C C . ALA B 1 320 ? -0.225 -18.469 -15.609 1 98.88 320 ALA B C 1
ATOM 5775 O O . ALA B 1 320 ? -0.314 -17.562 -16.438 1 98.88 320 ALA B O 1
ATOM 5776 N N . LEU B 1 321 ? 0.632 -19.359 -15.641 1 98.94 321 LEU B N 1
ATOM 5777 C CA . LEU B 1 321 ? 1.508 -19.641 -16.766 1 98.94 321 LEU B CA 1
ATOM 5778 C C . LEU B 1 321 ? 1.374 -21.094 -17.203 1 98.94 321 LEU B C 1
ATOM 5780 O O . LEU B 1 321 ? 1.625 -22.016 -16.422 1 98.94 321 LEU B O 1
ATOM 5784 N N . LEU B 1 322 ? 0.977 -21.297 -18.516 1 98.44 322 LEU B N 1
ATOM 5785 C CA . LEU B 1 322 ? 0.76 -22.641 -19.047 1 98.44 322 LEU B CA 1
ATOM 5786 C C . LEU B 1 322 ? 1.479 -22.812 -20.391 1 98.44 322 LEU B C 1
ATOM 5788 O O . LEU B 1 322 ? 1.52 -21.891 -21.203 1 98.44 322 LEU B O 1
ATOM 5792 N N . TYR B 1 323 ? 1.955 -24 -20.562 1 98.56 323 TYR B N 1
ATOM 5793 C CA . TYR B 1 323 ? 2.607 -24.391 -21.797 1 98.56 323 TYR B CA 1
ATOM 5794 C C . TYR B 1 323 ? 2.021 -25.703 -22.328 1 98.56 323 TYR B C 1
ATOM 5796 O O . TYR B 1 323 ? 1.92 -26.688 -21.594 1 98.56 323 TYR B O 1
ATOM 5804 N N . LEU B 1 324 ? 1.608 -25.703 -23.578 1 98.38 324 LEU B N 1
ATOM 5805 C CA . LEU B 1 324 ? 1.162 -26.875 -24.312 1 98.38 324 LEU B CA 1
ATOM 5806 C C . LEU B 1 324 ? 2.248 -27.375 -25.266 1 98.38 324 LEU B C 1
ATOM 5808 O O . LEU B 1 324 ? 2.408 -26.828 -26.359 1 98.38 324 LEU B O 1
ATOM 5812 N N . PRO B 1 325 ? 2.875 -28.484 -24.875 1 97.38 325 PRO B N 1
ATOM 5813 C CA . PRO B 1 325 ? 4.051 -28.891 -25.641 1 97.38 325 PRO B CA 1
ATOM 5814 C C . PRO B 1 325 ? 3.707 -29.297 -27.078 1 97.38 325 PRO B C 1
ATOM 5816 O O . PRO B 1 325 ? 4.449 -28.969 -28 1 97.38 325 PRO B O 1
ATOM 5819 N N . VAL B 1 326 ? 2.613 -29.969 -27.266 1 96.31 326 VAL B N 1
ATOM 5820 C CA . VAL B 1 326 ? 2.297 -30.516 -28.578 1 96.31 326 VAL B CA 1
ATOM 5821 C C . VAL B 1 326 ? 2.09 -29.391 -29.578 1 96.31 326 VAL B C 1
ATOM 5823 O O . VAL B 1 326 ? 2.59 -29.438 -30.703 1 96.31 326 VAL B O 1
ATOM 5826 N N . SER B 1 327 ? 1.444 -28.359 -29.188 1 95.62 327 SER B N 1
ATOM 5827 C CA . SER B 1 327 ? 1.172 -27.25 -30.094 1 95.62 327 SER B CA 1
ATOM 5828 C C . SER B 1 327 ? 2.176 -26.109 -29.906 1 95.62 327 SER B C 1
ATOM 5830 O O . SER B 1 327 ? 2.121 -25.109 -30.609 1 95.62 327 SER B O 1
ATOM 5832 N N . ASP B 1 328 ? 3.053 -26.25 -28.938 1 97.56 328 ASP B N 1
ATOM 5833 C CA . ASP B 1 328 ? 4.012 -25.203 -28.578 1 97.56 328 ASP B CA 1
ATOM 5834 C C . ASP B 1 328 ? 3.301 -23.891 -28.266 1 97.56 328 ASP B C 1
ATOM 5836 O O . ASP B 1 328 ? 3.635 -22.844 -28.844 1 97.56 328 ASP B O 1
ATOM 5840 N N . THR B 1 329 ? 2.299 -23.953 -27.484 1 98.25 329 THR B N 1
ATOM 5841 C CA . THR B 1 329 ? 1.473 -22.797 -27.141 1 98.25 329 THR B CA 1
ATOM 5842 C C . THR B 1 329 ? 1.697 -22.391 -25.703 1 98.25 329 THR B C 1
ATOM 5844 O O . THR B 1 329 ? 1.714 -23.219 -24.797 1 98.25 329 THR B O 1
ATOM 5847 N N . VAL B 1 330 ? 1.931 -21.094 -25.469 1 98.81 330 VAL B N 1
ATOM 5848 C CA . VAL B 1 330 ? 2.064 -20.531 -24.125 1 98.81 330 VAL B CA 1
ATOM 5849 C C . VAL B 1 330 ? 0.851 -19.656 -23.812 1 98.81 330 VAL B C 1
ATOM 5851 O O . VAL B 1 330 ? 0.395 -18.891 -24.656 1 98.81 330 VAL B O 1
ATOM 5854 N N . ILE B 1 331 ? 0.25 -19.828 -22.656 1 98.88 331 ILE B N 1
ATOM 5855 C CA . ILE B 1 331 ? -0.836 -19.016 -22.141 1 98.88 331 ILE B CA 1
ATOM 5856 C C . ILE B 1 331 ? -0.387 -18.312 -20.859 1 98.88 331 ILE B C 1
ATOM 5858 O O . ILE B 1 331 ? 0.127 -18.953 -19.938 1 98.88 331 ILE B O 1
ATOM 5862 N N . VAL B 1 332 ? -0.527 -17 -20.781 1 98.94 332 VAL B N 1
ATOM 5863 C CA . VAL B 1 332 ? -0.235 -16.234 -19.594 1 98.94 332 VAL B CA 1
ATOM 5864 C C . VAL B 1 332 ? -1.479 -15.453 -19.156 1 98.94 332 VAL B C 1
ATOM 5866 O O . VAL B 1 332 ? -2.121 -14.797 -19.984 1 98.94 332 VAL B O 1
ATOM 5869 N N . VAL B 1 333 ? -1.865 -15.586 -17.953 1 98.94 333 VAL B N 1
ATOM 5870 C CA . VAL B 1 333 ? -2.906 -14.773 -17.328 1 98.94 333 VAL B CA 1
ATOM 5871 C C . VAL B 1 333 ? -2.35 -14.086 -16.078 1 98.94 333 VAL B C 1
ATOM 5873 O O . VAL B 1 333 ? -1.846 -14.758 -15.172 1 98.94 333 VAL B O 1
ATOM 5876 N N . LEU B 1 334 ? -2.369 -12.789 -16.016 1 98.94 334 LEU B N 1
ATOM 5877 C CA . LEU B 1 334 ? -1.976 -12 -14.852 1 98.94 334 LEU B CA 1
ATOM 5878 C C . LEU B 1 334 ? -3.123 -11.102 -14.383 1 98.94 334 LEU B C 1
ATOM 5880 O O . LEU B 1 334 ? -3.717 -10.383 -15.188 1 98.94 334 LEU B O 1
ATOM 5884 N N . ALA B 1 335 ? -3.461 -11.195 -13.141 1 98.88 335 ALA B N 1
ATOM 5885 C CA . ALA B 1 335 ? -4.551 -10.406 -12.578 1 98.88 335 ALA B CA 1
ATOM 5886 C C . ALA B 1 335 ? -4.109 -9.672 -11.312 1 98.88 335 ALA B C 1
ATOM 5888 O O . ALA B 1 335 ? -3.305 -10.195 -10.539 1 98.88 335 ALA B O 1
ATOM 5889 N N . ASN B 1 336 ? -4.617 -8.445 -11.109 1 98.81 336 ASN B N 1
ATOM 5890 C CA . ASN B 1 336 ? -4.25 -7.676 -9.922 1 98.81 336 ASN B CA 1
ATOM 5891 C C . ASN B 1 336 ? -5.312 -7.777 -8.836 1 98.81 336 ASN B C 1
ATOM 5893 O O . ASN B 1 336 ? -5.695 -6.77 -8.242 1 98.81 336 ASN B O 1
ATOM 5897 N N . ASN B 1 337 ? -5.793 -8.945 -8.648 1 98.56 337 ASN B N 1
ATOM 5898 C CA . ASN B 1 337 ? -6.742 -9.352 -7.621 1 98.56 337 ASN B CA 1
ATOM 5899 C C . ASN B 1 337 ? -6.453 -10.766 -7.117 1 98.56 337 ASN B C 1
ATOM 5901 O O . ASN B 1 337 ? -6.488 -11.719 -7.891 1 98.56 337 ASN B O 1
ATOM 5905 N N . ASP B 1 338 ? -6.301 -10.82 -5.773 1 97.88 338 ASP B N 1
ATOM 5906 C CA . ASP B 1 338 ? -5.824 -12.086 -5.234 1 97.88 338 ASP B CA 1
ATOM 5907 C C . ASP B 1 338 ? -6.961 -13.102 -5.129 1 97.88 338 ASP B C 1
ATOM 5909 O O . ASP B 1 338 ? -6.723 -14.281 -4.871 1 97.88 338 ASP B O 1
ATOM 5913 N N . THR B 1 339 ? -8.188 -12.727 -5.406 1 94.94 339 THR B N 1
ATOM 5914 C CA . THR B 1 339 ? -9.328 -13.641 -5.398 1 94.94 339 THR B CA 1
ATOM 5915 C C . THR B 1 339 ? -9.68 -14.07 -6.816 1 94.94 339 THR B C 1
ATOM 5917 O O . THR B 1 339 ? -10.594 -14.875 -7.02 1 94.94 339 THR B O 1
ATOM 5920 N N . PHE B 1 340 ? -8.977 -13.555 -7.773 1 95.69 340 PHE B N 1
ATOM 5921 C CA . PHE B 1 340 ? -9.203 -13.883 -9.18 1 95.69 340 PHE B CA 1
ATOM 5922 C C . PHE B 1 340 ? -8.766 -15.312 -9.477 1 95.69 340 PHE B C 1
ATOM 5924 O O . PHE B 1 340 ? -7.688 -15.734 -9.055 1 95.69 340 PHE B O 1
ATOM 5931 N N . ASP B 1 341 ? -9.531 -16.062 -10.156 1 95.19 341 ASP B N 1
ATOM 5932 C CA . ASP B 1 341 ? -9.18 -17.438 -10.523 1 95.19 341 ASP B CA 1
ATOM 5933 C C . ASP B 1 341 ? -8.406 -17.469 -11.844 1 95.19 341 ASP B C 1
ATOM 5935 O O . ASP B 1 341 ? -8.938 -17.891 -12.867 1 95.19 341 ASP B O 1
ATOM 5939 N N . ALA B 1 342 ? -7.211 -17.188 -11.789 1 97.75 342 ALA B N 1
ATOM 5940 C CA . ALA B 1 342 ? -6.359 -17.125 -12.969 1 97.75 342 ALA B CA 1
ATOM 5941 C C . ALA B 1 342 ? -6.195 -18.484 -13.617 1 97.75 342 ALA B C 1
ATOM 5943 O O . ALA B 1 342 ? -6.078 -18.594 -14.836 1 97.75 342 ALA B O 1
ATOM 5944 N N . GLN B 1 343 ? -6.18 -19.531 -12.805 1 95.88 343 GLN B N 1
ATOM 5945 C CA . GLN B 1 343 ? -6.004 -20.875 -13.328 1 95.88 343 GLN B CA 1
ATOM 5946 C C . GLN B 1 343 ? -7.152 -21.266 -14.25 1 95.88 343 GLN B C 1
ATOM 5948 O O . GLN B 1 343 ? -6.93 -21.797 -15.336 1 95.88 343 GLN B O 1
ATOM 5953 N N . THR B 1 344 ? -8.336 -20.969 -13.812 1 94.31 344 THR B N 1
ATOM 5954 C CA . THR B 1 344 ? -9.508 -21.328 -14.602 1 94.31 344 THR B CA 1
ATOM 5955 C C . THR B 1 344 ? -9.531 -20.547 -15.914 1 94.31 344 THR B C 1
ATOM 5957 O O . THR B 1 344 ? -9.812 -21.125 -16.969 1 94.31 344 THR B O 1
ATOM 5960 N N . LEU B 1 345 ? -9.242 -19.297 -15.844 1 96.75 345 LEU B N 1
ATOM 5961 C CA . LEU B 1 345 ? -9.211 -18.531 -17.094 1 96.75 345 LEU B CA 1
ATOM 5962 C C . LEU B 1 345 ? -8.117 -19.047 -18.016 1 96.75 345 LEU B C 1
ATOM 5964 O O . LEU B 1 345 ? -8.328 -19.156 -19.219 1 96.75 345 LEU B O 1
ATOM 5968 N N . ALA B 1 346 ? -6.977 -19.359 -17.484 1 98.19 346 ALA B N 1
ATOM 5969 C CA . ALA B 1 346 ? -5.898 -19.906 -18.312 1 98.19 346 ALA B CA 1
ATOM 5970 C C . ALA B 1 346 ? -6.32 -21.219 -18.969 1 98.19 346 ALA B C 1
ATOM 5972 O O . ALA B 1 346 ? -6.004 -21.453 -20.141 1 98.19 346 ALA B O 1
ATOM 5973 N N . ARG B 1 347 ? -6.977 -22.047 -18.234 1 96.69 347 ARG B N 1
ATOM 5974 C CA . ARG B 1 347 ? -7.488 -23.297 -18.781 1 96.69 347 ARG B CA 1
ATOM 5975 C C . ARG B 1 347 ? -8.445 -23.047 -19.938 1 96.69 347 ARG B C 1
ATOM 5977 O O . ARG B 1 347 ? -8.375 -23.703 -20.969 1 96.69 347 ARG B O 1
ATOM 5984 N N . ARG B 1 348 ? -9.352 -22.094 -19.766 1 96.38 348 ARG B N 1
ATOM 5985 C CA . ARG B 1 348 ? -10.273 -21.719 -20.844 1 96.38 348 ARG B CA 1
ATOM 5986 C C . ARG B 1 348 ? -9.508 -21.25 -22.062 1 96.38 348 ARG B C 1
ATOM 5988 O O . ARG B 1 348 ? -9.836 -21.625 -23.188 1 96.38 348 ARG B O 1
ATOM 5995 N N . MET B 1 349 ? -8.531 -20.422 -21.797 1 98 349 MET B N 1
ATOM 5996 C CA . MET B 1 349 ? -7.754 -19.875 -22.906 1 98 349 MET B CA 1
ATOM 5997 C C . MET B 1 349 ? -6.984 -20.984 -23.625 1 98 349 MET B C 1
ATOM 5999 O O . MET B 1 349 ? -6.883 -20.969 -24.844 1 98 349 MET B O 1
ATOM 6003 N N . ALA B 1 350 ? -6.449 -21.906 -22.875 1 97.88 350 ALA B N 1
ATOM 6004 C CA . ALA B 1 350 ? -5.766 -23.062 -23.453 1 97.88 350 ALA B CA 1
ATOM 6005 C C . ALA B 1 350 ? -6.715 -23.875 -24.328 1 97.88 350 ALA B C 1
ATOM 6007 O O . ALA B 1 350 ? -6.359 -24.281 -25.438 1 97.88 350 ALA B O 1
ATOM 6008 N N . ALA B 1 351 ? -7.883 -24.094 -23.859 1 96.81 351 ALA B N 1
ATOM 6009 C CA . ALA B 1 351 ? -8.883 -24.859 -24.609 1 96.81 351 ALA B CA 1
ATOM 6010 C C . ALA B 1 351 ? -9.25 -24.141 -25.906 1 96.81 351 ALA B C 1
ATOM 6012 O O . ALA B 1 351 ? -9.438 -24.781 -26.938 1 96.81 351 ALA B O 1
ATOM 6013 N N . ILE B 1 352 ? -9.367 -22.844 -25.797 1 97.12 352 ILE B N 1
ATOM 6014 C CA . ILE B 1 352 ? -9.641 -22.031 -26.969 1 97.12 352 ILE B CA 1
ATOM 6015 C C . ILE B 1 352 ? -8.5 -22.188 -27.969 1 97.12 352 ILE B C 1
ATOM 6017 O O . ILE B 1 352 ? -8.734 -22.391 -29.172 1 97.12 352 ILE B O 1
ATOM 6021 N N . ALA B 1 353 ? -7.277 -22.141 -27.516 1 97.44 353 ALA B N 1
ATOM 6022 C CA . ALA B 1 353 ? -6.109 -22.297 -28.375 1 97.44 353 ALA B CA 1
ATOM 6023 C C . ALA B 1 353 ? -6.094 -23.672 -29.047 1 97.44 353 ALA B C 1
ATOM 6025 O O . ALA B 1 353 ? -5.566 -23.828 -30.156 1 97.44 353 ALA B O 1
ATOM 6026 N N . LEU B 1 354 ? -6.695 -24.656 -28.422 1 95.69 354 LEU B N 1
ATOM 6027 C CA . LEU B 1 354 ? -6.727 -26.031 -28.922 1 95.69 354 LEU B CA 1
ATOM 6028 C C . LEU B 1 354 ? -7.926 -26.234 -29.844 1 95.69 354 LEU B C 1
ATOM 6030 O O . LEU B 1 354 ? -8.07 -27.297 -30.453 1 95.69 354 LEU B O 1
ATOM 6034 N N . GLY B 1 355 ? -8.797 -25.219 -29.922 1 94.69 355 GLY B N 1
ATOM 6035 C CA . GLY B 1 355 ? -9.992 -25.328 -30.75 1 94.69 355 GLY B CA 1
ATOM 6036 C C . GLY B 1 355 ? -11.109 -26.109 -30.094 1 94.69 355 GLY B C 1
ATOM 6037 O O . GLY B 1 355 ? -11.984 -26.641 -30.766 1 94.69 355 GLY B O 1
ATOM 6038 N N . LYS B 1 356 ? -11.023 -26.25 -28.797 1 93.94 356 LYS B N 1
ATOM 6039 C CA . LYS B 1 356 ? -12.008 -26.984 -28.016 1 93.94 356 LYS B CA 1
ATOM 6040 C C . LYS B 1 356 ? -12.477 -26.156 -26.812 1 93.94 356 LYS B C 1
ATOM 6042 O O . LYS B 1 356 ? -12.398 -26.609 -25.672 1 93.94 356 LYS B O 1
ATOM 6047 N N . PRO B 1 357 ? -13.094 -25.016 -27.094 1 94.06 357 PRO B N 1
ATOM 6048 C CA . PRO B 1 357 ? -13.453 -24.109 -26 1 94.06 357 PRO B CA 1
ATOM 6049 C C . PRO B 1 357 ? -14.492 -24.719 -25.062 1 94.06 357 PRO B C 1
ATOM 6051 O O . PRO B 1 357 ? -15.375 -25.469 -25.5 1 94.06 357 PRO B O 1
ATOM 6054 N N . TYR B 1 358 ? -14.312 -24.422 -23.734 1 91.81 358 TYR B N 1
ATOM 6055 C CA . TYR B 1 358 ? -15.359 -24.719 -22.75 1 91.81 358 TYR B CA 1
ATOM 6056 C C . TYR B 1 358 ? -16.531 -23.75 -22.922 1 91.81 358 TYR B C 1
ATOM 6058 O O . TYR B 1 358 ? -16.359 -22.625 -23.375 1 91.81 358 TYR B O 1
ATOM 6066 N N . PRO B 1 359 ? -17.703 -24.25 -22.562 1 86.75 359 PRO B N 1
ATOM 6067 C CA . PRO B 1 359 ? -18.812 -23.297 -22.547 1 86.75 359 PRO B CA 1
ATOM 6068 C C . PRO B 1 359 ? -18.594 -22.156 -21.562 1 86.75 359 PRO B C 1
ATOM 6070 O O . PRO B 1 359 ? -18.047 -22.359 -20.469 1 86.75 359 PRO B O 1
ATOM 6073 N N . LEU B 1 360 ? -18.969 -20.953 -22 1 86 360 LEU B N 1
ATOM 6074 C CA . LEU B 1 360 ? -18.875 -19.797 -21.109 1 86 360 LEU B CA 1
ATOM 6075 C C . LEU B 1 360 ? -20 -19.781 -20.094 1 86 360 LEU B C 1
ATOM 6077 O O . LEU B 1 360 ? -21.094 -20.312 -20.359 1 86 360 LEU B O 1
ATOM 6081 N N . PRO B 1 361 ? -19.672 -19.094 -18.891 1 71.94 361 PRO B N 1
ATOM 6082 C CA . PRO B 1 361 ? -20.719 -19 -17.875 1 71.94 361 PRO B CA 1
ATOM 6083 C C . PRO B 1 361 ? -21.922 -18.188 -18.359 1 71.94 361 PRO B C 1
ATOM 6085 O O . PRO B 1 361 ? -21.75 -17.203 -19.078 1 71.94 361 PRO B O 1
ATOM 6088 N N . GLY B 1 362 ? -23.047 -18.703 -18.375 1 68.69 362 GLY B N 1
ATOM 6089 C CA . GLY B 1 362 ? -24.219 -17.922 -18.703 1 68.69 362 GLY B CA 1
ATOM 6090 C C . GLY B 1 362 ? -24.75 -17.109 -17.547 1 68.69 362 GLY B C 1
ATOM 6091 O O . GLY B 1 362 ? -24.25 -17.234 -16.422 1 68.69 362 GLY B O 1
ATOM 6092 N N . ALA B 1 363 ? -25.547 -15.969 -17.797 1 63.44 363 ALA B N 1
ATOM 6093 C CA . ALA B 1 363 ? -26.188 -15.195 -16.734 1 63.44 363 ALA B CA 1
ATOM 6094 C C . ALA B 1 363 ? -27.078 -16.094 -15.875 1 63.44 363 ALA B C 1
ATOM 6096 O O . ALA B 1 363 ? -27.688 -17.047 -16.375 1 63.44 363 ALA B O 1
ATOM 6097 N N . GLY B 1 364 ? -26.828 -16.062 -14.586 1 61.72 364 GLY B N 1
ATOM 6098 C CA . GLY B 1 364 ? -27.656 -16.797 -13.648 1 61.72 364 GLY B CA 1
ATOM 6099 C C . GLY B 1 364 ? -29.141 -16.625 -13.898 1 61.72 364 GLY B C 1
ATOM 6100 O O . GLY B 1 364 ? -29.594 -15.531 -14.273 1 61.72 364 GLY B O 1
ATOM 6101 N N . ARG B 1 365 ? -29.828 -17.688 -14.289 1 65.38 365 ARG B N 1
ATOM 6102 C CA . ARG B 1 365 ? -31.281 -17.594 -14.344 1 65.38 365 ARG B CA 1
ATOM 6103 C C . ARG B 1 365 ? -31.906 -18.141 -13.062 1 65.38 365 ARG B C 1
ATOM 6105 O O . ARG B 1 365 ? -31.297 -18.953 -12.359 1 65.38 365 ARG B O 1
ATOM 6112 N N . ALA B 1 366 ? -33.031 -17.422 -12.711 1 71.06 366 ALA B N 1
ATOM 6113 C CA . ALA B 1 366 ? -33.812 -17.969 -11.617 1 71.06 366 ALA B CA 1
ATOM 6114 C C . ALA B 1 366 ? -34.031 -19.469 -11.805 1 71.06 366 ALA B C 1
ATOM 6116 O O . ALA B 1 366 ? -34.281 -19.938 -12.922 1 71.06 366 ALA B O 1
ATOM 6117 N N . LEU B 1 367 ? -33.75 -20.219 -10.664 1 82.88 367 LEU B N 1
ATOM 6118 C CA . LEU B 1 367 ? -33.938 -21.672 -10.734 1 82.88 367 LEU B CA 1
ATOM 6119 C C . LEU B 1 367 ? -35.406 -22.047 -10.734 1 82.88 367 LEU B C 1
ATOM 6121 O O . LEU B 1 367 ? -36.188 -21.5 -9.969 1 82.88 367 LEU B O 1
ATOM 6125 N N . PRO B 1 368 ? -35.781 -22.875 -11.664 1 82.5 368 PRO B N 1
ATOM 6126 C CA . PRO B 1 368 ? -37.156 -23.391 -11.625 1 82.5 368 PRO B CA 1
ATOM 6127 C C . PRO B 1 368 ? -37.469 -24.188 -10.359 1 82.5 368 PRO B C 1
ATOM 6129 O O . PRO B 1 368 ? -36.531 -24.703 -9.727 1 82.5 368 PRO B O 1
ATOM 6132 N N . PRO B 1 369 ? -38.688 -24.234 -9.969 1 82.38 369 PRO B N 1
ATOM 6133 C CA . PRO B 1 369 ? -39.062 -25 -8.773 1 82.38 369 PRO B CA 1
ATOM 6134 C C . PRO B 1 369 ? -38.625 -26.453 -8.82 1 82.38 369 PRO B C 1
ATOM 6136 O O . PRO B 1 369 ? -38.344 -27.047 -7.781 1 82.38 369 PRO B O 1
ATOM 6139 N N . GLU B 1 370 ? -38.562 -27 -9.969 1 84.81 370 GLU B N 1
ATOM 6140 C CA . GLU B 1 370 ? -38.125 -28.391 -10.148 1 84.81 370 GLU B CA 1
ATOM 6141 C C . GLU B 1 370 ? -36.688 -28.609 -9.68 1 84.81 370 GLU B C 1
ATOM 6143 O O . GLU B 1 370 ? -36.281 -29.734 -9.445 1 84.81 370 GLU B O 1
ATOM 6148 N N . ALA B 1 371 ? -36 -27.5 -9.5 1 90.81 371 ALA B N 1
ATOM 6149 C CA . ALA B 1 371 ? -34.625 -27.594 -9.031 1 90.81 371 ALA B CA 1
ATOM 6150 C C . ALA B 1 371 ? -34.562 -28.094 -7.594 1 90.81 371 ALA B C 1
ATOM 6152 O O . ALA B 1 371 ? -33.531 -28.609 -7.152 1 90.81 371 ALA B O 1
ATOM 6153 N N . ALA B 1 372 ? -35.656 -27.984 -6.895 1 91.56 372 ALA B N 1
ATOM 6154 C CA . ALA B 1 372 ? -35.75 -28.5 -5.527 1 91.56 372 ALA B CA 1
ATOM 6155 C C . ALA B 1 372 ? -35.469 -30 -5.48 1 91.56 372 ALA B C 1
ATOM 6157 O O . ALA B 1 372 ? -34.938 -30.5 -4.484 1 91.56 372 ALA B O 1
ATOM 6158 N N . ALA B 1 373 ? -35.812 -30.672 -6.605 1 92.5 373 ALA B N 1
ATOM 6159 C CA . ALA B 1 373 ? -35.594 -32.125 -6.68 1 92.5 373 ALA B CA 1
ATOM 6160 C C . ALA B 1 373 ? -34.125 -32.469 -6.645 1 92.5 373 ALA B C 1
ATOM 6162 O O . ALA B 1 373 ? -33.75 -33.625 -6.383 1 92.5 373 ALA B O 1
ATOM 6163 N N . LEU B 1 374 ? -33.281 -31.547 -6.898 1 94.75 374 LEU B N 1
ATOM 6164 C CA . LEU B 1 374 ? -31.828 -31.75 -6.914 1 94.75 374 LEU B CA 1
ATOM 6165 C C . LEU B 1 374 ? -31.266 -31.797 -5.496 1 94.75 374 LEU B C 1
ATOM 6167 O O . LEU B 1 374 ? -30.156 -32.312 -5.277 1 94.75 374 LEU B O 1
ATOM 6171 N N . ALA B 1 375 ? -32.031 -31.25 -4.539 1 94.38 375 ALA B N 1
ATOM 6172 C CA . ALA B 1 375 ? -31.562 -31.25 -3.152 1 94.38 375 ALA B CA 1
ATOM 6173 C C . ALA B 1 375 ? -31.359 -32.656 -2.629 1 94.38 375 ALA B C 1
ATOM 6175 O O . ALA B 1 375 ? -32.156 -33.562 -2.898 1 94.38 375 ALA B O 1
ATOM 6176 N N . GLY B 1 376 ? -30.312 -32.875 -1.927 1 93.19 376 GLY B N 1
ATOM 6177 C CA . GLY B 1 376 ? -29.969 -34.188 -1.389 1 93.19 376 GLY B CA 1
ATOM 6178 C C . GLY B 1 376 ? -28.484 -34.406 -1.24 1 93.19 376 GLY B C 1
ATOM 6179 O O . GLY B 1 376 ? -27.688 -33.5 -1.518 1 93.19 376 GLY B O 1
ATOM 6180 N N . THR B 1 377 ? -28.203 -35.531 -0.673 1 93.5 377 THR B N 1
ATOM 6181 C CA . THR B 1 377 ? -26.797 -35.938 -0.514 1 93.5 377 THR B CA 1
ATOM 6182 C C . THR B 1 377 ? -26.422 -37 -1.567 1 93.5 377 THR B C 1
ATOM 6184 O O . THR B 1 377 ? -27.156 -37.938 -1.809 1 93.5 377 THR B O 1
ATOM 6187 N N . TYR B 1 378 ? -25.359 -36.719 -2.188 1 93.81 378 TYR B N 1
ATOM 6188 C CA . TYR B 1 378 ? -24.844 -37.562 -3.256 1 93.81 378 TYR B CA 1
ATOM 6189 C C . TYR B 1 378 ? -23.469 -38.094 -2.924 1 93.81 378 TYR B C 1
ATOM 6191 O O . TYR B 1 378 ? -22.578 -37.344 -2.533 1 93.81 378 TYR B O 1
ATOM 6199 N N . GLY B 1 379 ? -23.156 -39.344 -3.176 1 89.56 379 GLY B N 1
ATOM 6200 C CA . GLY B 1 379 ? -21.891 -39.969 -2.85 1 89.56 379 GLY B CA 1
ATOM 6201 C C . GLY B 1 379 ? -21.906 -40.719 -1.529 1 89.56 379 GLY B C 1
ATOM 6202 O O . GLY B 1 379 ? -22.484 -40.25 -0.548 1 89.56 379 GLY B O 1
ATOM 6203 N N . SER B 1 380 ? -21.406 -41.938 -1.48 1 77.88 380 SER B N 1
ATOM 6204 C CA . SER B 1 380 ? -21.469 -42.781 -0.296 1 77.88 380 SER B CA 1
ATOM 6205 C C . SER B 1 380 ? -20.234 -42.594 0.59 1 77.88 380 SER B C 1
ATOM 6207 O O . SER B 1 380 ? -20.266 -42.906 1.779 1 77.88 380 SER B O 1
ATOM 6209 N N . ASP B 1 381 ? -19.172 -42.156 0.06 1 78.19 381 ASP B N 1
ATOM 6210 C CA . ASP B 1 381 ? -17.969 -41.906 0.821 1 78.19 381 ASP B CA 1
ATOM 6211 C C . ASP B 1 381 ? -17.984 -40.5 1.429 1 78.19 381 ASP B C 1
ATOM 6213 O O . ASP B 1 381 ? -18.188 -39.5 0.718 1 78.19 381 ASP B O 1
ATOM 6217 N N . PRO B 1 382 ? -17.875 -40.469 2.727 1 68.69 382 PRO B N 1
ATOM 6218 C CA . PRO B 1 382 ? -17.938 -39.188 3.396 1 68.69 382 PRO B CA 1
ATOM 6219 C C . PRO B 1 382 ? -16.953 -38.188 2.822 1 68.69 382 PRO B C 1
ATOM 6221 O O . PRO B 1 382 ? -17.219 -36.969 2.818 1 68.69 382 PRO B O 1
ATOM 6224 N N . ALA B 1 383 ? -15.852 -38.719 2.312 1 69.5 383 ALA B N 1
ATOM 6225 C CA . ALA B 1 383 ? -14.812 -37.812 1.812 1 69.5 383 ALA B CA 1
ATOM 6226 C C . ALA B 1 383 ? -15.219 -37.188 0.485 1 69.5 383 ALA B C 1
ATOM 6228 O O . ALA B 1 383 ? -14.766 -36.094 0.143 1 69.5 383 ALA B O 1
ATOM 6229 N N . THR B 1 384 ? -16.156 -37.812 -0.186 1 74.56 384 THR B N 1
ATOM 6230 C CA . THR B 1 384 ? -16.469 -37.344 -1.533 1 74.56 384 THR B CA 1
ATOM 6231 C C . THR B 1 384 ? -17.938 -36.938 -1.641 1 74.56 384 THR B C 1
ATOM 6233 O O . THR B 1 384 ? -18.375 -36.469 -2.686 1 74.56 384 THR B O 1
ATOM 6236 N N . SER B 1 385 ? -18.594 -37.156 -0.514 1 83.88 385 SER B N 1
ATOM 6237 C CA . SER B 1 385 ? -20.031 -36.875 -0.56 1 83.88 385 SER B CA 1
ATOM 6238 C C . SER B 1 385 ? -20.297 -35.375 -0.771 1 83.88 385 SER B C 1
ATOM 6240 O O . SER B 1 385 ? -19.5 -34.531 -0.356 1 83.88 385 SER B O 1
ATOM 6242 N N . ARG B 1 386 ? -21.297 -35.062 -1.587 1 87.75 386 ARG B N 1
ATOM 6243 C CA . ARG B 1 386 ? -21.781 -33.719 -1.856 1 87.75 386 ARG B CA 1
ATOM 6244 C C . ARG B 1 386 ? -23.25 -33.562 -1.442 1 87.75 386 ARG B C 1
ATOM 6246 O O . ARG B 1 386 ? -24.078 -34.438 -1.761 1 87.75 386 ARG B O 1
ATOM 6253 N N . THR B 1 387 ? -23.5 -32.531 -0.689 1 92.56 387 THR B N 1
ATOM 6254 C CA . THR B 1 387 ? -24.875 -32.25 -0.313 1 92.56 387 THR B CA 1
ATOM 6255 C C . THR B 1 387 ? -25.359 -30.938 -0.96 1 92.56 387 THR B C 1
ATOM 6257 O O . THR B 1 387 ? -24.719 -29.891 -0.799 1 92.56 387 THR B O 1
ATOM 6260 N N . LEU B 1 388 ? -26.422 -31.078 -1.704 1 94.88 388 LEU B N 1
ATOM 6261 C CA . LEU B 1 388 ? -27.078 -29.906 -2.297 1 94.88 388 LEU B CA 1
ATOM 6262 C C . LEU B 1 388 ? -28.312 -29.5 -1.497 1 94.88 388 LEU B C 1
ATOM 6264 O O . LEU B 1 388 ? -29.078 -30.359 -1.078 1 94.88 388 LEU B O 1
ATOM 6268 N N . ALA B 1 389 ? -28.391 -28.203 -1.256 1 94.31 389 ALA B N 1
ATOM 6269 C CA . ALA B 1 389 ? -29.562 -27.672 -0.58 1 94.31 389 ALA B CA 1
ATOM 6270 C C . ALA B 1 389 ? -30.297 -26.672 -1.47 1 94.31 389 ALA B C 1
ATOM 6272 O O . ALA B 1 389 ? -29.672 -25.969 -2.279 1 94.31 389 ALA B O 1
ATOM 6273 N N . PHE B 1 390 ? -31.562 -26.719 -1.382 1 92.88 390 PHE B N 1
ATOM 6274 C CA . PHE B 1 390 ? -32.406 -25.781 -2.092 1 92.88 390 PHE B CA 1
ATOM 6275 C C . PHE B 1 390 ? -33.281 -25 -1.115 1 92.88 390 PHE B C 1
ATOM 6277 O O . PHE B 1 390 ? -34.125 -25.578 -0.418 1 92.88 390 PHE B O 1
ATOM 6284 N N . ALA B 1 391 ? -33.031 -23.703 -0.981 1 90.06 391 ALA B N 1
ATOM 6285 C CA . ALA B 1 391 ? -33.781 -22.828 -0.097 1 90.06 391 ALA B CA 1
ATOM 6286 C C . ALA B 1 391 ? -33.906 -21.438 -0.693 1 90.06 391 ALA B C 1
ATOM 6288 O O . ALA B 1 391 ? -32.938 -20.891 -1.228 1 90.06 391 ALA B O 1
ATOM 6289 N N . GLY B 1 392 ? -35.156 -20.875 -0.645 1 86.94 392 GLY B N 1
ATOM 6290 C CA . GLY B 1 392 ? -35.375 -19.516 -1.118 1 86.94 392 GLY B CA 1
ATOM 6291 C C . GLY B 1 392 ? -35.094 -19.359 -2.6 1 86.94 392 GLY B C 1
ATOM 6292 O O . GLY B 1 392 ? -34.562 -18.328 -3.02 1 86.94 392 GLY B O 1
ATOM 6293 N N . GLY B 1 393 ? -35.281 -20.422 -3.271 1 87.38 393 GLY B N 1
ATOM 6294 C CA . GLY B 1 393 ? -35.094 -20.344 -4.711 1 87.38 393 GLY B CA 1
ATOM 6295 C C . GLY B 1 393 ? -33.625 -20.438 -5.125 1 87.38 393 GLY B C 1
ATOM 6296 O O . GLY B 1 393 ? -33.281 -20.109 -6.266 1 87.38 393 GLY B O 1
ATOM 6297 N N . ARG B 1 394 ? -32.781 -20.797 -4.148 1 90.06 394 ARG B N 1
ATOM 6298 C CA . ARG B 1 394 ? -31.344 -20.922 -4.441 1 90.06 394 ARG B CA 1
ATOM 6299 C C . ARG B 1 394 ? -30.859 -22.344 -4.195 1 90.06 394 ARG B C 1
ATOM 6301 O O . ARG B 1 394 ? -31.312 -23.016 -3.268 1 90.06 394 ARG B O 1
ATOM 6308 N N . LEU B 1 395 ? -30.031 -22.812 -5.082 1 92.56 395 LEU B N 1
ATOM 6309 C CA . LEU B 1 395 ? -29.344 -24.094 -4.941 1 92.56 395 LEU B CA 1
ATOM 6310 C C . LEU B 1 395 ? -27.906 -23.875 -4.465 1 92.56 395 LEU B C 1
ATOM 6312 O O . LEU B 1 395 ? -27.203 -23 -4.984 1 92.56 395 LEU B O 1
ATOM 6316 N N . THR B 1 396 ? -27.531 -24.609 -3.393 1 94.38 396 THR B N 1
ATOM 6317 C CA . THR B 1 396 ? -26.172 -24.453 -2.863 1 94.38 396 THR B CA 1
ATOM 6318 C C . THR B 1 396 ? -25.547 -25.812 -2.584 1 94.38 396 THR B C 1
ATOM 6320 O O . THR B 1 396 ? -26.25 -26.797 -2.336 1 94.38 396 THR B O 1
ATOM 6323 N N . LEU B 1 397 ? -24.281 -25.891 -2.74 1 93.12 397 LEU B N 1
ATOM 6324 C CA . LEU B 1 397 ? -23.484 -27.016 -2.262 1 93.12 397 LEU B CA 1
ATOM 6325 C C . LEU B 1 397 ? -23.047 -26.812 -0.814 1 93.12 397 LEU B C 1
ATOM 6327 O O . LEU B 1 397 ? -22.422 -25.797 -0.492 1 93.12 397 LEU B O 1
ATOM 6331 N N . VAL B 1 398 ? -23.406 -27.703 0.029 1 89.69 398 VAL B N 1
ATOM 6332 C CA . VAL B 1 398 ? -23.156 -27.547 1.459 1 89.69 398 VAL B CA 1
ATOM 6333 C C . VAL B 1 398 ? -22.016 -28.453 1.882 1 89.69 398 VAL B C 1
ATOM 6335 O O . VAL B 1 398 ? -21.953 -29.609 1.487 1 89.69 398 VAL B O 1
ATOM 6338 N N . ARG B 1 399 ? -21 -27.922 2.439 1 79.06 399 ARG B N 1
ATOM 6339 C CA . ARG B 1 399 ? -19.891 -28.656 3.035 1 79.06 399 ARG B CA 1
ATOM 6340 C C . ARG B 1 399 ? -19.75 -28.328 4.52 1 79.06 399 ARG B C 1
ATOM 6342 O O . ARG B 1 399 ? -19.922 -27.172 4.926 1 79.06 399 ARG B O 1
ATOM 6349 N N . GLU B 1 400 ? -19.578 -29.297 5.336 1 73.5 400 GLU B N 1
ATOM 6350 C CA . GLU B 1 400 ? -19.453 -29.062 6.773 1 73.5 400 GLU B CA 1
ATOM 6351 C C . GLU B 1 400 ? -18.328 -28.094 7.082 1 73.5 400 GLU B C 1
ATOM 6353 O O . GLU B 1 400 ? -17.203 -28.266 6.609 1 73.5 400 GLU B O 1
ATOM 6358 N N . GLY B 1 401 ? -18.656 -27.234 7.855 1 75.81 401 GLY B N 1
ATOM 6359 C CA . GLY B 1 401 ? -17.656 -26.297 8.367 1 75.81 401 GLY B CA 1
ATOM 6360 C C . GLY B 1 401 ? -17.234 -25.266 7.352 1 75.81 401 GLY B C 1
ATOM 6361 O O . GLY B 1 401 ? -16.312 -24.484 7.605 1 75.81 401 GLY B O 1
ATOM 6362 N N . ARG B 1 402 ? -17.844 -25.266 6.152 1 81.19 402 ARG B N 1
ATOM 6363 C CA . ARG B 1 402 ? -17.469 -24.297 5.117 1 81.19 402 ARG B CA 1
ATOM 6364 C C . ARG B 1 402 ? -18.688 -23.531 4.629 1 81.19 402 ARG B C 1
ATOM 6366 O O . ARG B 1 402 ? -19.828 -23.984 4.797 1 81.19 402 ARG B O 1
ATOM 6373 N N . PRO B 1 403 ? -18.422 -22.406 4.145 1 82.12 403 PRO B N 1
ATOM 6374 C CA . PRO B 1 403 ? -19.547 -21.672 3.551 1 82.12 403 PRO B CA 1
ATOM 6375 C C . PRO B 1 403 ? -20.172 -22.406 2.365 1 82.12 403 PRO B C 1
ATOM 6377 O O . PRO B 1 403 ? -19.453 -23.047 1.587 1 82.12 403 PRO B O 1
ATOM 6380 N N . ALA B 1 404 ? -21.453 -22.25 2.309 1 89.31 404 ALA B N 1
ATOM 6381 C CA . ALA B 1 404 ? -22.172 -22.844 1.18 1 89.31 404 ALA B CA 1
ATOM 6382 C C . ALA B 1 404 ? -21.734 -22.203 -0.137 1 89.31 404 ALA B C 1
ATOM 6384 O O . ALA B 1 404 ? -21.438 -21.016 -0.189 1 89.31 404 ALA B O 1
ATOM 6385 N N . ILE B 1 405 ? -21.656 -22.969 -1.219 1 90.75 405 ILE B N 1
ATOM 6386 C CA . ILE B 1 405 ? -21.281 -22.5 -2.547 1 90.75 405 ILE B CA 1
ATOM 6387 C C . ILE B 1 405 ? -22.516 -22.391 -3.432 1 90.75 405 ILE B C 1
ATOM 6389 O O . ILE B 1 405 ? -23.219 -23.391 -3.648 1 90.75 405 ILE B O 1
ATOM 6393 N N . PRO B 1 406 ? -22.781 -21.219 -3.902 1 89.5 406 PRO B N 1
ATOM 6394 C CA . PRO B 1 406 ? -23.938 -21.078 -4.781 1 89.5 406 PRO B CA 1
ATOM 6395 C C . PRO B 1 406 ? -23.797 -21.859 -6.082 1 89.5 406 PRO B C 1
ATOM 6397 O O . PRO B 1 406 ? -22.703 -21.938 -6.645 1 89.5 406 PRO B O 1
ATOM 6400 N N . LEU B 1 407 ? -24.922 -22.391 -6.539 1 91.06 407 LEU B N 1
ATOM 6401 C CA . LEU B 1 407 ? -25 -23.141 -7.789 1 91.06 407 LEU B CA 1
ATOM 6402 C C . LEU B 1 407 ? -26.062 -22.547 -8.711 1 91.06 407 LEU B C 1
ATOM 6404 O O . LEU B 1 407 ? -26.969 -21.844 -8.258 1 91.06 407 LEU B O 1
ATOM 6408 N N . MET B 1 408 ? -25.922 -22.828 -9.961 1 88.88 408 MET B N 1
ATOM 6409 C CA . MET B 1 408 ? -26.906 -22.453 -10.961 1 88.88 408 MET B CA 1
ATOM 6410 C C . MET B 1 408 ? -27.125 -23.578 -11.969 1 88.88 408 MET B C 1
ATOM 6412 O O . MET B 1 408 ? -26.328 -24.516 -12.031 1 88.88 408 MET B O 1
ATOM 6416 N N . LEU B 1 409 ? -28.25 -23.5 -12.672 1 88.62 409 LEU B N 1
ATOM 6417 C CA . LEU B 1 409 ? -28.516 -24.422 -13.773 1 88.62 409 LEU B CA 1
ATOM 6418 C C . LEU B 1 409 ? -28.281 -23.734 -15.117 1 88.62 409 LEU B C 1
ATOM 6420 O O . LEU B 1 409 ? -28.734 -22.609 -15.328 1 88.62 409 LEU B O 1
ATOM 6424 N N . ASP B 1 410 ? -27.531 -24.375 -15.953 1 86.12 410 ASP B N 1
ATOM 6425 C CA . ASP B 1 410 ? -27.359 -23.797 -17.281 1 86.12 410 ASP B CA 1
ATOM 6426 C C . ASP B 1 410 ? -28.469 -24.281 -18.219 1 86.12 410 ASP B C 1
ATOM 6428 O O . ASP B 1 410 ? -29.422 -24.922 -17.797 1 86.12 410 ASP B O 1
ATOM 6432 N N . ALA B 1 411 ? -28.406 -23.875 -19.531 1 80.31 411 ALA B N 1
ATOM 6433 C CA . ALA B 1 411 ? -29.469 -24.125 -20.5 1 80.31 411 ALA B CA 1
ATOM 6434 C C . ALA B 1 411 ? -29.641 -25.625 -20.734 1 80.31 411 ALA B C 1
ATOM 6436 O O . ALA B 1 411 ? -30.719 -26.094 -21.094 1 80.31 411 ALA B O 1
ATOM 6437 N N . ARG B 1 412 ? -28.625 -26.422 -20.406 1 82.69 412 ARG B N 1
ATOM 6438 C CA . ARG B 1 412 ? -28.656 -27.875 -20.641 1 82.69 412 ARG B CA 1
ATOM 6439 C C . ARG B 1 412 ? -29.094 -28.625 -19.391 1 82.69 412 ARG B C 1
ATOM 6441 O O . ARG B 1 412 ? -29.25 -29.844 -19.406 1 82.69 412 ARG B O 1
ATOM 6448 N N . GLY B 1 413 ? -29.25 -27.891 -18.375 1 85.88 413 GLY B N 1
ATOM 6449 C CA . GLY B 1 413 ? -29.688 -28.5 -17.125 1 85.88 413 GLY B CA 1
ATOM 6450 C C . GLY B 1 413 ? -28.516 -28.922 -16.25 1 85.88 413 GLY B C 1
ATOM 6451 O O . GLY B 1 413 ? -28.734 -29.547 -15.203 1 85.88 413 GLY B O 1
ATOM 6452 N N . ASP B 1 414 ? -27.359 -28.625 -16.703 1 90.31 414 ASP B N 1
ATOM 6453 C CA . ASP B 1 414 ? -26.188 -28.922 -15.875 1 90.31 414 ASP B CA 1
ATOM 6454 C C . ASP B 1 414 ? -26.094 -27.953 -14.711 1 90.31 414 ASP B C 1
ATOM 6456 O O . ASP B 1 414 ? -26.5 -26.797 -14.82 1 90.31 414 ASP B O 1
ATOM 6460 N N . ILE B 1 415 ? -25.594 -28.516 -13.602 1 91.19 415 ILE B N 1
ATOM 6461 C CA . ILE B 1 415 ? -25.422 -27.703 -12.398 1 91.19 415 ILE B CA 1
ATOM 6462 C C . ILE B 1 415 ? -24.016 -27.094 -12.398 1 91.19 415 ILE B C 1
ATOM 6464 O O . ILE B 1 415 ? -23.016 -27.828 -12.367 1 91.19 415 ILE B O 1
ATOM 6468 N N . ARG B 1 416 ? -23.984 -25.797 -12.406 1 90.81 416 ARG B N 1
ATOM 6469 C CA . ARG B 1 416 ? -22.703 -25.094 -12.453 1 90.81 416 ARG B CA 1
ATOM 6470 C C . ARG B 1 416 ? -22.438 -24.344 -11.156 1 90.81 416 ARG B C 1
ATOM 6472 O O . ARG B 1 416 ? -23.375 -23.906 -10.477 1 90.81 416 ARG B O 1
ATOM 6479 N N . PHE B 1 417 ? -21.141 -24.234 -10.867 1 89.56 417 PHE B N 1
ATOM 6480 C CA . PHE B 1 417 ? -20.734 -23.469 -9.695 1 89.56 417 PHE B CA 1
ATOM 6481 C C . PHE B 1 417 ? -20.781 -21.969 -9.977 1 89.56 417 PHE B C 1
ATOM 6483 O O . PHE B 1 417 ? -20.609 -21.547 -11.117 1 89.56 417 PHE B O 1
ATOM 6490 N N . VAL B 1 418 ? -21.141 -21.172 -8.961 1 82.62 418 VAL B N 1
ATOM 6491 C CA . VAL B 1 418 ? -21.078 -19.719 -9 1 82.62 418 VAL B CA 1
ATOM 6492 C C . VAL B 1 418 ? -20.125 -19.219 -7.918 1 82.62 418 VAL B C 1
ATOM 6494 O O . VAL B 1 418 ? -20.438 -19.266 -6.727 1 82.62 418 VAL B O 1
ATOM 6497 N N . PRO B 1 419 ? -18.969 -18.641 -8.289 1 79.94 419 PRO B N 1
ATOM 6498 C CA . PRO B 1 419 ? -18.516 -18.359 -9.656 1 79.94 419 PRO B CA 1
ATOM 6499 C C . PRO B 1 419 ? -18.125 -19.625 -10.414 1 79.94 419 PRO B C 1
ATOM 6501 O O . PRO B 1 419 ? -17.828 -20.656 -9.797 1 79.94 419 PRO B O 1
ATOM 6504 N N . ASP B 1 420 ? -18.125 -19.484 -11.703 1 81.31 420 ASP B N 1
ATOM 6505 C CA . ASP B 1 420 ? -17.844 -20.609 -12.586 1 81.31 420 ASP B CA 1
ATOM 6506 C C . ASP B 1 420 ? -16.438 -21.141 -12.383 1 81.31 420 ASP B C 1
ATOM 6508 O O . ASP B 1 420 ? -15.469 -20.375 -12.414 1 81.31 420 ASP B O 1
ATOM 6512 N N . GLU B 1 421 ? -16.297 -22.469 -12.227 1 86.31 421 GLU B N 1
ATOM 6513 C CA . GLU B 1 421 ? -15.008 -23.125 -12.102 1 86.31 421 GLU B CA 1
ATOM 6514 C C . GLU B 1 421 ? -14.797 -24.156 -13.211 1 86.31 421 GLU B C 1
ATOM 6516 O O . GLU B 1 421 ? -13.914 -25.016 -13.109 1 86.31 421 GLU B O 1
ATOM 6521 N N . ILE B 1 422 ? -15.586 -24.094 -14.234 1 91.12 422 ILE B N 1
ATOM 6522 C CA . ILE B 1 422 ? -15.594 -25 -15.375 1 91.12 422 ILE B CA 1
ATOM 6523 C C . ILE B 1 422 ? -16.203 -26.344 -14.969 1 91.12 422 ILE B C 1
ATOM 6525 O O . ILE B 1 422 ? -16.891 -27 -15.758 1 91.12 422 ILE B O 1
ATOM 6529 N N . SER B 1 423 ? -16.016 -26.828 -13.703 1 91.12 423 SER B N 1
ATOM 6530 C CA . SER B 1 423 ? -16.609 -28.062 -13.211 1 91.12 423 SER B CA 1
ATOM 6531 C C . SER B 1 423 ? -18.125 -27.953 -13.148 1 91.12 423 SER B C 1
ATOM 6533 O O . SER B 1 423 ? -18.672 -26.875 -12.977 1 91.12 423 SER B O 1
ATOM 6535 N N . TYR B 1 424 ? -18.734 -29.062 -13.273 1 90.75 424 TYR B N 1
ATOM 6536 C CA . TYR B 1 424 ? -20.188 -29.062 -13.219 1 90.75 424 TYR B CA 1
ATOM 6537 C C . TYR B 1 424 ? -20.734 -30.453 -12.891 1 90.75 424 TYR B C 1
ATOM 6539 O O . TYR B 1 424 ? -19.969 -31.422 -12.852 1 90.75 424 TYR B O 1
ATOM 6547 N N . PHE B 1 425 ? -22 -30.5 -12.555 1 92.88 425 PHE B N 1
ATOM 6548 C CA . PHE B 1 425 ? -22.719 -31.75 -12.352 1 92.88 425 PHE B CA 1
ATOM 6549 C C . PHE B 1 425 ? -23.781 -31.938 -13.43 1 92.88 425 PHE B C 1
ATOM 6551 O O . PHE B 1 425 ? -24.438 -30.969 -13.836 1 92.88 425 PHE B O 1
ATOM 6558 N N . THR B 1 426 ? -23.922 -33.125 -13.883 1 94.12 426 THR B N 1
ATOM 6559 C CA . THR B 1 426 ? -25.062 -33.5 -14.695 1 94.12 426 THR B CA 1
ATOM 6560 C C . THR B 1 426 ? -26 -34.406 -13.914 1 94.12 426 THR B C 1
ATOM 6562 O O . THR B 1 426 ? -25.609 -35.5 -13.508 1 94.12 426 THR B O 1
ATOM 6565 N N . PRO B 1 427 ? -27.203 -33.938 -13.703 1 95.31 427 PRO B N 1
ATOM 6566 C CA . PRO B 1 427 ? -28.156 -34.812 -13.039 1 95.31 427 PRO B CA 1
ATOM 6567 C C . PRO B 1 427 ? -28.578 -36 -13.922 1 95.31 427 PRO B C 1
ATOM 6569 O O . PRO B 1 427 ? -28.844 -35.812 -15.117 1 95.31 427 PRO B O 1
ATOM 6572 N N . VAL B 1 428 ? -28.531 -37.125 -13.336 1 96.06 428 VAL B N 1
ATOM 6573 C CA . VAL B 1 428 ? -29.047 -38.344 -13.992 1 96.06 428 VAL B CA 1
ATOM 6574 C C . VAL B 1 428 ? -30.375 -38.75 -13.359 1 96.06 428 VAL B C 1
ATOM 6576 O O . VAL B 1 428 ? -30.469 -38.906 -12.141 1 96.06 428 VAL B O 1
ATOM 6579 N N . ARG B 1 429 ? -31.328 -39 -14.164 1 94 429 ARG B N 1
ATOM 6580 C CA . ARG B 1 429 ? -32.688 -39.281 -13.688 1 94 429 ARG B CA 1
ATOM 6581 C C . ARG B 1 429 ? -33.125 -40.688 -14.094 1 94 429 ARG B C 1
ATOM 6583 O O . ARG B 1 429 ? -32.656 -41.219 -15.102 1 94 429 ARG B O 1
ATOM 6590 N N . ASP B 1 430 ? -33.938 -41.281 -13.266 1 94.62 430 ASP B N 1
ATOM 6591 C CA . ASP B 1 430 ? -34.531 -42.562 -13.617 1 94.62 430 ASP B CA 1
ATOM 6592 C C . ASP B 1 430 ? -35.781 -42.375 -14.492 1 94.62 430 ASP B C 1
ATOM 6594 O O . ASP B 1 430 ? -36.062 -41.25 -14.961 1 94.62 430 ASP B O 1
ATOM 6598 N N . ALA B 1 431 ? -36.438 -43.469 -14.734 1 93.94 431 ALA B N 1
ATOM 6599 C CA . ALA B 1 431 ? -37.594 -43.469 -15.648 1 93.94 431 ALA B CA 1
ATOM 6600 C C . ALA B 1 431 ? -38.719 -42.594 -15.102 1 93.94 431 ALA B C 1
ATOM 6602 O O . ALA B 1 431 ? -39.531 -42.062 -15.867 1 93.94 431 ALA B O 1
ATOM 6603 N N . ALA B 1 432 ? -38.781 -42.438 -13.797 1 92.62 432 ALA B N 1
ATOM 6604 C CA . ALA B 1 432 ? -39.844 -41.656 -13.148 1 92.62 432 ALA B CA 1
ATOM 6605 C C . ALA B 1 432 ? -39.469 -40.188 -13.031 1 92.62 432 ALA B C 1
ATOM 6607 O O . ALA B 1 432 ? -40.25 -39.375 -12.555 1 92.62 432 ALA B O 1
ATOM 6608 N N . GLY B 1 433 ? -38.188 -39.875 -13.414 1 90.75 433 GLY B N 1
ATOM 6609 C CA . GLY B 1 433 ? -37.75 -38.5 -13.391 1 90.75 433 GLY B CA 1
ATOM 6610 C C . GLY B 1 433 ? -37.031 -38.125 -12.109 1 90.75 433 GLY B C 1
ATOM 6611 O O . GLY B 1 433 ? -36.594 -36.969 -11.938 1 90.75 433 GLY B O 1
ATOM 6612 N N . LYS B 1 434 ? -36.875 -39.062 -11.25 1 92.56 434 LYS B N 1
ATOM 6613 C CA . LYS B 1 434 ? -36.188 -38.812 -9.992 1 92.56 434 LYS B CA 1
ATOM 6614 C C . LYS B 1 434 ? -34.688 -38.75 -10.188 1 92.56 434 LYS B C 1
ATOM 6616 O O . LYS B 1 434 ? -34.125 -39.625 -10.875 1 92.56 434 LYS B O 1
ATOM 6621 N N . VAL B 1 435 ? -34.031 -37.75 -9.633 1 95.69 435 VAL B N 1
ATOM 6622 C CA . VAL B 1 435 ? -32.594 -37.656 -9.711 1 95.69 435 VAL B CA 1
ATOM 6623 C C . VAL B 1 435 ? -31.953 -38.75 -8.867 1 95.69 435 VAL B C 1
ATOM 6625 O O . VAL B 1 435 ? -32.125 -38.781 -7.645 1 95.69 435 VAL B O 1
ATOM 6628 N N . ILE B 1 436 ? -31.172 -39.625 -9.477 1 95.31 436 ILE B N 1
ATOM 6629 C CA . ILE B 1 436 ? -30.641 -40.75 -8.75 1 95.31 436 ILE B CA 1
ATOM 6630 C C . ILE B 1 436 ? -29.125 -40.625 -8.617 1 95.31 436 ILE B C 1
ATOM 6632 O O . ILE B 1 436 ? -28.484 -41.344 -7.844 1 95.31 436 ILE B O 1
ATOM 6636 N N . ARG B 1 437 ? -28.609 -39.75 -9.43 1 95.31 437 ARG B N 1
ATOM 6637 C CA . ARG B 1 437 ? -27.156 -39.625 -9.469 1 95.31 437 ARG B CA 1
ATOM 6638 C C . ARG B 1 437 ? -26.75 -38.25 -10.008 1 95.31 437 ARG B C 1
ATOM 6640 O O . ARG B 1 437 ? -27.469 -37.656 -10.789 1 95.31 437 ARG B O 1
ATOM 6647 N N . LEU B 1 438 ? -25.656 -37.812 -9.508 1 95.25 438 LEU B N 1
ATOM 6648 C CA . LEU B 1 438 ? -24.984 -36.688 -10.148 1 95.25 438 LEU B CA 1
ATOM 6649 C C . LEU B 1 438 ? -23.656 -37.125 -10.773 1 95.25 438 LEU B C 1
ATOM 6651 O O . LEU B 1 438 ? -22.828 -37.75 -10.094 1 95.25 438 LEU B O 1
ATOM 6655 N N . ASP B 1 439 ? -23.484 -36.906 -12.039 1 94.62 439 ASP B N 1
ATOM 6656 C CA . ASP B 1 439 ? -22.188 -37.062 -12.68 1 94.62 439 ASP B CA 1
ATOM 6657 C C . ASP B 1 439 ? -21.344 -35.781 -12.562 1 94.62 439 ASP B C 1
ATOM 6659 O O . ASP B 1 439 ? -21.688 -34.75 -13.125 1 94.62 439 ASP B O 1
ATOM 6663 N N . TYR B 1 440 ? -20.312 -35.938 -11.797 1 92.38 440 TYR B N 1
ATOM 6664 C CA . TYR B 1 440 ? -19.438 -34.781 -11.57 1 92.38 440 TYR B CA 1
ATOM 6665 C C . TYR B 1 440 ? -18.312 -34.75 -12.594 1 92.38 440 TYR B C 1
ATOM 6667 O O . TYR B 1 440 ? -17.547 -35.719 -12.711 1 92.38 440 TYR B O 1
ATOM 6675 N N . PHE B 1 441 ? -18.203 -33.688 -13.336 1 90.69 441 PHE B N 1
ATOM 6676 C CA . PHE B 1 441 ? -17.141 -33.438 -14.297 1 90.69 441 PHE B CA 1
ATOM 6677 C C . PHE B 1 441 ? -16.141 -32.406 -13.75 1 90.69 441 PHE B C 1
ATOM 6679 O O . PHE B 1 441 ? -16.359 -31.203 -13.844 1 90.69 441 PHE B O 1
ATOM 6686 N N . ALA B 1 442 ? -15.023 -32.969 -13.227 1 87.69 442 ALA B N 1
ATOM 6687 C CA . ALA B 1 442 ? -13.984 -32.094 -12.68 1 87.69 442 ALA B CA 1
ATOM 6688 C C . ALA B 1 442 ? -13.273 -31.344 -13.789 1 87.69 442 ALA B C 1
ATOM 6690 O O . ALA B 1 442 ? -12.828 -31.922 -14.773 1 87.69 442 ALA B O 1
ATOM 6691 N N . LYS B 1 443 ? -13.219 -30.031 -13.641 1 89.06 443 LYS B N 1
ATOM 6692 C CA . LYS B 1 443 ? -12.578 -29.125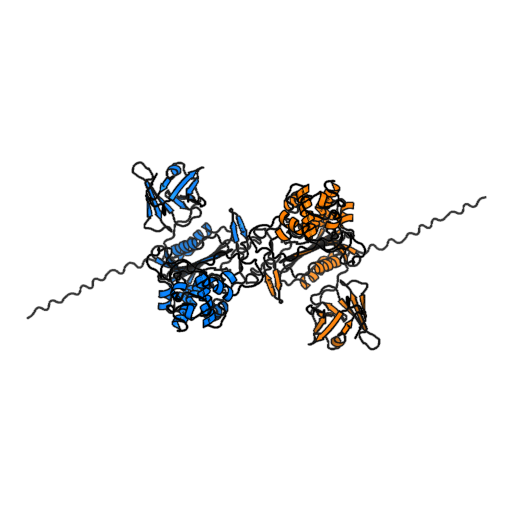 -14.586 1 89.06 443 LYS B CA 1
ATOM 6693 C C . LYS B 1 443 ? -13.164 -29.297 -15.984 1 89.06 443 LYS B C 1
ATOM 6695 O O . LYS B 1 443 ? -12.453 -29.141 -16.984 1 89.06 443 LYS B O 1
ATOM 6700 N N . GLY B 1 444 ? -14.422 -29.766 -16.031 1 86.75 444 GLY B N 1
ATOM 6701 C CA . GLY B 1 444 ? -15.195 -29.828 -17.266 1 86.75 444 GLY B CA 1
ATOM 6702 C C . GLY B 1 444 ? -14.82 -31 -18.141 1 86.75 444 GLY B C 1
ATOM 6703 O O . GLY B 1 444 ? -15.133 -31 -19.344 1 86.75 444 GLY B O 1
ATOM 6704 N N . GLU B 1 445 ? -14.07 -31.844 -17.5 1 88.31 445 GLU B N 1
ATOM 6705 C CA . GLU B 1 445 ? -13.609 -32.969 -18.328 1 88.31 445 GLU B CA 1
ATOM 6706 C C . GLU B 1 445 ? -14.016 -34.312 -17.719 1 88.31 445 GLU B C 1
ATOM 6708 O O . GLU B 1 445 ? -14.289 -34.375 -16.516 1 88.31 445 GLU B O 1
ATOM 6713 N N . GLY B 1 446 ? -14.219 -35.312 -18.641 1 84.94 446 GLY B N 1
ATOM 6714 C CA . GLY B 1 446 ? -14.523 -36.688 -18.188 1 84.94 446 GLY B CA 1
ATOM 6715 C C . GLY B 1 446 ? -13.289 -37.469 -17.812 1 84.94 446 GLY B C 1
ATOM 6716 O O . GLY B 1 446 ? -12.164 -37 -17.984 1 84.94 446 GLY B O 1
ATOM 6717 N N . PRO B 1 447 ? -13.453 -38.656 -17.438 1 86.56 447 PRO B N 1
ATOM 6718 C CA . PRO B 1 447 ? -14.742 -39.281 -17.125 1 86.56 447 PRO B CA 1
ATOM 6719 C C . PRO B 1 447 ? -15.406 -38.688 -15.891 1 86.56 447 PRO B C 1
ATOM 6721 O O . PRO B 1 447 ? -14.719 -38.125 -15.023 1 86.56 447 PRO B O 1
ATOM 6724 N N . ALA B 1 448 ? -16.672 -38.781 -15.883 1 90.88 448 ALA B N 1
ATOM 6725 C CA . ALA B 1 448 ? -17.438 -38.219 -14.766 1 90.88 448 ALA B CA 1
ATOM 6726 C C . ALA B 1 448 ? -17.297 -39.125 -13.523 1 90.88 448 ALA B C 1
ATOM 6728 O O . ALA B 1 448 ? -17.125 -40.344 -13.633 1 90.88 448 ALA B O 1
ATOM 6729 N N . LEU B 1 449 ? -17.203 -38.5 -12.391 1 89.56 449 LEU B N 1
ATOM 6730 C CA . LEU B 1 449 ? -17.375 -39.188 -11.125 1 89.56 449 LEU B CA 1
ATOM 6731 C C . LEU B 1 449 ? -18.859 -39.344 -10.789 1 89.56 449 LEU B C 1
ATOM 6733 O O . LEU B 1 449 ? -19.562 -38.375 -10.602 1 89.56 449 LEU B O 1
ATOM 6737 N N . ALA B 1 450 ? -19.266 -40.531 -10.781 1 92.19 450 ALA B N 1
ATOM 6738 C CA . ALA B 1 450 ? -20.672 -40.812 -10.484 1 92.19 450 ALA B CA 1
ATOM 6739 C C . ALA B 1 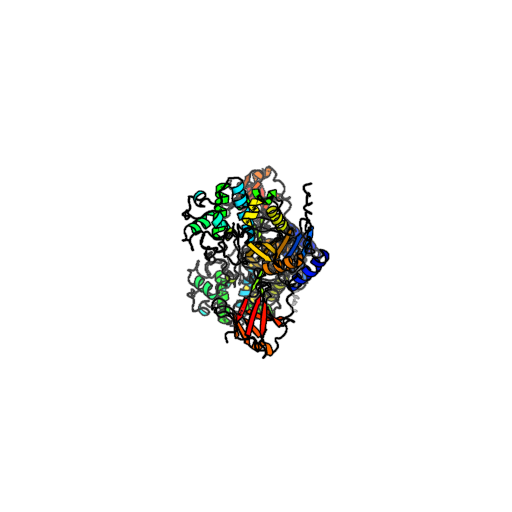450 ? -20.938 -40.719 -8.984 1 92.19 450 ALA B C 1
ATOM 6741 O O . ALA B 1 450 ? -20.312 -41.438 -8.195 1 92.19 450 ALA B O 1
ATOM 6742 N N . LEU B 1 451 ? -21.812 -39.844 -8.633 1 94 451 LEU B N 1
ATOM 6743 C CA . LEU B 1 451 ? -22.234 -39.719 -7.238 1 94 451 LEU B CA 1
ATOM 6744 C C . LEU B 1 451 ? -23.688 -40.156 -7.059 1 94 451 LEU B C 1
ATOM 6746 O O . LEU B 1 451 ? -24.609 -39.406 -7.391 1 94 451 LEU B O 1
ATOM 6750 N N . GLU B 1 452 ? -23.828 -41.25 -6.457 1 94.25 452 GLU B N 1
ATOM 6751 C CA . GLU B 1 452 ? -25.172 -41.812 -6.277 1 94.25 452 GLU B CA 1
ATOM 6752 C C . GLU B 1 452 ? -25.922 -41.062 -5.184 1 94.25 452 GLU B C 1
ATOM 6754 O O . GLU B 1 452 ? -25.328 -40.688 -4.168 1 94.25 452 GLU B O 1
ATOM 6759 N N . ARG B 1 453 ? -27.141 -40.906 -5.434 1 94.12 453 ARG B N 1
ATOM 6760 C CA . ARG B 1 453 ? -27.969 -40.25 -4.426 1 94.12 453 ARG B CA 1
ATOM 6761 C C . ARG B 1 453 ? -28.141 -41.156 -3.201 1 94.12 453 ARG B C 1
ATOM 6763 O O . ARG B 1 453 ? -28.438 -42.344 -3.332 1 94.12 453 ARG B O 1
ATOM 6770 N N . VAL B 1 454 ? -28 -40.594 -2.049 1 91.62 454 VAL B N 1
ATOM 6771 C CA . VAL B 1 454 ? -28.078 -41.344 -0.807 1 91.62 454 VAL B CA 1
ATOM 6772 C C . VAL B 1 454 ? -29.453 -41.125 -0.16 1 91.62 454 VAL B C 1
ATOM 6774 O O . VAL B 1 454 ? -29.969 -42 0.525 1 91.62 454 VAL B O 1
ATOM 6777 N N . ASN B 1 455 ? -29.984 -39.906 -0.174 1 81.44 455 ASN B N 1
ATOM 6778 C CA . ASN B 1 455 ? -31.297 -39.625 0.388 1 81.44 455 ASN B CA 1
ATOM 6779 C C . ASN B 1 455 ? -32.156 -38.844 -0.59 1 81.44 455 ASN B C 1
ATOM 6781 O O . ASN B 1 455 ? -31.641 -38.219 -1.524 1 81.44 455 ASN B O 1
#

Solvent-accessible surface area (backbone atoms only — not comparable to full-atom values): 48126 Å² total; per-residue (Å²): 134,83,80,76,75,79,80,76,77,76,74,75,74,69,76,74,72,76,71,79,73,72,42,63,75,77,51,38,47,60,55,48,47,52,53,48,58,74,73,38,49,69,83,39,58,17,38,27,41,34,35,27,45,72,89,44,74,63,37,76,44,44,39,10,19,30,32,68,32,68,69,35,65,32,53,52,77,36,30,42,58,32,12,35,38,28,25,38,55,52,30,46,52,54,53,32,33,30,76,70,65,76,45,55,50,81,38,39,46,30,78,63,38,69,89,45,72,49,63,64,80,30,23,42,48,28,31,41,33,20,13,33,22,46,47,54,75,64,81,59,76,65,72,31,84,52,99,64,78,55,56,63,70,62,52,42,49,56,57,34,70,48,72,65,73,44,59,60,72,74,49,78,49,86,26,58,44,30,31,38,47,52,32,51,41,50,20,58,75,69,72,35,57,52,64,54,44,46,38,69,70,46,26,60,78,69,63,26,82,59,48,44,77,49,55,78,39,55,72,44,80,37,40,50,55,39,18,31,69,55,97,90,33,75,23,41,34,64,88,70,70,40,47,71,48,34,46,24,26,20,29,26,26,25,49,68,41,51,47,51,49,54,49,34,39,69,68,41,73,61,27,47,59,68,51,36,51,53,24,68,32,64,66,57,83,87,54,56,60,88,66,25,30,8,42,33,24,37,38,38,75,54,97,90,34,65,30,38,30,38,53,16,63,42,80,6,15,8,16,21,38,39,34,29,71,91,73,41,30,37,37,31,26,44,28,30,21,38,72,50,63,26,56,56,54,39,51,43,48,48,26,38,69,61,54,55,59,64,85,74,85,67,81,83,53,86,57,58,77,72,54,51,64,64,36,31,35,23,31,89,48,80,90,67,40,42,33,34,44,56,57,95,71,37,42,28,42,51,45,90,97,48,78,67,40,43,42,41,56,49,100,84,58,33,38,30,43,58,77,74,59,65,29,35,31,40,73,37,58,50,98,87,62,48,63,47,29,33,34,33,21,66,70,59,34,77,80,58,48,77,20,44,46,72,99,135,83,80,77,75,79,79,77,77,75,74,75,74,70,78,74,71,76,72,79,74,73,41,63,75,76,52,38,46,61,55,47,47,52,53,48,58,75,72,38,49,67,83,39,58,18,38,26,41,36,36,27,44,72,91,43,74,64,38,76,43,43,40,11,20,30,33,67,31,68,67,36,66,32,55,54,78,36,30,41,58,32,13,36,40,29,25,37,56,50,30,47,50,52,53,32,34,32,75,69,64,76,46,53,50,80,38,39,45,30,77,61,40,67,90,46,72,48,63,64,81,28,23,43,48,27,32,41,34,19,13,33,22,47,49,53,75,62,81,59,73,64,70,33,82,54,97,65,79,55,55,64,70,62,51,43,51,56,58,34,71,48,72,64,73,44,60,60,71,73,48,77,48,85,26,59,43,30,32,39,47,52,31,52,39,50,21,59,75,69,72,35,56,52,62,54,44,46,38,67,72,45,26,58,79,68,65,27,85,58,47,43,75,48,56,79,41,55,72,45,80,36,41,49,55,40,18,30,67,54,95,90,33,73,24,42,34,65,88,70,71,40,47,70,48,34,46,24,27,20,29,25,28,25,48,68,40,51,49,52,48,52,49,32,39,69,66,41,73,61,28,46,62,66,52,36,51,53,23,68,31,64,66,58,82,88,54,56,60,88,66,26,30,8,41,34,24,37,38,38,75,54,96,90,35,63,30,39,30,38,52,16,63,40,80,6,15,9,15,22,39,38,33,28,70,91,72,40,30,36,36,30,26,43,29,30,20,39,70,50,64,26,57,56,53,39,52,43,49,50,26,36,68,60,54,56,60,67,85,74,84,70,81,84,53,87,57,58,77,73,54,51,63,65,37,32,38,22,29,89,47,81,90,67,41,44,32,33,43,58,57,95,71,39,42,29,42,52,47,91,96,48,78,65,38,44,43,40,59,50,99,85,58,33,38,32,44,55,74,73,60,65,27,36,31,39,73,37,57,52,96,88,63,49,64,48,29,34,33,34,20,65,70,60,36,77,77,58,48,78,21,45,49,72,98

Foldseek 3Di:
DPPPPPPPPPPPPPPDDPPLPQPDLVCLAVLLVVLLCLAEDQLAFKKWKWKAFVPRTSDTAMGHALENVVSHTAGQFFKEFQFQLLLLLLLLVVLLCVVVVLDPQQAALCVQVVVFQADRRAGNQLLLQQQQQQDAPPCPPPPDVPVDFDDLVVLLNVSRVDDGNDHRRPDHDDHLSSLSSSQVSQCRSVVDHSQVCSCVQPCVVLVQVSKGFDDPVDDDPRHGFFWEADPNDIGGWDDDRLSVSPSRGGMMGGPVSLLSRVLCLCDDVRHHVVSSVQQQDFPDPPDDQQQGGGRSWHWHAAPRFIKIGDWRADTQWTWTWIAGVVSRMIMIMIIRYRPRDHVLSSSQSVCSSSVRGQDRDDPFDQADPCCQLVAAWWADDPVPIWGWHDDPSWIWIDDPPDDTWTWGQDPVRWIATVVGSLKIWDFDADPVGHGQWIFTAVNVHDDTDIIGGDD/DPPPDPPPPPPPPPPDDPPLPQPDLVCLAVLLVVLLCLADDQLAFKKWKWKAFVVRTSDTAMGHALENVVSHTAGQFFKEFQFQLLLLLLLLVVLLCVVVVLDPQQAALCVQVVVFQADRNAGNQLLLQQQQQQDAPPCPPPPDVPVDFDDLVVLLNVSRPDDGNDHRPPDHDDYLSSLSSSQVSQCRSVVDHSQVCSCVQPCVVLVQVSKGFDDPVDDDPRHGFFWEADPNDIGGWDDDRLSVSPSRGGMMGGPVSLLSRVLCLCDDVRHHVVSSVQQQDFPDPPDDQQQGGGRSWHWHAAPRFIKIGDWRADTQWTWTWIAGVVSRMIMIMIIRYRPRDHVQSSSQSVCSSSVRGQDRDDPADQDDPCCQLVAAWWADDPVPIWGWHDDPSWIWIDDPPDDTWTWGQDPVRWIATVVGSLKIWDFDADPVGHGFWIFTAVNVHDDTDIIGGDD

InterPro domains:
  IPR001466 Beta-lactamase-related [PF00144] (45-353)
  IPR012338 Beta-lactamase/transpeptidase-like [G3DSA:3.40.710.10] (24-358)
  IPR012338 Beta-lactamase/transpeptidase-like [SSF56601] (39-351)
  IPR050491 Beta-lactamase AmpC-like [PTHR46825] (45-340)

pLDDT: mean 90.32, std 14.27, range [33.41, 98.94]

Radius of gyration: 35.53 Å; Cα contacts (8 Å, |Δi|>4): 2007; chains: 2; bounding box: 78×168×98 Å

Organism: NCBI:txid68569

Secondary structure (DSSP, 8-state):
------------------------GGGHHHHHHHHHHHH--TTSB-EEEEEEETTEEEEEEEESEEETTTTEEP-TT-BEE-GGGHHHHHHHHHHHHHHTTS--TTSBGGGT-TTS---TT-BHHHHHTT-S-PPP----------SSPPPHHHHHHHHHTSPPSS-TTS-----HHHHHHHHHHHHHHHSS-HHHHHIIIIIHHHT-TT-EE--TTB--TTBPP-EEEETTEEEEPPP--TTTTGGGT-EEE-HHHHHHHHHHHHTTSSS-HHHHHHHTS-SSTT--GGG-B-SS-EEEEETTEEEEEEEEEETTEEEEEEEETTTTEEEEEEESBTT--HHHHHHHHHHHHTT-PPPPPPP-----GGGGGG-EEE-SSTTT-EEEEEETTEEEEE-TTSPPEEEEE-TTS-EEESS--S-EEEEEE-TTS-EEEEEEEGGG-SS-EEEEB--/------------------------GGGHHHHHHHHHHHH--TTSB-EEEEEEETTEEEEEEEESEEETTTTEEP-TT-BEE-GGGHHHHHHHHHHHHHHTTS--TTSBGGGT-TTS---TT-BHHHHHTT-S-PPP----------SSPPPHHHHHHHHHTSPPSS-TTS-----HHHHHHHHHHHHHHHSS-HHHHHIIIIIHHHT-TT-EE--TTB--TTBPP-EEEETTEEEEPPP--TTTTGGGT-EEE-HHHHHHHHHHHHTTSSS-HHHHHHHTS-SSTT--GGG-B-SS-EEEEETTEEEEEEEEEETTEEEEEEEETTTTEEEEEEESBTT--HHHHHHHHHHHHTT-PPPPPPP-PPPPGGGGGG-EEE-SSTTT-EEEEEETTEEEEE-TTS--EEEEE-TTS-EEESS--S-EEEEEE-TTS-EEEEEEEGGG-SS-EEEEB--